Protein AF-A0AAD1HMU9-F1 (afdb_monomer_lite)

InterPro domains:
  IPR010221 VCBS domain [TIGR01965] (601-696)
  IPR013783 Immunoglobulin-like fold [G3DSA:2.60.40.10] (581-683)

Sequence (803 aa):
MSDDIISISIELILSTVYALLMISSVVEKSPEARPGRAAERMRAGSAATRAMGIVVGLSVVVAVLAIAFALPAARSKPHDLPIGIAGPHAGRIAALLQQNQSGSFRVTTYPDEAALRAAVRGRDEYGGLALGPAGPVLLTATGASPAVAQALSQLGNQLSTAITVPVRTEDLVPPTARDPRGAGLIASGLPITLAGLLPAILLVLLLPNQIWLRAFALLIFSATAAVAITAVLWWVVGSLDGNAGGVAAALMLGVAGAGLAVLGLGTVFGRIGLVVGSALALLLGNPLSGLASAPELLPRGWGELGQYLPQGATATLLRSTAFFNGAGGGAAVVVLTAWAAAGTVLIGIAFLRSRTHHGSNARHFGGALVWLGAGAITVGIGAALAQGSGSASADTGHSGRSDAGPASPTRHGDAVKANAPKVVRPSAGANRTTAGRAEKNPRPHDVLGWVRRELRYTLFNKPPVISPVQHSQDPVTGVVTGDLHGTNGSRGGLTYTVSQPDNAAVHVNPDGTFTVTPDATTAHIGGSVSFTVTADNGRAYRLPGMLGRIQSVIHYYAQRLGISGQDSATTTVSVDVASINKAPSISGYSDTTSSVDGSVSGQIQAADPNQDSLHFSGSATSAAGGVVTINADGSFTYAPTFQIRHAAAADNAPDTATTDSFTVTVSDGYGGSTTQTITVPVSAVNGNPSGGTITDLAVDDVIGVVTGSVIGVTDPDSDPLSYSSNPATPGGGFVDVYGDGSFTYNPTAEQRHLAAALGAPFTVTHDSFVISVADGHGGSTAITVVVPVAPEVDEPPTGVAAG

Secondary structure (DSSP, 8-state):
--HHHHHHHHHHHHHHHHHHHHHHHHHH------S--HHHHHHHHHHHHHHHHHHHHHHHHHHHHHHHHHHHHHT---SSEEEEEESTTHHHHHHHHHHHSTTTEEEEEESSHHHHHHHHHHTS-SEEEEEETTEEEEEE-TTT-HHHHHHHHHHHHHHHHHHTS--EEEESSPPPTT-TT-HHHHHTHHHHHHHHHHHHHHHHHH-TT-HHHHHHHHHHHHHHHHHHHHHIIIIII---SS-HHHHHHHHHHHHHHHHHHHHHHHHHHHHHHHHHHHIIIIIIHHHHS-SSS-GGGSSTTHHHHHHHSHHHHHHHHHHHHHHSTTTT-HHHHHHHHHHHHHHHHHHHHHHHHHHH--SS------SS-SSSSSHHHHHHHHHHTS---------------------------------------------------------HHHHHHHHHHHHHHHHHPPPPB---EEEEE-TTT--EEEE---B-SSSSPPEEEEPPPTTEEEEE-TTSEEEEEE-HHHHHH-EEEEEEEEEESSGGG---HHHHHHHHHHHHHHHHTTSS--SEEEEEEEEEE-------EEEEEEEEE-TTT--EEEEEEEE-TT-PPPEEEE-SB-TTS-EEEE-TTSEEEEE--HHHHHHTTSTT--TTTSEEEEEEEEE-SSS-EEEEEEEEE--------EEEEEEEEEE-TTT--EEEEEEEEE-TT-PPPEEPSS---TT--EEEE-TTSEEEEE--HHHHHHHTSTT--HHHHEEEEEEEEE-SSS-EEEEEEEEE-PPP--PPP------

pLDDT: mean 78.5, std 21.1, range [24.69, 98.12]

Radius of gyration: 57.94 Å; chains: 1; bounding box: 127×80×204 Å

Foldseek 3Di:
DPVVVLVVVLVVVLVVVVVVVVVVVVVVDDDDDDPDPPVVVVVVVVVVVVVVVVVVVVVVLVVVLCCLQVVLVVQQAFFQAEEEEEDDCLVVVQVVCCVVPPRRYNYDYDDFPVRRLVCCLLVVHQWYWGQDPVGIETEHAVLQFVQVRVVSVVVQVVVCVVVVHRHHYDYSFAWFPLCRNLVLQLVCLVVLLCLLQVLLLCCCVPVVPCLVVSLVVQLVSQLVSLLVSLCCCVPPRNRFPDQSVQSSVLSSLLSLLLNLLLNLLCLQVNPVSSVVSSCLRPSLQSSLLCLNGALSSGPPPSSVVNLLGSSNLSSQSNSCRRTNVNRPNVSSSVSSVVSNVSSVVSSVVSVVVVVVPPDDDDDDPDDDPPPPVVVVVVVSVVVVPPPPDDDDDDDDDDDDDDDDDDDDDDDDDDDDDDDDDDDDDDDDDDDDDPDDDDDDDDDPVNVSVLVSQLCCQLQAFDEKDFDKDWDDADLQQLKTKIFRPIDGPGPAFKDKDKDQDPQWGKDADSRRIIITRGHPLCQAQWDKDKMKMKIFPCPVNQDDDPVSVVSVVSSVVSCVVVRYDDRIDMDMDIDTGDHSFDAKDWPAKDWDADPPQRKIKIATDIAGPSRAQKAKDWDQAWPVGWGKDADRRRIIMTGDDLVLQQLCLFPPRDPPSQKIKIKMKMGRVNPHIDMDIDIDTGHHDAFAKDDWDKPPWDADLAQQKTKIFIDDTQGPVRAQKAKDAWFAKPQRWTKGADRRRIIMTGGDLVLQQQCPDDPRDPCSQKIKTWIWMGRSSPHIDIDIDIHGGRHHDDPDPPDPDDD

Structure (mmCIF, N/CA/C/O backbone):
data_AF-A0AAD1HMU9-F1
#
_entry.id   AF-A0AAD1HMU9-F1
#
loop_
_atom_site.group_PDB
_atom_site.id
_atom_site.type_symbol
_atom_site.label_atom_id
_atom_site.label_alt_id
_atom_site.label_comp_id
_atom_site.label_asym_id
_atom_site.label_entity_id
_atom_site.label_seq_id
_atom_site.pdbx_PDB_ins_code
_atom_site.Cartn_x
_atom_site.Cartn_y
_atom_site.Cartn_z
_atom_site.occupancy
_atom_site.B_iso_or_equiv
_atom_site.auth_seq_id
_atom_site.auth_comp_id
_atom_site.auth_asym_id
_atom_site.auth_atom_id
_atom_site.pdbx_PDB_model_num
ATOM 1 N N . MET A 1 1 ? -7.683 6.019 29.928 1.00 44.44 1 MET A N 1
ATOM 2 C CA . MET A 1 1 ? -7.743 6.001 31.406 1.00 44.44 1 MET A CA 1
ATOM 3 C C . MET A 1 1 ? -6.552 6.817 31.875 1.00 44.44 1 MET A C 1
ATOM 5 O O . MET A 1 1 ? -5.450 6.472 31.458 1.00 44.44 1 MET A O 1
ATOM 9 N N . SER A 1 2 ? -6.747 7.937 32.583 1.00 39.75 2 SER A N 1
ATOM 10 C CA . SER A 1 2 ? -5.596 8.692 33.099 1.00 39.75 2 SER A CA 1
ATOM 11 C C . SER A 1 2 ? -4.838 7.806 34.086 1.00 39.75 2 SER A C 1
ATOM 13 O O . SER A 1 2 ? -5.448 6.999 34.799 1.00 39.75 2 SER A O 1
ATOM 15 N N . ASP A 1 3 ? -3.511 7.908 34.095 1.00 44.22 3 ASP A N 1
ATOM 16 C CA . ASP A 1 3 ? -2.674 7.087 34.974 1.00 44.22 3 ASP A CA 1
ATOM 17 C C . ASP A 1 3 ? -3.028 7.291 36.459 1.00 44.22 3 ASP A C 1
ATOM 19 O O . ASP A 1 3 ? -2.850 6.372 37.260 1.00 44.22 3 ASP A O 1
ATOM 23 N N . ASP A 1 4 ? -3.647 8.424 36.804 1.00 41.84 4 ASP A N 1
ATOM 24 C CA . ASP A 1 4 ? -4.130 8.754 38.145 1.00 41.84 4 ASP A CA 1
ATOM 25 C C . ASP A 1 4 ? -5.253 7.831 38.629 1.00 41.84 4 ASP A C 1
ATOM 27 O O . ASP A 1 4 ? -5.191 7.335 39.751 1.00 41.84 4 ASP A O 1
ATOM 31 N N . ILE A 1 5 ? -6.244 7.506 37.789 1.00 46.09 5 ILE A N 1
ATOM 32 C CA . ILE A 1 5 ? -7.368 6.632 38.188 1.00 46.09 5 ILE A CA 1
ATOM 33 C C . ILE A 1 5 ? -6.890 5.188 38.391 1.00 46.09 5 ILE A C 1
ATOM 35 O O . ILE A 1 5 ? -7.310 4.510 39.334 1.00 46.09 5 ILE A O 1
ATOM 39 N N . ILE A 1 6 ? -5.974 4.717 37.538 1.00 49.22 6 ILE A N 1
ATOM 40 C CA . ILE A 1 6 ? -5.325 3.405 37.692 1.00 49.22 6 ILE A CA 1
ATOM 41 C C . ILE A 1 6 ? -4.477 3.395 38.967 1.00 49.22 6 ILE A C 1
ATOM 43 O O . ILE A 1 6 ? -4.490 2.421 39.718 1.00 49.22 6 ILE A O 1
ATOM 47 N N . SER A 1 7 ? -3.747 4.481 39.237 1.00 48.03 7 SER A N 1
ATOM 48 C CA . SER A 1 7 ? -2.939 4.615 40.446 1.00 48.03 7 SER A CA 1
ATOM 49 C C . SER A 1 7 ? -3.802 4.567 41.704 1.00 48.03 7 SER A C 1
ATOM 51 O O . SER A 1 7 ? -3.507 3.760 42.580 1.00 48.03 7 SER A O 1
ATOM 53 N N . ILE A 1 8 ? -4.903 5.324 41.746 1.00 50.38 8 ILE A N 1
ATOM 54 C CA . ILE A 1 8 ? -5.865 5.342 42.857 1.00 50.38 8 ILE A CA 1
ATOM 55 C C . ILE A 1 8 ? -6.497 3.963 43.054 1.00 50.38 8 ILE A C 1
ATOM 57 O O . ILE A 1 8 ? -6.561 3.485 44.179 1.00 50.38 8 ILE A O 1
ATOM 61 N N . SER A 1 9 ? -6.911 3.286 41.979 1.00 46.81 9 SER A N 1
ATOM 62 C CA . SER A 1 9 ? -7.527 1.952 42.065 1.00 46.81 9 SER A CA 1
ATOM 63 C C . SER A 1 9 ? -6.555 0.910 42.624 1.00 46.81 9 SER A C 1
ATOM 65 O O . SER A 1 9 ? -6.922 0.097 43.470 1.00 46.81 9 SER A O 1
ATOM 67 N N . ILE A 1 10 ? -5.290 0.958 42.196 1.00 51.84 10 ILE A N 1
ATOM 68 C CA . ILE A 1 10 ? -4.246 0.064 42.702 1.00 51.84 10 ILE A CA 1
ATOM 69 C C . ILE A 1 10 ? -3.858 0.421 44.142 1.00 51.84 10 ILE A C 1
ATOM 71 O O . ILE A 1 10 ? -3.633 -0.487 44.936 1.0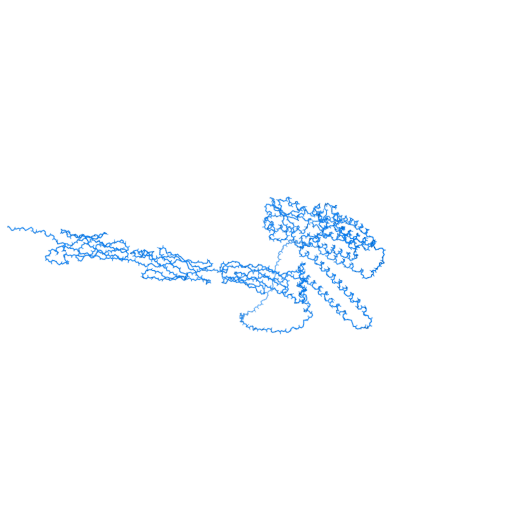0 51.84 10 ILE A O 1
ATOM 75 N N . GLU A 1 11 ? -3.803 1.706 44.506 1.00 50.94 11 GLU A N 1
ATOM 76 C CA . GLU A 1 11 ? -3.591 2.133 45.896 1.00 50.94 11 GLU A CA 1
ATOM 77 C C . GLU A 1 11 ? -4.745 1.702 46.795 1.00 50.94 11 GLU A C 1
ATOM 79 O O . GLU A 1 11 ? -4.499 1.262 47.912 1.00 50.94 11 GLU A O 1
ATOM 84 N N . LEU A 1 12 ? -5.985 1.729 46.303 1.00 49.78 12 LEU A N 1
ATOM 85 C CA . LEU A 1 12 ? -7.144 1.226 47.030 1.00 49.78 12 LEU A CA 1
ATOM 86 C C . LEU A 1 12 ? -7.026 -0.284 47.265 1.00 49.78 12 LEU A C 1
ATOM 88 O O . LEU A 1 12 ? -7.216 -0.744 48.387 1.00 49.78 12 LEU A O 1
ATOM 92 N N . ILE A 1 13 ? -6.658 -1.058 46.236 1.00 51.88 13 ILE A N 1
ATOM 93 C CA . ILE A 1 13 ? -6.459 -2.513 46.343 1.00 51.88 13 ILE A CA 1
ATOM 94 C C . ILE A 1 13 ? -5.295 -2.830 47.292 1.00 51.88 13 ILE A C 1
ATOM 96 O O . ILE A 1 13 ? -5.456 -3.652 48.190 1.00 51.88 13 ILE A O 1
ATOM 100 N N . LEU A 1 14 ? -4.149 -2.156 47.152 1.00 48.25 14 LEU A N 1
ATOM 101 C CA . LEU A 1 14 ? -2.987 -2.323 48.032 1.00 48.25 14 LEU A CA 1
ATOM 102 C C . LEU A 1 14 ? -3.291 -1.907 49.468 1.00 48.25 14 LEU A C 1
ATOM 104 O O . LEU A 1 14 ? -2.898 -2.616 50.383 1.00 48.25 14 LEU A O 1
ATOM 108 N N . SER A 1 15 ? -4.020 -0.811 49.673 1.00 46.94 15 SER A N 1
ATOM 109 C CA . SER A 1 15 ? -4.477 -0.355 50.988 1.00 46.94 15 SER A CA 1
ATOM 110 C C . SER A 1 15 ? -5.451 -1.356 51.608 1.00 46.94 15 SER A C 1
ATOM 112 O O . SER A 1 15 ? -5.358 -1.652 52.794 1.00 46.94 15 SER A O 1
ATOM 114 N N . THR A 1 16 ? -6.312 -1.981 50.800 1.00 46.19 16 THR A N 1
ATOM 115 C CA . THR A 1 16 ? -7.228 -3.039 51.252 1.00 46.19 16 THR A CA 1
ATOM 116 C C . THR A 1 16 ? -6.466 -4.314 51.625 1.00 46.19 16 THR A C 1
ATOM 118 O O . THR A 1 16 ? -6.718 -4.886 52.680 1.00 46.19 16 THR A O 1
ATOM 121 N N . VAL A 1 17 ? -5.488 -4.737 50.815 1.00 48.28 17 VAL A N 1
ATOM 122 C CA . VAL A 1 17 ? -4.605 -5.883 51.108 1.00 48.28 17 VAL A CA 1
ATOM 123 C C . VAL A 1 17 ? -3.733 -5.607 52.337 1.00 48.28 17 VAL A C 1
ATOM 125 O O . VAL A 1 17 ? -3.564 -6.482 53.182 1.00 48.28 17 VAL A O 1
ATOM 128 N N . TYR A 1 18 ? -3.225 -4.384 52.481 1.00 47.47 18 TYR A N 1
ATOM 129 C CA . TYR A 1 18 ? -2.450 -3.946 53.638 1.00 47.47 18 TYR A CA 1
ATOM 130 C C . TYR A 1 18 ? -3.315 -3.898 54.902 1.00 47.47 18 TYR A C 1
ATOM 132 O O . TYR A 1 18 ? -2.895 -4.382 55.948 1.00 47.47 18 TYR A O 1
ATOM 140 N N . ALA A 1 19 ? -4.554 -3.408 54.806 1.00 44.25 19 ALA A N 1
ATOM 141 C CA . ALA A 1 19 ? -5.531 -3.454 55.889 1.00 44.25 19 ALA A CA 1
ATOM 142 C C . ALA A 1 19 ? -5.889 -4.901 56.266 1.00 44.25 19 ALA A C 1
ATOM 144 O O . ALA A 1 19 ? -5.966 -5.214 57.449 1.00 44.25 19 ALA A O 1
ATOM 145 N N . LEU A 1 20 ? -6.029 -5.806 55.292 1.00 43.41 20 LEU A N 1
ATOM 146 C CA . LEU A 1 20 ? -6.255 -7.242 55.508 1.00 43.41 20 LEU A CA 1
ATOM 147 C C . LEU A 1 20 ? -5.073 -7.927 56.215 1.00 43.41 20 LEU A C 1
ATOM 149 O O . LEU A 1 20 ? -5.287 -8.683 57.162 1.00 43.41 20 LEU A O 1
ATOM 153 N N . LEU A 1 21 ? -3.833 -7.629 55.812 1.00 44.69 21 LEU A N 1
ATOM 154 C CA . LEU A 1 21 ? -2.616 -8.136 56.459 1.00 44.69 21 LEU A CA 1
ATOM 155 C C . LEU A 1 21 ? -2.440 -7.564 57.872 1.00 44.69 21 LEU A C 1
ATOM 157 O O . LEU A 1 21 ? -2.091 -8.299 58.795 1.00 44.69 21 LEU A O 1
ATOM 161 N N . MET A 1 22 ? -2.751 -6.281 58.069 1.00 43.72 22 MET A N 1
ATOM 162 C CA . MET A 1 22 ? -2.737 -5.642 59.384 1.00 43.72 22 MET A CA 1
ATOM 163 C C . MET A 1 22 ? -3.807 -6.233 60.306 1.00 43.72 22 MET A C 1
ATOM 165 O O . MET A 1 22 ? -3.500 -6.545 61.452 1.00 43.72 22 MET A O 1
ATOM 169 N N . ILE A 1 23 ? -5.024 -6.479 59.815 1.00 43.91 23 ILE A N 1
ATOM 170 C CA . ILE A 1 23 ? -6.094 -7.134 60.583 1.00 43.91 23 ILE A CA 1
ATOM 171 C C . ILE A 1 23 ? -5.701 -8.574 60.947 1.00 43.91 23 ILE A C 1
ATOM 173 O O . ILE A 1 23 ? -5.900 -8.976 62.091 1.00 43.91 23 ILE A O 1
ATOM 177 N N . SER A 1 24 ? -5.069 -9.324 60.035 1.00 39.81 24 SER A N 1
ATOM 178 C CA . SER A 1 24 ? -4.518 -10.654 60.340 1.00 39.81 24 SER A CA 1
ATOM 179 C C . SER A 1 24 ? -3.435 -10.586 61.426 1.00 39.81 24 SER A C 1
ATOM 181 O O . SER A 1 24 ? -3.456 -11.381 62.360 1.00 39.81 24 SER A O 1
ATOM 183 N N . SER A 1 25 ? -2.544 -9.589 61.366 1.00 42.09 25 SER A N 1
ATOM 184 C CA . SER A 1 25 ? -1.472 -9.400 62.357 1.00 42.09 25 SER A CA 1
ATOM 185 C C . SER A 1 25 ? -1.968 -8.925 63.731 1.00 42.09 25 SER A C 1
ATOM 187 O O . SER A 1 25 ? -1.376 -9.255 64.756 1.00 42.09 25 SER A O 1
ATOM 189 N N . VAL A 1 26 ? -3.077 -8.177 63.772 1.00 45.41 26 VAL A N 1
ATOM 190 C CA . VAL A 1 26 ? -3.717 -7.706 65.011 1.00 45.41 26 VAL A CA 1
ATOM 191 C C . VAL A 1 26 ? -4.486 -8.843 65.691 1.00 45.41 26 VAL A C 1
ATOM 193 O O . VAL A 1 26 ? -4.512 -8.915 66.918 1.00 45.41 26 VAL A O 1
ATOM 196 N N . VAL A 1 27 ? -5.045 -9.782 64.919 1.00 45.19 27 VAL A N 1
ATOM 197 C CA . VAL A 1 27 ? -5.662 -11.009 65.455 1.00 45.19 27 VAL A CA 1
ATOM 198 C C . VAL A 1 27 ? -4.613 -11.963 66.043 1.00 45.19 27 VAL A C 1
ATOM 200 O O . VAL A 1 27 ? -4.904 -12.671 67.006 1.00 45.19 27 VAL A O 1
ATOM 203 N N . GLU A 1 28 ? -3.381 -11.942 65.533 1.00 44.50 28 GLU A N 1
ATOM 204 C CA . GLU A 1 28 ? -2.273 -12.769 66.031 1.00 44.50 28 GLU A CA 1
ATOM 205 C C . GLU A 1 28 ? -1.553 -12.180 67.255 1.00 44.50 28 GLU A C 1
ATOM 207 O O . GLU A 1 28 ? -0.867 -12.903 67.977 1.00 44.50 28 GLU A O 1
ATOM 212 N N . LYS A 1 29 ? -1.734 -10.883 67.541 1.00 37.66 29 LYS A N 1
ATOM 213 C CA . LYS A 1 29 ? -0.996 -10.171 68.593 1.00 37.66 29 LYS A CA 1
ATOM 214 C C . LYS A 1 29 ? -1.917 -9.607 69.675 1.00 37.66 29 LYS A C 1
ATOM 216 O O . LYS A 1 29 ? -2.048 -8.400 69.843 1.00 37.66 29 LYS A O 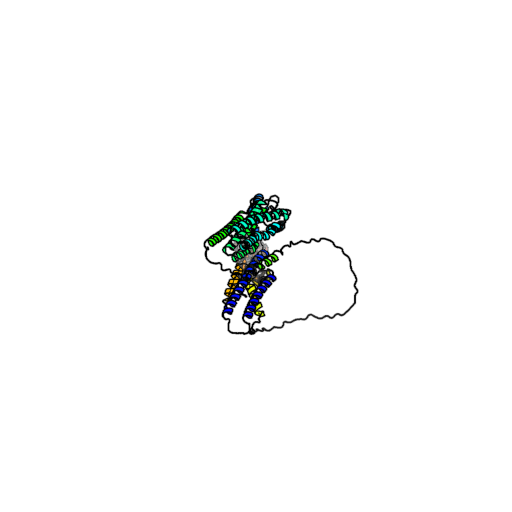1
ATOM 221 N N . SER A 1 30 ? -2.528 -10.495 70.454 1.00 35.56 30 SER A N 1
ATOM 222 C CA . SER A 1 30 ? -3.081 -10.160 71.775 1.00 35.56 30 SER A CA 1
ATOM 223 C C . SER A 1 30 ? -2.268 -10.896 72.847 1.00 35.56 30 SER A C 1
ATOM 225 O O . SER A 1 30 ? -2.186 -12.124 72.773 1.00 35.56 30 SER A O 1
ATOM 227 N N . PRO A 1 31 ? -1.632 -10.198 73.809 1.00 48.06 31 PRO A N 1
ATOM 228 C CA . PRO A 1 31 ? -0.829 -10.846 74.837 1.00 48.06 31 PRO A CA 1
ATOM 229 C C . PRO A 1 31 ? -1.719 -11.592 75.842 1.00 48.06 31 PRO A C 1
ATOM 231 O O . PRO A 1 31 ? -2.881 -11.257 76.063 1.00 48.06 31 PRO A O 1
ATOM 234 N N . GLU A 1 32 ? -1.137 -12.648 76.393 1.00 49.94 32 GLU A N 1
ATOM 235 C CA . GLU A 1 32 ? -1.699 -13.670 77.274 1.00 49.94 32 GLU A CA 1
ATOM 236 C C . GLU A 1 32 ? -2.709 -13.186 78.333 1.00 49.94 32 GLU A C 1
ATOM 238 O O . GLU A 1 32 ? -2.412 -12.286 79.112 1.00 49.94 32 GLU A O 1
ATOM 243 N N . ALA A 1 33 ? -3.848 -13.892 78.458 1.00 38.22 33 ALA A N 1
ATOM 244 C CA . ALA A 1 33 ? -4.459 -14.220 79.755 1.00 38.22 33 ALA A CA 1
ATOM 245 C C . ALA A 1 33 ? -5.572 -15.297 79.657 1.00 38.22 33 ALA A C 1
ATOM 247 O O . ALA A 1 33 ? -6.659 -15.053 79.139 1.00 38.22 33 ALA A O 1
ATOM 248 N N . ARG A 1 34 ? -5.301 -16.436 80.316 1.00 43.94 34 ARG A N 1
ATOM 249 C CA . ARG A 1 34 ? -6.204 -17.445 80.930 1.00 43.94 34 ARG A CA 1
ATOM 250 C C . ARG A 1 34 ? -6.875 -18.537 80.053 1.00 43.94 34 ARG A C 1
ATOM 252 O O . ARG A 1 34 ? -7.556 -18.238 79.072 1.00 43.94 34 ARG A O 1
ATOM 259 N N . PRO A 1 35 ? -6.765 -19.825 80.455 1.00 43.94 35 PRO A N 1
ATOM 260 C CA . PRO A 1 35 ? -7.390 -20.954 79.769 1.00 43.94 35 PRO A CA 1
ATOM 261 C C . PRO A 1 35 ? -8.869 -21.067 80.169 1.00 43.94 35 PRO A C 1
ATOM 263 O O . PRO A 1 35 ? -9.192 -21.319 81.325 1.00 43.94 35 PRO A O 1
ATOM 266 N N . GLY A 1 36 ? -9.784 -20.867 79.217 1.00 48.53 36 GLY A N 1
ATOM 267 C CA . GLY A 1 36 ? -11.219 -21.049 79.484 1.00 48.53 36 GLY A CA 1
ATOM 268 C C . GLY A 1 36 ? -12.204 -20.789 78.340 1.00 48.53 36 GLY A C 1
ATOM 269 O O . GLY A 1 36 ? -13.391 -21.038 78.510 1.00 48.53 36 GLY A O 1
ATOM 270 N N . ARG A 1 37 ? -11.776 -20.314 77.162 1.00 46.50 37 ARG A N 1
ATOM 271 C CA . ARG A 1 37 ? -12.698 -19.924 76.072 1.00 46.50 37 ARG A CA 1
ATOM 272 C C . ARG A 1 37 ? -12.274 -20.468 74.703 1.00 46.50 37 ARG A C 1
ATOM 274 O O . ARG A 1 37 ? -12.027 -19.725 73.760 1.00 46.50 37 ARG A O 1
ATOM 281 N N . ALA A 1 38 ? -12.228 -21.793 74.565 1.00 45.47 38 ALA A N 1
ATOM 282 C CA . ALA A 1 38 ? -12.066 -22.441 73.256 1.00 45.47 38 ALA A CA 1
ATOM 283 C C . ALA A 1 38 ? -13.304 -22.240 72.350 1.00 45.47 38 ALA A C 1
ATOM 285 O O . ALA A 1 38 ? -13.175 -22.042 71.143 1.00 45.47 38 ALA A O 1
ATOM 286 N N . ALA A 1 39 ? -14.506 -22.176 72.937 1.00 46.31 39 ALA A N 1
ATOM 287 C CA . ALA A 1 39 ? -15.757 -21.966 72.202 1.00 46.31 39 ALA A CA 1
ATOM 288 C C . ALA A 1 39 ? -15.915 -20.538 71.630 1.00 46.31 39 ALA A C 1
ATOM 290 O O . ALA A 1 39 ? -16.618 -20.335 70.639 1.00 46.31 39 ALA A O 1
ATOM 291 N N . GLU A 1 40 ? -15.245 -19.542 72.218 1.00 46.41 40 GLU A N 1
ATOM 292 C CA . GLU A 1 40 ? -15.300 -18.143 71.768 1.00 46.41 40 GLU A CA 1
ATOM 293 C C . GLU A 1 40 ? -14.368 -17.901 70.566 1.00 46.41 40 GLU A C 1
ATOM 295 O O . GLU A 1 40 ? -14.727 -17.174 69.641 1.00 46.41 40 GLU A O 1
ATOM 300 N N . ARG A 1 41 ? -13.237 -18.623 70.497 1.00 43.47 41 ARG A N 1
ATOM 301 C CA . ARG A 1 41 ? -12.301 -18.600 69.356 1.00 43.47 41 ARG A CA 1
ATOM 302 C C . ARG A 1 41 ? -12.911 -19.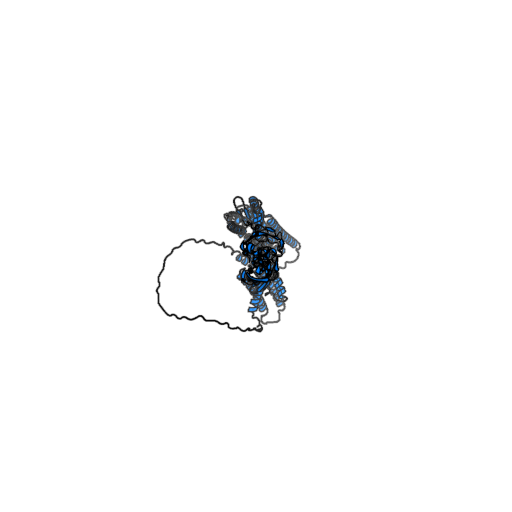172 68.070 1.00 43.47 41 ARG A C 1
ATOM 304 O O . ARG A 1 41 ? -12.697 -18.609 67.000 1.00 43.47 41 ARG A O 1
ATOM 311 N N . MET A 1 42 ? -13.740 -20.217 68.161 1.00 42.75 42 MET A N 1
ATOM 312 C CA . MET A 1 42 ? -14.459 -20.755 66.991 1.00 42.75 42 MET A CA 1
ATOM 313 C C . MET A 1 42 ? -15.535 -19.791 66.458 1.00 42.75 42 MET A C 1
ATOM 315 O O . MET A 1 42 ? -15.738 -19.693 65.247 1.00 42.75 42 MET A O 1
ATOM 319 N N . ARG A 1 43 ? -16.203 -19.030 67.339 1.00 45.72 43 ARG A N 1
ATOM 320 C CA . ARG A 1 43 ? -17.174 -17.995 66.934 1.00 45.72 43 ARG A CA 1
ATOM 321 C C . ARG A 1 43 ? -16.491 -16.750 66.356 1.00 45.72 43 ARG A C 1
ATOM 323 O O . ARG A 1 43 ? -16.995 -16.202 65.379 1.00 45.72 43 ARG A O 1
ATOM 330 N N . ALA A 1 44 ? -15.343 -16.345 66.902 1.00 46.31 44 ALA A N 1
ATOM 331 C CA . ALA A 1 44 ? -14.554 -15.213 66.410 1.00 46.31 44 ALA A CA 1
ATOM 332 C C . ALA A 1 44 ? -13.928 -15.482 65.028 1.00 46.31 44 ALA A C 1
ATOM 334 O O . ALA A 1 44 ? -14.012 -14.622 64.153 1.00 46.31 44 ALA A O 1
ATOM 335 N N . GLY A 1 45 ? -13.413 -16.696 64.783 1.00 48.34 45 GLY A N 1
ATOM 336 C CA . GLY A 1 45 ? -12.962 -17.120 63.451 1.00 48.34 45 GLY A CA 1
ATOM 337 C C . GLY A 1 45 ? -14.096 -17.081 62.421 1.00 48.34 45 GLY A C 1
ATOM 338 O O . GLY A 1 45 ? -13.946 -16.500 61.352 1.00 48.34 45 GLY A O 1
ATOM 339 N N . SER A 1 46 ? -15.289 -17.571 62.784 1.00 53.69 46 SER A N 1
ATOM 340 C CA . SER A 1 46 ? -16.477 -17.482 61.923 1.00 53.69 46 SER A CA 1
ATOM 341 C C . SER A 1 46 ? -16.940 -16.043 61.668 1.00 53.69 46 SER A C 1
ATOM 343 O O . SER A 1 46 ? -17.500 -15.782 60.602 1.00 53.69 46 SER A O 1
ATOM 345 N N . ALA A 1 47 ? -16.777 -15.127 62.624 1.00 50.62 47 ALA A N 1
ATOM 346 C CA . ALA A 1 47 ? -17.164 -13.728 62.466 1.00 50.62 47 ALA A CA 1
ATOM 347 C C . ALA A 1 47 ? -16.176 -12.970 61.569 1.00 50.62 47 ALA A C 1
ATOM 349 O O . ALA A 1 47 ? -16.610 -12.248 60.674 1.00 50.62 47 ALA A O 1
ATOM 350 N N . ALA A 1 48 ? -14.872 -13.201 61.740 1.00 53.94 48 ALA A N 1
ATOM 351 C CA . ALA A 1 48 ? -13.825 -12.621 60.904 1.00 53.94 48 ALA A CA 1
ATOM 352 C C . ALA A 1 48 ? -13.907 -13.123 59.452 1.00 53.94 48 ALA A C 1
ATOM 354 O O . ALA A 1 48 ? -13.864 -12.316 58.528 1.00 53.94 48 ALA A O 1
ATOM 355 N N . THR A 1 49 ? -14.136 -14.422 59.225 1.00 58.88 49 THR A N 1
ATOM 356 C CA . THR A 1 49 ? -14.332 -14.965 57.868 1.00 58.88 49 THR A CA 1
ATOM 357 C C . THR A 1 49 ? -15.602 -14.420 57.207 1.00 58.88 49 THR A C 1
ATOM 359 O O . THR A 1 49 ? -15.592 -14.123 56.015 1.00 58.88 49 THR A O 1
ATOM 362 N N . ARG A 1 50 ? -16.693 -14.225 57.965 1.00 54.78 50 ARG A N 1
ATOM 363 C CA . ARG A 1 50 ? -17.919 -13.586 57.450 1.00 54.78 50 ARG A CA 1
ATOM 364 C C . ARG A 1 50 ? -17.702 -12.112 57.127 1.00 54.78 50 ARG A C 1
ATOM 366 O O . ARG A 1 50 ? -18.135 -11.670 56.070 1.00 54.78 50 ARG A O 1
ATOM 373 N N . ALA A 1 51 ? -17.019 -11.369 57.994 1.00 57.31 51 ALA A N 1
ATOM 374 C CA . ALA A 1 51 ? -16.667 -9.975 57.743 1.00 57.31 51 ALA A CA 1
ATOM 375 C C . ALA A 1 51 ? -15.765 -9.847 56.506 1.00 57.31 51 ALA A C 1
ATOM 377 O O . ALA A 1 51 ? -16.026 -9.012 55.648 1.00 57.31 51 ALA A O 1
ATOM 378 N N . MET A 1 52 ? -14.779 -10.733 56.356 1.00 59.44 52 MET A N 1
ATOM 379 C CA . MET A 1 52 ? -13.897 -10.780 55.190 1.00 59.44 52 MET A CA 1
ATOM 380 C C . MET A 1 52 ? -14.663 -11.121 53.906 1.00 59.44 52 MET A C 1
ATOM 382 O O . MET A 1 52 ? -14.482 -10.449 52.896 1.00 59.44 52 MET A O 1
ATOM 386 N N . GLY A 1 53 ? -15.583 -12.090 53.953 1.00 55.12 53 GLY A N 1
ATOM 387 C CA . GLY A 1 53 ? -16.465 -12.404 52.825 1.00 55.12 53 GLY A CA 1
ATOM 388 C C . GLY A 1 53 ? -17.380 -11.238 52.435 1.00 55.12 53 GLY A C 1
ATOM 389 O O . GLY A 1 53 ? -17.570 -10.979 51.250 1.00 55.12 53 GLY A O 1
ATOM 390 N N . ILE A 1 54 ? -17.900 -10.493 53.418 1.00 63.59 54 ILE A N 1
ATOM 391 C CA . ILE A 1 54 ? -18.720 -9.295 53.189 1.00 63.59 54 ILE A CA 1
ATOM 392 C C . ILE A 1 54 ? -17.888 -8.177 52.555 1.00 63.59 54 ILE A C 1
ATOM 394 O O . ILE A 1 54 ? -18.335 -7.590 51.575 1.00 63.59 54 ILE A O 1
ATOM 398 N N . VAL A 1 55 ? -16.686 -7.901 53.071 1.00 63.06 55 VAL A N 1
ATOM 399 C CA . VAL A 1 55 ? -15.795 -6.860 52.533 1.00 63.06 55 VAL A CA 1
ATOM 400 C C . VAL A 1 55 ? -15.368 -7.201 51.110 1.00 63.06 55 VAL A C 1
ATOM 402 O O . VAL A 1 55 ? -15.539 -6.372 50.227 1.00 63.06 55 VAL A O 1
ATOM 405 N N . VAL A 1 56 ? -14.907 -8.429 50.853 1.00 63.44 56 VAL A N 1
ATOM 406 C CA . VAL A 1 56 ? -14.530 -8.870 49.500 1.00 63.44 56 VAL A CA 1
ATOM 407 C C . VAL A 1 56 ? -15.729 -8.800 48.552 1.00 63.44 56 VAL A C 1
ATOM 409 O O . VAL A 1 56 ? -15.602 -8.271 47.451 1.00 63.44 56 VAL A O 1
ATOM 412 N N . GLY A 1 57 ? -16.908 -9.261 48.983 1.00 61.06 57 GLY A N 1
ATOM 413 C CA . GLY A 1 57 ? -18.134 -9.178 48.189 1.00 61.06 57 GLY A CA 1
ATOM 414 C C . GLY A 1 57 ? -18.530 -7.737 47.852 1.00 61.06 57 GLY A C 1
ATOM 415 O O . GLY A 1 57 ? -18.785 -7.428 46.691 1.00 61.06 57 GLY A O 1
ATOM 416 N N . LEU A 1 58 ? -18.523 -6.835 48.840 1.00 63.97 58 LEU A N 1
ATOM 417 C CA . LEU A 1 58 ? -18.793 -5.407 48.641 1.00 63.97 58 LEU A CA 1
ATOM 418 C C . LEU A 1 58 ? -17.750 -4.752 47.733 1.00 63.97 58 LEU A C 1
ATOM 420 O O . LEU A 1 58 ? -18.127 -3.997 46.844 1.00 63.97 58 LEU A O 1
ATOM 424 N N . SER A 1 59 ? -16.464 -5.064 47.896 1.00 64.75 59 SER A N 1
ATOM 425 C CA . SER A 1 59 ? -15.395 -4.548 47.036 1.00 64.75 59 SER A CA 1
ATOM 426 C C . SER A 1 59 ? -15.546 -5.011 45.587 1.00 64.75 59 SER A C 1
ATOM 428 O O . SER A 1 59 ? -15.363 -4.203 44.681 1.00 64.75 59 SER A O 1
ATOM 430 N N . VAL A 1 60 ? -15.934 -6.269 45.344 1.00 66.69 60 VAL A N 1
ATOM 431 C CA . VAL A 1 60 ? -16.232 -6.770 43.990 1.00 66.69 60 VAL A CA 1
ATOM 432 C C . VAL A 1 60 ? -17.435 -6.042 43.397 1.00 66.69 60 VAL A C 1
ATOM 434 O O . VAL A 1 60 ? -17.373 -5.607 42.251 1.00 66.69 60 VAL A O 1
ATOM 437 N N . VAL A 1 61 ? -18.504 -5.842 44.173 1.00 63.81 61 VAL A N 1
ATOM 438 C CA . VAL A 1 61 ? -19.679 -5.079 43.721 1.00 63.81 61 VAL A CA 1
ATOM 439 C C . VAL A 1 61 ? -19.298 -3.637 43.379 1.00 63.81 61 VAL A C 1
ATOM 441 O O . VAL A 1 61 ? -19.682 -3.151 42.320 1.00 63.81 61 VAL A O 1
ATOM 444 N N . VAL A 1 62 ? -18.499 -2.970 44.217 1.00 67.44 62 VAL A N 1
ATOM 445 C CA . VAL A 1 62 ? -17.997 -1.608 43.963 1.00 67.44 62 VAL A CA 1
ATOM 446 C C . VAL A 1 62 ? -17.076 -1.560 42.738 1.00 67.44 62 VAL A C 1
ATOM 448 O O . VAL A 1 62 ? -17.141 -0.604 41.971 1.00 67.44 62 VAL A O 1
ATOM 451 N N . ALA A 1 63 ? -16.259 -2.586 42.498 1.00 66.62 63 ALA A N 1
ATOM 452 C CA . ALA A 1 63 ? -15.412 -2.666 41.309 1.00 66.62 63 ALA A CA 1
ATOM 453 C C . ALA A 1 63 ? -16.236 -2.860 40.026 1.00 66.62 63 ALA A C 1
ATOM 455 O O . ALA A 1 63 ? -16.035 -2.135 39.054 1.00 66.62 63 ALA A O 1
ATOM 456 N N . VAL A 1 64 ? -17.204 -3.785 40.036 1.00 67.25 64 VAL A N 1
ATOM 457 C CA . VAL A 1 64 ? -18.148 -3.991 38.921 1.00 67.25 64 VAL A CA 1
ATOM 458 C C . VAL A 1 64 ? -18.919 -2.706 38.638 1.00 67.25 64 VAL A C 1
ATOM 460 O O . VAL A 1 64 ? -19.083 -2.330 37.482 1.00 67.25 64 VAL A O 1
ATOM 463 N N . LEU A 1 65 ? -19.322 -1.995 39.689 1.00 64.56 65 LEU A N 1
ATOM 464 C CA . LEU A 1 65 ? -19.959 -0.689 39.602 1.00 64.56 65 LEU A CA 1
ATOM 465 C C . LEU A 1 65 ? -19.081 0.376 38.958 1.00 64.56 65 LEU A C 1
ATOM 467 O O . LEU A 1 65 ? -19.510 1.046 38.023 1.00 64.56 65 LEU A O 1
ATOM 471 N N . ALA A 1 66 ? -17.854 0.533 39.448 1.00 68.12 66 ALA A N 1
ATOM 472 C CA . ALA A 1 66 ? -16.916 1.501 38.906 1.00 68.12 66 ALA A CA 1
ATOM 473 C C . ALA A 1 66 ? -16.656 1.227 37.420 1.00 68.12 66 ALA A C 1
ATOM 475 O O . ALA A 1 66 ? -16.652 2.160 36.625 1.00 68.12 66 ALA A O 1
ATOM 476 N N . ILE A 1 67 ? -16.524 -0.044 37.025 1.00 68.50 67 ILE A N 1
ATOM 477 C CA . ILE A 1 67 ? -16.385 -0.443 35.619 1.00 68.50 67 ILE A CA 1
ATOM 478 C C . ILE A 1 67 ? -17.656 -0.106 34.835 1.00 68.50 67 ILE A C 1
ATOM 480 O O . ILE A 1 67 ? -17.563 0.514 33.778 1.00 68.50 67 ILE A O 1
ATOM 484 N N . ALA A 1 68 ? -18.832 -0.458 35.361 1.00 66.00 68 ALA A N 1
ATOM 485 C CA . ALA A 1 68 ? -20.100 -0.230 34.683 1.00 66.00 68 ALA A CA 1
ATOM 486 C C . ALA A 1 68 ? -20.376 1.256 34.423 1.00 66.00 68 ALA A C 1
ATOM 488 O O . ALA A 1 68 ? -20.928 1.576 33.381 1.00 66.00 68 ALA A O 1
ATOM 489 N N . PHE A 1 69 ? -19.957 2.165 35.308 1.00 70.25 69 PHE A N 1
ATOM 490 C CA . PHE A 1 69 ? -20.133 3.610 35.113 1.00 70.25 69 PHE A CA 1
ATOM 491 C C . PHE A 1 69 ? -18.968 4.285 34.374 1.00 70.25 69 PHE A C 1
ATOM 493 O O . PHE A 1 69 ? -19.198 5.150 33.530 1.00 70.25 69 PHE A O 1
ATOM 500 N N . ALA A 1 70 ? -17.717 3.918 34.666 1.00 69.12 70 ALA A N 1
ATOM 501 C CA . ALA A 1 70 ? -16.553 4.599 34.099 1.00 69.12 70 ALA A CA 1
ATOM 502 C C . ALA A 1 70 ? -16.243 4.152 32.665 1.00 69.12 70 ALA A C 1
ATOM 504 O O . ALA A 1 70 ? -15.813 4.969 31.850 1.00 69.12 70 ALA A O 1
ATOM 505 N N . LEU A 1 71 ? -16.443 2.870 32.338 1.00 68.69 71 LEU A N 1
ATOM 506 C CA . LEU A 1 71 ? -16.050 2.324 31.039 1.00 68.69 71 LEU A CA 1
ATOM 507 C C . LEU A 1 71 ? -16.915 2.858 29.883 1.00 68.69 71 LEU A C 1
ATOM 509 O O . LEU A 1 71 ? -16.323 3.270 28.883 1.00 68.69 71 LEU A O 1
ATOM 513 N N . PRO A 1 72 ? -18.260 2.938 29.996 1.00 65.88 72 PRO A N 1
ATOM 514 C CA . PRO A 1 72 ? -19.084 3.559 28.963 1.00 65.88 72 PRO A CA 1
ATOM 515 C C . PRO A 1 72 ? -18.725 5.019 28.705 1.00 65.88 72 PRO A C 1
ATOM 517 O O . PRO A 1 72 ? -18.531 5.403 27.555 1.00 65.88 72 PRO A O 1
ATOM 520 N N . ALA A 1 73 ? -18.552 5.817 29.762 1.00 67.88 73 ALA A N 1
ATOM 521 C CA . ALA A 1 73 ? -18.197 7.229 29.633 1.00 67.88 73 ALA A CA 1
ATOM 522 C C . ALA A 1 73 ? -16.805 7.424 29.003 1.00 67.88 73 ALA A C 1
ATOM 524 O O . ALA A 1 73 ? -16.619 8.302 28.167 1.00 67.88 73 ALA A O 1
ATOM 525 N N . ALA A 1 74 ? -15.829 6.581 29.356 1.00 68.88 74 ALA A N 1
ATOM 526 C CA . ALA A 1 74 ? -14.456 6.705 28.866 1.00 68.88 74 ALA A CA 1
ATOM 527 C C . ALA A 1 74 ? -14.216 6.106 27.468 1.00 68.88 74 ALA A C 1
ATOM 529 O O . ALA A 1 74 ? -13.176 6.379 26.869 1.00 68.88 74 ALA A O 1
ATOM 530 N N . ARG A 1 75 ? -15.115 5.246 26.967 1.00 69.19 75 ARG A N 1
ATOM 531 C CA . ARG A 1 75 ? -14.968 4.544 25.677 1.00 69.19 75 ARG A CA 1
ATOM 532 C C . ARG A 1 75 ? -16.193 4.674 24.770 1.00 69.19 75 ARG A C 1
ATOM 534 O O . ARG A 1 75 ? -16.426 3.800 23.937 1.00 69.19 75 ARG A O 1
ATOM 541 N N . SER A 1 76 ? -16.959 5.751 24.920 1.00 72.94 76 SER A N 1
ATOM 542 C CA . SER A 1 76 ? -18.076 6.039 24.023 1.00 72.94 76 SER A CA 1
ATOM 543 C C . SER A 1 76 ? -17.553 6.320 22.614 1.00 72.94 76 SER A C 1
ATOM 545 O O . SER A 1 76 ? -16.884 7.325 22.382 1.00 72.94 76 SER A O 1
ATOM 547 N N . LYS A 1 77 ? -17.843 5.416 21.681 1.00 82.88 77 LYS A N 1
ATOM 548 C CA . LYS A 1 77 ? -17.604 5.581 20.243 1.00 82.88 77 LYS A CA 1
ATOM 549 C C . LYS A 1 77 ? -18.721 4.868 19.474 1.00 82.88 77 LYS A C 1
ATOM 551 O O . LYS A 1 77 ? -19.320 3.959 20.046 1.00 82.88 77 LYS A O 1
ATOM 556 N N . PRO A 1 78 ? -19.023 5.252 18.224 1.00 87.00 78 PRO A N 1
ATOM 557 C CA . PRO A 1 78 ? -19.994 4.524 17.412 1.00 87.00 78 PRO A CA 1
ATOM 558 C C . PRO A 1 78 ? -19.568 3.061 17.230 1.00 87.00 78 PRO A C 1
ATOM 560 O O . PRO A 1 78 ? -18.402 2.796 16.934 1.00 87.00 78 PRO A O 1
ATOM 563 N N . HIS A 1 79 ? -20.495 2.125 17.437 1.00 89.00 79 HIS A N 1
ATOM 564 C CA . HIS A 1 79 ? -20.329 0.710 17.114 1.00 89.00 79 HIS A CA 1
ATOM 565 C C . HIS A 1 79 ? -21.527 0.254 16.294 1.00 89.00 79 HIS A C 1
ATOM 567 O O . HIS A 1 79 ? -22.638 0.188 16.815 1.00 89.00 79 HIS A O 1
ATOM 573 N N . ASP A 1 80 ? -21.293 -0.054 15.020 1.00 88.25 80 ASP A N 1
ATOM 574 C CA . ASP A 1 80 ? -22.325 -0.532 14.096 1.00 88.25 80 ASP A CA 1
ATOM 575 C C . ASP A 1 80 ? -23.586 0.369 14.094 1.00 88.25 80 ASP A C 1
ATOM 577 O O . ASP A 1 80 ? -24.714 -0.097 13.927 1.00 88.25 80 ASP A O 1
ATOM 581 N N . LEU A 1 81 ? -23.378 1.681 14.292 1.00 91.69 81 LEU A N 1
ATOM 582 C CA . LEU A 1 81 ? -24.434 2.680 14.436 1.00 91.69 81 LEU A CA 1
ATOM 583 C C . LEU A 1 81 ? -25.204 2.830 13.107 1.00 91.69 81 LEU A C 1
ATOM 585 O O . LEU A 1 81 ? -24.572 3.188 12.108 1.00 91.69 81 LEU A O 1
ATOM 589 N N . PRO A 1 82 ? -26.529 2.594 13.076 1.00 94.00 82 PRO A N 1
ATOM 590 C CA . PRO A 1 82 ? -27.327 2.658 11.851 1.00 94.00 82 PRO A CA 1
ATOM 591 C C . PRO A 1 82 ? -27.376 4.075 11.275 1.00 94.00 82 PRO A C 1
ATOM 593 O O . PRO A 1 82 ? -27.868 5.001 11.935 1.00 94.00 82 PRO A O 1
ATOM 596 N N . ILE A 1 83 ? -26.840 4.239 10.065 1.00 94.38 83 ILE A N 1
ATOM 597 C CA . ILE A 1 83 ? -26.952 5.466 9.279 1.00 94.38 83 ILE A CA 1
ATOM 598 C C . ILE A 1 83 ? -27.347 5.150 7.839 1.00 94.38 83 ILE A C 1
ATOM 600 O O . ILE A 1 83 ? -26.900 4.167 7.247 1.00 94.38 83 ILE A O 1
ATOM 604 N N . GLY A 1 84 ? -28.129 6.035 7.232 1.00 93.56 84 GLY A N 1
ATOM 605 C CA . GLY A 1 84 ? -28.527 5.897 5.838 1.00 93.56 84 GLY A CA 1
ATOM 606 C C . GLY A 1 84 ? -27.760 6.810 4.880 1.00 93.56 84 GLY A C 1
ATOM 607 O O . GLY A 1 84 ? -27.313 7.896 5.248 1.00 93.56 84 GLY A O 1
ATOM 608 N N . ILE A 1 85 ? -27.628 6.403 3.620 1.00 93.81 85 ILE A N 1
ATOM 609 C CA . ILE A 1 85 ? -27.127 7.263 2.540 1.00 93.81 85 ILE A CA 1
ATOM 610 C C . ILE A 1 85 ? -28.073 7.167 1.350 1.00 93.81 85 ILE A C 1
ATOM 612 O O . ILE A 1 85 ? -28.392 6.068 0.906 1.00 93.81 85 ILE A O 1
ATOM 616 N N . ALA A 1 86 ? -28.502 8.307 0.816 1.00 93.19 86 ALA A N 1
ATOM 617 C CA . ALA A 1 86 ? -29.402 8.371 -0.331 1.00 93.19 86 ALA A CA 1
ATOM 618 C C . ALA A 1 86 ? -28.774 9.105 -1.519 1.00 93.19 86 ALA A C 1
ATOM 620 O O . ALA A 1 86 ? -28.068 10.096 -1.334 1.00 93.19 86 ALA A O 1
ATOM 621 N N . GLY A 1 87 ? -29.067 8.644 -2.738 1.00 87.50 87 GLY A N 1
ATOM 622 C CA . GLY A 1 87 ? -28.703 9.315 -3.991 1.00 87.50 87 GLY A CA 1
ATOM 623 C C . GLY A 1 87 ? -27.856 8.474 -4.963 1.00 87.50 87 GLY A C 1
ATOM 624 O O . GLY A 1 87 ? -27.449 7.356 -4.638 1.00 87.50 87 GLY A O 1
ATOM 625 N N . PRO A 1 88 ? -27.537 9.014 -6.159 1.00 80.06 88 PRO A N 1
ATOM 626 C CA . PRO A 1 88 ? -26.963 8.261 -7.290 1.00 80.06 88 PRO A CA 1
ATOM 627 C C . PRO A 1 88 ? -25.593 7.613 -7.028 1.00 80.06 88 PRO A C 1
ATOM 629 O O . PRO A 1 88 ? -25.172 6.713 -7.751 1.00 80.06 88 PRO A O 1
ATOM 632 N N . HIS A 1 89 ? -24.884 8.064 -5.990 1.00 80.88 89 HIS A N 1
ATOM 633 C CA . HIS A 1 89 ? -23.561 7.568 -5.598 1.00 80.88 89 HIS A CA 1
ATOM 634 C C . HIS A 1 89 ? -23.522 7.012 -4.167 1.00 80.88 89 HIS A C 1
ATOM 636 O O . HIS A 1 89 ? -22.437 6.833 -3.607 1.00 80.88 89 HIS A O 1
ATOM 642 N N . ALA A 1 90 ? -24.686 6.707 -3.578 1.00 84.00 90 ALA A N 1
ATOM 643 C CA . ALA A 1 90 ? -24.791 6.226 -2.202 1.00 84.00 90 ALA A CA 1
ATOM 644 C C . ALA A 1 90 ? -23.916 4.989 -1.939 1.00 84.00 90 ALA A C 1
ATOM 646 O O . ALA A 1 90 ? -23.211 4.946 -0.935 1.00 84.00 90 ALA A O 1
ATOM 647 N N . GLY A 1 91 ? -23.870 4.035 -2.877 1.00 83.25 91 GLY A N 1
ATOM 648 C CA . GLY A 1 91 ? -23.057 2.820 -2.744 1.00 83.25 91 GLY A CA 1
ATOM 649 C C . GLY A 1 91 ? -21.546 3.075 -2.670 1.00 83.25 91 GLY A C 1
ATOM 650 O O . GLY A 1 91 ? -20.846 2.415 -1.906 1.00 83.25 91 GLY A O 1
ATOM 651 N N . ARG A 1 92 ? -21.028 4.072 -3.403 1.00 83.06 92 ARG A N 1
ATOM 652 C CA . ARG A 1 92 ? -19.592 4.406 -3.387 1.00 83.06 92 ARG A CA 1
ATOM 653 C C . ARG A 1 92 ? -19.188 5.078 -2.075 1.00 83.06 92 ARG A C 1
ATOM 655 O O . ARG A 1 92 ? -18.138 4.766 -1.527 1.00 83.06 92 ARG A O 1
ATOM 662 N N . ILE A 1 93 ? -20.024 5.974 -1.554 1.00 82.19 93 ILE A N 1
ATOM 663 C CA . ILE A 1 93 ? -19.756 6.661 -0.281 1.00 82.19 93 ILE A CA 1
ATOM 664 C C . ILE A 1 93 ? -19.947 5.709 0.895 1.00 82.19 93 ILE A C 1
ATOM 666 O O . ILE A 1 93 ? -19.148 5.741 1.829 1.00 82.19 93 ILE A O 1
ATOM 670 N N . ALA A 1 94 ? -20.937 4.817 0.820 1.00 84.12 94 ALA A N 1
ATOM 671 C CA . ALA A 1 94 ? -21.091 3.734 1.780 1.00 84.12 94 ALA A CA 1
ATOM 672 C C . ALA A 1 94 ? -19.817 2.881 1.847 1.00 84.12 94 ALA A C 1
ATOM 674 O O . ALA A 1 94 ? -19.292 2.678 2.936 1.00 84.12 94 ALA A O 1
ATOM 675 N N . ALA A 1 95 ? -19.253 2.484 0.699 1.00 83.31 95 ALA A N 1
ATOM 676 C CA . ALA A 1 95 ? -17.999 1.732 0.655 1.00 83.31 95 ALA A CA 1
ATOM 677 C C . ALA A 1 95 ? -16.814 2.504 1.268 1.00 83.31 95 ALA A C 1
ATOM 679 O O . ALA A 1 95 ? -16.056 1.935 2.051 1.00 83.31 95 ALA A O 1
ATOM 680 N N . LEU A 1 96 ? -16.679 3.804 0.979 1.00 81.50 96 LEU A N 1
ATOM 681 C CA . LEU A 1 96 ? -15.611 4.644 1.539 1.00 81.50 96 LEU A CA 1
ATOM 682 C C . LEU A 1 96 ? -15.730 4.825 3.059 1.00 81.50 96 LEU A C 1
ATOM 684 O O . LEU A 1 96 ? -14.729 4.758 3.772 1.00 81.50 96 LEU A O 1
ATOM 688 N N . LEU A 1 97 ? -16.945 5.034 3.573 1.00 79.81 97 LEU A N 1
ATOM 689 C CA . LEU A 1 97 ? -17.186 5.134 5.014 1.00 79.81 97 LEU A CA 1
ATOM 690 C C . LEU A 1 97 ? -16.932 3.796 5.713 1.00 79.81 97 LEU A C 1
ATOM 692 O O . LEU A 1 97 ? -16.322 3.778 6.781 1.00 79.81 97 LEU A O 1
ATOM 696 N N . GLN A 1 98 ? -17.320 2.682 5.088 1.00 81.94 98 GLN A N 1
ATOM 697 C CA . GLN A 1 98 ? -17.049 1.340 5.600 1.00 81.94 98 GLN A CA 1
ATOM 698 C C . GLN A 1 98 ? -15.539 1.034 5.635 1.00 81.94 98 GLN A C 1
ATOM 700 O O . GLN A 1 98 ? -15.071 0.400 6.580 1.00 81.94 98 GLN A O 1
ATOM 705 N N . GLN A 1 99 ? -14.780 1.498 4.634 1.00 82.25 99 GLN A N 1
ATOM 706 C CA . GLN A 1 99 ? -13.332 1.292 4.526 1.00 82.25 99 GLN A CA 1
ATOM 707 C C . GLN A 1 99 ? -12.544 2.143 5.531 1.00 82.25 99 GLN A C 1
ATOM 709 O O . GLN A 1 99 ? -11.634 1.636 6.182 1.00 82.25 99 GLN A O 1
ATOM 714 N N . ASN A 1 100 ? -12.907 3.418 5.694 1.00 80.19 100 ASN A N 1
ATOM 715 C CA . ASN A 1 100 ? -12.178 4.343 6.567 1.00 80.19 100 ASN A CA 1
ATOM 716 C C . ASN A 1 100 ? -12.610 4.265 8.040 1.00 80.19 100 ASN A C 1
ATOM 718 O O . ASN A 1 100 ? -11.840 4.632 8.924 1.00 80.19 100 ASN A O 1
ATOM 722 N N . GLN A 1 101 ? -13.835 3.811 8.325 1.00 78.19 101 GLN A N 1
ATOM 723 C CA . GLN A 1 101 ? -14.381 3.704 9.683 1.00 78.19 101 GLN A CA 1
ATOM 724 C C . GLN A 1 101 ? -15.041 2.340 9.928 1.00 78.19 101 GLN A C 1
ATOM 726 O O . GLN A 1 101 ? -16.204 2.239 10.333 1.00 78.19 101 GLN A O 1
ATOM 731 N N . SER A 1 102 ? -14.279 1.270 9.692 1.00 77.06 102 SER A N 1
ATOM 732 C CA . SER A 1 102 ? -14.755 -0.108 9.829 1.00 77.06 102 SER A CA 1
ATOM 733 C C . SER A 1 102 ? -15.326 -0.392 11.227 1.00 77.06 102 SER A C 1
ATOM 735 O O . SER A 1 102 ? -14.623 -0.267 12.233 1.00 77.06 102 SER A O 1
ATOM 737 N N . GLY A 1 103 ? -16.592 -0.817 11.289 1.00 81.00 103 GLY A N 1
ATOM 738 C CA . GLY A 1 103 ? -17.283 -1.193 12.529 1.00 81.00 103 GLY A CA 1
ATOM 739 C C . GLY A 1 103 ? -17.838 -0.029 13.359 1.00 81.00 103 GLY A C 1
ATOM 740 O O . GLY A 1 103 ? -18.414 -0.283 14.416 1.00 81.00 103 GLY A O 1
ATOM 741 N N . SER A 1 104 ? -17.693 1.223 12.906 1.00 86.06 104 SER A N 1
ATOM 742 C CA . SER A 1 104 ? -18.283 2.395 13.574 1.00 86.06 104 SER A CA 1
ATOM 743 C C . SER A 1 104 ? -19.744 2.613 13.180 1.00 86.06 104 SER A C 1
ATOM 745 O O . SER A 1 104 ? -20.591 2.879 14.033 1.00 86.06 104 SER A O 1
ATOM 747 N N . PHE A 1 105 ? -20.044 2.470 11.888 1.00 90.25 105 PHE A N 1
ATOM 748 C CA . PHE A 1 105 ? -21.357 2.737 11.310 1.00 90.25 105 PHE A CA 1
ATOM 749 C C . PHE A 1 105 ? -21.850 1.540 10.498 1.00 90.25 105 PHE A C 1
ATOM 751 O O . PHE A 1 105 ? -21.079 0.905 9.776 1.00 90.25 105 PHE A O 1
ATOM 758 N N . ARG A 1 106 ? -23.149 1.261 10.590 1.00 91.06 106 ARG A N 1
ATOM 759 C CA . ARG A 1 106 ? -23.858 0.341 9.704 1.00 91.06 106 ARG A CA 1
ATOM 760 C C . ARG A 1 106 ? -24.568 1.174 8.650 1.00 91.06 106 ARG A C 1
ATOM 762 O O . ARG A 1 106 ? -25.547 1.842 8.963 1.00 91.06 106 ARG A O 1
ATOM 769 N N . VAL A 1 107 ? -24.040 1.159 7.430 1.00 92.25 107 VAL A N 1
ATOM 770 C CA . VAL A 1 107 ? -24.513 2.033 6.357 1.00 92.25 107 VAL A CA 1
ATOM 771 C C . VAL A 1 107 ? -25.554 1.324 5.494 1.00 92.25 107 VAL A C 1
ATOM 773 O O . VAL A 1 107 ? -25.236 0.334 4.837 1.00 92.25 107 VAL A O 1
ATOM 776 N N . THR A 1 108 ? -26.771 1.861 5.446 1.00 93.75 108 THR A N 1
ATOM 777 C CA . THR A 1 108 ? -27.843 1.392 4.553 1.00 93.75 108 THR A CA 1
ATOM 778 C C . THR A 1 108 ? -28.030 2.378 3.404 1.00 93.75 108 THR A C 1
ATOM 780 O O . THR A 1 108 ? -28.095 3.589 3.606 1.00 93.75 108 THR A O 1
ATOM 783 N N . THR A 1 109 ? -28.136 1.889 2.171 1.00 93.94 109 THR A N 1
ATOM 784 C CA . THR A 1 109 ? -28.385 2.755 1.010 1.00 93.94 109 THR A CA 1
ATOM 785 C C . THR A 1 109 ? -29.874 2.861 0.703 1.00 93.94 109 THR A C 1
ATOM 787 O O . THR A 1 109 ? -30.566 1.844 0.675 1.00 93.94 109 THR A O 1
ATOM 790 N N . TYR A 1 110 ? -30.342 4.071 0.410 1.00 93.56 110 TYR A N 1
ATOM 791 C CA . TYR A 1 110 ? -31.733 4.382 0.084 1.00 93.56 110 TYR A CA 1
ATOM 792 C C . TYR A 1 110 ? -31.840 4.975 -1.330 1.00 93.56 110 TYR A C 1
ATOM 794 O O . TYR A 1 110 ? -30.907 5.647 -1.784 1.00 93.56 110 TYR A O 1
ATOM 802 N N . PRO A 1 111 ? -32.961 4.745 -2.040 1.00 89.38 111 PRO A N 1
ATOM 803 C CA . PRO A 1 111 ? -33.125 5.202 -3.420 1.00 89.38 111 PRO A CA 1
ATOM 804 C C . PRO A 1 111 ? -33.170 6.732 -3.537 1.00 89.38 111 PRO A C 1
ATOM 806 O O . PRO A 1 111 ? -32.603 7.290 -4.473 1.00 89.38 111 PRO A O 1
ATOM 809 N N . ASP A 1 112 ? -33.797 7.414 -2.576 1.00 90.44 112 ASP A N 1
ATOM 810 C CA . ASP A 1 112 ? -33.945 8.867 -2.562 1.00 90.44 112 ASP A CA 1
ATOM 811 C C . ASP A 1 112 ? -33.969 9.446 -1.132 1.00 90.44 112 ASP A C 1
ATOM 813 O O . ASP A 1 112 ? -34.001 8.729 -0.125 1.00 90.44 112 ASP A O 1
ATOM 817 N N . GLU A 1 113 ? -33.912 10.778 -1.046 1.00 93.00 113 GLU A N 1
ATOM 818 C CA . GLU A 1 113 ? -33.957 11.520 0.219 1.00 93.00 113 GLU A CA 1
ATOM 819 C C . GLU A 1 113 ? -35.267 11.283 0.989 1.00 93.00 113 GLU A C 1
ATOM 821 O O . GLU A 1 113 ? -35.264 11.288 2.219 1.00 93.00 113 GLU A O 1
ATOM 826 N N . ALA A 1 114 ? -36.387 11.051 0.297 1.00 92.88 114 ALA A N 1
ATOM 827 C CA . ALA A 1 114 ? -37.684 10.837 0.932 1.00 92.88 114 ALA A CA 1
ATOM 828 C C . ALA A 1 114 ? -37.732 9.495 1.679 1.00 92.88 114 ALA A C 1
ATOM 830 O O . ALA A 1 114 ? -38.188 9.450 2.824 1.00 92.88 114 ALA A O 1
ATOM 831 N N . ALA A 1 115 ? -37.197 8.432 1.077 1.00 93.62 115 ALA A N 1
ATOM 832 C CA . ALA A 1 115 ? -37.043 7.121 1.689 1.00 93.62 115 ALA A CA 1
ATOM 833 C C . ALA A 1 115 ? -36.115 7.182 2.910 1.00 93.62 115 ALA A C 1
ATOM 835 O O . ALA A 1 115 ? -36.456 6.646 3.964 1.00 93.62 115 ALA A O 1
ATOM 836 N N . LEU A 1 116 ? -34.997 7.912 2.815 1.00 95.25 116 LEU A N 1
ATOM 837 C CA . LEU A 1 116 ? -34.102 8.120 3.957 1.00 95.25 116 LEU A CA 1
ATOM 838 C C . LEU A 1 116 ? -34.779 8.914 5.085 1.00 95.25 116 LEU A C 1
ATOM 840 O O . LEU A 1 116 ? -34.695 8.533 6.251 1.00 95.25 116 LEU A O 1
ATOM 844 N N . ARG A 1 117 ? -35.512 9.988 4.763 1.00 95.25 117 ARG A N 1
ATOM 845 C CA . ARG A 1 117 ? -36.295 10.746 5.754 1.00 95.25 117 ARG A CA 1
ATOM 846 C C . ARG A 1 117 ? -37.348 9.875 6.443 1.00 95.25 117 ARG A C 1
ATOM 848 O O . ARG A 1 117 ? -37.577 10.043 7.641 1.00 95.25 117 ARG A O 1
ATOM 855 N N . ALA A 1 118 ? -37.997 8.973 5.708 1.00 94.75 118 ALA A N 1
ATOM 856 C CA . ALA A 1 118 ? -38.956 8.028 6.271 1.00 94.75 118 ALA A CA 1
ATOM 857 C C . ALA A 1 118 ? -38.272 7.031 7.220 1.00 94.75 118 ALA A C 1
ATOM 859 O O . ALA A 1 118 ? -38.759 6.849 8.332 1.00 94.75 118 ALA A O 1
ATOM 860 N N . ALA A 1 119 ? -37.118 6.477 6.838 1.00 95.31 119 ALA A N 1
ATOM 861 C CA . ALA A 1 119 ? -36.342 5.551 7.667 1.00 95.31 119 ALA A CA 1
ATOM 862 C C . ALA A 1 119 ? -35.848 6.195 8.977 1.00 95.31 119 ALA A C 1
ATOM 864 O O . ALA A 1 119 ? -35.968 5.607 10.053 1.00 95.31 119 ALA A O 1
ATOM 865 N N . VAL A 1 120 ? -35.376 7.447 8.921 1.00 95.94 120 VAL A N 1
ATOM 866 C CA . VAL A 1 120 ? -34.965 8.194 10.125 1.00 95.94 120 VAL A CA 1
ATOM 867 C C . VAL A 1 120 ? -36.162 8.469 11.045 1.00 95.94 120 VAL A C 1
ATOM 869 O O . VAL A 1 120 ? -36.078 8.267 12.256 1.00 95.94 120 VAL A O 1
ATOM 872 N N . ARG A 1 121 ? -37.322 8.861 10.494 1.00 94.88 121 ARG A N 1
ATOM 873 C CA . ARG A 1 121 ? -38.562 9.030 11.283 1.00 94.88 121 ARG A CA 1
ATOM 874 C C . ARG A 1 121 ? -39.137 7.704 11.795 1.00 94.88 121 ARG A C 1
ATOM 876 O O . ARG A 1 121 ? -39.829 7.703 12.809 1.00 94.88 121 ARG A O 1
ATOM 883 N N . GLY A 1 122 ? -38.848 6.590 11.128 1.00 93.75 122 GLY A N 1
ATOM 884 C CA . GLY A 1 122 ? -39.205 5.234 11.550 1.00 93.75 122 GLY A CA 1
ATOM 885 C C . GLY A 1 122 ? -38.319 4.670 12.665 1.00 93.75 122 GLY A C 1
ATOM 886 O O . GLY A 1 122 ? -38.688 3.669 13.277 1.00 93.75 122 GLY A O 1
ATOM 887 N N . ARG A 1 123 ? -37.198 5.339 12.983 1.00 93.25 123 ARG A N 1
ATOM 888 C CA . ARG A 1 123 ? -36.097 4.840 13.831 1.00 93.25 123 ARG A CA 1
ATOM 889 C C . ARG A 1 123 ? -35.376 3.607 13.271 1.00 93.25 123 ARG A C 1
ATOM 891 O O . ARG A 1 123 ? -34.760 2.874 14.044 1.00 93.25 123 ARG A O 1
ATOM 898 N N . ASP A 1 124 ? -35.420 3.399 11.960 1.00 92.94 124 ASP A N 1
ATOM 899 C CA . ASP A 1 124 ? -34.574 2.397 11.301 1.00 92.94 124 ASP A CA 1
ATOM 900 C C . ASP A 1 124 ? -33.119 2.892 11.222 1.00 92.94 124 ASP A C 1
ATOM 902 O O . ASP A 1 124 ? -32.181 2.110 11.368 1.00 92.94 124 ASP A O 1
ATOM 906 N N . GLU A 1 125 ? -32.942 4.212 11.084 1.00 94.62 125 GLU A N 1
ATOM 907 C CA . GLU A 1 125 ? -31.648 4.900 11.052 1.00 94.62 125 GLU A CA 1
ATOM 908 C C . GLU A 1 125 ? -31.612 6.060 12.060 1.00 94.62 125 GLU A C 1
ATOM 910 O O . GLU A 1 125 ? -32.615 6.744 12.272 1.00 94.62 125 GLU A O 1
ATOM 915 N N . TYR A 1 126 ? -30.447 6.343 12.655 1.00 94.06 126 TYR A N 1
ATOM 916 C CA . TYR A 1 126 ? -30.275 7.507 13.544 1.00 94.06 126 TYR A CA 1
ATOM 917 C C . TYR A 1 126 ? -30.115 8.836 12.789 1.00 94.06 126 TYR A C 1
ATOM 919 O O . TYR A 1 126 ? -30.239 9.916 13.371 1.00 94.06 126 TYR A O 1
ATOM 927 N N . GLY A 1 127 ? -29.799 8.756 11.501 1.00 95.00 127 GLY A N 1
ATOM 928 C CA . GLY A 1 127 ? -29.545 9.881 10.615 1.00 95.00 127 GLY A CA 1
ATOM 929 C C . GLY A 1 127 ? -28.931 9.393 9.309 1.00 95.00 127 GLY A C 1
ATOM 930 O O . GLY A 1 127 ? -28.823 8.189 9.073 1.00 95.00 127 GLY A O 1
ATOM 931 N N . GLY A 1 128 ? -28.519 10.313 8.447 1.00 93.94 128 GLY A N 1
ATOM 932 C CA . GLY A 1 128 ? -27.932 9.934 7.172 1.00 93.94 128 GLY A CA 1
ATOM 933 C C . GLY A 1 128 ? -27.576 11.095 6.260 1.00 93.94 128 GLY A C 1
ATOM 934 O O . GLY A 1 128 ? -27.919 12.239 6.537 1.00 93.94 128 GLY A O 1
ATOM 935 N N . LEU A 1 129 ? -26.894 10.797 5.157 1.00 92.56 129 LEU A N 1
ATOM 936 C CA . LEU A 1 129 ? -26.514 11.782 4.145 1.00 92.56 129 LEU A CA 1
ATOM 937 C C . LEU A 1 129 ? -27.341 11.576 2.873 1.00 92.56 129 LEU A C 1
ATOM 939 O O . LEU A 1 129 ? -27.249 10.531 2.230 1.00 92.56 129 LEU A O 1
ATOM 943 N N . ALA A 1 130 ? -28.123 12.577 2.486 1.00 92.56 130 ALA A N 1
ATOM 944 C CA . ALA A 1 130 ? -28.841 12.597 1.220 1.00 92.56 130 ALA A CA 1
ATOM 945 C C . ALA A 1 130 ? -28.090 13.449 0.192 1.00 92.56 130 ALA A C 1
ATOM 947 O O . ALA A 1 130 ? -27.752 14.601 0.452 1.00 92.56 130 ALA A O 1
ATOM 948 N N . LEU A 1 131 ? -27.840 12.889 -0.988 1.00 87.38 131 LEU A N 1
ATOM 949 C CA . LEU A 1 131 ? -27.224 13.572 -2.122 1.00 87.38 131 LEU A CA 1
ATOM 950 C C . LEU A 1 131 ? -28.289 13.852 -3.174 1.00 87.38 131 LEU A C 1
ATOM 952 O O . LEU A 1 131 ? -28.461 13.097 -4.134 1.00 87.38 131 LEU A O 1
ATOM 956 N N . GLY A 1 132 ? -29.041 14.921 -2.937 1.00 79.19 132 GLY A N 1
ATOM 957 C CA . GLY A 1 132 ? -30.095 15.373 -3.830 1.00 79.19 132 GLY A CA 1
ATOM 958 C C . GLY A 1 132 ? -29.598 16.367 -4.887 1.00 79.19 132 GLY A C 1
ATOM 959 O O . GLY A 1 132 ? -28.486 16.891 -4.794 1.00 79.19 132 GLY A O 1
ATOM 960 N N . PRO A 1 133 ? -30.448 16.703 -5.872 1.00 73.06 133 PRO A N 1
ATOM 961 C CA . PRO A 1 133 ? -30.156 17.731 -6.875 1.00 73.06 133 PRO A CA 1
ATOM 962 C C . PRO A 1 133 ? -29.954 19.137 -6.278 1.00 73.06 133 PRO A C 1
ATOM 964 O O . PRO A 1 133 ? -29.367 19.995 -6.928 1.00 73.06 133 PRO A O 1
ATOM 967 N N . ALA A 1 134 ? -30.403 19.375 -5.039 1.00 75.31 134 ALA A N 1
ATOM 968 C CA . ALA A 1 134 ? -30.187 20.618 -4.294 1.00 75.31 134 ALA A CA 1
ATOM 969 C C . ALA A 1 134 ? -28.851 20.661 -3.513 1.00 75.31 134 ALA A C 1
ATOM 971 O O . ALA A 1 134 ? -28.583 21.647 -2.828 1.00 75.31 134 ALA A O 1
ATOM 972 N N . GLY A 1 135 ? -28.026 19.611 -3.603 1.00 83.25 135 GLY A N 1
ATOM 973 C CA . GLY A 1 135 ? -26.773 19.459 -2.860 1.00 83.25 135 GLY A CA 1
ATOM 974 C C . GLY A 1 135 ? -26.854 18.446 -1.704 1.00 83.25 135 GLY A C 1
ATOM 975 O O . GLY A 1 135 ? -27.912 17.859 -1.461 1.00 83.25 135 GLY A O 1
ATOM 976 N N . PRO A 1 136 ? -25.730 18.199 -1.004 1.00 89.88 136 PRO A N 1
ATOM 977 C CA . PRO A 1 136 ? -25.665 17.266 0.117 1.00 89.88 136 PRO A CA 1
ATOM 978 C C . PRO A 1 136 ? -26.396 17.805 1.356 1.00 89.88 136 PRO A C 1
ATOM 980 O O . PRO A 1 136 ? -26.089 18.891 1.854 1.00 89.88 136 PRO A O 1
ATOM 983 N N . VAL A 1 137 ? -27.323 17.010 1.892 1.00 92.44 137 VAL A N 1
ATOM 984 C CA . VAL A 1 137 ? -28.054 17.295 3.132 1.00 92.44 137 VAL A CA 1
ATOM 985 C C . VAL A 1 137 ? -27.753 16.213 4.163 1.00 92.44 137 VAL A C 1
ATOM 987 O O . VAL A 1 137 ? -27.978 15.027 3.920 1.00 92.44 137 VAL A O 1
ATOM 990 N N . LEU A 1 138 ? -27.248 16.616 5.327 1.00 94.19 138 LEU A N 1
ATOM 991 C CA . LEU A 1 138 ? -27.100 15.748 6.488 1.00 94.19 138 LEU A CA 1
ATOM 992 C C . LEU A 1 138 ? -28.400 15.764 7.294 1.00 94.19 138 LEU A C 1
ATOM 994 O O . LEU A 1 138 ? -28.750 16.771 7.906 1.00 94.19 138 LEU A O 1
ATOM 998 N N . LEU A 1 139 ? -29.086 14.630 7.317 1.00 95.81 139 LEU A N 1
ATOM 999 C CA . LEU A 1 139 ? -30.292 14.399 8.096 1.00 95.81 139 LEU A CA 1
ATOM 1000 C C . LEU A 1 139 ? -29.904 13.867 9.478 1.00 95.81 139 LEU A C 1
ATOM 1002 O O . LEU A 1 139 ? -29.268 12.816 9.587 1.00 95.81 139 LEU A O 1
ATOM 1006 N N . THR A 1 140 ? -30.295 14.566 10.536 1.00 95.38 140 THR A N 1
ATOM 1007 C CA . THR A 1 140 ? -30.099 14.124 11.925 1.00 95.38 140 THR A CA 1
ATOM 1008 C C . THR A 1 140 ? -31.440 13.944 12.633 1.00 95.38 140 THR A C 1
ATOM 1010 O O . THR A 1 140 ? -32.478 14.405 12.160 1.00 95.38 140 THR A O 1
ATOM 1013 N N . ALA A 1 141 ? -31.432 13.221 13.753 1.00 94.31 141 ALA A N 1
ATOM 1014 C CA . ALA A 1 141 ? -32.581 13.097 14.643 1.00 94.31 141 ALA A CA 1
ATOM 1015 C C . ALA A 1 141 ? -32.128 13.289 16.094 1.00 94.31 141 ALA A C 1
ATOM 1017 O O . ALA A 1 141 ? -31.823 12.327 16.805 1.00 94.31 141 ALA A O 1
ATOM 1018 N N . THR A 1 142 ? -32.068 14.539 16.553 1.00 91.56 142 THR A N 1
ATOM 1019 C CA . THR A 1 142 ? -31.578 14.854 17.909 1.00 91.56 142 THR A CA 1
ATOM 1020 C C . THR A 1 142 ? -32.463 14.228 18.993 1.00 91.56 142 THR A C 1
ATOM 1022 O O . THR A 1 142 ? -31.951 13.771 20.015 1.00 91.56 142 THR A O 1
ATOM 1025 N N . GLY A 1 143 ? -33.772 14.090 18.748 1.00 88.62 143 GLY A N 1
ATOM 1026 C CA . GLY A 1 143 ? -34.696 13.356 19.620 1.00 88.62 143 GLY A CA 1
ATOM 1027 C C . GLY A 1 143 ? -34.408 11.848 19.736 1.00 88.62 143 GLY A C 1
ATOM 1028 O O . GLY A 1 143 ? -34.805 11.219 20.720 1.00 88.62 143 GLY A O 1
ATOM 1029 N N . ALA A 1 144 ? -33.693 11.234 18.778 1.00 89.31 144 ALA A N 1
ATOM 1030 C CA . ALA A 1 144 ? -33.222 9.850 18.919 1.00 89.31 144 ALA A CA 1
ATOM 1031 C C . ALA A 1 144 ? -32.045 9.765 19.891 1.00 89.31 144 ALA A C 1
ATOM 1033 O O . ALA A 1 144 ? -32.045 8.919 20.788 1.00 89.31 144 ALA A O 1
ATOM 1034 N N . SER A 1 145 ? -31.048 10.629 19.701 1.00 90.44 145 SER A N 1
ATOM 1035 C CA . SER A 1 145 ? -29.896 10.769 20.584 1.00 90.44 145 SER A CA 1
ATOM 1036 C C . SER A 1 145 ? -29.134 12.062 20.264 1.00 90.44 145 SER A C 1
ATOM 1038 O O . SER A 1 145 ? -28.558 12.168 19.176 1.00 90.44 145 SER A O 1
ATOM 1040 N N . PRO A 1 146 ? -29.038 13.016 21.211 1.00 88.25 146 PRO A N 1
ATOM 1041 C CA . PRO A 1 146 ? -28.253 14.233 21.008 1.00 88.25 146 PRO A CA 1
ATOM 1042 C C . PRO A 1 146 ? -26.765 13.949 20.768 1.00 88.25 146 PRO A C 1
ATOM 1044 O O . PRO A 1 146 ? -26.132 14.597 19.938 1.00 88.25 146 PRO A O 1
ATOM 1047 N N . ALA A 1 147 ? -26.218 12.931 21.444 1.00 87.50 147 ALA A N 1
ATOM 1048 C CA . ALA A 1 147 ? -24.829 12.513 21.274 1.00 87.50 147 ALA A CA 1
ATOM 1049 C C . ALA A 1 147 ? -24.553 11.997 19.851 1.00 87.50 147 ALA A C 1
ATOM 1051 O O . ALA A 1 147 ? -23.533 12.344 19.255 1.00 87.50 147 ALA A O 1
ATOM 1052 N N . VAL A 1 148 ? -25.476 11.210 19.280 1.00 91.06 148 VAL A N 1
ATOM 1053 C CA . VAL A 1 148 ? -25.353 10.730 17.895 1.00 91.06 148 VAL A CA 1
ATOM 1054 C C . VAL A 1 148 ? -25.515 11.878 16.900 1.00 91.06 148 VAL A C 1
ATOM 1056 O O . VAL A 1 148 ? -24.699 12.004 15.992 1.00 91.06 148 VAL A O 1
ATOM 1059 N N . ALA A 1 149 ? -26.508 12.752 17.083 1.00 91.06 149 ALA A N 1
ATOM 1060 C CA . ALA A 1 149 ? -26.714 13.904 16.203 1.00 91.06 149 ALA A CA 1
ATOM 1061 C C . ALA A 1 149 ? -25.482 14.827 16.159 1.00 91.06 149 ALA A C 1
ATOM 1063 O O . ALA A 1 149 ? -25.094 15.297 15.086 1.00 91.06 149 ALA A O 1
ATOM 1064 N N . GLN A 1 150 ? -24.813 15.029 17.300 1.00 89.94 150 GLN A N 1
ATOM 1065 C CA . GLN A 1 150 ? -23.564 15.786 17.374 1.00 89.94 150 GLN A CA 1
ATOM 1066 C C . GLN A 1 150 ? -22.411 15.077 16.648 1.00 89.94 150 GLN A C 1
ATOM 1068 O O . GLN A 1 150 ? -21.685 15.726 15.894 1.00 89.94 150 GLN A O 1
ATOM 1073 N N . ALA A 1 151 ? -22.264 13.760 16.820 1.00 88.69 151 ALA A N 1
ATOM 1074 C CA . ALA A 1 151 ? -21.250 12.974 16.115 1.00 88.69 151 ALA A CA 1
ATOM 1075 C C . ALA A 1 151 ? -21.457 13.003 14.587 1.00 88.69 151 ALA A C 1
ATOM 1077 O O . ALA A 1 151 ? -20.507 13.224 13.836 1.00 88.69 151 ALA A O 1
ATOM 1078 N N . LEU A 1 152 ? -22.702 12.860 14.121 1.00 90.62 152 LEU A N 1
ATOM 1079 C CA . LEU A 1 152 ? -23.043 12.960 12.698 1.00 90.62 152 LEU A CA 1
ATOM 1080 C C . LEU A 1 152 ? -22.800 14.367 12.150 1.00 90.62 152 LEU A C 1
ATOM 1082 O O . LEU A 1 152 ? -22.279 14.505 11.048 1.00 90.62 152 LEU A O 1
ATOM 1086 N N . SER A 1 153 ? -23.104 15.409 12.926 1.00 90.94 153 SER A N 1
ATOM 1087 C CA . SER A 1 153 ? -22.829 16.799 12.534 1.00 90.94 153 SER A CA 1
ATOM 1088 C C . SER A 1 153 ? -21.329 17.067 12.384 1.00 90.94 153 SER A C 1
ATOM 1090 O O . SER A 1 153 ? -20.911 17.719 11.430 1.00 90.94 153 SER A O 1
ATOM 1092 N N . GLN A 1 154 ? -20.495 16.524 13.278 1.00 89.81 154 GLN A N 1
ATOM 1093 C CA . GLN A 1 154 ? -19.034 16.602 13.152 1.00 89.81 154 GLN A CA 1
ATOM 1094 C C . GLN A 1 154 ? -18.539 15.894 11.886 1.00 89.81 154 GLN A C 1
ATOM 1096 O O . GLN A 1 154 ? -17.712 16.448 11.162 1.00 89.81 154 GLN A O 1
ATOM 1101 N N . LEU A 1 155 ? -19.086 14.713 11.587 1.00 86.06 155 LEU A N 1
ATOM 1102 C CA . LEU A 1 155 ? -18.777 13.970 10.367 1.00 86.06 155 LEU A CA 1
ATOM 1103 C C . LEU A 1 155 ? -19.218 14.734 9.106 1.00 86.06 155 LEU A C 1
ATOM 1105 O O . LEU A 1 155 ? -18.458 14.819 8.145 1.00 86.06 155 LEU A O 1
ATOM 1109 N N . GLY A 1 156 ? -20.397 15.361 9.122 1.00 85.56 156 GLY A N 1
ATOM 1110 C CA . GLY A 1 156 ? -20.866 16.230 8.039 1.00 85.56 156 GLY A CA 1
ATOM 1111 C C . GLY A 1 156 ? -19.951 17.432 7.801 1.00 85.56 156 GLY A C 1
ATOM 1112 O O . GLY A 1 156 ? -19.625 17.730 6.654 1.00 85.56 156 GLY A O 1
ATOM 1113 N N . ASN A 1 157 ? -19.462 18.071 8.869 1.00 86.88 157 ASN A N 1
ATOM 1114 C CA . ASN A 1 157 ? -18.515 19.189 8.775 1.00 86.88 157 ASN A CA 1
ATOM 1115 C C . ASN A 1 157 ? -17.156 18.756 8.197 1.00 86.88 157 ASN A C 1
ATOM 1117 O O . ASN A 1 157 ? -16.573 19.461 7.368 1.00 86.88 157 ASN A O 1
ATOM 1121 N N . GLN A 1 158 ? -16.658 17.581 8.596 1.00 84.56 158 GLN A N 1
ATOM 1122 C CA . GLN A 1 158 ? -15.440 16.998 8.024 1.00 84.56 158 GLN A CA 1
ATOM 1123 C C . GLN A 1 158 ? -15.612 16.694 6.531 1.00 84.56 158 GLN A C 1
ATOM 1125 O O . GLN A 1 158 ? -14.755 17.061 5.727 1.00 84.56 158 GLN A O 1
ATOM 1130 N N . LEU A 1 159 ? -16.742 16.094 6.145 1.00 80.00 159 LEU A N 1
ATOM 1131 C CA . LEU A 1 159 ? -17.057 15.822 4.744 1.00 80.00 159 LEU A CA 1
ATOM 1132 C C . LEU A 1 159 ? -17.183 17.110 3.932 1.00 80.00 159 LEU A C 1
ATOM 1134 O O . LEU A 1 159 ? -16.597 17.188 2.859 1.00 80.00 159 LEU A O 1
ATOM 1138 N N . SER A 1 160 ? -17.867 18.130 4.456 1.00 82.00 160 SER A N 1
ATOM 1139 C CA . SER A 1 160 ? -18.017 19.431 3.793 1.00 82.00 160 SER A CA 1
ATOM 1140 C C . SER A 1 160 ? -16.668 20.087 3.478 1.00 82.00 160 SER A C 1
ATOM 1142 O O . SER A 1 160 ? -16.487 20.631 2.389 1.00 82.00 160 SER A O 1
ATOM 1144 N N . THR A 1 161 ? -15.697 19.958 4.388 1.00 82.25 161 THR A N 1
ATOM 1145 C CA . THR A 1 161 ? -14.322 20.442 4.186 1.00 82.25 161 THR A CA 1
ATOM 1146 C C . THR A 1 161 ? -13.600 19.640 3.098 1.00 82.25 161 THR A C 1
ATOM 1148 O O . THR A 1 161 ? -12.925 20.221 2.253 1.00 82.25 161 THR A O 1
ATOM 1151 N N . ALA A 1 162 ? -13.776 18.314 3.076 1.00 77.00 162 ALA A N 1
ATOM 1152 C CA . ALA A 1 162 ? -13.109 17.422 2.128 1.00 77.00 162 ALA A CA 1
ATOM 1153 C C . ALA A 1 162 ? -13.630 17.540 0.683 1.00 77.00 162 ALA A C 1
ATOM 11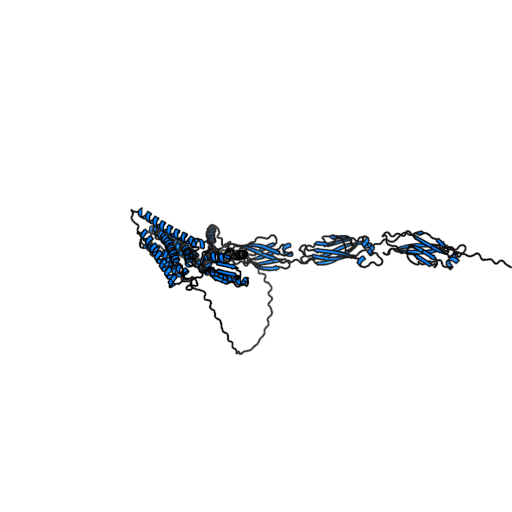55 O O . ALA A 1 162 ? -12.852 17.378 -0.252 1.00 77.00 162 ALA A O 1
ATOM 1156 N N . ILE A 1 163 ? -14.925 17.817 0.489 1.00 75.00 163 ILE A N 1
ATOM 1157 C CA . ILE A 1 163 ? -15.543 17.909 -0.849 1.00 75.00 163 ILE A CA 1
ATOM 1158 C C . ILE A 1 163 ? -15.754 19.351 -1.334 1.00 75.00 163 ILE A C 1
ATOM 1160 O O . ILE A 1 163 ? -16.242 19.542 -2.442 1.00 75.00 163 ILE A O 1
ATOM 1164 N N . THR A 1 164 ? -15.421 20.360 -0.516 1.00 78.56 164 THR A N 1
ATOM 1165 C CA . THR A 1 164 ? -15.598 21.802 -0.815 1.00 78.56 164 THR A CA 1
ATOM 1166 C C . THR A 1 164 ? -17.036 22.173 -1.223 1.00 78.56 164 THR A C 1
ATOM 1168 O O . THR A 1 164 ? -17.279 23.152 -1.925 1.00 78.56 164 THR A O 1
ATOM 1171 N N . VAL A 1 165 ? -18.021 21.401 -0.757 1.00 81.88 165 VAL A N 1
ATOM 1172 C CA . VAL A 1 165 ? -19.452 21.677 -0.932 1.00 81.88 165 VAL A CA 1
ATOM 1173 C C . VAL A 1 165 ? -20.071 21.828 0.459 1.00 81.88 165 VAL A C 1
ATOM 1175 O O . VAL A 1 165 ? -19.838 20.970 1.319 1.00 81.88 165 VAL A O 1
ATOM 1178 N N . PRO A 1 166 ? -20.847 22.896 0.724 1.00 82.19 166 PRO A N 1
ATOM 1179 C CA . PRO A 1 166 ? -21.525 23.062 2.004 1.00 82.19 166 PRO A CA 1
ATOM 1180 C C . PRO A 1 166 ? -22.546 21.938 2.202 1.00 82.19 166 PRO A C 1
ATOM 1182 O O . PRO A 1 166 ? -23.470 21.781 1.406 1.00 82.19 166 PRO A O 1
ATOM 1185 N N . VAL A 1 167 ? -22.380 21.154 3.269 1.00 87.25 167 VAL A N 1
ATOM 1186 C CA . VAL A 1 167 ? -23.366 20.144 3.674 1.00 87.25 167 VAL A CA 1
ATOM 1187 C C . VAL A 1 167 ? -24.400 20.832 4.556 1.00 87.25 167 VAL A C 1
ATOM 1189 O O . VAL A 1 167 ? -24.077 21.306 5.645 1.00 87.25 167 VAL A O 1
ATOM 1192 N N . ARG A 1 168 ? -25.650 20.915 4.094 1.00 89.44 168 ARG A N 1
ATOM 1193 C CA . ARG A 1 168 ? -26.735 21.493 4.895 1.00 89.44 168 ARG A CA 1
ATOM 1194 C C . ARG A 1 168 ? -27.183 20.476 5.939 1.00 89.44 168 ARG A C 1
ATOM 1196 O O . ARG A 1 168 ? -27.587 19.380 5.574 1.00 89.44 168 ARG A O 1
ATOM 1203 N N . THR A 1 169 ? -27.180 20.841 7.214 1.00 92.12 169 THR A N 1
ATOM 1204 C CA . THR A 1 169 ? -27.737 19.984 8.271 1.00 92.12 169 THR A CA 1
ATOM 1205 C C . THR A 1 169 ? -29.221 20.281 8.469 1.00 92.12 169 THR A C 1
ATOM 1207 O O . THR A 1 169 ? -29.615 21.439 8.610 1.00 92.12 169 THR A O 1
ATOM 1210 N N . GLU A 1 170 ? -30.045 19.239 8.488 1.00 93.81 170 GLU A N 1
ATOM 1211 C CA . GLU A 1 170 ? -31.473 19.300 8.792 1.00 93.81 170 GLU A CA 1
ATOM 1212 C C . GLU A 1 170 ? -31.800 18.270 9.879 1.00 93.81 170 GLU A C 1
ATOM 1214 O O . GLU A 1 170 ? -31.621 17.067 9.689 1.00 93.81 170 GLU A O 1
ATOM 1219 N N . ASP A 1 171 ? -32.292 18.745 11.022 1.00 93.25 171 ASP A N 1
ATOM 1220 C CA . ASP A 1 171 ? -32.776 17.876 12.092 1.00 93.25 171 ASP A CA 1
ATOM 1221 C C . ASP A 1 171 ? -34.247 17.533 11.842 1.00 93.25 171 ASP A C 1
ATOM 1223 O O . ASP A 1 171 ? -35.123 18.398 11.893 1.00 93.25 171 ASP A O 1
ATOM 1227 N N . LEU A 1 172 ? -34.516 16.266 11.533 1.00 93.94 172 LEU A N 1
ATOM 1228 C CA . LEU A 1 172 ? -35.852 15.775 11.199 1.00 93.94 172 LEU A CA 1
ATOM 1229 C C . LEU A 1 172 ? -36.746 15.605 12.422 1.00 93.94 172 LEU A C 1
ATOM 1231 O O . LEU A 1 172 ? -37.971 15.571 12.275 1.00 93.94 172 LEU A O 1
ATOM 1235 N N . VAL A 1 173 ? -36.136 15.435 13.597 1.00 92.19 173 VAL A N 1
ATOM 1236 C CA . VAL A 1 173 ? -36.827 15.196 14.864 1.00 92.19 173 VAL A CA 1
ATOM 1237 C C . VAL A 1 173 ? -36.111 15.996 15.960 1.00 92.19 173 VAL A C 1
ATOM 1239 O O . VAL A 1 173 ? -35.434 15.410 16.816 1.00 92.19 173 VAL A O 1
ATOM 1242 N N . PRO A 1 174 ? -36.217 17.338 15.924 1.00 91.00 174 PRO A N 1
ATOM 1243 C CA . PRO A 1 174 ? -35.578 18.188 16.912 1.00 91.00 174 PRO A CA 1
ATOM 1244 C C . PRO A 1 174 ? -36.278 18.063 18.271 1.00 91.00 174 PRO A C 1
ATOM 1246 O O . PRO A 1 174 ? -37.486 17.808 18.334 1.00 91.00 174 PRO A O 1
ATOM 1249 N N . PRO A 1 175 ? -35.550 18.256 19.382 1.00 87.25 175 PRO A N 1
ATOM 1250 C CA . PRO A 1 175 ? -36.168 18.417 20.683 1.00 87.25 175 PRO A CA 1
ATOM 1251 C C . PRO A 1 175 ? -36.943 19.742 20.746 1.00 87.25 175 PRO A C 1
ATOM 1253 O O . PRO A 1 175 ? -36.803 20.630 19.905 1.00 87.25 175 PRO A O 1
ATOM 1256 N N . THR A 1 176 ? -37.768 19.873 21.777 1.00 89.81 176 THR A N 1
ATOM 1257 C CA . THR A 1 176 ? -38.629 21.040 22.006 1.00 89.81 176 THR A CA 1
ATOM 1258 C C . THR A 1 176 ? -37.837 22.345 22.122 1.00 89.81 176 THR A C 1
ATOM 1260 O O . THR A 1 176 ? -36.718 22.352 22.638 1.00 89.81 176 THR A O 1
ATOM 1263 N N . ALA A 1 177 ? -38.440 23.481 21.764 1.00 86.19 177 ALA A N 1
ATOM 1264 C CA . ALA A 1 177 ? -37.774 24.787 21.858 1.00 86.19 177 ALA A CA 1
ATOM 1265 C C . ALA A 1 177 ? -37.400 25.196 23.301 1.00 86.19 177 ALA A C 1
ATOM 1267 O O . ALA A 1 177 ? -36.465 25.972 23.498 1.00 86.19 177 ALA A O 1
ATOM 1268 N N . ARG A 1 178 ? -38.119 24.682 24.312 1.00 85.81 178 ARG A N 1
ATOM 1269 C CA . ARG A 1 178 ? -37.841 24.936 25.740 1.00 85.81 178 ARG A CA 1
ATOM 1270 C C . ARG A 1 178 ? -36.721 24.059 26.304 1.00 85.81 178 ARG A C 1
ATOM 1272 O O . ARG A 1 178 ? -36.120 24.426 27.308 1.00 85.81 178 ARG A O 1
ATOM 1279 N N . ASP A 1 179 ? -36.406 22.957 25.632 1.00 86.94 179 ASP A N 1
ATOM 1280 C CA . ASP A 1 179 ? -35.309 22.051 25.968 1.00 86.94 179 ASP A CA 1
ATOM 1281 C C . ASP A 1 179 ? -34.529 21.656 24.699 1.00 86.94 179 ASP A C 1
ATOM 1283 O O . ASP A 1 179 ? -34.587 20.507 24.256 1.00 86.94 179 ASP A O 1
ATOM 1287 N N . PRO A 1 180 ? -33.766 22.588 24.093 1.00 81.44 180 PRO A N 1
ATOM 1288 C CA . PRO A 1 180 ? -33.089 22.362 22.813 1.00 81.44 180 PRO A CA 1
ATOM 1289 C C . PRO A 1 180 ? -31.966 21.317 22.889 1.00 81.44 180 PRO A C 1
ATOM 1291 O O . PRO A 1 180 ? -31.418 20.915 21.866 1.00 81.44 180 PRO A O 1
ATOM 1294 N N . ARG A 1 181 ? -31.589 20.883 24.099 1.00 78.31 181 ARG A N 1
ATOM 1295 C CA . ARG A 1 181 ? -30.575 19.845 24.328 1.00 78.31 181 ARG A CA 1
ATOM 1296 C C . ARG A 1 181 ? -31.188 18.481 24.661 1.00 78.31 181 ARG A C 1
ATOM 1298 O O . ARG A 1 181 ? -30.435 17.527 24.840 1.00 78.31 181 ARG A O 1
ATOM 1305 N N . GLY A 1 182 ? -32.517 18.379 24.771 1.00 79.50 182 GLY A N 1
ATOM 1306 C CA . GLY A 1 182 ? -33.208 17.161 25.208 1.00 79.50 182 GLY A CA 1
ATOM 1307 C C . GLY A 1 182 ? -32.794 16.698 26.611 1.00 79.50 182 GLY A C 1
ATOM 1308 O O . GLY A 1 182 ? -32.848 15.504 26.919 1.00 79.50 182 GLY A O 1
ATOM 1309 N N . ALA A 1 183 ? -32.325 17.620 27.455 1.00 80.31 183 ALA A N 1
ATOM 1310 C CA . ALA A 1 183 ? -31.734 17.313 28.749 1.00 80.31 183 ALA A CA 1
ATOM 1311 C C . ALA A 1 183 ? -32.777 16.848 29.771 1.00 80.31 183 ALA A C 1
ATOM 1313 O O . ALA A 1 183 ? -32.446 16.064 30.657 1.00 80.31 183 ALA A O 1
ATOM 1314 N N . GLY A 1 184 ? -34.031 17.286 29.659 1.00 82.31 184 GLY A N 1
ATOM 1315 C CA . GLY A 1 184 ? -35.079 16.971 30.625 1.00 82.31 184 GLY A CA 1
ATOM 1316 C C . GLY A 1 184 ? -35.473 15.500 30.644 1.00 82.31 184 GLY A C 1
ATOM 1317 O O . GLY A 1 184 ? -35.592 14.905 31.717 1.00 82.31 184 GLY A O 1
ATOM 1318 N N . LEU A 1 185 ? -35.586 14.874 29.469 1.00 83.19 185 LEU A N 1
ATOM 1319 C CA . LEU A 1 185 ? -35.854 13.437 29.376 1.00 83.19 185 LEU A CA 1
ATOM 1320 C C . LEU A 1 185 ? -34.673 12.620 29.928 1.00 83.19 185 LEU A C 1
ATOM 1322 O O . LEU A 1 185 ? -34.886 11.652 30.655 1.00 83.19 185 LEU A O 1
ATOM 1326 N N . ILE A 1 186 ? -33.432 13.053 29.685 1.00 81.31 186 ILE A N 1
ATOM 1327 C CA . ILE A 1 186 ? -32.222 12.413 30.231 1.00 81.31 186 ILE A CA 1
ATOM 1328 C C . ILE A 1 186 ? -32.156 12.572 31.760 1.00 81.31 186 ILE A C 1
ATOM 1330 O O . ILE A 1 186 ? -31.950 11.593 32.479 1.00 81.31 186 ILE A O 1
ATOM 1334 N N . ALA A 1 187 ? -32.391 13.782 32.271 1.00 80.75 187 ALA A N 1
ATOM 1335 C CA . ALA A 1 187 ? -32.379 14.094 33.700 1.00 80.75 187 ALA A CA 1
ATOM 1336 C C . ALA A 1 187 ? -33.468 13.334 34.475 1.00 80.75 187 ALA A C 1
ATOM 1338 O O . ALA A 1 187 ? -33.281 13.010 35.649 1.00 80.75 187 ALA A O 1
ATOM 1339 N N . SER A 1 188 ? -34.580 12.989 33.815 1.00 83.56 188 SER A N 1
ATOM 1340 C CA . SER A 1 188 ? -35.651 12.184 34.409 1.00 83.56 188 SER A CA 1
ATOM 1341 C C . SER A 1 188 ? -35.270 10.719 34.660 1.00 83.56 188 SER A C 1
ATOM 1343 O O . SER A 1 188 ? -35.942 10.051 35.444 1.00 83.56 188 SER A O 1
ATOM 1345 N N . GLY A 1 189 ? -34.162 10.225 34.090 1.00 82.88 189 GLY A N 1
ATOM 1346 C CA . GLY A 1 189 ? -33.716 8.839 34.252 1.00 82.88 189 GLY A CA 1
ATOM 1347 C C . GLY A 1 189 ? -33.568 8.405 35.710 1.00 82.88 189 GLY A C 1
ATOM 1348 O O . GLY A 1 189 ? -34.107 7.375 36.110 1.00 82.88 189 GLY A O 1
ATOM 1349 N N . LEU A 1 190 ? -32.912 9.219 36.545 1.00 82.06 190 LEU A N 1
ATOM 1350 C CA . LEU A 1 190 ? -32.750 8.919 37.972 1.00 82.06 190 LEU A CA 1
ATOM 1351 C C . LEU A 1 190 ? -34.100 8.895 38.719 1.00 82.06 190 LEU A C 1
ATOM 1353 O O . LEU A 1 190 ? -34.401 7.867 39.329 1.00 82.06 190 LEU A O 1
ATOM 1357 N N . PRO A 1 191 ? -34.959 9.933 38.645 1.00 85.06 191 PRO A N 1
ATOM 1358 C CA . PRO A 1 191 ? -36.314 9.870 39.196 1.00 85.06 191 PRO A CA 1
ATOM 1359 C C . PRO A 1 191 ? -37.127 8.650 38.741 1.00 85.06 191 PRO A C 1
ATOM 1361 O O . PRO A 1 191 ? -37.778 8.020 39.571 1.00 85.06 191 PRO A O 1
ATOM 1364 N N . ILE A 1 192 ? -37.060 8.273 37.460 1.00 87.88 192 ILE A N 1
ATOM 1365 C CA . ILE A 1 192 ? -37.776 7.109 36.913 1.00 87.88 192 ILE A CA 1
ATOM 1366 C C . ILE A 1 192 ? -37.248 5.806 37.524 1.00 87.88 192 ILE A C 1
ATOM 1368 O O . ILE A 1 192 ? -38.034 4.955 37.949 1.00 87.88 192 ILE A O 1
ATOM 1372 N N . THR A 1 193 ? -35.923 5.655 37.637 1.00 87.56 193 THR A N 1
ATOM 1373 C CA . THR A 1 193 ? -35.319 4.477 38.284 1.00 87.56 193 THR A CA 1
ATOM 1374 C C . THR A 1 193 ? -35.761 4.347 39.742 1.00 87.56 193 THR A C 1
ATOM 1376 O O . THR A 1 193 ? -36.138 3.260 40.187 1.00 87.56 193 THR A O 1
ATOM 1379 N N . LEU A 1 194 ? -35.787 5.465 40.475 1.00 86.06 194 LEU A N 1
ATOM 1380 C CA . LEU A 1 194 ? -36.219 5.512 41.868 1.00 86.06 194 LEU A CA 1
ATOM 1381 C C . LEU A 1 194 ? -37.718 5.236 42.006 1.00 86.06 194 LEU A C 1
ATOM 1383 O O . LEU A 1 194 ? -38.108 4.521 42.929 1.00 86.06 194 LEU A O 1
ATOM 1387 N N . ALA A 1 195 ? -38.542 5.727 41.078 1.00 86.56 195 ALA A N 1
ATOM 1388 C CA . ALA A 1 195 ? -39.973 5.445 41.035 1.00 86.56 195 ALA A CA 1
ATOM 1389 C C . ALA A 1 195 ? -40.258 3.948 40.833 1.00 86.56 195 ALA A C 1
ATOM 1391 O O . ALA A 1 195 ? -41.201 3.427 41.417 1.00 86.56 195 ALA A O 1
ATOM 1392 N N . GLY A 1 196 ? -39.430 3.221 40.076 1.00 86.50 196 GLY A N 1
ATOM 1393 C CA . GLY A 1 196 ? -39.538 1.760 39.984 1.00 86.50 196 GLY A CA 1
ATOM 1394 C C . GLY A 1 196 ? -39.114 1.038 41.270 1.00 86.50 196 GLY A C 1
ATOM 1395 O O . GLY A 1 196 ? -39.696 0.027 41.646 1.00 86.50 196 GLY A O 1
ATOM 1396 N N . LEU A 1 197 ? -38.106 1.550 41.972 1.00 90.75 197 LEU A N 1
ATOM 1397 C CA . LEU A 1 197 ? -37.385 0.809 43.011 1.00 90.75 197 LEU A CA 1
ATOM 1398 C C . LEU A 1 197 ? -37.879 1.078 44.440 1.00 90.75 197 LEU A C 1
ATOM 1400 O O . LEU A 1 197 ? -38.126 0.143 45.204 1.00 90.75 197 LEU A O 1
ATOM 1404 N N . LEU A 1 198 ? -38.036 2.349 44.814 1.00 87.56 198 LEU A N 1
ATOM 1405 C CA . LEU A 1 198 ? -38.400 2.763 46.171 1.00 87.56 198 LEU A CA 1
ATOM 1406 C C . LEU A 1 198 ? -39.748 2.205 46.656 1.00 87.56 198 LEU A C 1
ATOM 1408 O O . LEU A 1 198 ? -39.768 1.643 47.757 1.00 87.56 198 LEU A O 1
ATOM 1412 N N . PRO A 1 199 ? -40.861 2.291 45.896 1.00 89.69 199 PRO A N 1
ATOM 1413 C CA . PRO A 1 199 ? -42.131 1.729 46.352 1.00 89.69 199 PRO A CA 1
ATOM 1414 C C . PRO A 1 199 ? -42.041 0.212 46.534 1.00 89.69 199 PRO A C 1
ATOM 1416 O O . PRO A 1 199 ? -42.573 -0.306 47.509 1.00 89.69 199 PRO A O 1
ATOM 1419 N N . ALA A 1 200 ? -41.316 -0.509 45.671 1.00 89.62 200 ALA A N 1
ATOM 1420 C CA . ALA A 1 200 ? -41.140 -1.953 45.809 1.00 89.62 200 ALA A CA 1
ATOM 1421 C C . ALA A 1 200 ? -40.426 -2.318 47.124 1.00 89.62 200 ALA A C 1
ATOM 1423 O O . ALA A 1 200 ? -40.882 -3.204 47.849 1.00 89.62 200 ALA A O 1
ATOM 1424 N N . ILE A 1 201 ? -39.355 -1.597 47.479 1.00 87.44 201 ILE A N 1
ATOM 1425 C CA . ILE A 1 201 ? -38.641 -1.782 48.753 1.00 87.44 201 ILE A CA 1
ATOM 1426 C C . ILE A 1 201 ? -39.557 -1.464 49.940 1.00 87.44 201 ILE A C 1
ATOM 1428 O O . ILE A 1 201 ? -39.695 -2.285 50.850 1.00 87.44 201 ILE A O 1
ATOM 1432 N N . LEU A 1 202 ? -40.199 -0.293 49.931 1.00 87.19 202 LEU A N 1
ATOM 1433 C CA . LEU A 1 202 ? -41.054 0.159 51.029 1.00 87.19 202 LEU A CA 1
ATOM 1434 C C . LEU A 1 202 ? -42.242 -0.779 51.246 1.00 87.19 202 LEU A C 1
ATOM 1436 O O . LEU A 1 202 ? -42.529 -1.137 52.384 1.00 87.19 202 LEU A O 1
ATOM 1440 N N . LEU A 1 203 ? -42.891 -1.248 50.180 1.00 89.00 203 LEU A N 1
ATOM 1441 C CA . LEU A 1 203 ? -44.032 -2.159 50.266 1.00 89.00 203 LEU A CA 1
ATOM 1442 C C . LEU A 1 203 ? -43.641 -3.531 50.834 1.00 89.00 203 LEU A C 1
ATOM 1444 O O . LEU A 1 203 ? -44.415 -4.119 51.591 1.00 89.00 203 LEU A O 1
ATOM 1448 N N . VAL A 1 204 ? -42.439 -4.039 50.534 1.00 87.50 204 VAL A N 1
ATOM 1449 C CA . VAL A 1 204 ? -41.932 -5.279 51.151 1.00 87.50 204 VAL A CA 1
ATOM 1450 C C . VAL A 1 204 ? -41.637 -5.092 52.640 1.00 87.50 204 VAL A C 1
ATOM 1452 O O . VAL A 1 204 ? -41.899 -6.005 53.423 1.00 87.50 204 VAL A O 1
ATOM 1455 N N . LEU A 1 205 ? -41.117 -3.928 53.040 1.00 83.94 205 LEU A N 1
ATOM 1456 C CA . LEU A 1 205 ? -40.773 -3.634 54.434 1.00 83.94 205 LEU A CA 1
ATOM 1457 C C . LEU A 1 205 ? -41.997 -3.296 55.302 1.00 83.94 205 LEU A C 1
ATOM 1459 O O . LEU A 1 205 ? -42.055 -3.732 56.449 1.00 83.94 205 LEU A O 1
ATOM 1463 N N . LEU A 1 206 ? -42.961 -2.540 54.767 1.00 86.88 206 LEU A N 1
ATOM 1464 C CA . LEU A 1 206 ? -44.111 -2.008 55.509 1.00 86.88 206 LEU A CA 1
ATOM 1465 C C . LEU A 1 206 ? -45.312 -2.959 55.538 1.00 86.88 206 LEU A C 1
ATOM 1467 O O . LEU A 1 206 ? -46.076 -2.937 56.498 1.00 86.88 206 LEU A O 1
ATOM 1471 N N . LEU A 1 207 ? -45.489 -3.804 54.516 1.00 88.94 207 LEU A N 1
ATOM 1472 C CA . LEU A 1 207 ? -46.653 -4.691 54.398 1.00 88.94 207 LEU A CA 1
ATOM 1473 C C . LEU A 1 207 ? -46.259 -6.180 54.393 1.00 88.94 207 LEU A C 1
ATOM 1475 O O . LEU A 1 207 ? -46.675 -6.895 53.476 1.00 88.94 207 LEU A O 1
ATOM 1479 N N . PRO A 1 208 ? -45.495 -6.700 55.384 1.00 78.19 208 PRO A N 1
ATOM 1480 C CA . PRO A 1 208 ? -44.843 -8.023 55.368 1.00 78.19 208 PRO A CA 1
ATOM 1481 C C . PRO A 1 208 ? -45.781 -9.219 55.115 1.00 78.19 208 PRO A C 1
ATOM 1483 O O . PRO A 1 208 ? -45.341 -10.216 54.543 1.00 78.19 208 PRO A O 1
ATOM 1486 N N . ASN A 1 209 ? -47.078 -9.085 55.408 1.00 80.38 209 ASN A N 1
ATOM 1487 C CA . ASN A 1 209 ? -48.045 -10.184 55.314 1.00 80.38 209 ASN A CA 1
ATOM 1488 C C . ASN A 1 209 ? -49.073 -10.042 54.173 1.00 80.38 209 ASN A C 1
ATOM 1490 O O . ASN A 1 209 ? -49.894 -10.934 53.991 1.00 80.38 209 ASN A O 1
ATOM 1494 N N . GLN A 1 210 ? -49.055 -8.953 53.392 1.00 86.69 210 GLN A N 1
ATOM 1495 C CA . GLN A 1 210 ? -50.092 -8.679 52.382 1.00 86.69 210 GLN A CA 1
ATOM 1496 C C . GLN A 1 210 ? -49.555 -8.691 50.944 1.00 86.69 210 GLN A C 1
ATOM 1498 O O . GLN A 1 210 ? -49.401 -7.650 50.313 1.00 86.69 210 GLN A O 1
ATOM 1503 N N . ILE A 1 211 ? -49.271 -9.884 50.414 1.00 85.50 211 ILE A N 1
ATOM 1504 C CA . ILE A 1 211 ? -48.570 -10.082 49.129 1.00 85.50 211 ILE A CA 1
ATOM 1505 C C . ILE A 1 211 ? -49.291 -9.405 47.943 1.00 85.50 211 ILE A C 1
ATOM 1507 O O . ILE A 1 211 ? -48.663 -8.646 47.207 1.00 85.50 211 ILE A O 1
ATOM 1511 N N . TRP A 1 212 ? -50.603 -9.614 47.782 1.00 85.62 212 TRP A N 1
ATOM 1512 C CA . TRP A 1 212 ? -51.369 -9.033 46.666 1.00 85.62 212 TRP A CA 1
ATOM 1513 C C . TRP A 1 212 ? -51.596 -7.526 46.803 1.00 85.62 212 TRP A C 1
ATOM 1515 O O . TRP A 1 212 ? -51.520 -6.812 45.805 1.00 85.62 212 TRP A O 1
ATOM 1525 N N . LEU A 1 213 ? -51.799 -7.020 48.026 1.00 88.56 213 LEU A N 1
ATOM 1526 C CA . LEU A 1 213 ? -51.970 -5.583 48.259 1.00 88.56 213 LEU A CA 1
ATOM 1527 C C . LEU A 1 213 ? -50.734 -4.795 47.808 1.00 88.56 213 LEU A C 1
ATOM 1529 O O . LEU A 1 213 ? -50.881 -3.724 47.232 1.00 88.56 213 LEU A O 1
ATOM 1533 N N . ARG A 1 214 ? -49.523 -5.340 47.997 1.00 90.56 214 ARG A N 1
ATOM 1534 C CA . ARG A 1 214 ? -48.290 -4.717 47.484 1.00 90.56 214 ARG A CA 1
ATOM 1535 C C . ARG A 1 214 ? -48.291 -4.600 45.963 1.00 90.56 214 ARG A C 1
ATOM 1537 O O . ARG A 1 214 ? -47.898 -3.564 45.445 1.00 90.56 214 ARG A O 1
ATOM 1544 N N . ALA A 1 215 ? -48.719 -5.647 45.256 1.00 89.56 215 ALA A N 1
ATOM 1545 C CA . ALA A 1 215 ? -48.756 -5.640 43.796 1.00 89.56 215 ALA A CA 1
ATOM 1546 C C . ALA A 1 215 ? -49.747 -4.586 43.274 1.00 89.56 215 ALA A C 1
ATOM 1548 O O . ALA A 1 215 ? -49.390 -3.789 42.410 1.00 89.56 215 ALA A O 1
ATOM 1549 N N . PHE A 1 216 ? -50.951 -4.515 43.854 1.00 91.31 216 PHE A N 1
ATOM 1550 C CA . PHE A 1 216 ? -51.936 -3.486 43.504 1.00 91.31 216 PHE A CA 1
ATOM 1551 C C . PHE A 1 216 ? -51.461 -2.073 43.857 1.00 91.31 216 PHE A C 1
ATOM 1553 O O . PHE A 1 216 ? -51.557 -1.174 43.026 1.00 91.31 216 PHE A O 1
ATOM 1560 N N . ALA A 1 217 ? -50.899 -1.877 45.054 1.00 90.25 217 ALA A N 1
ATOM 1561 C CA . ALA A 1 217 ? -50.369 -0.583 45.478 1.00 90.25 217 ALA A CA 1
ATOM 1562 C C . ALA A 1 217 ? -49.241 -0.098 44.557 1.00 90.25 217 ALA A C 1
ATOM 1564 O O . ALA A 1 217 ? -49.185 1.083 44.225 1.00 90.25 217 ALA A O 1
ATOM 1565 N N . LEU A 1 218 ? -48.376 -1.008 44.100 1.00 94.06 218 LEU A N 1
ATOM 1566 C CA . LEU A 1 218 ? -47.311 -0.686 43.159 1.00 94.06 218 LEU A CA 1
ATOM 1567 C C . LEU A 1 218 ? -47.853 -0.294 41.775 1.00 94.06 218 LEU A C 1
ATOM 1569 O O . LEU A 1 218 ? -47.342 0.653 41.191 1.00 94.06 218 LEU A O 1
ATOM 1573 N N . LEU A 1 219 ? -48.880 -0.981 41.263 1.00 94.31 219 LEU A N 1
ATOM 1574 C CA . LEU A 1 219 ? -49.512 -0.631 39.982 1.00 94.31 219 LEU A CA 1
ATOM 1575 C C . LEU A 1 219 ? -50.228 0.726 40.035 1.00 94.31 219 LEU A C 1
ATOM 1577 O O . LEU A 1 219 ? -50.176 1.499 39.081 1.00 94.31 219 LEU A O 1
ATOM 1581 N N . ILE A 1 220 ? -50.875 1.040 41.160 1.00 92.12 220 ILE A N 1
ATOM 1582 C CA . ILE A 1 220 ? -51.474 2.364 41.377 1.00 92.12 220 ILE A CA 1
ATOM 1583 C C . ILE A 1 220 ? -50.370 3.423 41.449 1.00 92.12 220 ILE A C 1
ATOM 1585 O O . ILE A 1 220 ? -50.480 4.463 40.804 1.00 92.12 220 ILE A O 1
ATOM 1589 N N . PHE A 1 221 ? -49.286 3.150 42.184 1.00 93.31 221 PHE A N 1
ATOM 1590 C CA . PHE A 1 221 ? -48.138 4.050 42.261 1.00 93.31 221 PHE A CA 1
ATOM 1591 C C . PHE A 1 221 ? -47.485 4.269 40.892 1.00 93.31 221 PHE A C 1
ATOM 1593 O O . PHE A 1 221 ? -47.137 5.396 40.564 1.00 93.31 221 PHE A O 1
ATOM 1600 N N . SER A 1 222 ? -47.320 3.227 40.073 1.00 93.00 222 SER A N 1
ATOM 1601 C CA . SER A 1 222 ? -46.703 3.376 38.754 1.00 93.00 222 SER A CA 1
ATOM 1602 C C . SER A 1 222 ? -47.555 4.241 37.828 1.00 93.00 222 SER A C 1
ATOM 1604 O O . SER A 1 222 ? -46.999 5.061 37.103 1.00 93.00 222 SER A O 1
ATOM 1606 N N . ALA A 1 223 ? -48.886 4.123 37.891 1.00 92.38 223 ALA A N 1
ATOM 1607 C CA . ALA A 1 223 ? -49.798 4.992 37.151 1.00 92.38 223 ALA A CA 1
ATOM 1608 C C . ALA A 1 223 ? -49.704 6.456 37.615 1.00 92.38 223 ALA A C 1
ATOM 1610 O O . ALA A 1 223 ? -49.562 7.358 36.789 1.00 92.38 223 ALA A O 1
ATOM 1611 N N . THR A 1 224 ? -49.737 6.710 38.928 1.00 91.12 224 THR A N 1
ATOM 1612 C CA . THR A 1 224 ? -49.674 8.081 39.463 1.00 91.12 224 THR A CA 1
ATOM 1613 C C . THR A 1 224 ? -48.305 8.721 39.255 1.00 91.12 224 THR A C 1
ATOM 1615 O O . THR A 1 224 ? -48.232 9.878 38.843 1.00 91.12 224 THR A O 1
ATOM 1618 N N . ALA A 1 225 ? -47.219 7.974 39.466 1.00 90.00 225 ALA A N 1
ATOM 1619 C CA . ALA A 1 225 ? -45.856 8.432 39.216 1.00 90.00 225 ALA A CA 1
ATOM 1620 C C . ALA A 1 225 ? -45.624 8.730 37.731 1.00 90.00 225 ALA A C 1
ATOM 1622 O O . ALA A 1 225 ? -45.014 9.746 37.412 1.00 90.00 225 ALA A O 1
ATOM 1623 N N . ALA A 1 226 ? -46.145 7.899 36.822 1.00 92.62 226 ALA A N 1
ATOM 1624 C CA . ALA A 1 226 ? -46.048 8.142 35.388 1.00 92.62 226 ALA A CA 1
ATOM 1625 C C . ALA A 1 226 ? -46.732 9.450 34.979 1.00 92.62 226 ALA A C 1
ATOM 1627 O O . ALA A 1 226 ? -46.104 10.286 34.336 1.00 92.62 226 ALA A O 1
ATOM 1628 N N . VAL A 1 227 ? -47.976 9.671 35.419 1.00 92.19 227 VAL A N 1
ATOM 1629 C CA . VAL A 1 227 ? -48.701 10.924 35.154 1.00 92.19 227 VAL A CA 1
ATOM 1630 C C . VAL A 1 227 ? -47.964 12.125 35.750 1.00 92.19 227 VAL A C 1
ATOM 1632 O O . VAL A 1 227 ? -47.811 13.139 35.073 1.00 92.19 227 VAL A O 1
ATOM 1635 N N . ALA A 1 228 ? -47.461 12.013 36.983 1.00 89.50 228 ALA A N 1
ATOM 1636 C CA . ALA A 1 228 ? -46.728 13.092 37.642 1.00 89.50 228 ALA A CA 1
ATOM 1637 C C . ALA A 1 228 ? -45.415 13.440 36.919 1.00 89.50 228 ALA A C 1
ATOM 1639 O O . ALA A 1 228 ? -45.131 14.614 36.689 1.00 89.50 228 ALA A O 1
ATOM 1640 N N . ILE A 1 229 ? -44.626 12.440 36.517 1.00 89.38 229 ILE A N 1
ATOM 1641 C CA . ILE A 1 229 ? -43.369 12.654 35.788 1.00 89.38 229 ILE A CA 1
ATOM 1642 C C . ILE A 1 229 ? -43.653 13.238 34.396 1.00 89.38 229 ILE A C 1
ATOM 1644 O O . ILE A 1 229 ? -42.991 14.197 34.003 1.00 89.38 229 ILE A O 1
ATOM 1648 N N . THR A 1 230 ? -44.664 12.742 33.672 1.00 92.12 230 THR A N 1
ATOM 1649 C CA . THR A 1 230 ? -45.087 13.331 32.389 1.00 92.12 230 THR A CA 1
ATOM 1650 C C . THR A 1 230 ? -45.530 14.784 32.554 1.00 92.12 230 THR A C 1
ATOM 1652 O O . THR A 1 230 ? -45.130 15.630 31.761 1.00 92.12 230 THR A O 1
ATOM 1655 N N . ALA A 1 231 ? -46.304 15.097 33.595 1.00 88.50 231 ALA A N 1
ATOM 1656 C CA . ALA A 1 231 ? -46.734 16.458 33.906 1.00 88.50 231 ALA A CA 1
ATOM 1657 C C . ALA A 1 231 ? -45.545 17.399 34.162 1.00 88.50 231 ALA A C 1
ATOM 1659 O O . ALA A 1 231 ? -45.530 18.523 33.663 1.00 88.50 231 ALA A O 1
ATOM 1660 N N . VAL A 1 232 ? -44.523 16.936 34.891 1.00 88.94 232 VAL A N 1
ATOM 1661 C CA . VAL A 1 232 ? -43.284 17.698 35.115 1.00 88.94 232 VAL A CA 1
ATOM 1662 C C . VAL A 1 232 ? -42.532 17.914 33.801 1.00 88.94 232 VAL A C 1
ATOM 1664 O O . VAL A 1 232 ? -42.144 19.042 33.503 1.00 88.94 232 VAL A O 1
ATOM 1667 N N . LEU A 1 233 ? -42.368 16.871 32.983 1.00 89.62 233 LEU A N 1
ATOM 1668 C CA . LEU A 1 233 ? -41.703 16.983 31.682 1.00 89.62 233 LEU A CA 1
ATOM 1669 C C . LEU A 1 233 ? -42.445 17.927 30.725 1.00 89.62 233 LEU A C 1
ATOM 1671 O O . LEU A 1 233 ? -41.799 18.646 29.972 1.00 89.62 233 LEU A O 1
ATOM 1675 N N . TRP A 1 234 ? -43.776 17.967 30.787 1.00 90.38 234 TRP A N 1
ATOM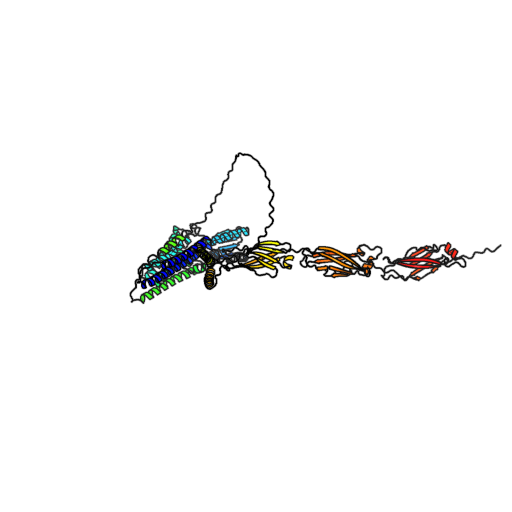 1676 C CA . TRP A 1 234 ? -44.612 18.810 29.934 1.00 90.38 234 TRP A CA 1
ATOM 1677 C C . TRP A 1 234 ? -44.678 20.271 30.406 1.00 90.38 234 TRP A C 1
ATOM 1679 O O . TRP A 1 234 ? -44.422 21.190 29.633 1.00 90.38 234 TRP A O 1
ATOM 1689 N N . TRP A 1 235 ? -45.023 20.515 31.675 1.00 86.75 235 TRP A N 1
ATOM 1690 C CA . TRP A 1 235 ? -45.293 21.871 32.173 1.00 86.75 235 TRP A CA 1
ATOM 1691 C C . TRP A 1 235 ? -44.089 22.562 32.806 1.00 86.75 235 TRP A C 1
ATOM 1693 O O . TRP A 1 235 ? -43.985 23.781 32.704 1.00 86.75 235 TRP A O 1
ATOM 1703 N N . VAL A 1 236 ? -43.207 21.814 33.473 1.00 86.25 236 VAL A N 1
ATOM 1704 C CA . VAL A 1 236 ? -42.082 22.397 34.222 1.00 86.25 236 VAL A CA 1
ATOM 1705 C C . VAL A 1 236 ? -40.841 22.464 33.349 1.00 86.25 236 VAL A C 1
ATOM 1707 O O . VAL A 1 236 ? -40.245 23.527 33.210 1.00 86.25 236 VAL A O 1
ATOM 1710 N N . VAL A 1 237 ? -40.454 21.331 32.760 1.00 86.00 237 VAL A N 1
ATOM 1711 C CA . VAL A 1 237 ? -39.231 21.243 31.952 1.00 86.00 237 VAL A CA 1
ATOM 1712 C C . VAL A 1 237 ? -39.494 21.654 30.504 1.00 86.00 237 VAL A C 1
ATOM 1714 O O . VAL A 1 237 ? -38.642 22.269 29.873 1.00 86.00 237 VAL A O 1
ATOM 1717 N N . GLY A 1 238 ? -40.692 21.367 29.989 1.00 86.50 238 GLY A N 1
ATOM 1718 C CA . GLY A 1 238 ? -41.065 21.676 28.613 1.00 86.50 238 GLY A CA 1
ATOM 1719 C C . GLY A 1 238 ? -40.379 20.787 27.578 1.00 86.50 238 GLY A C 1
ATOM 1720 O O . GLY A 1 238 ? -40.247 21.224 26.448 1.00 86.50 238 GLY A O 1
ATOM 1721 N N . SER A 1 239 ? -39.953 19.574 27.951 1.00 87.75 239 SER A N 1
ATOM 1722 C CA . SER A 1 239 ? -39.266 18.608 27.074 1.00 87.75 239 SER A CA 1
ATOM 1723 C C . SER A 1 239 ? -40.207 17.802 26.173 1.00 87.75 239 SER A C 1
ATOM 1725 O O . SER A 1 239 ? -39.744 16.918 25.451 1.00 87.75 239 SER A O 1
ATOM 1727 N N . LEU A 1 240 ? -41.520 18.039 26.250 1.00 88.25 240 LEU A N 1
ATOM 1728 C CA . LEU A 1 240 ? -42.549 17.334 25.486 1.00 88.25 240 LEU A CA 1
ATOM 1729 C C . LEU A 1 240 ? -43.495 18.347 24.830 1.00 88.25 240 LEU A C 1
ATOM 1731 O O . LEU A 1 240 ? -44.147 19.109 25.539 1.00 88.25 240 LEU A O 1
ATOM 1735 N N . ASP A 1 241 ? -43.610 18.294 23.500 1.00 82.56 241 ASP A N 1
ATOM 1736 C CA . ASP A 1 241 ? -44.529 19.143 22.719 1.00 82.56 241 ASP A CA 1
ATOM 1737 C C . ASP A 1 241 ? -45.753 18.360 22.184 1.00 82.56 241 ASP A C 1
ATOM 1739 O O . ASP A 1 241 ? -46.717 18.949 21.695 1.00 82.56 241 ASP A O 1
ATOM 1743 N N . GLY A 1 242 ? -45.751 17.022 22.291 1.00 80.06 242 GLY A N 1
ATOM 1744 C CA . GLY A 1 242 ? -46.802 16.136 21.776 1.00 80.06 242 GLY A CA 1
ATOM 1745 C C . GLY A 1 242 ? -46.819 14.752 22.441 1.00 80.06 242 GLY A C 1
ATOM 1746 O O . GLY A 1 242 ? -45.886 14.374 23.143 1.00 80.06 242 GLY A O 1
ATOM 1747 N N . ASN A 1 243 ? -47.910 13.999 22.251 1.00 88.19 243 ASN A N 1
ATOM 1748 C CA . ASN A 1 243 ? -48.085 12.613 22.723 1.00 88.19 243 ASN A CA 1
ATOM 1749 C C . ASN A 1 243 ? -47.840 12.364 24.234 1.00 88.19 243 ASN A C 1
ATOM 1751 O O . ASN A 1 243 ? -47.304 11.327 24.633 1.00 88.19 243 ASN A O 1
ATOM 1755 N N . ALA A 1 244 ? -48.287 13.280 25.103 1.00 89.25 244 ALA A N 1
ATOM 1756 C CA . ALA A 1 244 ? -48.181 13.118 26.560 1.00 89.25 244 ALA A CA 1
ATOM 1757 C C . ALA A 1 244 ? -48.754 11.776 27.059 1.00 89.25 244 ALA A C 1
ATOM 1759 O O . ALA A 1 244 ? -48.174 11.136 27.933 1.00 89.25 244 ALA A O 1
ATOM 1760 N N . GLY A 1 245 ? -49.869 11.324 26.473 1.00 91.06 245 GLY A N 1
ATOM 1761 C CA . GLY A 1 245 ? -50.497 10.046 26.816 1.00 91.06 245 GLY A CA 1
ATOM 1762 C C . GLY A 1 245 ? -49.605 8.837 26.517 1.00 91.06 245 GLY A C 1
ATOM 1763 O O . GLY A 1 245 ? -49.483 7.950 27.359 1.00 91.06 245 GLY A O 1
ATOM 1764 N N . GLY A 1 246 ? -48.928 8.823 25.363 1.00 93.00 246 GLY A N 1
ATOM 1765 C CA . GLY A 1 246 ? -47.969 7.774 25.016 1.00 93.00 246 GLY A CA 1
ATOM 1766 C C . GLY A 1 246 ? -46.770 7.744 25.963 1.00 93.00 246 GLY A C 1
ATOM 1767 O O . GLY A 1 246 ? -46.380 6.671 26.421 1.00 93.00 246 GLY A O 1
ATOM 1768 N N . VAL A 1 247 ? -46.237 8.913 26.331 1.00 93.56 247 VAL A N 1
ATOM 1769 C CA . VAL A 1 247 ? -45.132 9.019 27.299 1.00 93.56 247 VAL A CA 1
ATOM 1770 C C . VAL A 1 247 ? -45.564 8.543 28.689 1.00 93.56 247 VAL A C 1
ATOM 1772 O O . VAL A 1 247 ? -44.832 7.794 29.332 1.00 93.56 247 VAL A O 1
ATOM 1775 N N . ALA A 1 248 ? -46.765 8.910 29.144 1.00 94.62 248 ALA A N 1
ATOM 1776 C CA . ALA A 1 248 ? -47.308 8.430 30.414 1.00 94.62 248 ALA A CA 1
ATOM 1777 C C . ALA A 1 248 ? -47.501 6.903 30.411 1.00 94.62 248 ALA A C 1
ATOM 1779 O O . ALA A 1 248 ? -47.133 6.234 31.374 1.00 94.62 248 ALA A O 1
ATOM 1780 N N . ALA A 1 249 ? -48.004 6.323 29.317 1.00 95.75 249 ALA A N 1
ATOM 1781 C CA . ALA A 1 249 ? -48.128 4.872 29.179 1.00 95.75 249 ALA A CA 1
ATOM 1782 C C . ALA A 1 249 ? -46.757 4.170 29.190 1.00 95.75 249 ALA A C 1
ATOM 1784 O O . ALA A 1 249 ? -46.584 3.155 29.869 1.00 95.75 249 ALA A O 1
ATOM 1785 N N . ALA A 1 250 ? -45.763 4.737 28.499 1.00 95.31 250 ALA A N 1
ATOM 1786 C CA . ALA A 1 250 ? -44.388 4.246 28.498 1.00 95.31 250 ALA A CA 1
ATOM 1787 C C . ALA A 1 250 ? -43.760 4.275 29.899 1.00 95.31 250 ALA A C 1
ATOM 1789 O O . ALA A 1 250 ? -43.180 3.279 30.336 1.00 95.31 250 ALA A O 1
ATOM 1790 N N . LEU A 1 251 ? -43.916 5.386 30.627 1.00 95.06 251 LEU A N 1
ATOM 1791 C CA . LEU A 1 251 ? -43.453 5.521 32.009 1.00 95.06 251 LEU A CA 1
ATOM 1792 C C . LEU A 1 251 ? -44.158 4.542 32.942 1.00 95.06 251 LEU A C 1
ATOM 1794 O O . LEU A 1 251 ? -43.498 3.901 33.755 1.00 95.06 251 LEU A O 1
ATOM 1798 N N . MET A 1 252 ? -45.478 4.397 32.820 1.00 96.56 252 MET A N 1
ATOM 1799 C CA . MET A 1 252 ? -46.250 3.475 33.649 1.00 96.56 252 MET A CA 1
ATOM 1800 C C . MET A 1 252 ? -45.752 2.044 33.461 1.00 96.56 252 MET A C 1
ATOM 1802 O O . MET A 1 252 ? -45.529 1.347 34.450 1.00 96.56 252 MET A O 1
ATOM 1806 N N . LEU A 1 253 ? -45.535 1.625 32.211 1.00 97.00 253 LEU A N 1
ATOM 1807 C CA . LEU A 1 253 ? -45.018 0.300 31.889 1.00 97.00 253 LEU A CA 1
ATOM 1808 C C . LEU A 1 253 ? -43.567 0.118 32.365 1.00 97.00 253 LEU A C 1
ATOM 1810 O O . LEU A 1 253 ? -43.242 -0.925 32.927 1.00 97.00 253 LEU A O 1
ATOM 1814 N N . GLY A 1 254 ? -42.715 1.133 32.200 1.00 94.44 254 GLY A N 1
ATOM 1815 C CA . GLY A 1 254 ? -41.328 1.122 32.674 1.00 94.44 254 GLY A CA 1
ATOM 1816 C C . GLY A 1 254 ? -41.213 0.997 34.194 1.00 94.44 254 GLY A C 1
ATOM 1817 O O . GLY A 1 254 ? -40.534 0.105 34.710 1.00 94.44 254 GLY A O 1
ATOM 1818 N N . VAL A 1 255 ? -41.942 1.848 34.923 1.00 95.38 255 VAL A N 1
ATOM 1819 C CA . VAL A 1 255 ? -41.997 1.857 36.393 1.00 95.38 255 VAL A CA 1
ATOM 1820 C C . VAL A 1 255 ? -42.635 0.571 36.923 1.00 95.38 255 VAL A C 1
ATOM 1822 O O . VAL A 1 255 ? -42.105 -0.022 37.862 1.00 95.38 255 VAL A O 1
ATOM 1825 N N . ALA A 1 256 ? -43.724 0.092 36.309 1.00 96.06 256 ALA A N 1
ATOM 1826 C CA . ALA A 1 256 ? -44.364 -1.166 36.694 1.00 96.06 256 ALA A CA 1
ATOM 1827 C C . ALA A 1 256 ? -43.458 -2.375 36.433 1.00 96.06 256 ALA A C 1
ATOM 1829 O O . ALA A 1 256 ? -43.320 -3.221 37.311 1.00 96.06 256 ALA A O 1
ATOM 1830 N N . GLY A 1 257 ? -42.810 -2.455 35.268 1.00 95.00 257 GLY A N 1
ATOM 1831 C CA . GLY A 1 257 ? -41.909 -3.554 34.916 1.00 95.00 257 GLY A CA 1
ATOM 1832 C C . GLY A 1 257 ? -40.711 -3.642 35.860 1.00 95.00 257 GLY A C 1
ATOM 1833 O O . GLY A 1 257 ? -40.445 -4.702 36.428 1.00 95.00 257 GLY A O 1
ATOM 1834 N N . ALA A 1 258 ? -40.035 -2.515 36.104 1.00 93.06 258 ALA A N 1
ATOM 1835 C CA . ALA A 1 258 ? -38.928 -2.455 37.056 1.00 93.06 258 ALA A CA 1
ATOM 1836 C C . ALA A 1 258 ? -39.391 -2.754 38.492 1.00 93.06 258 ALA A C 1
ATOM 1838 O O . ALA A 1 258 ? -38.774 -3.557 39.195 1.00 93.06 258 ALA A O 1
ATOM 1839 N N . GLY A 1 259 ? -40.497 -2.147 38.925 1.00 94.19 259 GLY A N 1
ATOM 1840 C CA . GLY A 1 259 ? -40.993 -2.306 40.286 1.00 94.19 259 GLY A CA 1
ATOM 1841 C C . GLY A 1 259 ? -41.512 -3.703 40.584 1.00 94.19 259 GLY A C 1
ATOM 1842 O O . GLY A 1 259 ? -41.215 -4.237 41.650 1.00 94.19 259 GLY A O 1
ATOM 1843 N N . LEU A 1 260 ? -42.246 -4.330 39.659 1.00 95.25 260 LEU A N 1
ATOM 1844 C CA . LEU A 1 260 ? -42.762 -5.688 39.838 1.00 95.25 260 LEU A CA 1
ATOM 1845 C C . LEU A 1 260 ? -41.624 -6.703 39.868 1.00 95.25 260 LEU A C 1
ATOM 1847 O O . LEU A 1 260 ? -41.688 -7.650 40.648 1.00 95.25 260 LEU A O 1
ATOM 1851 N N . ALA A 1 261 ? -40.562 -6.488 39.089 1.00 94.12 261 ALA A N 1
ATOM 1852 C CA . ALA A 1 261 ? -39.367 -7.320 39.144 1.00 94.12 261 ALA A CA 1
ATOM 1853 C C . ALA A 1 261 ? -38.690 -7.251 40.526 1.00 94.12 261 ALA A C 1
ATOM 1855 O O . ALA A 1 261 ? -38.438 -8.286 41.150 1.00 94.12 261 ALA A O 1
ATOM 1856 N N . VAL A 1 262 ? -38.455 -6.040 41.050 1.00 94.31 262 VAL A N 1
ATOM 1857 C CA . VAL A 1 262 ? -37.851 -5.841 42.382 1.00 94.31 262 VAL A CA 1
ATOM 1858 C C . VAL A 1 262 ? -38.769 -6.363 43.491 1.00 94.31 262 VAL A C 1
ATOM 1860 O O . VAL A 1 262 ? -38.305 -7.035 44.414 1.00 94.31 262 VAL A O 1
ATOM 1863 N N . LEU A 1 263 ? -40.076 -6.113 43.391 1.00 93.75 263 LEU A N 1
ATOM 1864 C CA . LEU A 1 263 ? -41.083 -6.596 44.335 1.00 93.75 263 LEU A CA 1
ATOM 1865 C C . LEU A 1 263 ? -41.182 -8.130 44.317 1.00 93.75 263 LEU A C 1
ATOM 1867 O O . LEU A 1 263 ? -41.249 -8.752 45.376 1.00 93.75 263 LEU A O 1
ATOM 1871 N N . GLY A 1 264 ? -41.145 -8.758 43.142 1.00 92.19 264 GLY A N 1
ATOM 1872 C CA . GLY A 1 264 ? -41.138 -10.212 42.968 1.00 92.19 264 GLY A CA 1
ATOM 1873 C C . GLY A 1 264 ? -39.905 -10.866 43.586 1.00 92.19 264 GLY A C 1
ATOM 1874 O O . GLY A 1 264 ? -40.017 -11.798 44.382 1.00 92.19 264 GLY A O 1
ATOM 1875 N N . LEU A 1 265 ? -38.718 -10.321 43.322 1.00 91.62 265 LEU A N 1
ATOM 1876 C CA . LEU A 1 265 ? -37.488 -10.793 43.961 1.00 91.62 265 LEU A CA 1
ATOM 1877 C C . LEU A 1 265 ? -37.527 -10.588 45.481 1.00 91.62 265 LEU A C 1
ATOM 1879 O O . LEU A 1 265 ? -37.188 -11.498 46.239 1.00 91.62 265 LEU A O 1
ATOM 1883 N N . GLY A 1 266 ? -37.982 -9.423 45.942 1.00 88.88 266 GLY A N 1
ATOM 1884 C CA . GLY A 1 266 ? -38.103 -9.103 47.363 1.00 88.88 266 GLY A CA 1
ATOM 1885 C C . GLY A 1 266 ? -39.140 -9.949 48.107 1.00 88.88 266 GLY A C 1
ATOM 1886 O O . GLY A 1 266 ? -38.955 -10.257 49.282 1.00 88.88 266 GLY A O 1
ATOM 1887 N N . THR A 1 267 ? -40.219 -10.362 47.440 1.00 89.44 267 THR A N 1
ATOM 1888 C CA . THR A 1 267 ? -41.251 -11.234 48.026 1.00 89.44 267 THR A CA 1
ATOM 1889 C C . THR A 1 267 ? -40.785 -12.683 48.143 1.00 89.44 267 THR A C 1
ATOM 1891 O O . THR A 1 267 ? -41.090 -13.322 49.146 1.00 89.44 267 THR A O 1
ATOM 1894 N N . VAL A 1 268 ? -40.010 -13.193 47.178 1.00 88.50 268 VAL A N 1
ATOM 1895 C CA . VAL A 1 268 ? -39.502 -14.577 47.196 1.00 88.50 268 VAL A CA 1
ATOM 1896 C C . VAL A 1 268 ? -38.256 -14.732 48.071 1.00 88.50 268 VAL A C 1
ATOM 1898 O O . VAL A 1 268 ? -38.147 -15.704 48.818 1.00 88.50 268 VAL A O 1
ATOM 1901 N N . PHE A 1 269 ? -37.314 -13.790 47.990 1.00 84.94 269 PHE A N 1
ATOM 1902 C CA . PHE A 1 269 ? -35.988 -13.893 48.618 1.00 84.94 269 PHE A CA 1
ATOM 1903 C C . PHE A 1 269 ? -35.777 -12.893 49.766 1.00 84.94 269 PHE A C 1
ATOM 1905 O O . PHE A 1 269 ? -34.662 -12.736 50.275 1.00 84.94 269 PHE A O 1
ATOM 1912 N N . GLY A 1 270 ? -36.829 -12.185 50.181 1.00 84.94 270 GLY A N 1
ATOM 1913 C CA . GLY A 1 270 ? -36.768 -11.205 51.260 1.00 84.94 270 GLY A CA 1
ATOM 1914 C C . GLY A 1 270 ? -35.796 -10.061 50.959 1.00 84.94 270 GLY A C 1
ATOM 1915 O O . GLY A 1 270 ? -35.666 -9.582 49.832 1.00 84.94 270 GLY A O 1
ATOM 1916 N N . ARG A 1 271 ? -35.062 -9.622 51.985 1.00 83.50 271 ARG A N 1
ATOM 1917 C CA . ARG A 1 271 ? -34.134 -8.481 51.886 1.00 83.50 271 ARG A CA 1
ATOM 1918 C C . ARG A 1 271 ? -33.000 -8.705 50.882 1.00 83.50 271 ARG A C 1
ATOM 1920 O O . ARG A 1 271 ? -32.558 -7.747 50.262 1.00 83.50 271 ARG A O 1
ATOM 1927 N N . ILE A 1 272 ? -32.556 -9.950 50.693 1.00 80.81 272 ILE A N 1
ATOM 1928 C CA . ILE A 1 272 ? -31.517 -10.283 49.706 1.00 80.81 272 ILE A CA 1
ATOM 1929 C C . ILE A 1 272 ? -32.056 -10.054 48.292 1.00 80.81 272 ILE A C 1
ATOM 1931 O O . ILE A 1 272 ? -31.385 -9.427 47.479 1.00 80.81 272 ILE A O 1
ATOM 1935 N N . GLY A 1 273 ? -33.297 -10.473 48.027 1.00 82.94 273 GLY A N 1
ATOM 1936 C CA . GLY A 1 273 ? -33.975 -10.204 46.759 1.00 82.94 273 GLY A CA 1
ATOM 1937 C C . GLY A 1 273 ? -34.134 -8.715 46.469 1.00 82.94 273 GLY A C 1
ATOM 1938 O O . GLY A 1 273 ? -33.933 -8.297 45.333 1.00 82.94 273 GLY A O 1
ATOM 1939 N N . LEU A 1 274 ? -34.409 -7.903 47.498 1.00 86.94 274 LEU A N 1
ATOM 1940 C CA . LEU A 1 274 ? -34.441 -6.445 47.359 1.00 86.94 274 LEU A CA 1
ATOM 1941 C C . LEU A 1 274 ? -33.071 -5.872 46.994 1.00 86.94 274 LEU A C 1
ATOM 1943 O O . LEU A 1 274 ? -33.002 -5.051 46.089 1.00 86.94 274 LEU A O 1
ATOM 1947 N N . VAL A 1 275 ? -31.990 -6.302 47.653 1.00 83.12 275 VAL A N 1
ATOM 1948 C CA . VAL A 1 275 ? -30.628 -5.832 47.339 1.00 83.12 275 VAL A CA 1
ATOM 1949 C C . VAL A 1 275 ? -30.236 -6.218 45.915 1.00 83.12 275 VAL A C 1
ATOM 1951 O O . VAL A 1 275 ? -29.765 -5.368 45.167 1.00 83.12 275 VAL A O 1
ATOM 1954 N N . VAL A 1 276 ? -30.482 -7.467 45.514 1.00 83.19 276 VAL A N 1
ATOM 1955 C CA . VAL A 1 276 ? -30.161 -7.959 44.166 1.00 83.19 276 VAL A CA 1
ATOM 1956 C C . VAL A 1 276 ? -30.997 -7.246 43.103 1.00 83.19 276 VAL A C 1
ATOM 1958 O O . VAL A 1 276 ? -30.440 -6.742 42.133 1.00 83.19 276 VAL A O 1
ATOM 1961 N N . GLY A 1 277 ? -32.315 -7.143 43.293 1.00 84.31 277 GLY A N 1
ATOM 1962 C CA . GLY A 1 277 ? -33.199 -6.438 42.362 1.00 84.31 277 GLY A CA 1
ATOM 1963 C C . GLY A 1 277 ? -32.855 -4.952 42.248 1.00 84.31 277 GLY A C 1
ATOM 1964 O O . GLY A 1 277 ? -32.815 -4.408 41.148 1.00 84.31 277 GLY A O 1
ATOM 1965 N N . SER A 1 278 ? -32.526 -4.313 43.373 1.00 83.81 278 SER A N 1
ATOM 1966 C CA . SER A 1 278 ? -32.110 -2.907 43.407 1.00 83.81 278 SER A CA 1
ATOM 1967 C C . SER A 1 278 ? -30.768 -2.685 42.719 1.00 83.81 278 SER A C 1
ATOM 1969 O O . SER A 1 278 ? -30.607 -1.711 41.988 1.00 83.81 278 SER A O 1
ATOM 1971 N N . ALA A 1 279 ? -29.820 -3.607 42.905 1.00 81.19 279 ALA A N 1
ATOM 1972 C CA . ALA A 1 279 ? -28.547 -3.586 42.204 1.00 81.19 279 ALA A CA 1
ATOM 1973 C C . ALA A 1 279 ? -28.749 -3.734 40.689 1.00 81.19 279 ALA A C 1
ATOM 1975 O O . ALA A 1 279 ? -28.277 -2.910 39.915 1.00 81.19 279 ALA A O 1
ATOM 1976 N N . LEU A 1 280 ? -29.526 -4.721 40.247 1.00 81.50 280 LEU A N 1
ATOM 1977 C CA . LEU A 1 280 ? -29.807 -4.902 38.821 1.00 81.50 280 LEU A CA 1
ATOM 1978 C C . LEU A 1 280 ? -30.458 -3.655 38.198 1.00 81.50 280 LEU A C 1
ATOM 1980 O O . LEU A 1 280 ? -30.041 -3.220 37.126 1.00 81.50 280 LEU A O 1
ATOM 1984 N N . ALA A 1 281 ? -31.425 -3.044 38.887 1.00 77.81 281 ALA A N 1
ATOM 1985 C CA . ALA A 1 281 ? -32.151 -1.883 38.380 1.00 77.81 281 ALA A CA 1
ATOM 1986 C C . ALA A 1 281 ? -31.323 -0.583 38.376 1.00 77.81 281 ALA A C 1
ATOM 1988 O O . ALA A 1 281 ? -31.288 0.106 37.359 1.00 77.81 281 ALA A O 1
ATOM 1989 N N . LEU A 1 282 ? -30.669 -0.235 39.490 1.00 79.62 282 LEU A N 1
ATOM 1990 C CA . LEU A 1 282 ? -29.990 1.058 39.657 1.00 79.62 282 LEU A CA 1
ATOM 1991 C C . LEU A 1 282 ? -28.519 1.015 39.224 1.00 79.62 282 LEU A C 1
ATOM 1993 O O . LEU A 1 282 ? -28.031 1.941 38.580 1.00 79.62 282 LEU A O 1
ATOM 1997 N N . LEU A 1 283 ? -27.814 -0.054 39.596 1.00 72.94 283 LEU A N 1
ATOM 1998 C CA . LEU A 1 283 ? -26.361 -0.160 39.467 1.00 72.94 283 LEU A CA 1
ATOM 1999 C C . LEU A 1 283 ? -25.937 -0.623 38.073 1.00 72.94 283 LEU A C 1
ATOM 2001 O O . LEU A 1 283 ? -24.968 -0.107 37.524 1.00 72.94 283 LEU A O 1
ATOM 2005 N N . LEU A 1 284 ? -26.676 -1.573 37.497 1.00 77.38 284 LEU A N 1
ATOM 2006 C CA . LEU A 1 284 ? -26.409 -2.091 36.154 1.00 77.38 284 LEU A CA 1
ATOM 2007 C C . LEU A 1 284 ? -27.311 -1.434 35.105 1.00 77.38 284 LEU A C 1
ATOM 2009 O O . LEU A 1 284 ? -26.834 -1.037 34.047 1.00 77.38 284 LEU A O 1
ATOM 2013 N N . GLY A 1 285 ? -28.598 -1.263 35.417 1.00 79.94 285 GLY A N 1
ATOM 2014 C CA . GLY A 1 285 ? -29.583 -0.723 34.481 1.00 79.94 285 GLY A CA 1
ATOM 2015 C C . GLY A 1 285 ? -29.279 0.693 33.993 1.00 79.94 285 GLY A C 1
ATOM 2016 O O . GLY A 1 285 ? -29.394 0.946 32.799 1.00 79.94 285 GLY A O 1
ATOM 2017 N N . ASN A 1 286 ? -28.866 1.611 34.873 1.00 82.62 286 ASN A N 1
ATOM 2018 C CA . ASN A 1 286 ? -28.671 3.016 34.503 1.00 82.62 286 ASN A CA 1
ATOM 2019 C C . ASN A 1 286 ? -27.507 3.250 33.510 1.00 82.62 286 ASN A C 1
ATOM 2021 O O . ASN A 1 286 ? -27.767 3.802 32.439 1.00 82.62 286 ASN A O 1
ATOM 2025 N N . PRO A 1 287 ? -26.259 2.802 33.766 1.00 79.62 287 PRO A N 1
ATOM 2026 C CA . PRO A 1 287 ? -25.159 3.023 32.822 1.00 79.62 287 PRO A CA 1
ATOM 2027 C C . PRO A 1 287 ? -25.324 2.249 31.506 1.00 79.62 287 PRO A C 1
ATOM 2029 O O . PRO A 1 287 ? -24.855 2.701 30.464 1.00 79.62 287 PRO A O 1
ATOM 2032 N N . LEU A 1 288 ? -26.015 1.104 31.540 1.00 85.56 288 LEU A N 1
ATOM 2033 C CA . LEU A 1 288 ? -26.292 0.278 30.363 1.00 85.56 288 LEU A CA 1
ATOM 2034 C C . LEU A 1 288 ? -27.502 0.743 29.550 1.00 85.56 288 LEU A C 1
ATOM 2036 O O . LEU A 1 288 ? -27.651 0.344 28.401 1.00 85.56 288 LEU A O 1
ATOM 2040 N N . SER A 1 289 ? -28.374 1.577 30.121 1.00 86.19 289 SER A N 1
ATOM 2041 C CA . SER A 1 289 ? -29.647 1.959 29.493 1.00 86.19 289 SER A CA 1
ATOM 2042 C C . SER A 1 289 ? -29.485 2.657 28.140 1.00 86.19 289 SER A C 1
ATOM 2044 O O . SER A 1 289 ? -30.408 2.654 27.325 1.00 86.19 289 SER A O 1
ATOM 2046 N N . GLY A 1 290 ? -28.334 3.301 27.922 1.00 83.38 290 GLY A N 1
ATOM 2047 C CA . GLY A 1 290 ? -28.103 4.181 26.784 1.00 83.38 290 GLY A CA 1
ATOM 2048 C C . GLY A 1 290 ? -28.958 5.450 26.826 1.00 83.38 290 GLY A C 1
ATOM 2049 O O . GLY A 1 290 ? -29.079 6.099 25.795 1.00 83.38 290 GLY A O 1
ATOM 2050 N N . LEU A 1 291 ? -29.572 5.819 27.965 1.00 83.00 291 LEU A N 1
ATOM 2051 C CA . LEU A 1 291 ? -30.489 6.969 28.084 1.00 83.00 291 LEU A CA 1
ATOM 2052 C C . LEU A 1 291 ? -29.816 8.329 27.800 1.00 83.00 291 LEU A C 1
ATOM 2054 O O . LEU A 1 291 ? -30.426 9.202 27.189 1.00 83.00 291 LEU A O 1
ATOM 2058 N N . ALA A 1 292 ? -28.560 8.513 28.204 1.00 76.75 292 ALA A N 1
ATOM 2059 C CA . ALA A 1 292 ? -27.823 9.759 27.961 1.00 76.75 292 ALA A CA 1
ATOM 2060 C C . ALA A 1 292 ? -27.162 9.824 26.571 1.00 76.75 292 ALA A C 1
ATOM 2062 O O . ALA A 1 292 ? -26.775 10.896 26.114 1.00 76.75 292 ALA A O 1
ATOM 2063 N N . SER A 1 293 ? -27.021 8.683 25.899 1.00 80.19 293 SER A N 1
ATOM 2064 C CA . SER A 1 293 ? -26.335 8.558 24.616 1.00 80.19 293 SER A CA 1
ATOM 2065 C C . SER A 1 293 ? -27.215 7.765 23.648 1.00 80.19 293 SER A C 1
ATOM 2067 O O . SER A 1 293 ? -28.323 8.198 23.328 1.00 80.19 293 SER A O 1
ATOM 2069 N N . ALA A 1 294 ? -26.735 6.622 23.185 1.00 87.81 294 ALA A N 1
ATOM 2070 C CA . ALA A 1 294 ? -27.453 5.623 22.420 1.00 87.81 294 ALA A CA 1
ATOM 2071 C C . ALA A 1 294 ? -26.869 4.251 22.799 1.00 87.81 294 ALA A C 1
ATOM 2073 O O . ALA A 1 294 ? -25.685 4.185 23.155 1.00 87.81 294 ALA A O 1
ATOM 2074 N N . PRO A 1 295 ? -27.648 3.161 22.735 1.00 88.00 295 PRO A N 1
ATOM 2075 C CA . PRO A 1 295 ? -27.141 1.813 22.996 1.00 88.00 295 PRO A CA 1
ATOM 2076 C C . PRO A 1 295 ? -25.901 1.461 22.156 1.00 88.00 295 PRO A C 1
ATOM 2078 O O . PRO A 1 295 ? -24.981 0.823 22.654 1.00 88.00 295 PRO A O 1
ATOM 2081 N N . GLU A 1 296 ? -25.837 1.951 20.921 1.00 90.50 296 GLU A N 1
ATOM 2082 C CA . GLU A 1 296 ? -24.766 1.714 19.944 1.00 90.50 296 GLU A CA 1
ATOM 2083 C C . GLU A 1 296 ? -23.484 2.517 20.239 1.00 90.50 296 GLU A C 1
ATOM 2085 O O . GLU A 1 296 ? -22.416 2.220 19.704 1.00 90.50 296 GLU A O 1
ATOM 2090 N N . LEU A 1 297 ? -23.558 3.531 21.110 1.00 88.25 297 LEU A N 1
ATOM 2091 C CA . LEU A 1 297 ? -22.380 4.267 21.589 1.00 88.25 297 LEU A CA 1
ATOM 2092 C C . LEU A 1 297 ? -21.708 3.579 22.785 1.00 88.25 297 LEU A C 1
ATOM 2094 O O . LEU A 1 297 ? -20.589 3.938 23.157 1.00 88.25 297 LEU A O 1
ATOM 2098 N N . LEU A 1 298 ? -22.377 2.596 23.392 1.00 87.06 298 LEU A N 1
ATOM 2099 C CA . LEU A 1 298 ? -21.818 1.788 24.470 1.00 87.06 298 LEU A CA 1
ATOM 2100 C C . LEU A 1 298 ? -20.865 0.721 23.897 1.00 87.06 298 LEU A C 1
ATOM 2102 O O . LEU A 1 298 ? -20.988 0.346 22.731 1.00 87.06 298 LEU A O 1
ATOM 2106 N N . PRO A 1 299 ? -19.913 0.198 24.694 1.00 84.00 299 PRO A N 1
ATOM 2107 C CA . PRO A 1 299 ? -19.053 -0.902 24.258 1.00 84.00 299 PRO A CA 1
ATOM 2108 C C . PRO A 1 299 ? -19.859 -2.096 23.716 1.00 84.00 299 PRO A C 1
ATOM 2110 O O . PRO A 1 299 ? -20.945 -2.393 24.218 1.00 84.00 299 PRO A O 1
ATOM 2113 N N . ARG A 1 300 ? -19.318 -2.815 22.720 1.00 79.94 300 ARG A N 1
ATOM 2114 C CA . ARG A 1 300 ? -20.004 -3.962 22.088 1.00 79.94 300 ARG A CA 1
ATOM 2115 C C . ARG A 1 300 ? -20.579 -4.940 23.125 1.00 79.94 300 ARG A C 1
ATOM 2117 O O . ARG A 1 300 ? -19.892 -5.330 24.069 1.00 79.94 300 ARG A O 1
ATOM 2124 N N . GLY A 1 301 ? -21.851 -5.302 22.949 1.00 80.94 301 GLY A N 1
ATOM 2125 C CA . GLY A 1 301 ? -22.626 -6.164 23.851 1.00 80.94 301 GLY A CA 1
ATOM 2126 C C . GLY A 1 301 ? -23.227 -5.468 25.085 1.00 80.94 301 GLY A C 1
ATOM 2127 O O . GLY A 1 301 ? -24.238 -5.937 25.603 1.00 80.94 301 GLY A O 1
ATOM 2128 N N . TRP A 1 302 ? -22.680 -4.331 25.541 1.00 83.50 302 TRP A N 1
ATOM 2129 C CA . TRP A 1 302 ? -23.224 -3.590 26.693 1.00 83.50 302 TRP A CA 1
ATOM 2130 C C . TRP A 1 302 ? -24.555 -2.919 26.343 1.00 83.50 302 TRP A C 1
ATOM 2132 O O . TRP A 1 302 ? -25.507 -3.009 27.116 1.00 83.50 302 TRP A O 1
ATOM 2142 N N . GLY A 1 303 ? -24.646 -2.305 25.158 1.00 83.62 303 GLY A N 1
ATOM 2143 C CA . GLY A 1 303 ? -25.890 -1.705 24.671 1.00 83.62 303 GLY A CA 1
ATOM 2144 C C . GLY A 1 303 ? -27.033 -2.710 24.576 1.00 83.62 303 GLY A C 1
ATOM 2145 O O . GLY A 1 303 ? -28.107 -2.463 25.120 1.00 83.62 303 GLY A O 1
ATOM 2146 N N . GLU A 1 304 ? -26.777 -3.871 23.969 1.00 86.69 304 GLU A N 1
ATOM 2147 C CA . GLU A 1 304 ? -27.759 -4.953 23.835 1.00 86.69 304 GLU A CA 1
ATOM 2148 C C . GLU A 1 304 ? -28.230 -5.466 25.197 1.00 86.69 304 GLU A C 1
ATOM 2150 O O . GLU A 1 304 ? -29.432 -5.513 25.456 1.00 86.69 304 GLU A O 1
ATOM 2155 N N . LEU A 1 305 ? -27.294 -5.781 26.103 1.00 88.19 305 LEU A N 1
ATOM 2156 C CA . LEU A 1 305 ? -27.625 -6.208 27.463 1.00 88.19 305 LEU A CA 1
ATOM 2157 C C . LEU A 1 305 ? -28.488 -5.163 28.180 1.00 88.19 305 LEU A C 1
ATOM 2159 O O . LEU A 1 305 ? -29.465 -5.510 28.841 1.00 88.19 305 LEU A O 1
ATOM 2163 N N . GLY A 1 306 ? -28.152 -3.883 28.020 1.00 88.25 306 GLY A N 1
ATOM 2164 C CA . GLY A 1 306 ? -28.909 -2.770 28.573 1.00 88.25 306 GLY A CA 1
ATOM 2165 C C . GLY A 1 306 ? -30.344 -2.688 28.068 1.00 88.25 306 GLY A C 1
ATOM 2166 O O . GLY A 1 306 ? -31.242 -2.419 28.865 1.00 88.25 306 GLY A O 1
ATOM 2167 N N . GLN A 1 307 ? -30.584 -2.976 26.786 1.00 92.12 307 GLN A N 1
ATOM 2168 C CA . GLN A 1 307 ? -31.932 -2.974 26.207 1.00 92.12 307 GLN A CA 1
ATOM 2169 C C . GLN A 1 307 ? -32.820 -4.105 26.737 1.00 92.12 307 GLN A C 1
ATOM 2171 O O . GLN A 1 307 ? -34.039 -3.948 26.776 1.00 92.12 307 GLN A O 1
ATOM 2176 N N . TYR A 1 308 ? -32.234 -5.206 27.215 1.00 92.56 308 TYR A N 1
ATOM 2177 C CA . TYR A 1 308 ? -32.972 -6.264 27.912 1.00 92.56 308 TYR A CA 1
ATOM 2178 C C . TYR A 1 308 ? -33.276 -5.936 29.379 1.00 92.56 308 TYR A C 1
ATOM 2180 O O . TYR A 1 308 ? -34.088 -6.622 30.005 1.00 92.56 308 TYR A O 1
ATOM 2188 N N . LEU A 1 309 ? -32.652 -4.902 29.952 1.00 92.12 309 LEU A N 1
ATOM 2189 C CA . LEU A 1 309 ? -32.946 -4.445 31.308 1.00 92.12 309 LEU A CA 1
ATOM 2190 C C . LEU A 1 309 ? -34.123 -3.457 31.308 1.00 92.12 309 LEU A C 1
ATOM 2192 O O . LEU A 1 309 ? -34.280 -2.683 30.359 1.00 92.12 309 LEU A O 1
ATOM 2196 N N . PRO A 1 310 ? -34.913 -3.390 32.402 1.00 92.06 310 PRO A N 1
ATOM 2197 C CA . PRO A 1 310 ? -36.060 -2.489 32.477 1.00 92.06 310 PRO A CA 1
ATOM 2198 C C . PRO A 1 310 ? -35.712 -1.025 32.180 1.00 92.06 310 PRO A C 1
ATOM 2200 O O . PRO A 1 310 ? -36.489 -0.325 31.541 1.00 92.06 310 PRO A O 1
ATOM 2203 N N . GLN A 1 311 ? -34.532 -0.556 32.595 1.00 90.31 311 GLN A N 1
ATOM 2204 C CA . GLN A 1 311 ? -34.119 0.835 32.384 1.00 90.31 311 GLN A CA 1
ATOM 2205 C C . GLN A 1 311 ? -33.779 1.154 30.922 1.00 90.31 311 GLN A C 1
ATOM 2207 O O . GLN A 1 311 ? -34.188 2.204 30.433 1.00 90.31 311 GLN A O 1
ATOM 2212 N N . GLY A 1 312 ? -33.090 0.263 30.198 1.00 90.81 312 GLY A N 1
ATOM 2213 C CA . GLY A 1 312 ? -32.799 0.481 28.775 1.00 90.81 312 GLY A CA 1
ATOM 2214 C C . GLY A 1 312 ? -34.049 0.390 27.908 1.00 90.81 312 GLY A C 1
ATOM 2215 O O . GLY A 1 312 ? -34.296 1.280 27.098 1.00 90.81 312 GLY A O 1
ATOM 2216 N N . ALA A 1 313 ? -34.910 -0.598 28.165 1.00 93.88 313 ALA A N 1
ATOM 2217 C CA . ALA A 1 313 ? -36.202 -0.689 27.491 1.00 93.88 313 ALA A CA 1
ATOM 2218 C C . ALA A 1 313 ? -37.078 0.551 27.764 1.00 93.88 313 ALA A C 1
ATOM 2220 O O . ALA A 1 313 ? -37.651 1.120 26.836 1.00 93.88 313 ALA A O 1
ATOM 2221 N N . THR A 1 314 ? -37.122 1.040 29.010 1.00 93.25 314 THR A N 1
ATOM 2222 C CA . THR A 1 314 ? -37.832 2.288 29.345 1.00 93.25 314 THR A CA 1
ATOM 2223 C C . THR A 1 314 ? -37.246 3.480 28.584 1.00 93.25 314 THR A C 1
ATOM 2225 O O . THR A 1 314 ? -37.998 4.246 27.988 1.00 93.25 314 THR A O 1
ATOM 2228 N N . ALA A 1 315 ? -35.918 3.614 28.523 1.00 91.56 315 ALA A N 1
ATOM 2229 C CA . ALA A 1 315 ? -35.250 4.685 27.783 1.00 91.56 315 ALA A CA 1
ATOM 2230 C C . ALA A 1 315 ? -35.601 4.687 26.284 1.00 91.56 315 ALA A C 1
ATOM 2232 O O . ALA A 1 315 ? -35.841 5.744 25.696 1.00 91.56 315 ALA A O 1
ATOM 2233 N N . THR A 1 316 ? -35.649 3.511 25.659 1.00 92.88 316 THR A N 1
ATOM 2234 C CA . THR A 1 316 ? -36.021 3.363 24.245 1.00 92.88 316 THR A CA 1
ATOM 2235 C C . THR A 1 316 ? -37.497 3.672 24.012 1.00 92.88 316 THR A C 1
ATOM 2237 O O . THR A 1 316 ? -37.829 4.433 23.100 1.00 92.88 316 THR A O 1
ATOM 2240 N N . LEU A 1 317 ? -38.384 3.169 24.873 1.00 94.25 317 LEU A N 1
ATOM 2241 C CA . LEU A 1 317 ? -39.822 3.409 24.763 1.00 94.25 317 LEU A CA 1
ATOM 2242 C C . LEU A 1 317 ? -40.191 4.884 24.989 1.00 94.25 317 LEU A C 1
ATOM 2244 O O . LEU A 1 317 ? -41.044 5.425 24.284 1.00 94.25 317 LEU A O 1
ATOM 2248 N N . LEU A 1 318 ? -39.521 5.568 25.920 1.00 92.25 318 LEU A N 1
ATOM 2249 C CA . LEU A 1 318 ? -39.742 6.995 26.159 1.00 92.25 318 LEU A CA 1
ATOM 2250 C C . LEU A 1 318 ? -39.373 7.840 24.950 1.00 92.25 318 LEU A C 1
ATOM 2252 O O . LEU A 1 318 ? -40.173 8.666 24.533 1.00 92.25 318 LEU A O 1
ATOM 2256 N N . ARG A 1 319 ? -38.211 7.606 24.333 1.00 91.00 319 ARG A N 1
ATOM 2257 C CA . ARG A 1 319 ? -37.839 8.345 23.118 1.00 91.00 319 ARG A CA 1
ATOM 2258 C C . ARG A 1 319 ? -38.772 8.041 21.960 1.00 91.00 319 ARG A C 1
ATOM 2260 O O . ARG A 1 319 ? -39.183 8.953 21.252 1.00 91.00 319 ARG A O 1
ATOM 2267 N N . SER A 1 320 ? -39.124 6.769 21.790 1.00 93.31 320 SER A N 1
ATOM 2268 C CA . SER A 1 320 ? -40.066 6.319 20.769 1.00 93.31 320 SER A CA 1
ATOM 2269 C C . SER A 1 320 ? -41.411 7.046 20.882 1.00 93.31 320 SER A C 1
ATOM 2271 O O . SER A 1 320 ? -41.899 7.610 19.906 1.00 93.31 320 SER A O 1
ATOM 2273 N N . THR A 1 321 ? -41.985 7.114 22.083 1.00 92.81 321 THR A N 1
ATOM 2274 C CA . THR A 1 321 ? -43.276 7.781 22.316 1.00 92.81 321 THR A CA 1
ATOM 2275 C C . THR A 1 321 ? -43.189 9.307 22.307 1.00 92.81 321 THR A C 1
ATOM 2277 O O . THR A 1 321 ? -44.090 9.939 21.760 1.00 92.81 321 THR A O 1
ATOM 2280 N N . ALA A 1 322 ? -42.120 9.892 22.854 1.00 91.00 322 ALA A N 1
ATOM 2281 C CA . ALA A 1 322 ? -41.943 11.342 22.955 1.00 91.00 322 ALA A CA 1
ATOM 2282 C C . ALA A 1 322 ? -41.635 12.007 21.606 1.00 91.00 322 ALA A C 1
ATOM 2284 O O . ALA A 1 322 ? -42.131 13.097 21.343 1.00 91.00 322 ALA A O 1
ATOM 2285 N N . PHE A 1 323 ? -40.831 11.357 20.758 1.00 90.88 323 PHE A N 1
ATOM 2286 C CA . PHE A 1 323 ? -40.283 11.983 19.549 1.00 90.88 323 PHE A CA 1
ATOM 2287 C C . PHE A 1 323 ? -40.675 11.277 18.242 1.00 90.88 323 PHE A C 1
ATOM 2289 O O . PHE A 1 323 ? -40.652 11.901 17.188 1.00 90.88 323 PHE A O 1
ATOM 2296 N N . PHE A 1 324 ? -41.059 9.995 18.287 1.00 92.75 324 PHE A N 1
ATOM 2297 C CA . PHE A 1 324 ? -41.271 9.166 17.087 1.00 92.75 324 PHE A CA 1
ATOM 2298 C C . PHE A 1 324 ? -42.676 8.555 16.994 1.00 92.75 324 PHE A C 1
ATOM 2300 O O . PHE A 1 324 ? -42.876 7.573 16.283 1.00 92.75 324 PHE A O 1
ATOM 2307 N N . ASN A 1 325 ? -43.661 9.091 17.724 1.00 89.06 325 ASN A N 1
ATOM 2308 C CA . ASN A 1 325 ? -45.047 8.596 17.721 1.00 89.06 325 ASN A CA 1
ATOM 2309 C C . ASN A 1 325 ? -45.185 7.075 17.974 1.00 89.06 325 ASN A C 1
ATOM 2311 O O . ASN A 1 325 ? -46.130 6.446 17.508 1.00 89.06 325 ASN A O 1
ATOM 2315 N N . GLY A 1 326 ? -44.247 6.469 18.708 1.00 88.31 326 GLY A N 1
ATOM 2316 C CA . GLY A 1 326 ? -44.235 5.033 19.008 1.00 88.31 326 GLY A CA 1
ATOM 2317 C C . GLY A 1 326 ? -43.456 4.152 18.019 1.00 88.31 326 GLY A C 1
ATOM 2318 O O . GLY A 1 326 ? -43.324 2.950 18.264 1.00 88.31 326 GLY A O 1
ATOM 2319 N N . ALA A 1 327 ? -42.884 4.706 16.943 1.00 91.75 327 ALA A N 1
ATOM 2320 C CA . ALA A 1 327 ? -42.030 3.944 16.028 1.00 91.75 327 ALA A CA 1
ATOM 2321 C C . ALA A 1 327 ? -40.796 3.386 16.762 1.00 91.75 327 ALA A C 1
ATOM 2323 O O . ALA A 1 327 ? -40.289 4.018 17.691 1.00 91.75 327 ALA A O 1
ATOM 2324 N N . GLY A 1 328 ? -40.345 2.175 16.418 1.00 88.06 328 GLY A N 1
ATOM 2325 C CA . GLY A 1 328 ? -39.197 1.503 17.053 1.00 88.06 328 GLY A CA 1
ATOM 2326 C C . GLY A 1 328 ? -39.367 1.093 18.530 1.00 88.06 328 GLY A C 1
ATOM 2327 O O . GLY A 1 328 ? -38.426 0.581 19.130 1.00 88.06 328 GLY A O 1
ATOM 2328 N N . GLY A 1 329 ? -40.541 1.294 19.145 1.00 92.19 329 GLY A N 1
ATOM 2329 C CA . GLY A 1 329 ? -40.781 1.002 20.568 1.00 92.19 329 GLY A CA 1
ATOM 2330 C C . GLY A 1 329 ? -41.212 -0.437 20.885 1.00 92.19 329 GLY A C 1
ATOM 2331 O O . GLY A 1 329 ? -41.224 -0.831 22.050 1.00 92.19 329 GLY A O 1
ATOM 2332 N N . GLY A 1 330 ? -41.563 -1.242 19.875 1.00 93.06 330 GLY A N 1
ATOM 2333 C CA . GLY A 1 330 ? -42.205 -2.552 20.066 1.00 93.06 330 GLY A CA 1
ATOM 2334 C C . GLY A 1 330 ? -41.390 -3.540 20.907 1.00 93.06 330 GLY A C 1
ATOM 2335 O O . GLY A 1 330 ? -41.917 -4.130 21.850 1.00 93.06 330 GLY A O 1
ATOM 2336 N N . ALA A 1 331 ? -40.089 -3.673 20.632 1.00 92.50 331 ALA A N 1
ATOM 2337 C CA . ALA A 1 331 ? -39.210 -4.560 21.398 1.00 92.50 331 ALA A CA 1
ATOM 2338 C C . ALA A 1 331 ? -39.130 -4.154 22.880 1.00 92.50 331 ALA A C 1
ATOM 2340 O O . ALA A 1 331 ? -39.181 -5.007 23.765 1.00 92.50 331 ALA A O 1
ATOM 2341 N N . ALA A 1 332 ? -39.087 -2.850 23.164 1.00 94.69 332 ALA A N 1
ATOM 2342 C CA . ALA A 1 332 ? -39.070 -2.344 24.530 1.00 94.69 332 ALA A CA 1
ATOM 2343 C C . ALA A 1 332 ? -40.370 -2.661 25.289 1.00 94.69 332 ALA A C 1
ATOM 2345 O O . ALA A 1 332 ? -40.318 -3.036 26.460 1.00 94.69 332 ALA A O 1
ATOM 2346 N N . VAL A 1 333 ? -41.530 -2.586 24.623 1.00 96.88 333 VAL A N 1
ATOM 2347 C CA . VAL A 1 333 ? -42.814 -3.011 25.211 1.00 96.88 333 VAL A CA 1
ATOM 2348 C C . VAL A 1 333 ? -42.776 -4.496 25.575 1.00 96.88 333 VAL A C 1
ATOM 2350 O O . VAL A 1 333 ? -43.165 -4.860 26.686 1.00 96.88 333 VAL A O 1
ATOM 2353 N N . VAL A 1 334 ? -42.263 -5.356 24.689 1.00 97.25 334 VAL A N 1
ATOM 2354 C CA . VAL A 1 334 ? -42.129 -6.802 24.950 1.00 97.25 334 VAL A CA 1
ATOM 2355 C C . VAL A 1 334 ? -41.213 -7.067 26.147 1.00 97.25 334 VAL A C 1
ATOM 2357 O O . VAL A 1 334 ? -41.572 -7.829 27.041 1.00 97.25 334 VAL A O 1
ATOM 2360 N N . VAL A 1 335 ? -40.059 -6.401 26.221 1.00 96.38 335 VAL A N 1
ATOM 2361 C CA . VAL A 1 335 ? -39.124 -6.563 27.345 1.00 96.38 335 VAL A CA 1
ATOM 2362 C C . VAL A 1 335 ? -39.764 -6.123 28.664 1.00 96.38 335 VAL A C 1
ATOM 2364 O O . VAL A 1 335 ? -39.719 -6.860 29.650 1.00 96.38 335 VAL A O 1
ATOM 2367 N N . LEU A 1 336 ? -40.399 -4.950 28.705 1.00 96.19 336 LEU A N 1
ATOM 2368 C CA . LEU A 1 336 ? -41.006 -4.436 29.936 1.00 96.19 336 LEU A CA 1
ATOM 2369 C C . LEU A 1 336 ? -42.206 -5.267 30.395 1.00 96.19 336 LEU A C 1
ATOM 2371 O O . LEU A 1 336 ? -42.357 -5.515 31.592 1.00 96.19 336 LEU A O 1
ATOM 2375 N N . THR A 1 337 ? -43.034 -5.734 29.460 1.00 96.69 337 THR A N 1
ATOM 2376 C CA . THR A 1 337 ? -44.145 -6.644 29.773 1.00 96.69 337 THR A CA 1
ATOM 2377 C C . THR A 1 337 ? -43.642 -8.000 30.262 1.00 96.69 337 THR A C 1
ATOM 2379 O O . THR A 1 337 ? -44.201 -8.528 31.222 1.00 96.69 337 THR A O 1
ATOM 2382 N N . ALA A 1 338 ? -42.550 -8.529 29.700 1.00 96.31 338 ALA A N 1
ATOM 2383 C CA . ALA A 1 338 ? -41.914 -9.752 30.187 1.00 96.31 338 ALA A CA 1
ATOM 2384 C C . ALA A 1 338 ? -41.380 -9.592 31.620 1.00 96.31 338 ALA A C 1
ATOM 2386 O O . ALA A 1 338 ? -41.605 -10.465 32.457 1.00 96.31 338 ALA A O 1
ATOM 2387 N N . TRP A 1 339 ? -40.739 -8.463 31.940 1.00 95.25 339 TRP A N 1
ATOM 2388 C CA . TRP A 1 339 ? -40.291 -8.163 33.305 1.00 95.25 339 TRP A CA 1
ATOM 2389 C C . TRP A 1 339 ? -41.449 -7.995 34.288 1.00 95.25 339 TRP A C 1
ATOM 2391 O O . TRP A 1 339 ? -41.395 -8.540 35.393 1.00 95.25 339 TRP A O 1
ATOM 2401 N N . ALA A 1 340 ? -42.510 -7.293 33.882 1.00 95.56 340 ALA A N 1
ATOM 2402 C CA . ALA A 1 340 ? -43.724 -7.167 34.678 1.00 95.56 340 ALA A CA 1
ATOM 2403 C C . ALA A 1 340 ? -44.339 -8.548 34.956 1.00 95.56 340 ALA A C 1
ATOM 2405 O O . ALA A 1 340 ? -44.590 -8.885 36.112 1.00 95.56 340 ALA A O 1
ATOM 2406 N N . ALA A 1 341 ? -44.494 -9.380 33.921 1.00 95.38 341 ALA A N 1
ATOM 2407 C CA . ALA A 1 341 ? -45.032 -10.731 34.032 1.00 95.38 341 ALA A CA 1
ATOM 2408 C C . ALA A 1 341 ? -44.157 -11.631 34.917 1.00 95.38 341 ALA A C 1
ATOM 2410 O O . ALA A 1 341 ? -44.678 -12.293 35.811 1.00 95.38 341 ALA A O 1
ATOM 2411 N N . ALA A 1 342 ? -42.834 -11.619 34.732 1.00 93.38 342 ALA A N 1
ATOM 2412 C CA . ALA A 1 342 ? -41.898 -12.377 35.559 1.00 93.38 342 ALA A CA 1
ATOM 2413 C C . ALA A 1 342 ? -41.980 -11.955 37.034 1.00 93.38 342 ALA A C 1
ATOM 2415 O O . ALA A 1 342 ? -42.057 -12.805 37.924 1.00 93.38 342 ALA A O 1
ATOM 2416 N N . GLY A 1 343 ? -42.040 -10.647 37.298 1.00 93.50 343 GLY A N 1
ATOM 2417 C CA . GLY A 1 343 ? -42.270 -10.100 38.632 1.00 93.50 343 GLY A CA 1
ATOM 2418 C C . GLY A 1 343 ? -43.577 -10.599 39.248 1.00 93.50 343 GLY A C 1
ATOM 2419 O O . GLY A 1 343 ? -43.579 -11.120 40.364 1.00 93.50 343 GLY A O 1
ATOM 2420 N N . THR A 1 344 ? -44.683 -10.531 38.505 1.00 93.19 344 THR A N 1
ATOM 2421 C CA . THR A 1 344 ? -45.994 -11.033 38.944 1.00 93.19 344 THR A CA 1
ATOM 2422 C C . THR A 1 344 ? -45.990 -12.541 39.202 1.00 93.19 344 THR A C 1
ATOM 2424 O O . THR A 1 344 ? -46.561 -12.990 40.197 1.00 93.19 344 THR A O 1
ATOM 2427 N N . VAL A 1 345 ? -45.311 -13.333 38.369 1.00 93.44 345 VAL A N 1
ATOM 2428 C CA . VAL A 1 345 ? -45.154 -14.782 38.572 1.00 93.44 345 VAL A CA 1
ATOM 2429 C C . VAL A 1 345 ? -44.392 -15.070 39.865 1.00 93.44 345 VAL A C 1
ATOM 2431 O O . VAL A 1 345 ? -44.833 -15.907 40.651 1.00 93.44 345 VAL A O 1
ATOM 2434 N N . LEU A 1 346 ? -43.299 -14.350 40.145 1.00 92.19 346 LEU A N 1
ATOM 2435 C CA . LEU A 1 346 ? -42.561 -14.485 41.408 1.00 92.19 346 LEU A CA 1
ATOM 2436 C C . LEU A 1 346 ? -43.443 -14.162 42.624 1.00 92.19 346 LEU A C 1
ATOM 2438 O O . LEU A 1 346 ? -43.435 -14.909 43.604 1.00 92.19 346 LEU A O 1
ATOM 2442 N N . ILE A 1 347 ? -44.258 -13.106 42.537 1.00 91.19 347 ILE A N 1
ATOM 2443 C CA . ILE A 1 347 ? -45.245 -12.750 43.571 1.00 91.19 347 ILE A CA 1
ATOM 2444 C C . ILE A 1 347 ? -46.263 -13.891 43.760 1.00 91.19 347 ILE A C 1
ATOM 2446 O O . ILE A 1 347 ? -46.563 -14.272 44.895 1.00 91.19 347 ILE A O 1
ATOM 2450 N N . GLY A 1 348 ? -46.750 -14.490 42.669 1.00 88.69 348 GLY A N 1
ATOM 2451 C CA . GLY A 1 348 ? -47.653 -15.645 42.697 1.00 88.69 348 GLY A CA 1
ATOM 2452 C C . GLY A 1 348 ? -47.026 -16.888 43.340 1.00 88.69 348 GLY A C 1
ATOM 2453 O O . GLY A 1 348 ? -47.656 -17.534 44.179 1.00 88.69 348 GLY A O 1
ATOM 2454 N N . ILE A 1 349 ? -45.761 -17.190 43.030 1.00 88.44 349 ILE A N 1
ATOM 2455 C CA . ILE A 1 349 ? -45.002 -18.287 43.655 1.00 88.44 349 ILE A CA 1
ATOM 2456 C C . ILE A 1 349 ? -44.858 -18.050 45.163 1.00 88.44 349 ILE A C 1
ATOM 2458 O O . ILE A 1 349 ? -45.079 -18.969 45.957 1.00 88.44 349 ILE A O 1
ATOM 2462 N N . ALA A 1 350 ? -44.519 -16.826 45.579 1.00 85.56 350 ALA A N 1
ATOM 2463 C CA . ALA A 1 350 ? -44.426 -16.468 46.995 1.00 85.56 350 ALA A CA 1
ATOM 2464 C C . ALA A 1 350 ? -45.772 -16.659 47.716 1.00 85.56 350 ALA A C 1
ATOM 2466 O O . ALA A 1 350 ? -45.816 -17.190 48.828 1.00 85.56 350 ALA A O 1
ATOM 2467 N N . PHE A 1 351 ? -46.878 -16.301 47.060 1.00 85.06 351 PHE A N 1
ATOM 2468 C CA . PHE A 1 351 ? -48.220 -16.500 47.594 1.00 85.06 351 PHE A CA 1
ATOM 2469 C C . PHE A 1 351 ? -48.572 -17.983 47.772 1.00 85.06 351 PHE A C 1
ATOM 2471 O O . PHE A 1 351 ? -49.042 -18.373 48.843 1.00 85.06 351 PHE A O 1
ATOM 2478 N N . LEU A 1 352 ? -48.283 -18.827 46.777 1.00 84.50 352 LEU A N 1
ATOM 2479 C CA . LEU A 1 352 ? -48.508 -20.274 46.871 1.00 84.50 352 LEU A CA 1
ATOM 2480 C C . LEU A 1 352 ? -47.698 -20.900 48.019 1.00 84.50 352 LEU A C 1
ATOM 2482 O O . LEU A 1 352 ? -48.256 -21.663 48.806 1.00 84.50 352 LEU A O 1
ATOM 2486 N N . ARG A 1 353 ? -46.429 -20.498 48.195 1.00 82.56 353 ARG A N 1
ATOM 2487 C CA . ARG A 1 353 ? -45.581 -20.937 49.324 1.00 82.56 353 ARG A CA 1
ATOM 2488 C C . ARG A 1 353 ? -46.114 -20.492 50.687 1.00 82.56 353 ARG A C 1
ATOM 2490 O O . ARG A 1 353 ? -45.977 -21.217 51.670 1.00 82.56 353 ARG A O 1
ATOM 2497 N N . SER A 1 354 ? -46.729 -19.312 50.761 1.00 74.88 354 SER A N 1
ATOM 2498 C CA . SER A 1 354 ? -47.311 -18.801 52.010 1.00 74.88 354 SER A CA 1
ATOM 2499 C C . SER A 1 354 ? -48.582 -19.551 52.436 1.00 74.88 354 SER A C 1
ATOM 2501 O O . SER A 1 354 ? -48.874 -19.633 53.626 1.00 74.88 354 SER A O 1
ATOM 2503 N N . ARG A 1 355 ? -49.310 -20.165 51.489 1.00 67.81 355 ARG A N 1
ATOM 2504 C CA . ARG A 1 355 ? -50.492 -20.993 51.786 1.00 67.81 355 ARG A CA 1
ATOM 2505 C C . ARG A 1 355 ? -50.132 -22.387 52.301 1.00 67.81 355 ARG A C 1
ATOM 2507 O O . ARG A 1 355 ? -50.871 -22.925 53.116 1.00 67.81 355 ARG A O 1
ATOM 2514 N N . THR A 1 356 ? -49.004 -22.956 51.873 1.00 60.28 356 THR A N 1
ATOM 2515 C CA . THR A 1 356 ? -48.584 -24.314 52.268 1.00 60.28 356 THR A CA 1
ATOM 2516 C C . THR A 1 356 ? -47.956 -24.388 53.663 1.00 60.28 356 THR A C 1
ATOM 2518 O O . THR A 1 356 ? -47.919 -25.462 54.253 1.00 60.28 356 THR A O 1
ATOM 2521 N N . HIS A 1 357 ? -47.499 -23.266 54.228 1.00 50.44 357 HIS A N 1
ATOM 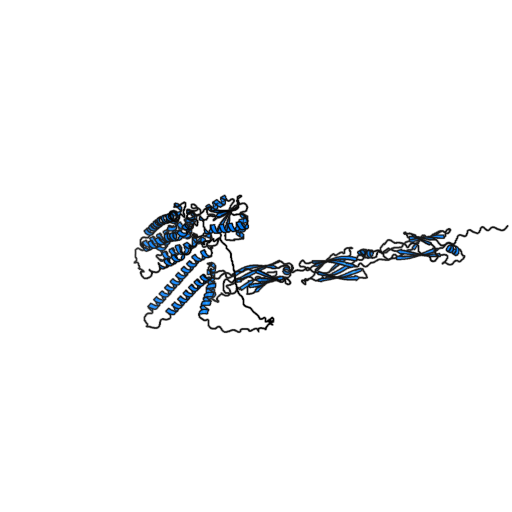2522 C CA . HIS A 1 357 ? -46.951 -23.193 55.587 1.00 50.44 357 HIS A CA 1
ATOM 2523 C C . HIS A 1 357 ? -47.949 -22.561 56.574 1.00 50.44 357 HIS A C 1
ATOM 2525 O O . HIS A 1 357 ? -47.742 -21.455 57.062 1.00 50.44 357 HIS A O 1
ATOM 2531 N N . HIS A 1 358 ? -49.022 -23.281 56.910 1.00 46.03 358 HIS A N 1
ATOM 2532 C CA . HIS A 1 358 ? -49.867 -22.990 58.083 1.00 46.03 358 HIS A CA 1
ATOM 2533 C C . HIS A 1 358 ? -49.482 -23.872 59.283 1.00 46.03 358 HIS A C 1
ATOM 2535 O O . HIS A 1 358 ? -50.309 -24.562 59.869 1.00 46.03 358 HIS A O 1
ATOM 2541 N N . GLY A 1 359 ? -48.201 -23.859 59.660 1.00 44.84 359 GLY A N 1
ATOM 2542 C CA . GLY A 1 359 ? -47.757 -24.568 60.859 1.00 44.84 359 GLY A CA 1
ATOM 2543 C C . GLY A 1 359 ? -46.249 -24.717 60.972 1.00 44.84 359 GLY A C 1
ATOM 2544 O O . GLY A 1 359 ? -45.713 -25.748 60.596 1.00 44.84 359 GLY A O 1
ATOM 2545 N N . SER A 1 360 ? -45.574 -23.693 61.494 1.00 38.97 360 SER A N 1
ATOM 2546 C CA . SER A 1 360 ? -44.455 -23.822 62.446 1.00 38.97 360 SER A CA 1
ATOM 2547 C C . SER A 1 360 ? -43.803 -22.456 62.653 1.00 38.97 360 SER A C 1
ATOM 2549 O O . SER A 1 360 ? -43.434 -21.783 61.692 1.00 38.97 360 SER A O 1
ATOM 2551 N N . ASN A 1 361 ? -43.674 -22.081 63.922 1.00 35.53 361 ASN A N 1
ATOM 2552 C CA . ASN A 1 361 ? -43.202 -20.802 64.436 1.00 35.53 361 ASN A CA 1
ATOM 2553 C C . ASN A 1 361 ? -42.019 -20.170 63.691 1.00 35.53 361 ASN A C 1
ATOM 2555 O O . ASN A 1 361 ? -40.952 -20.762 63.517 1.00 35.53 361 ASN A O 1
ATOM 2559 N N . ALA A 1 362 ? -42.217 -18.893 63.372 1.00 40.47 362 ALA A N 1
ATOM 2560 C CA . ALA A 1 362 ? -41.205 -17.952 62.941 1.00 40.47 362 ALA A CA 1
ATOM 2561 C C . ALA A 1 362 ? -40.037 -17.895 63.938 1.00 40.47 362 ALA A C 1
ATOM 2563 O O . ALA A 1 362 ? -40.212 -17.567 65.112 1.00 40.47 362 ALA A O 1
ATOM 2564 N N . ARG A 1 363 ? -38.814 -18.133 63.454 1.00 35.75 363 ARG A N 1
ATOM 2565 C CA . ARG A 1 363 ? -37.614 -17.633 64.131 1.00 35.75 363 ARG A CA 1
ATOM 2566 C C . ARG A 1 363 ? -37.327 -16.229 63.620 1.00 35.75 363 ARG A C 1
ATOM 2568 O O . ARG A 1 363 ? -36.781 -16.042 62.536 1.00 35.75 363 ARG A O 1
ATOM 2575 N N . HIS A 1 364 ? -37.707 -15.252 64.437 1.00 41.38 364 HIS A N 1
ATOM 2576 C CA . HIS A 1 364 ? -37.210 -13.886 64.372 1.00 41.38 364 HIS A CA 1
ATOM 2577 C C . HIS A 1 364 ? -35.675 -13.887 64.436 1.00 41.38 364 HIS A C 1
ATOM 2579 O O . HIS A 1 364 ? -35.095 -14.142 65.487 1.00 41.38 364 HIS A O 1
ATOM 2585 N N . PHE A 1 365 ? -35.011 -13.558 63.328 1.00 31.92 365 PHE A N 1
ATOM 2586 C CA . PHE A 1 365 ? -33.644 -13.035 63.356 1.00 31.92 365 PHE A CA 1
ATOM 2587 C C . PHE A 1 365 ? -33.728 -11.506 63.398 1.00 31.92 365 PHE A C 1
ATOM 2589 O O . PHE A 1 365 ? -33.684 -10.820 62.378 1.00 31.92 365 PHE A O 1
ATOM 2596 N N . GLY A 1 366 ? -33.937 -10.981 64.605 1.00 34.91 366 GLY A N 1
ATOM 2597 C CA . GLY A 1 366 ? -33.791 -9.566 64.926 1.00 34.91 366 GLY A CA 1
ATOM 2598 C C . GLY A 1 366 ? -32.472 -9.331 65.659 1.00 34.91 366 GLY A C 1
ATOM 2599 O O . GLY A 1 366 ? -32.168 -10.043 66.610 1.00 34.91 366 GLY A O 1
ATOM 2600 N N . GLY A 1 367 ? -31.712 -8.326 65.218 1.00 35.94 367 GLY A N 1
ATOM 2601 C CA . GLY A 1 367 ? -30.577 -7.766 65.957 1.00 35.94 367 GLY A CA 1
ATOM 2602 C C . GLY A 1 367 ? -29.316 -7.572 65.112 1.00 35.94 367 GLY A C 1
ATOM 2603 O O . GLY A 1 367 ? -28.733 -8.536 64.638 1.00 35.94 367 GLY A O 1
ATOM 2604 N N . ALA A 1 368 ? -28.887 -6.314 64.978 1.00 31.72 368 ALA A N 1
ATOM 2605 C CA . ALA A 1 368 ? -27.575 -5.835 64.505 1.00 31.72 368 ALA A CA 1
ATOM 2606 C C . ALA A 1 368 ? -27.297 -5.623 62.998 1.00 31.72 368 ALA A C 1
ATOM 2608 O O . ALA A 1 368 ? -26.291 -4.996 62.685 1.00 31.72 368 ALA A O 1
ATOM 2609 N N . LEU A 1 369 ? -28.179 -5.986 62.055 1.00 35.91 369 LEU A N 1
ATOM 2610 C CA . LEU A 1 369 ? -27.975 -5.682 60.617 1.00 35.91 369 LEU A CA 1
ATOM 2611 C C . LEU A 1 369 ? -28.928 -4.598 60.070 1.00 35.91 369 LEU A C 1
ATOM 2613 O O . LEU A 1 369 ? -29.419 -4.683 58.947 1.00 35.91 369 LEU A O 1
ATOM 2617 N N . VAL A 1 370 ? -29.247 -3.603 60.900 1.00 37.25 370 VAL A N 1
ATOM 2618 C CA . VAL A 1 370 ? -30.203 -2.519 60.587 1.00 37.25 370 VAL A CA 1
ATOM 2619 C C . VAL A 1 370 ? -29.510 -1.257 60.039 1.00 37.25 370 VAL A C 1
ATOM 2621 O O . VAL A 1 370 ? -30.182 -0.369 59.535 1.00 37.25 370 VAL A O 1
ATOM 2624 N N . TRP A 1 371 ? -28.174 -1.198 60.006 1.00 35.44 371 TRP A N 1
ATOM 2625 C CA . TRP A 1 371 ? -27.435 0.026 59.644 1.00 35.44 371 TRP A CA 1
ATOM 2626 C C . TRP A 1 371 ? -26.646 0.007 58.323 1.00 35.44 371 TRP A C 1
ATOM 2628 O O . TRP A 1 371 ? -25.959 0.975 58.019 1.00 35.44 371 TRP A O 1
ATOM 2638 N N . LEU A 1 372 ? -26.769 -1.029 57.485 1.00 37.44 372 LEU A N 1
ATOM 2639 C CA . LEU A 1 372 ? -26.004 -1.109 56.222 1.00 37.44 372 LEU A CA 1
ATOM 2640 C C . LEU A 1 372 ? -26.837 -0.927 54.940 1.00 37.44 372 LEU A C 1
ATOM 2642 O O . LEU A 1 372 ? -26.267 -0.790 53.864 1.00 37.44 372 LEU A O 1
ATOM 2646 N N . GLY A 1 373 ? -28.168 -0.841 55.040 1.00 32.91 373 GLY A N 1
ATOM 2647 C CA . GLY A 1 373 ? -29.035 -0.506 53.898 1.00 32.91 373 GLY A CA 1
ATOM 2648 C C . GLY A 1 373 ? -29.095 0.992 53.571 1.00 32.91 373 GLY A C 1
ATOM 2649 O O . GLY A 1 373 ? -29.404 1.357 52.443 1.00 32.91 373 GLY A O 1
ATOM 2650 N N . ALA A 1 374 ? -28.766 1.860 54.533 1.00 33.41 374 ALA A N 1
ATOM 2651 C CA . ALA A 1 374 ? -28.790 3.314 54.355 1.00 33.41 374 ALA A CA 1
ATOM 2652 C C . ALA A 1 374 ? -27.475 3.874 53.774 1.00 33.41 374 ALA A C 1
ATOM 2654 O O . ALA A 1 374 ? -27.496 4.875 53.067 1.00 33.41 374 ALA A O 1
ATOM 2655 N N . GLY A 1 375 ? -26.333 3.210 54.002 1.00 33.94 375 GLY A N 1
ATOM 2656 C CA . GLY A 1 375 ? -25.018 3.700 53.560 1.00 33.94 375 GLY A CA 1
ATOM 2657 C C . GLY A 1 375 ? -24.749 3.575 52.054 1.00 33.94 375 GLY A C 1
ATOM 2658 O O . GLY A 1 375 ? -23.974 4.352 51.505 1.00 33.94 375 GLY A O 1
ATOM 2659 N N . ALA A 1 376 ? -25.418 2.648 51.360 1.00 35.66 376 ALA A N 1
ATOM 2660 C CA . ALA A 1 376 ? -25.291 2.500 49.906 1.00 35.66 376 ALA A CA 1
ATOM 2661 C C . ALA A 1 376 ? -26.062 3.582 49.119 1.00 35.66 376 ALA A C 1
ATOM 2663 O O . ALA A 1 376 ? -25.789 3.799 47.941 1.00 35.66 376 ALA A O 1
ATOM 2664 N N . ILE A 1 377 ? -26.993 4.289 49.769 1.00 40.81 377 ILE A N 1
ATOM 2665 C CA . ILE A 1 377 ? -27.805 5.344 49.147 1.00 40.81 377 ILE A CA 1
ATOM 2666 C C . ILE A 1 377 ? -27.055 6.689 49.164 1.00 40.81 377 ILE A C 1
ATOM 2668 O O . ILE A 1 377 ? -27.187 7.478 48.234 1.00 40.81 377 ILE A O 1
ATOM 2672 N N . THR A 1 378 ? -26.171 6.927 50.137 1.00 34.25 378 THR A N 1
ATOM 2673 C CA . THR A 1 378 ? -25.420 8.191 50.243 1.00 34.25 378 THR A CA 1
ATOM 2674 C C . THR A 1 378 ? -24.244 8.295 49.261 1.00 34.25 378 THR A C 1
ATOM 2676 O O . THR A 1 378 ? -23.858 9.398 48.889 1.00 34.25 378 THR A O 1
ATOM 2679 N N . VAL A 1 379 ? -23.697 7.173 48.777 1.00 36.06 379 VAL A N 1
ATOM 2680 C CA . VAL A 1 379 ? -22.573 7.172 47.814 1.00 36.06 379 VAL A CA 1
ATOM 2681 C C . VAL A 1 379 ? -23.055 7.264 46.357 1.00 36.06 379 VAL A C 1
ATOM 2683 O O . VAL A 1 379 ? -22.367 7.838 45.516 1.00 36.06 379 VAL A O 1
ATOM 2686 N N . GLY A 1 380 ? -24.275 6.800 46.056 1.00 32.44 380 GLY A N 1
ATOM 2687 C CA . GLY A 1 380 ? -24.885 6.942 44.725 1.00 32.44 380 GLY A CA 1
ATOM 2688 C C . GLY A 1 380 ? -25.363 8.364 44.400 1.00 32.44 380 GLY A C 1
ATOM 2689 O O . GLY A 1 380 ? -25.373 8.756 43.236 1.00 32.44 380 GLY A O 1
ATOM 2690 N N . ILE A 1 381 ? -25.707 9.161 45.417 1.00 34.59 381 ILE A N 1
ATOM 2691 C CA . ILE A 1 381 ? -26.178 10.547 45.241 1.00 34.59 381 ILE A CA 1
ATOM 2692 C C . ILE A 1 381 ? -25.008 11.510 44.946 1.00 34.59 381 ILE A C 1
ATOM 2694 O O . ILE A 1 381 ? -25.186 12.484 44.218 1.00 34.59 381 ILE A O 1
ATOM 2698 N N . GLY A 1 382 ? -23.793 11.219 45.428 1.00 28.23 382 GLY A N 1
ATOM 2699 C CA . GLY A 1 382 ? -22.620 12.085 45.232 1.00 28.23 382 GLY A CA 1
ATOM 2700 C C . GLY A 1 382 ? -21.991 12.024 43.833 1.00 28.23 382 GLY A C 1
ATOM 2701 O O . GLY A 1 382 ? -21.496 13.034 43.342 1.00 28.23 382 GLY A O 1
ATOM 2702 N N . ALA A 1 383 ? -22.036 10.871 43.157 1.00 33.34 383 ALA A N 1
ATOM 2703 C CA . ALA A 1 383 ? -21.424 10.708 41.832 1.00 33.34 383 ALA A CA 1
ATOM 2704 C C . ALA A 1 383 ? -22.320 11.189 40.670 1.00 33.34 383 ALA A C 1
ATOM 2706 O O . ALA A 1 383 ? -21.819 11.477 39.585 1.00 33.34 383 ALA A O 1
ATOM 2707 N N . ALA A 1 384 ? -23.633 11.313 40.891 1.00 33.62 384 ALA A N 1
ATOM 2708 C CA . ALA A 1 384 ? -24.597 11.717 39.865 1.00 33.62 384 ALA A CA 1
ATOM 2709 C C . ALA A 1 384 ? -24.748 13.244 39.695 1.00 33.62 384 ALA A C 1
ATOM 2711 O O . ALA A 1 384 ? -25.277 13.690 38.681 1.00 33.62 384 ALA A O 1
ATOM 2712 N N . LEU A 1 385 ? -24.262 14.055 40.641 1.00 32.50 385 LEU A N 1
ATOM 2713 C CA . LEU A 1 385 ? -24.352 15.524 40.584 1.00 32.50 385 LEU A CA 1
ATOM 2714 C C . LEU A 1 385 ? -23.132 16.209 39.933 1.00 32.50 385 LEU A C 1
ATOM 2716 O O . LEU A 1 385 ? -23.105 17.431 39.834 1.00 32.50 385 LEU A O 1
ATOM 2720 N N . ALA A 1 386 ? -22.140 15.455 39.448 1.00 32.59 386 ALA A N 1
ATOM 2721 C CA . ALA A 1 386 ? -20.877 16.014 38.948 1.00 32.59 386 ALA A CA 1
ATOM 2722 C C . ALA A 1 386 ? -20.745 16.110 37.410 1.00 32.59 386 ALA A C 1
ATOM 2724 O O . ALA A 1 386 ? -19.693 16.518 36.930 1.00 32.59 386 ALA A O 1
ATOM 2725 N N . GLN A 1 387 ? -21.771 15.765 36.618 1.00 31.78 387 GLN A N 1
ATOM 2726 C CA . GLN A 1 387 ? -21.709 15.833 35.139 1.00 31.78 387 GLN A CA 1
ATOM 2727 C C . GLN A 1 387 ? -22.597 16.921 34.512 1.00 31.78 387 GLN A C 1
ATOM 2729 O O . GLN A 1 387 ? -22.960 16.854 33.341 1.00 31.78 387 GLN A O 1
ATOM 2734 N N . GLY A 1 388 ? -22.913 17.966 35.276 1.00 31.19 388 GLY A N 1
ATOM 2735 C CA . GLY A 1 388 ? -23.456 19.210 34.740 1.00 31.19 388 GLY A CA 1
ATOM 2736 C C . GLY A 1 388 ? -22.353 20.232 34.475 1.00 31.19 388 GLY A C 1
ATOM 2737 O O . GLY A 1 388 ? -22.196 21.163 35.255 1.00 31.19 388 GLY A O 1
ATOM 2738 N N . SER A 1 389 ? -21.604 20.102 33.382 1.00 29.86 389 SER A N 1
ATOM 2739 C CA . SER A 1 389 ? -20.852 21.235 32.831 1.00 29.86 389 SER A CA 1
ATOM 2740 C C . SER A 1 389 ? -20.793 21.144 31.311 1.00 29.86 389 SER A C 1
ATOM 2742 O O . SER A 1 389 ? -19.999 20.423 30.713 1.00 29.86 389 SER A O 1
ATOM 2744 N N . GLY A 1 390 ? -21.680 21.912 30.675 1.00 27.92 390 GLY A N 1
ATOM 2745 C CA . GLY A 1 390 ? -21.490 22.314 29.292 1.00 27.92 390 GLY A CA 1
ATOM 2746 C C . GLY A 1 390 ? -20.226 23.164 29.198 1.00 27.92 390 GLY A C 1
ATOM 2747 O O . GLY A 1 390 ? -20.050 24.111 29.962 1.00 27.92 390 GLY A O 1
ATOM 2748 N N . SER A 1 391 ? -19.352 22.821 28.261 1.00 29.14 391 SER A N 1
ATOM 2749 C CA . SER A 1 391 ? -18.243 23.663 27.836 1.00 29.14 391 SER A CA 1
ATOM 2750 C C . SER A 1 391 ? -18.798 24.976 27.279 1.00 29.14 391 SER A C 1
ATOM 2752 O O . SER A 1 391 ? -19.370 25.003 26.188 1.00 29.14 391 SER A O 1
ATOM 2754 N N . ALA A 1 392 ? -18.661 26.056 28.044 1.00 24.69 392 ALA A N 1
ATOM 2755 C CA . ALA A 1 392 ? -18.825 27.408 27.540 1.00 24.69 392 ALA A CA 1
ATOM 2756 C C . ALA A 1 392 ? -17.559 27.782 26.758 1.00 24.69 392 ALA A C 1
ATOM 2758 O O . ALA A 1 392 ? -16.463 27.828 27.313 1.00 24.69 392 ALA A O 1
ATOM 2759 N N . SER A 1 393 ? -17.726 28.012 25.457 1.00 29.89 393 SER A N 1
ATOM 2760 C CA . SER A 1 393 ? -16.788 28.790 24.654 1.00 29.89 393 SER A CA 1
ATOM 2761 C C . SER A 1 393 ? -16.906 30.244 25.112 1.00 29.89 393 SER A C 1
ATOM 2763 O O . SER A 1 393 ? -18.003 30.802 25.099 1.00 29.89 393 SER A O 1
ATOM 2765 N N . ALA A 1 394 ? -15.801 30.824 25.577 1.00 26.28 394 ALA A N 1
ATOM 2766 C CA . ALA A 1 394 ? -15.695 32.258 25.784 1.00 26.28 394 ALA A CA 1
ATOM 2767 C C . ALA A 1 394 ? -15.012 32.863 24.556 1.00 26.28 394 ALA A C 1
ATOM 2769 O O . ALA A 1 394 ? -13.829 32.638 24.304 1.00 26.28 394 ALA A O 1
ATOM 2770 N N . ASP A 1 395 ? -15.822 33.588 23.799 1.00 29.22 395 ASP A N 1
ATOM 2771 C CA . ASP A 1 395 ? -15.440 34.599 22.829 1.00 29.22 395 ASP A CA 1
ATOM 2772 C C . ASP A 1 395 ? -14.968 35.850 23.587 1.00 29.22 395 ASP A C 1
ATOM 2774 O O . ASP A 1 395 ? -15.673 36.344 24.469 1.00 29.22 395 ASP A O 1
ATOM 2778 N N . THR A 1 396 ? -13.784 36.365 23.257 1.00 31.97 396 THR A N 1
ATOM 2779 C CA . THR A 1 396 ? -13.424 37.759 23.541 1.00 31.97 396 THR A CA 1
ATOM 2780 C C . THR A 1 396 ? -12.648 38.315 22.357 1.00 31.97 396 THR A C 1
ATOM 2782 O O . THR A 1 396 ? -11.436 38.119 22.237 1.00 31.97 396 THR A O 1
ATOM 2785 N N . GLY A 1 397 ? -13.356 39.023 21.484 1.00 26.62 397 GLY A N 1
ATOM 2786 C CA . GLY A 1 397 ? -12.759 39.953 20.539 1.00 26.62 397 GLY A CA 1
ATOM 2787 C C . GLY A 1 397 ? -12.496 41.338 21.151 1.00 26.62 397 GLY A C 1
ATOM 2788 O O . GLY A 1 397 ? -13.284 41.819 21.962 1.00 26.62 397 GLY A O 1
ATOM 2789 N N . HIS A 1 398 ? -11.461 41.988 20.599 1.00 28.47 398 HIS A N 1
ATOM 2790 C CA . HIS A 1 398 ? -11.134 43.430 20.608 1.00 28.47 398 HIS A CA 1
ATOM 2791 C C . HIS A 1 398 ? -10.549 43.975 21.932 1.00 28.47 398 HIS A C 1
ATOM 2793 O O . HIS A 1 398 ? -10.992 43.619 23.010 1.00 28.47 398 HIS A O 1
ATOM 2799 N N . SER A 1 399 ? -9.526 44.836 21.971 1.00 28.97 399 SER A N 1
ATOM 2800 C CA . SER A 1 399 ? -9.004 45.824 21.014 1.00 28.97 399 SER A CA 1
ATOM 2801 C C . SER A 1 399 ? -7.550 46.190 21.361 1.00 28.97 399 SER A C 1
ATOM 2803 O O . SER A 1 399 ? -7.194 46.238 22.537 1.00 28.97 399 SER A O 1
ATOM 2805 N N . GLY A 1 400 ? -6.728 46.517 20.360 1.00 28.62 400 GLY A N 1
ATOM 2806 C CA . GLY A 1 400 ? -5.376 47.043 20.571 1.00 28.62 400 GLY A CA 1
ATOM 2807 C C . GLY A 1 400 ? -5.332 48.513 21.003 1.00 28.62 400 GLY A C 1
ATOM 2808 O O . GLY A 1 400 ? -6.247 49.277 20.703 1.00 28.62 400 GLY A O 1
ATOM 2809 N N . ARG A 1 401 ? -4.219 48.911 21.635 1.00 25.86 401 ARG A N 1
ATOM 2810 C CA . ARG A 1 401 ? -3.539 50.197 21.404 1.00 25.86 401 ARG A CA 1
ATOM 2811 C C . ARG A 1 401 ? -2.105 50.166 21.950 1.00 25.86 401 ARG A C 1
ATOM 2813 O O . ARG A 1 401 ? -1.820 49.487 22.929 1.00 25.86 401 ARG A O 1
ATOM 2820 N N . SER A 1 402 ? -1.248 50.872 21.228 1.00 31.03 402 SER A N 1
ATOM 2821 C CA . SER A 1 402 ? 0.202 51.022 21.310 1.00 31.03 402 SER A CA 1
ATOM 2822 C C . SER A 1 402 ? 0.675 52.091 22.312 1.00 31.03 402 SER A C 1
ATOM 2824 O O . SER A 1 402 ? -0.146 52.806 22.881 1.00 31.03 402 SER A O 1
ATOM 2826 N N . ASP A 1 403 ? 2.013 52.216 22.386 1.00 29.55 403 ASP A N 1
ATOM 2827 C CA . ASP A 1 403 ? 2.851 53.337 22.875 1.00 29.55 403 ASP A CA 1
ATOM 2828 C C . ASP A 1 403 ? 3.394 53.137 24.306 1.00 29.55 403 ASP A C 1
ATOM 2830 O O . ASP A 1 403 ? 2.659 52.750 25.203 1.00 29.55 403 ASP A O 1
ATOM 2834 N N . ALA A 1 404 ? 4.655 53.392 24.670 1.00 28.08 404 ALA A N 1
ATOM 2835 C CA . ALA A 1 404 ? 5.916 53.765 24.019 1.00 28.08 404 ALA A CA 1
ATOM 2836 C C . ALA A 1 404 ? 7.018 53.636 25.113 1.00 28.08 404 ALA A C 1
ATOM 2838 O O . ALA A 1 404 ? 6.710 53.732 26.301 1.00 28.08 404 ALA A O 1
ATOM 2839 N N . GLY A 1 405 ? 8.291 53.408 24.753 1.00 25.89 405 GLY A N 1
ATOM 2840 C CA . GLY A 1 405 ? 9.434 53.532 25.693 1.00 25.89 405 GLY A CA 1
ATOM 2841 C C . GLY A 1 405 ? 9.805 55.005 25.967 1.00 25.89 405 GLY A C 1
ATOM 2842 O O . GLY A 1 405 ? 9.000 55.877 25.639 1.00 25.89 405 GLY A O 1
ATOM 2843 N N . PRO A 1 406 ? 11.034 55.350 26.420 1.00 51.81 406 PRO A N 1
ATOM 2844 C CA . PRO A 1 406 ? 12.153 54.523 26.913 1.00 51.81 406 PRO A CA 1
ATOM 2845 C C . PRO A 1 406 ? 12.864 55.119 28.171 1.00 51.81 406 PRO A C 1
ATOM 2847 O O . PRO A 1 406 ? 12.477 56.178 28.652 1.00 51.81 406 PRO A O 1
ATOM 2850 N N . ALA A 1 407 ? 13.932 54.470 28.674 1.00 27.95 407 ALA A N 1
ATOM 2851 C CA . ALA A 1 407 ? 15.257 55.082 28.953 1.00 27.95 407 ALA A CA 1
ATOM 2852 C C . ALA A 1 407 ? 16.183 54.187 29.816 1.00 27.95 407 ALA A C 1
ATOM 2854 O O . ALA A 1 407 ? 15.805 53.710 30.883 1.00 27.95 407 ALA A O 1
ATOM 2855 N N . SER A 1 408 ? 17.427 54.017 29.351 1.00 30.02 408 SER A N 1
ATOM 2856 C CA . SER A 1 408 ? 18.598 53.505 30.093 1.00 30.02 408 SER A CA 1
ATOM 2857 C C . SER A 1 408 ? 19.253 54.606 30.958 1.00 30.02 408 SER A C 1
ATOM 2859 O O . SER A 1 408 ? 18.856 55.768 30.853 1.00 30.02 408 SER A O 1
ATOM 2861 N N . PRO A 1 409 ? 20.289 54.293 31.771 1.00 45.44 409 PRO A N 1
ATOM 2862 C CA . PRO A 1 409 ? 21.653 54.430 31.239 1.00 45.44 409 PRO A CA 1
ATOM 2863 C C . PRO A 1 409 ? 22.692 53.386 31.715 1.00 45.44 409 PRO A C 1
ATOM 2865 O O . PRO A 1 409 ? 22.496 52.589 32.626 1.00 45.44 409 PRO A O 1
ATOM 2868 N N . THR A 1 410 ? 23.813 53.446 31.003 1.00 33.53 410 THR A N 1
ATOM 2869 C CA . THR A 1 410 ? 25.019 52.611 30.878 1.00 33.53 410 THR A CA 1
ATOM 2870 C C . THR A 1 410 ? 26.075 52.727 31.990 1.00 33.53 410 THR A C 1
ATOM 2872 O O . THR A 1 410 ? 26.228 53.796 32.581 1.00 33.53 410 THR A O 1
ATOM 2875 N N . ARG A 1 411 ? 26.961 51.714 32.111 1.00 28.64 411 ARG A N 1
ATOM 2876 C CA . ARG A 1 411 ? 28.387 51.913 32.470 1.00 28.64 411 ARG A CA 1
ATOM 2877 C C . ARG A 1 411 ? 29.329 50.853 31.845 1.00 28.64 411 ARG A C 1
ATOM 2879 O O . ARG A 1 411 ? 29.088 49.660 31.986 1.00 28.64 411 ARG A O 1
ATOM 2886 N N . HIS A 1 412 ? 30.377 51.349 31.170 1.00 29.69 412 HIS A N 1
ATOM 2887 C CA . HIS A 1 412 ? 31.606 50.703 30.640 1.00 29.69 412 HIS A CA 1
ATOM 2888 C C . HIS A 1 412 ? 32.442 49.974 31.726 1.00 29.69 412 HIS A C 1
ATOM 2890 O O . HIS A 1 412 ? 32.277 50.298 32.898 1.00 29.69 412 HIS A O 1
ATOM 2896 N N . GLY A 1 413 ? 33.401 49.069 31.465 1.00 29.98 413 GLY A N 1
ATOM 2897 C CA . GLY A 1 413 ? 34.045 48.576 30.238 1.00 29.98 413 GLY A CA 1
ATOM 2898 C C . GLY A 1 413 ? 35.181 47.567 30.559 1.00 29.98 413 GLY A C 1
ATOM 2899 O O . GLY A 1 413 ? 35.615 47.473 31.704 1.00 29.98 413 GLY A O 1
ATOM 2900 N N . ASP A 1 414 ? 35.609 46.854 29.510 1.00 30.92 414 ASP A N 1
ATOM 2901 C CA . ASP A 1 414 ? 36.887 46.163 29.222 1.00 30.92 414 ASP A CA 1
ATOM 2902 C C . ASP A 1 414 ? 37.417 44.981 30.069 1.00 30.92 414 ASP A C 1
ATOM 2904 O O . ASP A 1 414 ? 37.866 45.137 31.199 1.00 30.92 414 ASP A O 1
ATOM 2908 N N . ALA A 1 415 ? 37.524 43.797 29.435 1.00 29.48 415 ALA A N 1
ATOM 2909 C CA . ALA A 1 415 ? 38.812 43.206 29.016 1.00 29.48 415 ALA A CA 1
ATOM 2910 C C . ALA A 1 415 ? 38.638 41.816 28.357 1.00 29.48 415 ALA A C 1
ATOM 2912 O O . ALA A 1 415 ? 38.008 40.906 28.891 1.00 29.48 415 ALA A O 1
ATOM 2913 N N . VAL A 1 416 ? 39.266 41.658 27.191 1.00 31.27 416 VAL A N 1
ATOM 2914 C CA . VAL A 1 416 ? 39.332 40.451 26.354 1.00 31.27 416 VAL A CA 1
ATOM 2915 C C . VAL A 1 416 ? 40.335 39.434 26.919 1.00 31.27 416 VAL A C 1
ATOM 2917 O O . VAL A 1 416 ? 41.481 39.789 27.191 1.00 31.27 416 VAL A O 1
ATOM 2920 N N . LYS A 1 417 ? 39.956 38.148 26.990 1.00 30.00 417 LYS A N 1
ATOM 2921 C CA . LYS A 1 417 ? 40.895 37.009 26.936 1.00 30.00 417 LYS A CA 1
ATOM 2922 C C . LYS A 1 417 ? 40.319 35.864 26.102 1.00 30.00 417 LYS A C 1
ATOM 2924 O O . LYS A 1 417 ? 39.306 35.268 26.455 1.00 30.00 417 LYS A O 1
ATOM 2929 N N . ALA A 1 418 ? 41.008 35.566 25.005 1.00 31.98 418 ALA A N 1
ATOM 2930 C CA . ALA A 1 418 ? 40.823 34.381 24.180 1.00 31.98 418 ALA A CA 1
ATOM 2931 C C . ALA A 1 418 ? 41.281 33.114 24.923 1.00 31.98 418 ALA A C 1
ATOM 2933 O O . ALA A 1 418 ? 42.278 33.155 25.641 1.00 31.98 418 ALA A O 1
ATOM 2934 N N . ASN A 1 419 ? 40.597 31.985 24.703 1.00 31.12 419 ASN A N 1
ATOM 2935 C CA . ASN A 1 419 ? 41.171 30.658 24.922 1.00 31.12 419 ASN A CA 1
ATOM 2936 C C . ASN A 1 419 ? 40.610 29.631 23.925 1.00 31.12 419 ASN A C 1
ATOM 2938 O O . ASN A 1 419 ? 39.417 29.591 23.639 1.00 31.12 419 ASN A O 1
ATOM 2942 N N . ALA A 1 420 ? 41.547 28.847 23.395 1.00 31.84 420 ALA A N 1
ATOM 2943 C CA . ALA A 1 420 ? 41.478 27.912 22.278 1.00 31.84 420 ALA A CA 1
ATOM 2944 C C . ALA A 1 420 ? 40.632 26.638 22.534 1.00 31.84 420 ALA A C 1
ATOM 2946 O O . ALA A 1 420 ? 40.383 26.284 23.691 1.00 31.84 420 ALA A O 1
ATOM 2947 N N . PRO A 1 421 ? 40.225 25.909 21.470 1.00 33.00 421 PRO A N 1
ATOM 2948 C CA . PRO A 1 421 ? 39.392 24.711 21.571 1.00 33.00 421 PRO A CA 1
ATOM 2949 C C . PRO A 1 421 ? 40.173 23.505 22.115 1.00 33.00 421 PRO A C 1
ATOM 2951 O O . PRO A 1 421 ? 41.280 23.194 21.675 1.00 33.00 421 PRO A O 1
ATOM 2954 N N . LYS A 1 422 ? 39.577 22.798 23.081 1.00 28.33 422 LYS A N 1
ATOM 2955 C CA . LYS A 1 422 ? 40.173 21.623 23.726 1.00 28.33 422 LYS A CA 1
ATOM 2956 C C . LYS A 1 422 ? 39.829 20.351 22.946 1.00 28.33 422 LYS A C 1
ATOM 2958 O O . LYS A 1 422 ? 38.690 19.897 22.949 1.00 28.33 422 LYS A O 1
ATOM 2963 N N . VAL A 1 423 ? 40.851 19.776 22.318 1.00 30.16 423 VAL A N 1
ATOM 2964 C CA . VAL A 1 423 ? 40.867 18.427 21.736 1.00 30.16 423 VAL A CA 1
ATOM 2965 C C . VAL A 1 423 ? 40.627 17.391 22.840 1.00 30.16 423 VAL A C 1
ATOM 2967 O O . VAL A 1 423 ? 41.372 17.347 23.820 1.00 30.16 423 VAL A O 1
ATOM 2970 N N . VAL A 1 424 ? 39.619 16.534 22.674 1.00 30.05 424 VAL A N 1
ATOM 2971 C CA . VAL A 1 424 ? 39.411 15.337 23.504 1.00 30.05 424 VAL A CA 1
ATOM 2972 C C . VAL A 1 424 ? 39.724 14.113 22.645 1.00 30.05 424 VAL A C 1
ATOM 2974 O O . VAL A 1 424 ? 38.992 13.792 21.714 1.00 30.05 424 VAL A O 1
ATOM 2977 N N . ARG A 1 425 ? 40.847 13.451 22.942 1.00 29.52 425 ARG A N 1
ATOM 2978 C CA . ARG A 1 425 ? 41.166 12.096 22.463 1.00 29.52 425 ARG A CA 1
ATOM 2979 C C . ARG A 1 425 ? 40.441 11.047 23.327 1.00 29.52 425 ARG A C 1
ATOM 2981 O O . ARG A 1 425 ? 40.186 11.321 24.501 1.00 29.52 425 ARG A O 1
ATOM 2988 N N . PRO A 1 426 ? 40.134 9.858 22.777 1.00 28.91 426 PRO A N 1
ATOM 2989 C CA . PRO A 1 426 ? 39.267 8.869 23.411 1.00 28.91 426 PRO A CA 1
ATOM 2990 C C . PRO A 1 426 ? 40.011 8.077 24.493 1.00 28.91 426 PRO A C 1
ATOM 2992 O O . PRO A 1 426 ? 41.105 7.564 24.258 1.00 28.91 426 PRO A O 1
ATOM 2995 N N . SER A 1 427 ? 39.410 7.941 25.677 1.00 27.05 427 SER A N 1
ATOM 2996 C CA . SER A 1 427 ? 39.875 7.004 26.701 1.00 27.05 427 SER A CA 1
ATOM 2997 C C . SER A 1 427 ? 39.120 5.685 26.573 1.00 27.05 427 SER A C 1
ATOM 2999 O O . SER A 1 427 ? 37.909 5.632 26.792 1.00 27.05 427 SER A O 1
ATOM 3001 N N . ALA A 1 428 ? 39.862 4.627 26.251 1.00 32.72 428 ALA A N 1
ATOM 3002 C CA . ALA A 1 428 ? 39.437 3.241 26.361 1.00 32.72 428 ALA A CA 1
ATOM 3003 C C . ALA A 1 428 ? 38.903 2.953 27.777 1.00 32.72 428 ALA A C 1
ATOM 3005 O O . ALA A 1 428 ? 39.646 2.974 28.759 1.00 32.72 428 ALA A O 1
ATOM 3006 N N . GLY A 1 429 ? 37.597 2.705 27.876 1.00 27.25 429 GLY A N 1
ATOM 3007 C CA . GLY A 1 429 ? 36.930 2.249 29.088 1.00 27.25 429 GLY A CA 1
ATOM 3008 C C . GLY A 1 429 ? 36.864 0.730 29.088 1.00 27.25 429 GLY A C 1
ATOM 3009 O O . GLY A 1 429 ? 36.063 0.139 28.373 1.00 27.25 429 GLY A O 1
ATOM 3010 N N . ALA A 1 430 ? 37.742 0.118 29.876 1.00 27.88 430 ALA A N 1
ATOM 3011 C CA . ALA A 1 430 ? 37.836 -1.314 30.075 1.00 27.88 430 ALA A CA 1
ATOM 3012 C C . ALA A 1 430 ? 36.492 -1.950 30.468 1.00 27.88 430 ALA A C 1
ATOM 3014 O O . ALA A 1 430 ? 35.781 -1.490 31.365 1.00 27.88 430 ALA A O 1
ATOM 3015 N N . ASN A 1 431 ? 36.224 -3.068 29.802 1.00 29.12 431 ASN A N 1
ATOM 3016 C CA . ASN A 1 431 ? 35.157 -4.019 30.046 1.00 29.12 431 ASN A CA 1
ATOM 3017 C C . ASN A 1 431 ? 35.214 -4.500 31.511 1.00 29.12 431 ASN A C 1
ATOM 3019 O O . ASN A 1 431 ? 36.073 -5.300 31.882 1.00 29.12 431 ASN A O 1
ATOM 3023 N N . ARG A 1 432 ? 34.324 -3.985 32.366 1.00 25.12 432 ARG A N 1
ATOM 3024 C CA . ARG A 1 432 ? 34.116 -4.496 33.727 1.00 25.12 432 ARG A CA 1
ATOM 3025 C C . ARG A 1 432 ? 32.851 -5.342 33.723 1.00 25.12 432 ARG A C 1
ATOM 3027 O O . ARG A 1 432 ? 31.747 -4.846 33.913 1.00 25.12 432 ARG A O 1
ATOM 3034 N N . THR A 1 433 ? 33.046 -6.639 33.528 1.00 26.48 433 THR A N 1
ATOM 3035 C CA . THR A 1 433 ? 32.097 -7.685 33.905 1.00 26.48 433 THR A CA 1
ATOM 3036 C C . THR A 1 433 ? 31.746 -7.527 35.385 1.00 26.48 433 THR A C 1
ATOM 3038 O O . THR A 1 433 ? 32.555 -7.842 36.262 1.00 26.48 433 THR A O 1
ATOM 3041 N N . THR A 1 434 ? 30.553 -7.023 35.694 1.00 27.84 434 THR A N 1
ATOM 3042 C CA . THR A 1 434 ? 30.006 -7.093 37.051 1.00 27.84 434 THR A CA 1
ATOM 3043 C C . THR A 1 434 ? 29.545 -8.517 37.317 1.00 27.84 434 THR A C 1
ATOM 3045 O O . THR A 1 434 ? 28.435 -8.909 36.965 1.00 27.84 434 THR A O 1
ATOM 3048 N N . ALA A 1 435 ? 30.443 -9.283 37.933 1.00 26.97 435 ALA A N 1
ATOM 3049 C CA . ALA A 1 435 ? 30.140 -10.517 38.634 1.00 26.97 435 ALA A CA 1
ATOM 3050 C C . ALA A 1 435 ? 29.038 -10.291 39.686 1.00 26.97 435 ALA A C 1
ATOM 3052 O O . ALA A 1 435 ? 28.948 -9.225 40.303 1.00 26.97 435 ALA A O 1
ATOM 3053 N N . GLY A 1 436 ? 28.203 -11.318 39.857 1.00 34.78 436 GLY A N 1
ATOM 3054 C CA . GLY A 1 436 ? 26.994 -11.317 40.670 1.00 34.78 436 GLY A CA 1
ATOM 3055 C C . GLY A 1 436 ? 27.191 -10.760 42.077 1.00 34.78 436 GLY A C 1
ATOM 3056 O O . GLY A 1 436 ? 28.002 -11.243 42.866 1.00 34.78 436 GLY A O 1
ATOM 3057 N N . ARG A 1 437 ? 26.378 -9.757 42.407 1.00 26.14 437 ARG A N 1
ATOM 3058 C CA . ARG A 1 437 ? 26.148 -9.333 43.783 1.00 26.14 437 ARG A CA 1
ATOM 3059 C C . ARG A 1 437 ? 24.930 -10.093 44.293 1.00 26.14 437 ARG A C 1
ATOM 3061 O O . ARG A 1 437 ? 23.835 -9.895 43.781 1.00 26.14 437 ARG A O 1
ATOM 3068 N N . ALA A 1 438 ? 25.152 -10.953 45.284 1.00 30.28 438 ALA A N 1
ATOM 3069 C CA . ALA A 1 438 ? 24.112 -11.669 46.011 1.00 30.28 438 ALA A CA 1
ATOM 3070 C C . ALA A 1 438 ? 22.961 -10.727 46.411 1.00 30.28 438 ALA A C 1
ATOM 3072 O O . ALA A 1 438 ? 23.198 -9.659 46.992 1.00 30.28 438 ALA A O 1
ATOM 3073 N N . GLU A 1 439 ? 21.734 -11.133 46.077 1.00 31.61 439 GLU A N 1
ATOM 3074 C CA . GLU A 1 439 ? 20.493 -10.473 46.473 1.00 31.61 439 GLU A CA 1
ATOM 3075 C C . GLU A 1 439 ? 20.472 -10.279 47.992 1.00 31.61 439 GLU A C 1
ATOM 3077 O O . GLU A 1 439 ? 20.426 -11.224 48.779 1.00 31.61 439 GLU A O 1
ATOM 3082 N N . LYS A 1 440 ? 20.505 -9.014 48.418 1.00 33.91 440 LYS A N 1
ATOM 3083 C CA . LYS A 1 440 ? 20.044 -8.641 49.753 1.00 33.91 440 LYS A CA 1
ATOM 3084 C C . LYS A 1 440 ? 18.540 -8.900 49.801 1.00 33.91 440 LYS A C 1
ATOM 3086 O O . LYS A 1 440 ? 17.835 -8.429 48.915 1.00 33.91 440 LYS A O 1
ATOM 3091 N N . ASN A 1 441 ? 18.082 -9.579 50.856 1.00 31.36 441 ASN A N 1
ATOM 3092 C CA . ASN A 1 441 ? 16.665 -9.750 51.194 1.00 31.36 441 ASN A CA 1
ATOM 3093 C C . ASN A 1 441 ? 15.846 -8.489 50.840 1.00 31.36 441 ASN A C 1
ATOM 3095 O O . ASN A 1 441 ? 16.223 -7.397 51.293 1.00 31.36 441 ASN A O 1
ATOM 3099 N N . PRO A 1 442 ? 14.756 -8.616 50.060 1.00 35.62 442 PRO A N 1
ATOM 3100 C CA . PRO A 1 442 ? 13.981 -7.471 49.605 1.00 35.62 442 PRO A CA 1
ATOM 3101 C C . PRO A 1 442 ? 13.366 -6.762 50.809 1.00 35.62 442 PRO A C 1
ATOM 3103 O O . PRO A 1 442 ? 12.822 -7.392 51.721 1.00 35.62 442 PRO A O 1
ATOM 3106 N N . ARG A 1 443 ? 13.468 -5.432 50.843 1.00 42.59 443 ARG A N 1
ATOM 3107 C CA . ARG A 1 443 ? 12.841 -4.643 51.905 1.00 42.59 443 ARG A CA 1
ATOM 3108 C C . ARG A 1 443 ? 11.320 -4.605 51.656 1.00 42.59 443 ARG A C 1
ATOM 3110 O O . ARG A 1 443 ? 10.887 -4.741 50.514 1.00 42.59 443 ARG A O 1
ATOM 3117 N N . PRO A 1 444 ? 10.472 -4.362 52.672 1.00 43.12 444 PRO A N 1
ATOM 3118 C CA . PRO A 1 444 ? 9.007 -4.387 52.517 1.00 43.12 444 PRO A CA 1
ATOM 3119 C C . PRO A 1 444 ? 8.447 -3.455 51.420 1.00 43.12 444 PRO A C 1
ATOM 3121 O O . PRO A 1 444 ? 7.407 -3.741 50.831 1.00 43.12 444 PRO A O 1
ATOM 3124 N N . HIS A 1 445 ? 9.149 -2.361 51.107 1.00 45.53 445 HIS A N 1
ATOM 3125 C CA . HIS A 1 445 ? 8.802 -1.438 50.018 1.00 45.53 445 HIS A CA 1
ATOM 3126 C C . HIS A 1 445 ? 9.056 -2.011 48.614 1.00 45.53 445 HIS A C 1
ATOM 3128 O O . HIS A 1 445 ? 8.345 -1.643 47.679 1.00 45.53 445 HIS A O 1
ATOM 3134 N N . ASP A 1 446 ? 9.993 -2.949 48.465 1.00 59.38 446 ASP A N 1
ATOM 3135 C CA . ASP A 1 446 ? 10.283 -3.607 47.186 1.00 59.38 446 ASP A CA 1
ATOM 3136 C C . ASP A 1 446 ? 9.186 -4.615 46.829 1.00 59.38 446 ASP A C 1
ATOM 3138 O O . ASP A 1 446 ? 8.788 -4.722 45.670 1.00 59.38 446 ASP A O 1
ATOM 3142 N N . VAL A 1 447 ? 8.621 -5.290 47.839 1.00 59.84 447 VAL A N 1
ATOM 3143 C CA . VAL A 1 447 ? 7.495 -6.222 47.673 1.00 59.84 447 VAL A CA 1
ATOM 3144 C C . VAL A 1 447 ? 6.224 -5.469 47.292 1.00 59.84 447 VAL A C 1
ATOM 3146 O O . VAL A 1 447 ? 5.535 -5.867 46.359 1.00 59.84 447 VAL A O 1
ATOM 3149 N N . LEU A 1 448 ? 5.928 -4.345 47.952 1.00 61.41 448 LEU A N 1
ATOM 3150 C CA . LEU A 1 448 ? 4.747 -3.541 47.630 1.00 61.41 448 LEU A CA 1
ATOM 3151 C C . LEU A 1 448 ? 4.838 -2.949 46.214 1.00 61.41 448 LEU A C 1
ATOM 3153 O O . LEU A 1 448 ? 3.864 -2.980 45.464 1.00 61.41 448 LEU A O 1
ATOM 3157 N N . GLY A 1 449 ? 6.019 -2.457 45.822 1.00 67.31 449 GLY A N 1
ATOM 3158 C CA . GLY A 1 449 ? 6.285 -1.974 44.466 1.00 67.31 449 GLY A CA 1
ATOM 3159 C C . GLY A 1 449 ? 6.210 -3.079 43.408 1.00 67.31 449 GLY A C 1
ATOM 3160 O O . GLY A 1 449 ? 5.678 -2.854 42.319 1.00 67.31 449 GLY A O 1
ATOM 3161 N N . TRP A 1 450 ? 6.682 -4.282 43.739 1.00 74.12 450 TRP A N 1
ATOM 3162 C CA . TRP A 1 450 ? 6.565 -5.474 42.900 1.00 74.12 450 TRP A CA 1
ATOM 3163 C C . TRP A 1 450 ? 5.099 -5.903 42.721 1.00 74.12 450 TRP A C 1
ATOM 3165 O O . TRP A 1 450 ? 4.640 -5.999 41.586 1.00 74.12 450 TRP A O 1
ATOM 3175 N N . VAL A 1 451 ? 4.322 -6.033 43.807 1.00 72.69 451 VAL A N 1
ATOM 3176 C CA . VAL A 1 451 ? 2.884 -6.377 43.755 1.00 72.69 451 VAL A CA 1
ATOM 3177 C C . VAL A 1 451 ? 2.098 -5.319 42.978 1.00 72.69 451 VAL A C 1
ATOM 3179 O O . VAL A 1 451 ? 1.259 -5.654 42.143 1.00 72.69 451 VAL A O 1
ATOM 3182 N N . ARG A 1 452 ? 2.386 -4.030 43.212 1.00 73.06 452 ARG A N 1
ATOM 3183 C CA . ARG A 1 452 ? 1.766 -2.905 42.492 1.00 73.06 452 ARG A CA 1
ATOM 3184 C C . ARG A 1 452 ? 1.948 -3.039 40.986 1.00 73.06 452 ARG A C 1
ATOM 3186 O O . ARG A 1 452 ? 1.012 -2.794 40.227 1.00 73.06 452 ARG A O 1
ATOM 3193 N N . ARG A 1 453 ? 3.158 -3.398 40.562 1.00 73.50 453 ARG A N 1
ATOM 3194 C CA . ARG A 1 453 ? 3.512 -3.585 39.156 1.00 73.50 453 ARG A CA 1
ATOM 3195 C C . ARG A 1 453 ? 2.786 -4.791 38.559 1.00 73.50 453 ARG A C 1
ATOM 3197 O O . ARG A 1 453 ? 2.218 -4.662 37.479 1.00 73.50 453 ARG A O 1
ATOM 3204 N N . GLU A 1 454 ? 2.732 -5.897 39.291 1.00 79.44 454 GLU A N 1
ATOM 3205 C CA . GLU A 1 454 ? 2.101 -7.135 38.836 1.00 79.44 454 GLU A CA 1
ATOM 3206 C C . GLU A 1 454 ? 0.583 -7.007 38.686 1.00 79.44 454 GLU A C 1
ATOM 3208 O O . GLU A 1 454 ? 0.013 -7.437 37.685 1.00 79.44 454 GLU A O 1
ATOM 3213 N N . LEU A 1 455 ? -0.082 -6.339 39.634 1.00 77.31 455 LEU A N 1
ATOM 3214 C CA . LEU A 1 455 ? -1.512 -6.029 39.548 1.00 77.31 455 LEU A CA 1
ATOM 3215 C C . LEU A 1 455 ? -1.819 -5.060 38.406 1.00 77.31 455 LEU A C 1
ATOM 3217 O O . LEU A 1 455 ? -2.833 -5.218 37.726 1.00 77.31 455 LEU A O 1
ATOM 3221 N N . ARG A 1 456 ? -0.944 -4.070 38.176 1.00 76.88 456 ARG A N 1
ATOM 3222 C CA . ARG A 1 456 ? -1.098 -3.116 37.072 1.00 76.88 456 ARG A CA 1
ATOM 3223 C C . ARG A 1 456 ? -1.068 -3.824 35.722 1.00 76.88 456 ARG A C 1
ATOM 3225 O O . ARG A 1 456 ? -1.931 -3.546 34.904 1.00 76.88 456 ARG A O 1
ATOM 3232 N N . TYR A 1 457 ? -0.133 -4.750 35.520 1.00 80.62 457 TYR A N 1
ATOM 3233 C CA . TYR A 1 457 ? -0.104 -5.579 34.317 1.00 80.62 457 TYR A CA 1
ATOM 3234 C C . TYR A 1 457 ? -1.323 -6.513 34.250 1.00 80.62 457 TYR A C 1
ATOM 3236 O O . TYR A 1 457 ? -2.094 -6.472 33.299 1.00 80.62 457 TYR A O 1
ATOM 3244 N N . THR A 1 458 ? -1.560 -7.304 35.297 1.00 80.56 458 THR A N 1
ATOM 3245 C CA . THR A 1 458 ? -2.567 -8.377 35.275 1.00 80.56 458 THR A CA 1
ATOM 3246 C C . THR A 1 458 ? -3.988 -7.853 35.043 1.00 80.56 458 THR A C 1
ATOM 3248 O O . THR A 1 458 ? -4.778 -8.518 34.379 1.00 80.56 458 THR A O 1
ATOM 3251 N N . LEU A 1 459 ? -4.328 -6.672 35.565 1.00 78.12 459 LEU A N 1
ATOM 3252 C CA . LEU A 1 459 ? -5.684 -6.122 35.480 1.00 78.12 459 LEU A CA 1
ATOM 3253 C C . LEU A 1 459 ? -5.822 -4.964 34.492 1.00 78.12 459 LEU A C 1
ATOM 3255 O O . LEU A 1 459 ? -6.919 -4.751 33.990 1.00 78.12 459 LEU A O 1
ATOM 3259 N N . PHE A 1 460 ? -4.752 -4.213 34.225 1.00 78.12 460 PHE A N 1
ATOM 3260 C CA . PHE A 1 460 ? -4.818 -2.935 33.511 1.00 78.12 460 PHE A CA 1
ATOM 3261 C C . PHE A 1 460 ? -3.708 -2.789 32.463 1.00 78.12 460 PHE A C 1
ATOM 3263 O O . PHE A 1 460 ? -3.237 -1.670 32.229 1.00 78.12 460 PHE A O 1
ATOM 3270 N N . ASN A 1 461 ? -3.266 -3.890 31.839 1.00 82.88 461 ASN A N 1
ATOM 3271 C CA . ASN A 1 461 ? -2.279 -3.809 30.764 1.00 82.88 461 ASN A CA 1
ATOM 3272 C C . ASN A 1 461 ? -2.802 -2.886 29.655 1.00 82.88 461 ASN A C 1
ATOM 3274 O O . ASN A 1 461 ? -3.971 -2.959 29.272 1.00 82.88 461 ASN A O 1
ATOM 3278 N N . LYS A 1 462 ? -1.953 -2.008 29.128 1.00 81.31 462 LYS A N 1
ATOM 3279 C CA . LYS A 1 462 ? -2.261 -1.249 27.912 1.00 81.31 462 LYS A CA 1
ATOM 3280 C C . LYS A 1 462 ? -1.594 -1.985 26.750 1.00 81.31 462 LYS A C 1
ATOM 3282 O O . LYS A 1 462 ? -0.419 -2.325 26.888 1.00 81.31 462 LYS A O 1
ATOM 3287 N N . PRO A 1 463 ? -2.305 -2.245 25.640 1.00 78.50 463 PRO A N 1
ATOM 3288 C CA . PRO A 1 463 ? -1.695 -2.938 24.517 1.00 78.50 463 PRO A CA 1
ATOM 3289 C C . PRO A 1 463 ? -0.548 -2.090 23.953 1.00 78.50 463 PRO A C 1
ATOM 3291 O O . PRO A 1 463 ? -0.637 -0.855 23.991 1.00 78.50 463 PRO A O 1
ATOM 3294 N N . PRO A 1 464 ? 0.528 -2.720 23.460 1.00 83.50 464 PRO A N 1
ATOM 3295 C CA . PRO A 1 464 ? 1.604 -1.988 22.811 1.00 83.50 464 PRO A CA 1
ATOM 3296 C C . PRO A 1 464 ? 1.091 -1.304 21.538 1.00 83.50 464 PRO A C 1
ATOM 3298 O O . PRO A 1 464 ? 0.225 -1.835 20.843 1.00 83.50 464 PRO A O 1
ATOM 3301 N N . VAL A 1 465 ? 1.623 -0.118 21.239 1.00 80.19 465 VAL A N 1
ATOM 3302 C CA . VAL A 1 465 ? 1.337 0.616 19.997 1.00 80.19 465 VAL A CA 1
ATOM 3303 C C . VAL A 1 465 ? 2.628 0.718 19.199 1.00 80.19 465 VAL A C 1
ATOM 3305 O O . VAL A 1 465 ? 3.639 1.162 19.742 1.00 80.19 465 VAL A O 1
ATOM 3308 N N . ILE A 1 466 ? 2.572 0.296 17.936 1.00 83.75 466 ILE A N 1
ATOM 3309 C CA . ILE A 1 466 ? 3.679 0.325 16.975 1.00 83.75 466 ILE A CA 1
ATOM 3310 C C . ILE A 1 466 ? 3.315 1.332 15.882 1.00 83.75 466 ILE A C 1
ATOM 3312 O O . ILE A 1 466 ? 2.262 1.192 15.258 1.00 83.75 466 ILE A O 1
ATOM 3316 N N . SER A 1 467 ? 4.193 2.302 15.639 1.00 82.50 467 SER A N 1
ATOM 3317 C CA . SER A 1 467 ? 4.048 3.335 14.610 1.00 82.50 467 SER A CA 1
ATOM 3318 C C . SER A 1 467 ? 5.362 3.439 13.829 1.00 82.50 467 SER A C 1
ATOM 3320 O O . SER A 1 467 ? 6.195 4.279 14.161 1.00 82.50 467 SER A O 1
ATOM 3322 N N . PRO A 1 468 ? 5.585 2.568 12.831 1.00 87.00 468 PRO A N 1
ATOM 3323 C CA . PRO A 1 468 ? 6.865 2.485 12.142 1.00 87.00 468 PRO A CA 1
ATOM 3324 C C . PRO A 1 468 ? 7.182 3.771 11.381 1.00 87.00 468 PRO A C 1
ATOM 3326 O O . PRO A 1 468 ? 6.316 4.324 10.703 1.00 87.00 468 PRO A O 1
ATOM 3329 N N . VAL A 1 469 ? 8.433 4.209 11.458 1.00 86.88 469 VAL A N 1
ATOM 3330 C CA . VAL A 1 469 ? 8.976 5.342 10.710 1.00 86.88 469 VAL A CA 1
ATOM 3331 C C . VAL A 1 469 ? 10.298 4.918 10.081 1.00 86.88 469 VAL A C 1
ATOM 3333 O O . VAL A 1 469 ? 11.190 4.404 10.752 1.00 86.88 469 VAL A O 1
ATOM 3336 N N . GLN A 1 470 ? 10.423 5.146 8.778 1.00 90.19 470 GLN A N 1
ATOM 3337 C CA . GLN A 1 470 ? 11.675 4.998 8.042 1.00 90.19 470 GLN A CA 1
ATOM 3338 C C . GLN A 1 470 ? 12.521 6.268 8.203 1.00 90.19 470 GLN A C 1
ATOM 3340 O O . GLN A 1 470 ? 11.990 7.378 8.142 1.00 90.19 470 GLN A O 1
ATOM 3345 N N . HIS A 1 471 ? 13.830 6.118 8.411 1.00 88.62 471 HIS A N 1
ATOM 3346 C CA . HIS A 1 471 ? 14.741 7.244 8.629 1.00 88.62 471 HIS A CA 1
ATOM 3347 C C . HIS A 1 471 ? 15.637 7.511 7.429 1.00 88.62 471 HIS A C 1
ATOM 3349 O O . HIS A 1 471 ? 15.537 8.561 6.798 1.00 88.62 471 HIS A O 1
ATOM 3355 N N . SER A 1 472 ? 16.540 6.581 7.135 1.00 87.19 472 SER A N 1
ATOM 3356 C CA . SER A 1 472 ? 17.552 6.763 6.102 1.00 87.19 472 SER A CA 1
ATOM 3357 C C . SER A 1 472 ? 17.813 5.467 5.356 1.00 87.19 472 SER A C 1
ATOM 3359 O O . SER A 1 472 ? 17.627 4.372 5.889 1.00 87.19 472 SER A O 1
ATOM 3361 N N . GLN A 1 473 ? 18.268 5.626 4.121 1.00 92.06 473 GLN A N 1
ATOM 3362 C CA . GLN A 1 473 ? 18.788 4.563 3.282 1.00 92.06 473 GLN A CA 1
ATOM 3363 C C . GLN A 1 473 ? 20.249 4.876 2.964 1.00 92.06 473 GLN A C 1
ATOM 3365 O O . GLN A 1 473 ? 20.575 6.009 2.602 1.00 92.06 473 GLN A O 1
ATOM 3370 N N . ASP A 1 474 ? 21.122 3.887 3.113 1.00 87.06 474 ASP A N 1
ATOM 3371 C CA . ASP A 1 474 ? 22.507 3.980 2.666 1.00 87.06 474 ASP A CA 1
ATOM 3372 C C . ASP A 1 474 ? 22.544 3.967 1.123 1.00 87.06 474 ASP A C 1
ATOM 3374 O O . ASP A 1 474 ? 22.064 3.007 0.511 1.00 87.06 474 ASP A O 1
ATOM 3378 N N . PRO A 1 475 ? 23.092 5.011 0.472 1.00 80.38 475 PRO A N 1
ATOM 3379 C CA . PRO A 1 475 ? 23.111 5.115 -0.984 1.00 80.38 475 PRO A CA 1
ATOM 3380 C C . PRO A 1 475 ? 24.044 4.106 -1.670 1.00 80.38 475 PRO A C 1
ATOM 3382 O O . PRO A 1 475 ? 23.972 3.974 -2.888 1.00 80.38 475 PRO A O 1
ATOM 3385 N N . VAL A 1 476 ? 24.925 3.428 -0.924 1.00 78.56 476 VAL A N 1
ATOM 3386 C CA . VAL A 1 476 ? 25.883 2.448 -1.458 1.00 78.56 476 VAL A CA 1
ATOM 3387 C C . VAL A 1 476 ? 25.388 1.023 -1.256 1.00 78.56 476 VAL A C 1
ATOM 3389 O O . VAL A 1 476 ? 25.494 0.205 -2.159 1.00 78.56 476 VAL A O 1
ATOM 3392 N N . THR A 1 477 ? 24.859 0.709 -0.073 1.00 83.31 477 THR A N 1
ATOM 3393 C CA . THR A 1 477 ? 24.458 -0.667 0.270 1.00 83.31 477 THR A CA 1
ATOM 3394 C C . THR A 1 477 ? 22.959 -0.919 0.127 1.00 83.31 477 THR A C 1
ATOM 3396 O O . THR A 1 477 ? 22.523 -2.065 0.183 1.00 83.31 477 THR A O 1
ATOM 3399 N N . GLY A 1 478 ? 22.148 0.134 -0.008 1.00 86.62 478 GLY A N 1
ATOM 3400 C CA . GLY A 1 478 ? 20.689 0.031 -0.017 1.00 86.62 478 GLY A CA 1
ATOM 3401 C C . GLY A 1 478 ? 20.080 -0.313 1.347 1.00 86.62 478 GLY A C 1
ATOM 3402 O O . GLY A 1 478 ? 18.862 -0.432 1.448 1.00 86.62 478 GLY A O 1
ATOM 3403 N N . VAL A 1 479 ? 20.893 -0.450 2.404 1.00 92.38 479 VAL A N 1
ATOM 3404 C CA . VAL A 1 479 ? 20.421 -0.757 3.759 1.00 92.38 479 VAL A CA 1
ATOM 3405 C C . VAL A 1 479 ? 19.542 0.376 4.267 1.00 92.38 479 VAL A C 1
ATOM 3407 O O . VAL A 1 479 ? 19.950 1.539 4.281 1.00 92.38 479 VAL A O 1
ATOM 3410 N N . VAL A 1 480 ? 18.342 0.029 4.726 1.00 93.94 480 VAL A N 1
ATOM 3411 C CA . VAL A 1 480 ? 17.377 0.984 5.270 1.00 93.94 480 VAL A CA 1
ATOM 3412 C C . VAL A 1 480 ? 17.307 0.852 6.783 1.00 93.94 480 VAL A C 1
ATOM 3414 O O . VAL A 1 480 ? 17.244 -0.250 7.330 1.00 93.94 480 VAL A O 1
ATOM 3417 N N . THR A 1 481 ? 17.290 1.987 7.476 1.00 93.56 481 THR A N 1
ATOM 3418 C CA . THR A 1 481 ? 17.099 2.048 8.927 1.00 93.56 481 THR A CA 1
ATOM 3419 C C . THR A 1 481 ? 15.803 2.762 9.281 1.00 93.56 481 THR A C 1
ATOM 3421 O O . THR A 1 481 ? 15.349 3.670 8.576 1.00 93.56 481 THR A O 1
ATOM 3424 N N . GLY A 1 482 ? 15.200 2.354 10.392 1.00 91.44 482 GLY A N 1
ATOM 3425 C CA . GLY A 1 482 ? 13.979 2.955 10.907 1.00 91.44 482 GLY A CA 1
ATOM 3426 C C . GLY A 1 482 ? 13.759 2.646 12.381 1.00 91.44 482 GLY A C 1
ATOM 3427 O O . GLY A 1 482 ? 14.564 1.971 13.025 1.00 91.44 482 GLY A O 1
ATOM 3428 N N . ASP A 1 483 ? 12.649 3.141 12.907 1.00 89.38 483 ASP A N 1
ATOM 3429 C CA . ASP A 1 483 ? 12.202 2.909 14.276 1.00 89.38 483 ASP A CA 1
ATOM 3430 C C . ASP A 1 483 ? 10.729 2.492 14.258 1.00 89.38 483 ASP A C 1
ATOM 3432 O O . ASP A 1 483 ? 9.915 3.007 13.494 1.00 89.38 483 ASP A O 1
ATOM 3436 N N . LEU A 1 484 ? 10.373 1.525 15.092 1.00 85.31 484 LEU A N 1
ATOM 3437 C CA . LEU A 1 484 ? 8.998 1.075 15.282 1.00 85.31 484 LEU A CA 1
ATOM 3438 C C . LEU A 1 484 ? 8.158 2.047 16.136 1.00 85.31 484 LEU A C 1
ATOM 3440 O O . LEU A 1 484 ? 6.948 1.843 16.262 1.00 85.31 484 LEU A O 1
ATOM 3444 N N . HIS A 1 485 ? 8.788 3.051 16.762 1.00 75.56 485 HIS A N 1
ATOM 3445 C CA . HIS A 1 485 ? 8.254 3.961 17.783 1.00 75.56 485 HIS A CA 1
ATOM 3446 C C . HIS A 1 485 ? 7.314 3.249 18.762 1.00 75.56 485 HIS A C 1
ATOM 3448 O O . HIS A 1 485 ? 6.211 3.708 19.074 1.00 75.56 485 HIS A O 1
ATOM 3454 N N . GLY A 1 486 ? 7.761 2.085 19.237 1.00 63.59 486 GLY A N 1
ATOM 3455 C CA . GLY A 1 486 ? 6.997 1.240 20.138 1.00 63.59 486 GLY A CA 1
ATOM 3456 C C . GLY A 1 486 ? 6.794 1.932 21.480 1.00 63.59 486 GLY A C 1
ATOM 3457 O O . GLY A 1 486 ? 7.712 2.001 22.295 1.00 63.59 486 GLY A O 1
ATOM 3458 N N . THR A 1 487 ? 5.585 2.419 21.757 1.00 61.56 487 THR A N 1
ATOM 3459 C CA . THR A 1 487 ? 5.268 2.892 23.109 1.00 61.56 487 THR A CA 1
ATOM 3460 C C . THR A 1 487 ? 4.799 1.708 23.939 1.00 61.56 487 THR A C 1
ATOM 3462 O O . THR A 1 487 ? 3.768 1.087 23.661 1.00 61.56 487 THR A O 1
ATOM 3465 N N . ASN A 1 488 ? 5.564 1.369 24.981 1.00 62.75 488 ASN A N 1
ATOM 3466 C CA . ASN A 1 488 ? 5.063 0.438 25.973 1.00 62.75 488 ASN A CA 1
ATOM 3467 C C . ASN A 1 488 ? 4.063 1.185 26.851 1.00 62.75 488 ASN A C 1
ATOM 3469 O O . ASN A 1 488 ? 4.426 2.060 27.636 1.00 62.75 488 ASN A O 1
ATOM 3473 N N . GLY A 1 489 ? 2.787 0.828 26.750 1.00 51.44 489 GLY A N 1
ATOM 3474 C CA . GLY A 1 489 ? 1.763 1.317 27.669 1.00 51.44 489 GLY A CA 1
ATOM 3475 C C . GLY A 1 489 ? 1.988 0.904 29.141 1.00 51.44 489 GLY A C 1
ATOM 3476 O O . GLY A 1 489 ? 1.199 1.292 30.005 1.00 51.44 489 GLY A O 1
ATOM 3477 N N . SER A 1 490 ? 3.065 0.159 29.427 1.00 53.41 490 SER A N 1
ATOM 3478 C CA . SER A 1 490 ? 3.504 -0.368 30.722 1.00 53.41 490 SER A CA 1
ATOM 3479 C C . SER A 1 490 ? 5.002 -0.063 30.952 1.00 53.41 490 SER A C 1
ATOM 3481 O O . SER A 1 490 ? 5.771 0.035 30.008 1.00 53.41 490 SER A O 1
ATOM 3483 N N . ARG A 1 491 ? 5.474 0.055 32.208 1.00 53.56 491 ARG A N 1
ATOM 3484 C CA . ARG A 1 491 ? 6.893 0.379 32.541 1.00 53.56 491 ARG A CA 1
ATOM 3485 C C . ARG A 1 491 ? 7.931 -0.711 32.169 1.00 53.56 491 ARG A C 1
ATOM 3487 O O . ARG A 1 491 ? 9.095 -0.572 32.534 1.00 53.56 491 ARG A O 1
ATOM 3494 N N . GLY A 1 492 ? 7.522 -1.815 31.550 1.00 59.19 492 GLY A N 1
ATOM 3495 C CA . GLY A 1 492 ? 8.405 -2.907 31.119 1.00 59.19 492 GLY A CA 1
ATOM 3496 C C . GLY A 1 492 ? 9.062 -2.581 29.779 1.00 59.19 492 GLY A C 1
ATOM 3497 O O . GLY A 1 492 ? 8.663 -1.634 29.114 1.00 59.19 492 GLY A O 1
ATOM 3498 N N . GLY A 1 493 ? 10.067 -3.337 29.349 1.00 68.88 493 GLY A N 1
ATOM 3499 C CA . GLY A 1 493 ? 10.529 -3.269 27.955 1.00 68.88 493 GLY A CA 1
ATOM 3500 C C . GLY A 1 493 ? 9.544 -3.976 27.016 1.00 68.88 493 GLY A C 1
ATOM 3501 O O . GLY A 1 493 ? 8.772 -4.822 27.471 1.00 68.88 493 GLY A O 1
ATOM 3502 N N . LEU A 1 494 ? 9.563 -3.638 25.725 1.00 82.12 494 LEU A N 1
ATOM 3503 C CA . LEU A 1 494 ? 8.898 -4.428 24.684 1.00 82.12 494 LEU A CA 1
ATOM 3504 C C . LEU A 1 494 ? 9.830 -5.549 24.228 1.00 82.12 494 LEU A C 1
ATOM 3506 O O . LEU A 1 494 ? 11.044 -5.374 24.177 1.00 82.12 494 LEU A O 1
ATOM 3510 N N . THR A 1 495 ? 9.262 -6.705 23.903 1.00 85.62 495 THR A N 1
ATOM 3511 C CA . THR A 1 495 ? 9.980 -7.760 23.185 1.00 85.62 495 THR A CA 1
ATOM 3512 C C . THR A 1 495 ? 9.429 -7.829 21.772 1.00 85.62 495 THR A C 1
ATOM 3514 O O . THR A 1 495 ? 8.221 -7.973 21.602 1.00 85.62 495 THR A O 1
ATOM 3517 N N . TYR A 1 496 ? 10.295 -7.745 20.769 1.00 87.81 496 TYR A N 1
ATOM 3518 C CA . TYR A 1 496 ? 9.890 -7.819 19.369 1.00 87.81 496 TYR A CA 1
ATOM 3519 C C . TYR A 1 496 ? 10.149 -9.213 18.805 1.00 87.81 496 TYR A C 1
ATOM 3521 O O . TYR A 1 496 ? 11.155 -9.855 19.108 1.00 87.81 496 TYR A O 1
ATOM 3529 N N . THR A 1 497 ? 9.228 -9.677 17.972 1.00 89.56 497 THR A N 1
ATOM 3530 C CA . THR A 1 497 ? 9.401 -10.855 17.120 1.00 89.56 497 THR A CA 1
ATOM 3531 C C . THR A 1 497 ? 9.092 -10.446 15.689 1.00 89.56 497 THR A C 1
ATOM 3533 O O . THR A 1 497 ? 8.129 -9.714 15.457 1.00 89.56 497 THR A O 1
ATOM 3536 N N . VAL A 1 498 ? 9.937 -10.864 14.748 1.00 92.94 498 VAL A N 1
ATOM 3537 C CA . VAL A 1 498 ? 9.901 -10.411 13.354 1.00 92.94 498 VAL A CA 1
ATOM 3538 C C . VAL A 1 498 ? 9.849 -11.604 12.404 1.00 92.94 498 VAL A C 1
ATOM 3540 O O . VAL A 1 498 ? 10.560 -12.589 12.607 1.00 92.94 498 VAL A O 1
ATOM 3543 N N . SER A 1 499 ? 9.001 -11.523 11.379 1.00 93.00 499 SER A N 1
ATOM 3544 C CA . SER A 1 499 ? 9.024 -12.454 10.246 1.00 93.00 499 SER A CA 1
ATOM 3545 C C . SER A 1 499 ? 10.082 -12.013 9.238 1.00 93.00 499 SER A C 1
ATOM 3547 O O . SER A 1 499 ? 10.083 -10.846 8.853 1.00 93.00 499 SER A O 1
ATOM 3549 N N . GLN A 1 500 ? 10.933 -12.925 8.773 1.00 93.00 500 GLN A N 1
ATOM 3550 C CA . GLN A 1 500 ? 11.883 -12.608 7.705 1.00 93.00 500 GLN A CA 1
ATOM 3551 C C . GLN A 1 500 ? 11.167 -12.638 6.344 1.00 93.00 500 GLN A C 1
ATOM 3553 O O . GLN A 1 500 ? 10.517 -13.645 6.058 1.00 93.00 500 GLN A O 1
ATOM 3558 N N . PRO A 1 501 ? 11.229 -11.559 5.547 1.00 92.44 501 PRO A N 1
ATOM 3559 C CA . PRO A 1 501 ? 10.779 -11.577 4.159 1.00 92.44 501 PRO A CA 1
ATOM 3560 C C . PRO A 1 501 ? 11.790 -12.314 3.265 1.00 92.44 501 PRO A C 1
ATOM 3562 O O . PRO A 1 501 ? 12.945 -12.492 3.642 1.00 92.44 501 PRO A O 1
ATOM 3565 N N . ASP A 1 502 ? 11.366 -12.723 2.068 1.00 91.81 502 ASP A N 1
ATOM 3566 C CA . ASP A 1 502 ? 12.233 -13.473 1.146 1.00 91.81 502 ASP A CA 1
ATOM 3567 C C . ASP A 1 502 ? 13.274 -12.580 0.449 1.00 91.81 502 ASP A C 1
ATOM 3569 O O . ASP A 1 502 ? 14.350 -13.049 0.090 1.00 91.81 502 ASP A O 1
ATOM 3573 N N . ASN A 1 503 ? 12.966 -11.289 0.279 1.00 90.44 503 ASN A N 1
ATOM 3574 C CA . ASN A 1 503 ? 13.768 -10.328 -0.484 1.00 90.44 503 ASN A CA 1
ATOM 3575 C C . ASN A 1 503 ? 14.645 -9.401 0.382 1.00 90.44 503 ASN A C 1
ATOM 3577 O O . ASN A 1 503 ? 15.213 -8.428 -0.119 1.00 90.44 503 ASN A O 1
ATOM 3581 N N . ALA A 1 504 ? 14.732 -9.652 1.693 1.00 94.31 504 ALA A N 1
ATOM 3582 C CA . ALA A 1 504 ? 15.586 -8.894 2.606 1.00 94.31 504 ALA A CA 1
ATOM 3583 C C . ALA A 1 504 ? 15.830 -9.633 3.928 1.00 94.31 504 ALA A C 1
ATOM 3585 O O . ALA A 1 504 ? 14.989 -10.391 4.403 1.00 94.31 504 ALA A O 1
ATOM 3586 N N . ALA A 1 505 ? 16.937 -9.319 4.596 1.00 94.62 505 ALA A N 1
ATOM 3587 C CA . ALA A 1 505 ? 17.151 -9.670 5.994 1.00 94.62 505 ALA A CA 1
ATOM 3588 C C . ALA A 1 505 ? 16.745 -8.499 6.898 1.00 94.62 505 ALA A C 1
ATOM 3590 O O . ALA A 1 505 ? 17.198 -7.369 6.713 1.00 94.62 505 ALA A O 1
ATOM 3591 N N . VAL A 1 506 ? 15.913 -8.765 7.904 1.00 96.06 506 VAL A N 1
ATOM 3592 C CA . VAL A 1 506 ? 15.413 -7.746 8.835 1.00 96.06 506 VAL A CA 1
ATOM 3593 C C . VAL A 1 506 ? 15.914 -8.029 10.243 1.00 96.06 506 VAL A C 1
ATOM 3595 O O . VAL A 1 506 ? 15.664 -9.093 10.810 1.00 96.06 506 VAL A O 1
ATOM 3598 N N . HIS A 1 507 ? 16.569 -7.046 10.849 1.00 93.62 507 HIS A N 1
ATOM 3599 C CA . HIS A 1 507 ? 16.981 -7.094 12.245 1.00 93.62 507 HIS A CA 1
ATOM 3600 C C . HIS A 1 507 ? 16.259 -6.009 13.044 1.00 93.62 507 HIS A C 1
ATOM 3602 O O . HIS A 1 507 ? 16.261 -4.846 12.652 1.00 93.62 507 HIS A O 1
ATOM 3608 N N . VAL A 1 508 ? 15.663 -6.379 14.178 1.00 92.12 508 VAL A N 1
ATOM 3609 C CA . VAL A 1 508 ? 15.009 -5.441 15.102 1.00 92.12 508 VAL A CA 1
ATOM 3610 C C . VAL A 1 508 ? 15.743 -5.494 16.434 1.00 92.12 508 VAL A C 1
ATOM 3612 O O . VAL A 1 508 ? 15.833 -6.549 17.065 1.00 92.12 508 VAL A O 1
ATOM 3615 N N . ASN A 1 509 ? 16.268 -4.354 16.866 1.00 87.56 509 ASN A N 1
ATOM 3616 C CA . ASN A 1 509 ? 16.952 -4.209 18.139 1.00 87.56 509 ASN A CA 1
ATOM 3617 C C . ASN A 1 509 ? 15.945 -4.137 19.303 1.00 87.56 509 ASN A C 1
ATOM 3619 O O . ASN A 1 509 ? 14.792 -3.734 19.122 1.00 87.56 509 ASN A O 1
ATOM 3623 N N . PRO A 1 510 ? 16.363 -4.470 20.540 1.00 83.50 510 PRO A N 1
ATOM 3624 C CA . PRO A 1 510 ? 15.496 -4.371 21.717 1.00 83.50 510 PRO A CA 1
ATOM 3625 C C . PRO A 1 510 ? 14.964 -2.959 22.011 1.00 83.50 510 PRO A C 1
ATOM 3627 O O . PRO A 1 510 ? 13.961 -2.825 22.709 1.00 83.50 510 PRO A O 1
ATOM 3630 N N . ASP A 1 511 ? 15.629 -1.914 21.511 1.00 84.00 511 ASP A N 1
ATOM 3631 C CA . ASP A 1 511 ? 15.201 -0.519 21.657 1.00 84.00 511 ASP A CA 1
ATOM 3632 C C . ASP A 1 511 ? 14.084 -0.110 20.678 1.00 84.00 511 ASP A C 1
ATOM 3634 O O . ASP A 1 511 ? 13.490 0.948 20.860 1.00 84.00 511 ASP A O 1
ATOM 3638 N N . GLY A 1 512 ? 13.734 -0.966 19.710 1.00 84.94 512 GLY A N 1
ATOM 3639 C CA . GLY A 1 512 ? 12.712 -0.699 18.694 1.00 84.94 512 GLY A CA 1
ATOM 3640 C C . GLY A 1 512 ? 13.260 -0.168 17.371 1.00 84.94 512 GLY A C 1
ATOM 3641 O O . GLY A 1 512 ? 12.499 -0.087 16.405 1.00 84.94 512 GLY A O 1
ATOM 3642 N N . THR A 1 513 ? 14.563 0.116 17.286 1.00 90.81 513 THR A N 1
ATOM 3643 C CA . THR A 1 513 ? 15.215 0.420 16.008 1.00 90.81 513 THR A CA 1
ATOM 3644 C C . THR A 1 513 ? 15.314 -0.837 15.153 1.00 90.81 513 THR A C 1
ATOM 3646 O O . THR A 1 513 ? 15.497 -1.946 15.663 1.00 90.81 513 THR A O 1
ATOM 3649 N N . PHE A 1 514 ? 15.187 -0.688 13.839 1.00 93.56 514 PHE A N 1
ATOM 3650 C CA . PHE A 1 514 ? 15.319 -1.794 12.904 1.00 93.56 514 PHE A CA 1
ATOM 3651 C C . PHE A 1 514 ? 16.239 -1.452 11.736 1.00 93.56 514 PHE A C 1
ATOM 3653 O O . PHE A 1 514 ? 16.419 -0.293 11.355 1.00 93.56 514 PHE A O 1
ATOM 3660 N N . THR A 1 515 ? 16.818 -2.499 11.164 1.00 94.75 515 THR A N 1
ATOM 3661 C CA . THR A 1 515 ? 17.670 -2.452 9.982 1.00 94.75 515 THR A CA 1
ATOM 3662 C C . THR A 1 515 ? 17.153 -3.473 8.980 1.00 94.75 515 THR A C 1
ATOM 3664 O O . THR A 1 515 ? 16.961 -4.640 9.327 1.00 94.75 515 THR A O 1
ATOM 3667 N N . VAL A 1 516 ? 16.911 -3.023 7.752 1.00 96.12 516 VAL A N 1
ATOM 3668 C CA . VAL A 1 516 ? 16.536 -3.857 6.611 1.00 96.12 516 VAL A CA 1
ATOM 3669 C C . VAL A 1 516 ? 17.713 -3.886 5.652 1.00 96.12 516 VAL A C 1
ATOM 3671 O O . VAL A 1 516 ? 18.097 -2.852 5.107 1.00 96.12 516 VAL A O 1
ATOM 3674 N N . THR A 1 517 ? 18.266 -5.072 5.444 1.00 95.50 517 THR A N 1
ATOM 3675 C CA . THR A 1 517 ? 19.291 -5.334 4.437 1.00 95.50 517 THR A CA 1
ATOM 3676 C C . THR A 1 517 ? 18.612 -6.009 3.246 1.00 95.50 517 THR A C 1
ATOM 3678 O O . THR A 1 517 ? 18.350 -7.213 3.327 1.00 95.50 517 THR A O 1
ATOM 3681 N N . PRO A 1 518 ? 18.253 -5.264 2.184 1.00 94.56 518 PRO A N 1
ATOM 3682 C CA . PRO A 1 518 ? 17.653 -5.851 0.988 1.00 94.56 518 PRO A CA 1
ATOM 3683 C C . PRO A 1 518 ? 18.609 -6.840 0.311 1.00 94.56 518 PRO A C 1
ATOM 3685 O O . PRO A 1 518 ? 19.829 -6.744 0.461 1.00 94.56 518 PRO A O 1
ATOM 3688 N N . ASP A 1 519 ? 18.053 -7.797 -0.429 1.00 91.75 519 ASP A N 1
ATOM 3689 C CA . ASP A 1 519 ? 18.840 -8.620 -1.345 1.00 91.75 519 ASP A CA 1
ATOM 3690 C C . ASP A 1 519 ? 19.398 -7.788 -2.515 1.00 91.75 519 ASP A C 1
ATOM 3692 O O . ASP A 1 519 ? 19.040 -6.622 -2.712 1.00 91.75 519 ASP A O 1
ATOM 3696 N N . ALA A 1 520 ? 20.302 -8.384 -3.300 1.00 85.56 520 ALA A N 1
ATOM 3697 C CA . ALA A 1 520 ? 20.953 -7.681 -4.402 1.00 85.56 520 ALA A CA 1
ATOM 3698 C C . ALA A 1 520 ? 19.929 -7.129 -5.409 1.00 85.56 520 ALA A C 1
ATOM 3700 O O . ALA A 1 520 ? 20.015 -5.969 -5.798 1.00 85.56 520 ALA A O 1
ATOM 3701 N N . THR A 1 521 ? 18.919 -7.913 -5.786 1.00 86.06 521 THR A N 1
ATOM 3702 C CA . THR A 1 521 ? 17.908 -7.490 -6.762 1.00 86.06 521 THR A CA 1
ATOM 3703 C C . THR A 1 521 ? 17.087 -6.298 -6.264 1.00 86.06 521 THR A C 1
ATOM 3705 O O . THR A 1 521 ? 16.939 -5.311 -6.985 1.00 86.06 521 THR A O 1
ATOM 3708 N N . THR A 1 522 ? 16.591 -6.348 -5.027 1.00 89.81 522 THR A N 1
ATOM 3709 C CA . THR A 1 522 ? 15.772 -5.283 -4.427 1.00 89.81 522 THR A CA 1
ATOM 3710 C C . THR A 1 522 ? 16.596 -4.025 -4.169 1.00 89.81 522 THR A C 1
ATOM 3712 O O . THR A 1 522 ? 16.087 -2.922 -4.358 1.00 89.81 522 THR A O 1
ATOM 3715 N N . ALA A 1 523 ? 17.870 -4.160 -3.785 1.00 89.31 523 ALA A N 1
ATOM 3716 C CA . ALA A 1 523 ? 18.767 -3.019 -3.629 1.00 89.31 523 ALA A CA 1
ATOM 3717 C C . ALA A 1 523 ? 18.961 -2.274 -4.963 1.00 89.31 523 ALA A C 1
ATOM 3719 O O . ALA A 1 523 ? 18.770 -1.058 -5.034 1.00 89.31 523 ALA A O 1
ATOM 3720 N N . HIS A 1 524 ? 19.289 -2.996 -6.038 1.00 87.50 524 HIS A N 1
ATOM 3721 C CA . HIS A 1 524 ? 19.623 -2.380 -7.323 1.00 87.50 524 HIS A CA 1
ATOM 3722 C C . HIS A 1 524 ? 18.390 -1.822 -8.042 1.00 87.50 524 HIS A C 1
ATOM 3724 O O . HIS A 1 524 ? 18.418 -0.677 -8.492 1.00 87.50 524 HIS A O 1
ATOM 3730 N N . ILE A 1 525 ? 17.289 -2.575 -8.095 1.00 87.25 525 ILE A N 1
ATOM 3731 C CA . ILE A 1 525 ? 16.089 -2.194 -8.862 1.00 87.25 525 ILE A CA 1
ATOM 3732 C C . ILE A 1 525 ? 15.148 -1.290 -8.044 1.00 87.25 525 ILE A C 1
ATOM 3734 O O . ILE A 1 525 ? 14.363 -0.526 -8.606 1.00 87.25 525 ILE A O 1
ATOM 3738 N N . GLY A 1 526 ? 15.261 -1.313 -6.715 1.00 86.69 526 GLY A N 1
ATOM 3739 C CA . GLY A 1 526 ? 14.324 -0.655 -5.813 1.00 86.69 526 GLY A CA 1
ATOM 3740 C C . GLY A 1 526 ? 13.005 -1.423 -5.674 1.00 86.69 526 GLY A C 1
ATOM 3741 O O . GLY A 1 526 ? 12.731 -2.396 -6.377 1.00 86.69 526 GLY A O 1
ATOM 3742 N N . GLY A 1 527 ? 12.172 -1.000 -4.727 1.00 90.25 527 GLY A N 1
ATOM 3743 C CA . GLY A 1 527 ? 10.906 -1.659 -4.421 1.00 90.25 527 GLY A CA 1
ATOM 3744 C C . GLY A 1 527 ? 10.454 -1.406 -2.990 1.00 90.25 527 GLY A C 1
ATOM 3745 O O . GLY A 1 527 ? 10.813 -0.400 -2.382 1.00 90.25 527 GLY A O 1
ATOM 3746 N N . SER A 1 528 ? 9.667 -2.330 -2.441 1.00 90.69 528 SER A N 1
ATOM 3747 C CA . SER A 1 528 ? 9.238 -2.278 -1.043 1.00 90.69 528 SER A CA 1
ATOM 3748 C C . SER A 1 528 ? 9.476 -3.627 -0.369 1.00 90.69 528 SER A C 1
ATOM 3750 O O . SER A 1 528 ? 9.220 -4.684 -0.949 1.00 90.69 528 SER A O 1
ATOM 3752 N N . VAL A 1 529 ? 9.975 -3.592 0.862 1.00 94.88 529 VAL A N 1
ATOM 3753 C CA . VAL A 1 529 ? 10.163 -4.759 1.726 1.00 94.88 529 VAL A CA 1
ATOM 3754 C C . VAL A 1 529 ? 9.065 -4.737 2.780 1.00 94.88 529 VAL A C 1
ATOM 3756 O O . VAL A 1 529 ? 8.952 -3.785 3.551 1.00 94.88 529 VAL A O 1
ATOM 3759 N N . SER A 1 530 ? 8.256 -5.793 2.829 1.00 93.25 530 SER A N 1
ATOM 3760 C CA . SER A 1 530 ? 7.167 -5.932 3.797 1.00 93.25 530 SER A CA 1
ATOM 3761 C C . SER A 1 530 ? 7.458 -7.049 4.788 1.00 93.25 530 SER A C 1
ATOM 3763 O O . SER A 1 530 ? 7.676 -8.191 4.395 1.00 93.25 530 SER A O 1
ATOM 3765 N N . PHE A 1 531 ? 7.409 -6.743 6.081 1.00 93.75 531 PHE A N 1
ATOM 3766 C CA . PHE A 1 531 ? 7.567 -7.731 7.146 1.00 93.75 531 PHE A CA 1
ATOM 3767 C C . PHE A 1 531 ? 6.594 -7.472 8.291 1.00 93.75 531 PHE A C 1
ATOM 3769 O O . PHE A 1 531 ? 6.143 -6.352 8.524 1.00 93.75 531 PHE A O 1
ATOM 3776 N N . THR A 1 532 ? 6.257 -8.521 9.036 1.00 92.94 532 THR A N 1
ATOM 3777 C CA . THR A 1 532 ? 5.402 -8.407 10.219 1.00 92.94 532 THR A CA 1
ATOM 3778 C C . THR A 1 532 ? 6.248 -8.320 11.479 1.00 92.94 532 THR A C 1
ATOM 3780 O O . THR A 1 532 ? 7.174 -9.110 11.683 1.00 92.94 532 THR A O 1
ATOM 3783 N N . VAL A 1 533 ? 5.914 -7.362 12.341 1.00 92.56 533 VAL A N 1
ATOM 3784 C CA . VAL A 1 533 ? 6.492 -7.240 13.678 1.00 92.56 533 VAL A CA 1
ATOM 3785 C C . VAL A 1 533 ? 5.399 -7.426 14.707 1.00 92.56 533 VAL A C 1
ATOM 3787 O O . VAL A 1 533 ? 4.371 -6.752 14.671 1.00 92.56 533 VAL A O 1
ATOM 3790 N N . THR A 1 534 ? 5.649 -8.319 15.658 1.00 90.56 534 THR A N 1
ATOM 3791 C CA . THR A 1 534 ? 4.820 -8.480 16.849 1.00 90.56 534 THR A CA 1
ATOM 3792 C C . THR A 1 534 ? 5.584 -7.964 18.059 1.00 90.56 534 THR A C 1
ATOM 3794 O O . THR A 1 534 ? 6.624 -8.521 18.420 1.00 90.56 534 THR A O 1
ATOM 3797 N N . ALA A 1 535 ? 5.069 -6.902 18.680 1.00 88.88 535 ALA A N 1
ATOM 3798 C CA . ALA A 1 535 ? 5.563 -6.395 19.956 1.00 88.88 535 ALA A CA 1
ATOM 3799 C C . ALA A 1 535 ? 4.771 -7.036 21.100 1.00 88.88 535 ALA A C 1
ATOM 3801 O O . ALA A 1 535 ? 3.542 -7.004 21.084 1.00 88.88 535 ALA A O 1
ATOM 3802 N N . ASP A 1 536 ? 5.469 -7.586 22.092 1.00 86.94 536 ASP A N 1
ATOM 3803 C CA . ASP A 1 536 ? 4.912 -8.210 23.296 1.00 86.94 536 ASP A CA 1
ATOM 3804 C C . ASP A 1 536 ? 5.365 -7.430 24.538 1.00 86.94 536 ASP A C 1
ATOM 3806 O O . ASP A 1 536 ? 6.563 -7.187 24.732 1.00 86.94 536 ASP A O 1
ATOM 3810 N N . ASN A 1 537 ? 4.413 -7.033 25.385 1.00 83.75 537 ASN A N 1
ATOM 3811 C CA . ASN A 1 537 ? 4.686 -6.362 26.657 1.00 83.75 537 ASN A CA 1
ATOM 3812 C C . ASN A 1 537 ? 4.358 -7.207 27.898 1.00 83.75 537 ASN A C 1
ATOM 3814 O O . ASN A 1 537 ? 4.529 -6.723 29.017 1.00 83.75 537 ASN A O 1
ATOM 3818 N N . GLY A 1 538 ? 3.909 -8.450 27.720 1.00 75.12 538 GLY A N 1
ATOM 3819 C CA . GLY A 1 538 ? 3.508 -9.364 28.786 1.00 75.12 538 GLY A CA 1
ATOM 3820 C C . GLY A 1 538 ? 4.593 -10.346 29.223 1.00 75.12 538 GLY A C 1
ATOM 3821 O O . GLY A 1 538 ? 4.565 -10.840 30.351 1.00 75.12 538 GLY A O 1
ATOM 3822 N N . ARG A 1 539 ? 5.598 -10.612 28.381 1.00 76.12 539 ARG A N 1
ATOM 3823 C CA . ARG A 1 539 ? 6.635 -11.626 28.653 1.00 76.12 539 ARG A CA 1
ATOM 3824 C C . ARG A 1 539 ? 7.414 -11.390 29.953 1.00 76.12 539 ARG A C 1
ATOM 3826 O O . ARG A 1 539 ? 7.734 -12.351 30.648 1.00 76.12 539 ARG A O 1
ATOM 3833 N N . ALA A 1 540 ? 7.678 -10.132 30.306 1.00 68.38 540 ALA A N 1
ATOM 3834 C CA . ALA A 1 540 ? 8.406 -9.756 31.523 1.00 68.38 540 ALA A CA 1
ATOM 3835 C C . ALA A 1 540 ? 7.580 -9.885 32.821 1.00 68.38 540 ALA A C 1
ATOM 3837 O O . ALA A 1 540 ? 8.144 -9.798 33.911 1.00 68.38 540 ALA A O 1
ATOM 3838 N N . TYR A 1 541 ? 6.265 -10.090 32.710 1.00 70.50 541 TYR A N 1
ATOM 3839 C CA . TYR A 1 541 ? 5.317 -10.107 33.828 1.00 70.50 541 TYR A CA 1
ATOM 3840 C C . TYR A 1 541 ? 4.658 -11.473 34.030 1.00 70.50 541 TYR A C 1
ATOM 3842 O O . TYR A 1 541 ? 3.636 -11.583 34.691 1.00 70.50 541 TYR A O 1
ATOM 3850 N N . ARG A 1 542 ? 5.192 -12.544 33.436 1.00 75.31 542 ARG A N 1
ATOM 3851 C CA . ARG A 1 542 ? 4.667 -13.892 33.678 1.00 75.31 542 ARG A CA 1
ATOM 3852 C C . ARG A 1 542 ? 5.319 -14.477 34.922 1.00 75.31 542 ARG A C 1
ATOM 3854 O O . ARG A 1 542 ? 6.501 -14.823 34.898 1.00 75.31 542 ARG A O 1
ATOM 3861 N N . LEU A 1 543 ? 4.546 -14.630 35.996 1.00 81.94 543 LEU A N 1
ATOM 3862 C CA . LEU A 1 543 ? 5.012 -15.333 37.191 1.00 81.94 543 LEU A CA 1
ATOM 3863 C C . LEU A 1 543 ? 5.287 -16.817 36.875 1.00 81.94 543 LEU A C 1
ATOM 3865 O O . LEU A 1 543 ? 4.551 -17.436 36.105 1.00 81.94 543 LEU A O 1
ATOM 3869 N N . PRO A 1 544 ? 6.313 -17.437 37.478 1.00 73.94 544 PRO A N 1
ATOM 3870 C CA . PRO A 1 544 ? 6.561 -18.865 37.316 1.00 73.94 544 PRO A CA 1
ATOM 3871 C C . PRO A 1 544 ? 5.576 -19.726 38.136 1.00 73.94 544 PRO A C 1
ATOM 3873 O O . PRO A 1 544 ? 5.027 -19.307 39.159 1.00 73.94 544 PRO A O 1
ATOM 3876 N N . GLY A 1 545 ? 5.368 -20.975 37.706 1.00 79.19 545 GLY A N 1
ATOM 3877 C CA . GLY A 1 545 ? 4.627 -21.993 38.465 1.00 79.19 545 GLY A CA 1
ATOM 3878 C C . GLY A 1 545 ? 3.114 -21.748 38.604 1.00 79.19 545 GLY A C 1
ATOM 3879 O O . GLY A 1 545 ? 2.454 -21.227 37.706 1.00 79.19 545 GLY A O 1
ATOM 3880 N N . MET A 1 546 ? 2.536 -22.171 39.737 1.00 64.50 546 MET A N 1
ATOM 3881 C CA . MET A 1 546 ? 1.085 -22.090 39.995 1.00 64.50 546 MET A CA 1
ATOM 3882 C C . MET A 1 546 ? 0.570 -20.649 40.107 1.00 64.50 546 MET A C 1
ATOM 3884 O O . MET A 1 546 ? -0.553 -20.374 39.691 1.00 64.50 546 MET A O 1
ATOM 3888 N N . LEU A 1 547 ? 1.393 -19.718 40.602 1.00 67.69 547 LEU A N 1
ATOM 3889 C CA . LEU A 1 547 ? 1.046 -18.294 40.655 1.00 67.69 547 LEU A CA 1
ATOM 3890 C C . LEU A 1 547 ? 0.898 -17.701 39.248 1.00 67.69 547 LEU A C 1
ATOM 3892 O O . LEU A 1 547 ? -0.059 -16.974 39.007 1.00 67.69 547 LEU A O 1
ATOM 3896 N N . GLY A 1 548 ? 1.751 -18.099 38.299 1.00 76.38 548 GLY A N 1
ATOM 3897 C CA . GLY A 1 548 ? 1.606 -17.748 36.881 1.00 76.38 548 GLY A CA 1
ATOM 3898 C C . GLY A 1 548 ? 0.340 -18.287 36.233 1.00 76.38 548 GLY A C 1
ATOM 3899 O O . GLY A 1 548 ? -0.298 -17.611 35.428 1.00 76.38 548 GLY A O 1
ATOM 3900 N N . ARG A 1 549 ? -0.080 -19.500 36.608 1.00 76.12 549 ARG A N 1
ATOM 3901 C CA . ARG A 1 549 ? -1.351 -20.080 36.144 1.00 76.12 549 ARG A CA 1
ATOM 3902 C C . ARG A 1 549 ? -2.560 -19.316 36.679 1.00 76.12 549 ARG A C 1
ATOM 3904 O O . ARG A 1 549 ? -3.495 -19.053 35.936 1.00 76.12 549 ARG A O 1
ATOM 3911 N N . ILE A 1 550 ? -2.532 -18.915 37.947 1.00 71.69 550 ILE A N 1
ATOM 3912 C CA . ILE A 1 550 ? -3.600 -18.093 38.533 1.00 71.69 550 ILE A CA 1
ATOM 3913 C C . ILE A 1 550 ? -3.613 -16.703 37.884 1.00 71.69 550 ILE A C 1
ATOM 3915 O O . ILE A 1 550 ? -4.668 -16.229 37.468 1.00 71.69 550 ILE A O 1
ATOM 3919 N N . GLN A 1 551 ? -2.445 -16.078 37.738 1.00 81.31 551 GLN A N 1
ATOM 3920 C CA . GLN A 1 551 ? -2.290 -14.781 37.088 1.00 81.31 551 GLN A CA 1
ATOM 3921 C C . GLN A 1 551 ? -2.798 -14.802 35.645 1.00 81.31 551 GLN A C 1
ATOM 3923 O O . GLN A 1 551 ? -3.559 -13.921 35.268 1.00 81.31 551 GLN A O 1
ATOM 3928 N N . SER A 1 552 ? -2.431 -15.812 34.854 1.00 79.19 552 SER A N 1
ATOM 3929 C CA . SER A 1 552 ? -2.879 -15.945 33.461 1.00 79.19 552 SER A CA 1
ATOM 3930 C C . SER A 1 552 ? -4.385 -16.150 33.351 1.00 79.19 552 SER A C 1
ATOM 3932 O O . SER A 1 552 ? -4.997 -15.567 32.466 1.00 79.19 552 SER A O 1
ATOM 3934 N N . VAL A 1 553 ? -5.011 -16.892 34.271 1.00 77.00 553 VAL A N 1
ATOM 3935 C CA . VAL A 1 553 ? -6.477 -17.004 34.327 1.00 77.00 553 VAL A CA 1
ATOM 3936 C C . VAL A 1 553 ? -7.117 -15.646 34.628 1.00 77.00 553 VAL A C 1
ATOM 3938 O O . VAL A 1 553 ? -8.044 -15.240 33.930 1.00 77.00 553 VAL A O 1
ATOM 3941 N N . ILE A 1 554 ? -6.614 -14.915 35.627 1.00 75.81 554 ILE A N 1
ATOM 3942 C CA . ILE A 1 554 ? -7.129 -13.579 35.971 1.00 75.81 554 ILE A CA 1
ATOM 3943 C C . ILE A 1 554 ? -6.931 -12.609 34.800 1.00 75.81 554 ILE A C 1
ATOM 3945 O O . ILE A 1 554 ? -7.868 -11.904 34.434 1.00 75.81 554 ILE A O 1
ATOM 3949 N N . HIS A 1 555 ? -5.748 -12.609 34.184 1.00 82.06 555 HIS A N 1
ATOM 3950 C CA . HIS A 1 555 ? -5.418 -11.761 33.045 1.00 82.06 555 HIS A CA 1
ATOM 3951 C C . HIS A 1 555 ? -6.284 -12.084 31.822 1.00 82.06 555 HIS A C 1
ATOM 3953 O O . HIS A 1 555 ? -6.839 -11.180 31.206 1.00 82.06 555 HIS A O 1
ATOM 3959 N N . TYR A 1 556 ? -6.494 -13.369 31.531 1.00 80.50 556 TYR A N 1
ATOM 3960 C CA . TYR A 1 556 ? -7.374 -13.842 30.463 1.00 80.50 556 TYR A CA 1
ATOM 3961 C C . TYR A 1 556 ? -8.808 -13.325 30.629 1.00 80.50 556 TYR A C 1
ATOM 3963 O O . TYR A 1 556 ? -9.404 -12.790 29.691 1.00 80.50 556 TYR A O 1
ATOM 3971 N N . TYR A 1 557 ? -9.370 -13.436 31.836 1.00 72.56 557 TYR A N 1
ATOM 3972 C CA . TYR A 1 557 ? -10.704 -12.901 32.105 1.00 72.56 557 TYR A CA 1
ATOM 3973 C C . TYR A 1 557 ? -10.718 -11.367 32.094 1.00 72.56 557 TYR A C 1
ATOM 3975 O O . TYR A 1 557 ? -11.664 -10.784 31.566 1.00 72.56 557 TYR A O 1
ATOM 3983 N N . ALA A 1 558 ? -9.671 -10.699 32.587 1.00 71.44 558 ALA A N 1
ATOM 3984 C CA . ALA A 1 558 ? -9.543 -9.243 32.519 1.00 71.44 558 ALA A CA 1
ATOM 3985 C C . ALA A 1 558 ? -9.482 -8.729 31.066 1.00 71.44 558 ALA A C 1
ATOM 3987 O O . ALA A 1 558 ? -10.100 -7.707 30.765 1.00 71.44 558 ALA A O 1
ATOM 3988 N N . GLN A 1 559 ? -8.813 -9.451 30.160 1.00 80.00 559 GLN A N 1
ATOM 3989 C CA . GLN A 1 559 ? -8.798 -9.175 28.718 1.00 80.00 559 GLN A CA 1
ATOM 3990 C C . GLN A 1 559 ? -10.185 -9.364 28.091 1.00 80.00 559 GLN A C 1
ATOM 3992 O O . GLN A 1 559 ? -10.681 -8.470 27.407 1.00 80.00 559 GLN A O 1
ATOM 3997 N N . ARG A 1 560 ? -10.859 -10.492 28.366 1.00 72.19 560 ARG A N 1
ATOM 3998 C CA . ARG A 1 560 ? -12.220 -10.760 27.858 1.00 72.19 560 ARG A CA 1
ATOM 3999 C C . ARG A 1 560 ? -13.257 -9.745 28.331 1.00 72.19 560 ARG A C 1
ATOM 4001 O O . ARG A 1 560 ? -14.188 -9.438 27.596 1.00 72.19 560 ARG A O 1
ATOM 4008 N N . LEU A 1 561 ? -13.099 -9.237 29.548 1.00 70.56 561 LEU A N 1
ATOM 4009 C CA . LEU A 1 561 ? -13.969 -8.214 30.126 1.00 70.56 561 LEU A CA 1
ATOM 4010 C C . LEU A 1 561 ? -13.579 -6.787 29.694 1.00 70.56 561 LEU A C 1
ATOM 4012 O O . LEU A 1 561 ? -14.241 -5.832 30.092 1.00 70.56 561 LEU A O 1
ATOM 4016 N N . GLY A 1 562 ? -12.514 -6.623 28.896 1.00 66.19 562 GLY A N 1
ATOM 4017 C CA . GLY A 1 562 ? -12.038 -5.326 28.402 1.00 66.19 562 GLY A CA 1
ATOM 4018 C C . GLY A 1 562 ? -11.370 -4.438 29.461 1.00 66.19 562 GLY A C 1
ATOM 4019 O O . GLY A 1 562 ? -11.137 -3.254 29.203 1.00 66.19 562 GLY A O 1
ATOM 4020 N N . ILE A 1 563 ? -11.074 -4.998 30.637 1.00 69.38 563 ILE A N 1
ATOM 4021 C CA . ILE A 1 563 ? -10.414 -4.322 31.764 1.00 69.38 563 ILE A CA 1
ATOM 4022 C C . ILE A 1 563 ? -8.910 -4.195 31.477 1.00 69.38 563 ILE A C 1
ATOM 4024 O O . ILE A 1 563 ? -8.328 -3.129 31.678 1.00 69.38 563 ILE A O 1
ATOM 4028 N N . SER A 1 564 ? -8.320 -5.257 30.922 1.00 78.31 564 SER A N 1
ATOM 4029 C CA . SER A 1 564 ? -6.929 -5.311 30.473 1.00 78.31 564 SER A CA 1
ATOM 4030 C C . SER A 1 564 ? -6.844 -5.370 28.945 1.00 78.31 564 SER A C 1
ATOM 4032 O O . SER A 1 564 ? -7.706 -5.943 28.282 1.00 78.31 564 SER A O 1
ATOM 4034 N N . GLY A 1 565 ? -5.805 -4.771 28.373 1.00 78.94 565 GLY A N 1
ATOM 4035 C CA . GLY A 1 565 ? -5.452 -4.864 26.959 1.00 78.94 565 GLY A CA 1
ATOM 4036 C C . GLY A 1 565 ? -4.760 -6.178 26.600 1.00 78.94 565 GLY A C 1
ATOM 4037 O O . GLY A 1 565 ? -4.321 -6.917 27.482 1.00 78.94 565 GLY A O 1
ATOM 4038 N N . GLN A 1 566 ? -4.674 -6.444 25.294 1.00 82.62 566 GLN A N 1
ATOM 4039 C CA . GLN A 1 566 ? -3.910 -7.565 24.742 1.00 82.62 566 GLN A CA 1
ATOM 4040 C C . GLN A 1 566 ? -2.415 -7.400 25.034 1.00 82.62 566 GLN A C 1
ATOM 4042 O O . GLN A 1 566 ? -1.901 -6.283 25.029 1.00 82.62 566 GLN A O 1
ATOM 4047 N N . ASP A 1 567 ? -1.730 -8.521 25.246 1.00 82.06 567 ASP A N 1
ATOM 4048 C CA . ASP A 1 567 ? -0.291 -8.551 25.548 1.00 82.06 567 ASP A CA 1
ATOM 4049 C C . ASP A 1 567 ? 0.598 -8.289 24.338 1.00 82.06 567 ASP A C 1
ATOM 4051 O O . ASP A 1 567 ? 1.778 -7.976 24.484 1.00 82.06 567 ASP A O 1
ATOM 4055 N N . SER A 1 568 ? 0.037 -8.451 23.143 1.00 86.94 568 SER A N 1
ATOM 4056 C CA . SER A 1 568 ? 0.763 -8.286 21.897 1.00 86.94 568 SER A CA 1
ATOM 4057 C C . SER A 1 568 ? -0.039 -7.487 20.884 1.00 86.94 568 SER A C 1
ATOM 4059 O O . SER A 1 568 ? -1.272 -7.530 20.859 1.00 86.94 568 SER A O 1
ATOM 4061 N N . ALA A 1 569 ? 0.688 -6.742 20.061 1.00 85.56 569 ALA A N 1
ATOM 4062 C CA . ALA A 1 569 ? 0.169 -6.091 18.873 1.00 85.56 569 ALA A CA 1
ATOM 4063 C C . ALA A 1 569 ? 1.064 -6.469 17.695 1.00 85.56 569 ALA A C 1
ATOM 4065 O O . ALA A 1 569 ? 2.292 -6.422 17.804 1.00 85.56 569 ALA A O 1
ATOM 4066 N N . THR A 1 570 ? 0.434 -6.846 16.587 1.00 89.31 570 THR A N 1
ATOM 4067 C CA . THR A 1 570 ? 1.118 -7.187 15.342 1.00 89.31 570 THR A CA 1
ATOM 4068 C C . THR A 1 570 ? 0.812 -6.117 14.308 1.00 89.31 570 THR A C 1
ATOM 4070 O O . THR A 1 570 ? -0.355 -5.819 14.054 1.00 89.31 570 THR A O 1
ATOM 4073 N N . THR A 1 571 ? 1.861 -5.570 13.704 1.00 87.94 571 THR A N 1
ATOM 4074 C CA . THR A 1 571 ? 1.780 -4.577 12.630 1.00 87.94 571 THR A CA 1
ATOM 4075 C C . THR A 1 571 ? 2.619 -5.054 11.452 1.00 87.94 571 THR A C 1
ATOM 4077 O O . THR A 1 571 ? 3.691 -5.632 11.635 1.00 87.94 571 THR A O 1
ATOM 4080 N N . THR A 1 572 ? 2.129 -4.809 10.237 1.00 90.81 572 THR A N 1
ATOM 4081 C CA . THR A 1 572 ? 2.933 -4.973 9.021 1.00 90.81 572 THR A CA 1
ATOM 4082 C C . THR A 1 572 ? 3.697 -3.681 8.778 1.00 90.81 572 THR A C 1
ATOM 4084 O O . THR A 1 572 ? 3.094 -2.609 8.743 1.00 90.81 572 THR A O 1
ATOM 4087 N N . VAL A 1 573 ? 5.013 -3.785 8.650 1.00 92.12 573 VAL A N 1
ATOM 4088 C CA . VAL A 1 573 ? 5.909 -2.682 8.314 1.00 92.12 573 VAL A CA 1
ATOM 4089 C C . VAL A 1 573 ? 6.250 -2.807 6.836 1.00 92.12 573 VAL A C 1
ATOM 4091 O O . VAL A 1 573 ? 6.723 -3.859 6.412 1.00 92.12 573 VAL A O 1
ATOM 4094 N N . SER A 1 574 ? 5.994 -1.745 6.073 1.00 91.25 574 SER A N 1
ATOM 4095 C CA . SER A 1 574 ? 6.454 -1.609 4.690 1.00 91.25 574 SER A CA 1
ATOM 4096 C C . SER A 1 574 ? 7.589 -0.599 4.672 1.00 91.25 574 SER A C 1
ATOM 4098 O O . SER A 1 574 ? 7.448 0.487 5.234 1.00 91.25 574 SER A O 1
ATOM 4100 N N . VAL A 1 575 ? 8.707 -0.980 4.071 1.00 93.44 575 VAL A N 1
ATOM 4101 C CA . VAL A 1 575 ? 9.911 -0.158 3.964 1.00 93.44 575 VAL A CA 1
ATOM 4102 C C . VAL A 1 575 ? 10.213 0.033 2.494 1.00 93.44 575 VAL A C 1
ATOM 4104 O O . VAL A 1 575 ? 10.411 -0.948 1.778 1.00 93.44 575 VAL A O 1
ATOM 4107 N N . ASP A 1 576 ? 10.264 1.282 2.054 1.00 91.38 576 ASP A N 1
ATOM 4108 C CA . ASP A 1 576 ? 10.555 1.599 0.664 1.00 91.38 576 ASP A CA 1
ATOM 4109 C C . ASP A 1 576 ? 12.069 1.652 0.457 1.00 91.38 576 ASP A C 1
ATOM 4111 O O . ASP A 1 576 ? 12.795 2.330 1.191 1.00 91.38 576 ASP A O 1
ATOM 4115 N N . VAL A 1 577 ? 12.545 0.916 -0.544 1.00 92.38 577 VAL A N 1
ATOM 4116 C CA . VAL A 1 577 ? 13.954 0.824 -0.927 1.00 92.38 577 VAL A CA 1
ATOM 4117 C C . VAL A 1 577 ? 14.107 1.523 -2.272 1.00 92.38 577 VAL A C 1
ATOM 4119 O O . VAL A 1 577 ? 13.579 1.065 -3.286 1.00 92.38 577 VAL A O 1
ATOM 4122 N N . ALA A 1 578 ? 14.816 2.649 -2.299 1.00 88.56 578 ALA A N 1
ATOM 4123 C CA . ALA A 1 578 ? 15.160 3.324 -3.544 1.00 88.56 578 ALA A CA 1
ATOM 4124 C C . ALA A 1 578 ? 16.223 2.525 -4.315 1.00 88.56 578 ALA A C 1
ATOM 4126 O O . ALA A 1 578 ? 17.113 1.932 -3.708 1.00 88.56 578 ALA A O 1
ATOM 4127 N N . SER A 1 579 ? 16.164 2.550 -5.646 1.00 89.12 579 SER A N 1
ATOM 4128 C CA . SER A 1 579 ? 17.164 1.908 -6.505 1.00 89.12 579 SER A CA 1
ATOM 4129 C C . SER A 1 579 ? 18.543 2.546 -6.317 1.00 89.12 579 SER A C 1
ATOM 4131 O O . SER A 1 579 ? 18.693 3.756 -6.534 1.00 89.12 579 SER A O 1
ATOM 4133 N N . ILE A 1 580 ? 19.560 1.751 -5.978 1.00 89.69 580 ILE A N 1
ATOM 4134 C CA . ILE A 1 580 ? 20.950 2.238 -5.908 1.00 89.69 580 ILE A CA 1
ATOM 4135 C C . ILE A 1 580 ? 21.726 2.066 -7.221 1.00 89.69 580 ILE A C 1
ATOM 4137 O O . ILE A 1 580 ? 22.780 2.691 -7.365 1.00 89.69 580 ILE A O 1
ATOM 4141 N N . ASN A 1 581 ? 21.190 1.309 -8.190 1.00 90.94 581 ASN A N 1
ATOM 4142 C CA . ASN A 1 581 ? 21.897 0.929 -9.415 1.00 90.94 581 ASN A CA 1
ATOM 4143 C C . ASN A 1 581 ? 22.473 2.132 -10.196 1.00 90.94 581 ASN A C 1
ATOM 4145 O O . ASN A 1 581 ? 21.882 3.225 -10.238 1.00 90.94 581 ASN A O 1
ATOM 4149 N N . LYS A 1 582 ? 23.639 1.944 -10.813 1.00 89.94 582 LYS A N 1
ATOM 4150 C CA . LYS A 1 582 ? 24.309 2.893 -11.705 1.00 89.94 582 LYS A CA 1
ATOM 4151 C C . LYS A 1 582 ? 24.736 2.125 -12.943 1.00 89.94 582 LYS A C 1
ATOM 4153 O O . LYS A 1 582 ? 25.441 1.144 -12.829 1.00 89.94 582 LYS A O 1
ATOM 4158 N N . ALA A 1 583 ? 24.353 2.626 -14.115 1.00 90.44 583 ALA A N 1
ATOM 4159 C CA . ALA A 1 583 ? 24.698 1.967 -15.367 1.00 90.44 583 ALA A CA 1
ATOM 4160 C C . ALA A 1 583 ? 26.225 1.822 -15.544 1.00 90.44 583 ALA A C 1
ATOM 4162 O O . ALA A 1 583 ? 26.976 2.729 -15.151 1.00 90.44 583 ALA A O 1
ATOM 4163 N N . PRO A 1 584 ? 26.673 0.750 -16.219 1.00 95.50 584 PRO A N 1
ATOM 4164 C CA . PRO A 1 584 ? 28.084 0.511 -16.464 1.00 95.50 584 PRO A CA 1
ATOM 4165 C C . PRO A 1 584 ? 28.669 1.567 -17.400 1.00 95.50 584 PRO A C 1
ATOM 4167 O O . PRO A 1 584 ? 27.970 2.178 -18.208 1.00 95.50 584 PRO A O 1
ATOM 4170 N N . SER A 1 585 ? 29.981 1.764 -17.337 1.00 94.38 585 SER A N 1
ATOM 4171 C CA . SER A 1 585 ? 30.714 2.701 -18.192 1.00 94.38 585 SER A CA 1
ATOM 4172 C C . SER A 1 585 ? 31.719 1.963 -19.071 1.00 94.38 585 SER A C 1
ATOM 4174 O O . SER A 1 585 ? 32.374 1.030 -18.610 1.00 94.38 585 SER A O 1
ATOM 4176 N N . ILE A 1 586 ? 31.846 2.378 -20.335 1.00 95.94 586 ILE A N 1
ATOM 4177 C CA . ILE A 1 586 ? 32.832 1.832 -21.275 1.00 95.94 586 ILE A CA 1
ATOM 4178 C C . ILE A 1 586 ? 33.945 2.869 -21.436 1.00 95.94 586 ILE A C 1
ATOM 4180 O O . ILE A 1 586 ? 33.687 3.989 -21.880 1.00 95.94 586 ILE A O 1
ATOM 4184 N N . SER A 1 587 ? 35.172 2.521 -21.045 1.00 93.62 587 SER A N 1
ATOM 4185 C CA . SER A 1 587 ? 36.331 3.424 -21.099 1.00 93.62 587 SER A CA 1
ATOM 4186 C C . SER A 1 587 ? 37.096 3.345 -22.420 1.00 93.62 587 SER A C 1
ATOM 4188 O O . SER A 1 587 ? 37.861 4.255 -22.733 1.00 93.62 587 SER A O 1
ATOM 4190 N N . GLY A 1 588 ? 36.896 2.277 -23.195 1.00 93.81 588 GLY A N 1
ATOM 4191 C CA . GLY A 1 588 ? 37.507 2.078 -24.507 1.00 93.81 588 GLY A CA 1
ATOM 4192 C C . GLY A 1 588 ? 37.590 0.602 -24.884 1.00 93.81 588 GLY A C 1
ATOM 4193 O O . GLY A 1 588 ? 36.960 -0.252 -24.262 1.00 93.81 588 GLY A O 1
ATOM 4194 N N . TYR A 1 589 ? 38.400 0.299 -25.892 1.00 95.88 589 TYR A N 1
ATOM 4195 C CA . TYR A 1 589 ? 38.699 -1.061 -26.327 1.00 95.88 589 TYR A CA 1
ATOM 4196 C C . TYR A 1 589 ? 40.130 -1.143 -26.860 1.00 95.88 589 TYR A C 1
ATOM 4198 O O . TYR A 1 589 ? 40.737 -0.131 -27.212 1.00 95.88 589 TYR A O 1
ATOM 4206 N N . SER A 1 590 ? 40.676 -2.353 -26.893 1.00 95.12 590 SER A N 1
ATOM 4207 C CA . SER A 1 590 ? 41.924 -2.666 -27.591 1.00 95.12 590 SER A CA 1
ATOM 4208 C C . SER A 1 590 ? 41.637 -3.632 -28.723 1.00 95.12 590 SER A C 1
ATOM 4210 O O . SER A 1 590 ? 40.831 -4.543 -28.536 1.00 95.12 590 SER A O 1
ATOM 4212 N N . ASP A 1 591 ? 42.331 -3.489 -29.840 1.00 95.06 591 ASP A N 1
ATOM 4213 C CA . ASP A 1 591 ? 42.219 -4.374 -30.987 1.00 95.06 591 ASP A CA 1
ATOM 4214 C C . ASP A 1 591 ? 43.595 -4.766 -31.546 1.00 95.06 591 ASP A C 1
ATOM 4216 O O . ASP A 1 591 ? 44.646 -4.215 -31.213 1.00 95.06 591 ASP A O 1
ATOM 4220 N N . THR A 1 592 ? 43.612 -5.824 -32.345 1.00 95.62 592 THR A N 1
ATOM 4221 C CA . THR A 1 592 ? 44.786 -6.291 -33.079 1.00 95.62 592 THR A CA 1
ATOM 4222 C C . THR A 1 592 ? 44.309 -6.912 -34.379 1.00 95.62 592 THR A C 1
ATOM 4224 O O . THR A 1 592 ? 43.400 -7.741 -34.371 1.00 95.62 592 THR A O 1
ATOM 4227 N N . THR A 1 593 ? 44.914 -6.498 -35.491 1.00 96.12 593 THR A N 1
ATOM 4228 C CA . THR A 1 593 ? 44.575 -6.987 -36.834 1.00 96.12 593 THR A CA 1
ATOM 4229 C C . THR A 1 593 ? 45.540 -8.088 -37.254 1.00 96.12 593 THR A C 1
ATOM 4231 O O . THR A 1 593 ? 46.758 -7.923 -37.180 1.00 96.12 593 THR A O 1
ATOM 4234 N N . SER A 1 594 ? 44.996 -9.206 -37.718 1.00 93.62 594 SER A N 1
ATOM 4235 C CA . SER A 1 594 ? 45.740 -10.300 -38.329 1.00 93.62 594 SER A CA 1
ATOM 4236 C C . SER A 1 594 ? 46.224 -9.899 -39.720 1.00 93.62 594 SER A C 1
ATOM 4238 O O . SER A 1 594 ? 45.435 -9.515 -40.583 1.00 93.62 594 SER A O 1
ATOM 4240 N N . SER A 1 595 ? 47.525 -10.037 -39.968 1.00 85.62 595 SER A N 1
ATOM 4241 C CA . SER A 1 595 ? 48.116 -9.808 -41.292 1.00 85.62 595 SER A CA 1
ATOM 4242 C C . SER A 1 595 ? 47.843 -10.937 -42.291 1.00 85.62 595 SER A C 1
ATOM 4244 O O . SER A 1 595 ? 48.167 -10.790 -43.466 1.00 85.62 595 SER A O 1
ATOM 4246 N N . VAL A 1 596 ? 47.281 -12.066 -41.842 1.00 86.75 596 VAL A N 1
ATOM 4247 C CA . VAL A 1 596 ? 47.046 -13.250 -42.684 1.00 86.75 596 VAL A CA 1
ATOM 4248 C C . VAL A 1 596 ? 45.689 -13.169 -43.376 1.00 86.75 596 VAL A C 1
ATOM 4250 O O . VAL A 1 596 ? 45.593 -13.344 -44.587 1.00 86.75 596 VAL A O 1
ATOM 4253 N N . ASP A 1 597 ? 44.636 -12.906 -42.608 1.00 90.00 597 ASP A N 1
ATOM 4254 C CA . ASP A 1 597 ? 43.243 -12.967 -43.064 1.00 90.00 597 ASP A CA 1
ATOM 4255 C C . ASP A 1 597 ? 42.474 -11.657 -42.849 1.00 90.00 597 ASP A C 1
ATOM 4257 O O . ASP A 1 597 ? 41.326 -11.536 -43.272 1.00 90.00 597 ASP A O 1
ATOM 4261 N N . GLY A 1 598 ? 43.103 -10.658 -42.226 1.00 92.38 598 GLY A N 1
ATOM 4262 C CA . GLY A 1 598 ? 42.473 -9.377 -41.936 1.00 92.38 598 GLY A CA 1
ATOM 4263 C C . GLY A 1 598 ? 41.474 -9.404 -40.788 1.00 92.38 598 GLY A C 1
ATOM 4264 O O . GLY A 1 598 ? 40.799 -8.399 -40.571 1.00 92.38 598 GLY A O 1
ATOM 4265 N N . SER A 1 599 ? 41.365 -10.520 -40.061 1.00 96.06 599 SER A N 1
ATOM 4266 C CA . SER A 1 599 ? 40.512 -10.604 -38.878 1.00 96.06 599 SER A CA 1
ATOM 4267 C C . SER A 1 599 ? 41.015 -9.677 -37.769 1.00 96.06 599 SER A C 1
ATOM 4269 O O . SER A 1 599 ? 42.220 -9.496 -37.581 1.00 96.06 599 SER A O 1
ATOM 4271 N N . VAL A 1 600 ? 40.091 -9.070 -37.028 1.00 97.75 600 VAL A N 1
ATOM 4272 C CA . VAL A 1 600 ? 40.399 -8.186 -35.901 1.00 97.75 600 VAL A CA 1
ATOM 4273 C C . VAL A 1 600 ? 39.904 -8.838 -34.622 1.00 97.75 600 VAL A C 1
ATOM 4275 O O . VAL A 1 600 ? 38.731 -9.183 -34.510 1.00 97.75 600 VAL A O 1
ATOM 4278 N N . SER A 1 601 ? 40.790 -9.006 -33.646 1.00 96.94 601 SER A N 1
ATOM 4279 C CA . SER A 1 601 ? 40.440 -9.484 -32.305 1.00 96.94 601 SER A CA 1
ATOM 4280 C C . SER A 1 601 ? 40.666 -8.386 -31.281 1.00 96.94 601 SER A C 1
ATOM 4282 O O . SER A 1 601 ? 41.666 -7.673 -31.376 1.00 96.94 601 SER A O 1
ATOM 4284 N N . GLY A 1 602 ? 39.796 -8.281 -30.282 1.00 96.69 602 GLY A N 1
ATOM 4285 C CA . GLY A 1 602 ? 39.914 -7.234 -29.279 1.00 96.69 602 GLY A CA 1
ATOM 4286 C C . GLY A 1 602 ? 39.227 -7.524 -27.952 1.00 96.69 602 GLY A C 1
ATOM 4287 O O . GLY A 1 602 ? 38.667 -8.598 -27.732 1.00 96.69 602 GLY A O 1
ATOM 4288 N N . GLN A 1 603 ? 39.321 -6.548 -27.052 1.00 96.44 603 GLN A N 1
ATOM 4289 C CA . GLN A 1 603 ? 38.773 -6.579 -25.696 1.00 96.44 603 GLN A CA 1
ATOM 4290 C C . GLN A 1 603 ? 38.129 -5.241 -25.364 1.00 96.44 603 GLN A C 1
ATOM 4292 O O . GLN A 1 603 ? 38.740 -4.186 -25.560 1.00 96.44 603 GLN A O 1
ATOM 4297 N N . ILE A 1 604 ? 36.914 -5.294 -24.830 1.00 96.69 604 ILE A N 1
ATOM 4298 C CA . ILE A 1 604 ? 36.164 -4.118 -24.393 1.00 96.69 604 ILE A CA 1
ATOM 4299 C C . ILE A 1 604 ? 36.503 -3.838 -22.934 1.00 96.69 604 ILE A C 1
ATOM 4301 O O . ILE A 1 604 ? 36.424 -4.717 -22.080 1.00 96.69 604 ILE A O 1
ATOM 4305 N N . GLN A 1 605 ? 36.864 -2.595 -22.637 1.00 95.12 605 GLN A N 1
ATOM 4306 C CA . GLN A 1 605 ? 37.174 -2.154 -21.284 1.00 95.12 605 GLN A CA 1
ATOM 4307 C C . GLN A 1 605 ? 35.949 -1.450 -20.711 1.00 95.12 605 GLN A C 1
ATOM 4309 O O . GLN A 1 605 ? 35.625 -0.323 -21.093 1.00 95.12 605 GLN A O 1
ATOM 4314 N N . ALA A 1 606 ? 35.260 -2.132 -19.801 1.00 95.75 606 ALA A N 1
ATOM 4315 C CA . ALA A 1 606 ? 34.091 -1.608 -19.116 1.00 95.75 606 ALA A CA 1
ATOM 4316 C C . ALA A 1 606 ? 34.194 -1.834 -17.605 1.00 95.75 606 ALA A C 1
ATOM 4318 O O . ALA A 1 606 ? 34.820 -2.789 -17.144 1.00 95.75 606 ALA A O 1
ATOM 4319 N N . ALA A 1 607 ? 33.581 -0.938 -16.841 1.00 94.25 607 ALA A N 1
ATOM 4320 C CA . ALA A 1 607 ? 33.514 -1.019 -15.392 1.00 94.25 607 ALA A CA 1
ATOM 4321 C C . ALA A 1 607 ? 32.150 -0.546 -14.904 1.00 94.25 607 ALA A C 1
ATOM 4323 O O . ALA A 1 607 ? 31.597 0.434 -15.416 1.00 94.25 607 ALA A O 1
ATOM 4324 N N . ASP A 1 608 ? 31.654 -1.225 -13.879 1.00 93.44 608 ASP A N 1
ATOM 4325 C CA . ASP A 1 608 ? 30.424 -0.861 -13.203 1.00 93.44 608 ASP A CA 1
ATOM 4326 C C . ASP A 1 608 ? 30.714 -0.136 -11.874 1.00 93.44 608 ASP A C 1
ATOM 4328 O O . ASP A 1 608 ? 31.518 -0.639 -11.078 1.00 93.44 608 ASP A O 1
ATOM 4332 N N . PRO A 1 609 ? 30.108 1.037 -11.602 1.00 89.25 609 PRO A N 1
ATOM 4333 C CA . PRO A 1 609 ? 30.301 1.750 -10.339 1.00 89.25 609 PRO A CA 1
ATOM 4334 C C . PRO A 1 609 ? 29.843 0.978 -9.092 1.00 89.25 609 PRO A C 1
ATOM 4336 O O . PRO A 1 609 ? 30.403 1.195 -8.016 1.00 89.25 609 PRO A O 1
ATOM 4339 N N . ASN A 1 610 ? 28.851 0.095 -9.221 1.00 87.88 610 ASN A N 1
ATOM 4340 C CA . ASN A 1 610 ? 28.362 -0.791 -8.165 1.00 87.88 610 ASN A CA 1
ATOM 4341 C C . ASN A 1 610 ? 29.162 -2.107 -8.082 1.00 87.88 610 ASN A C 1
ATOM 4343 O O . ASN A 1 610 ? 28.943 -2.900 -7.169 1.00 87.88 610 ASN A O 1
ATOM 4347 N N . GLN A 1 611 ? 30.156 -2.292 -8.961 1.00 87.44 611 GLN A N 1
ATOM 4348 C CA . GLN A 1 611 ? 30.946 -3.519 -9.115 1.00 87.44 611 GLN A CA 1
ATOM 4349 C C . GLN A 1 611 ? 30.098 -4.745 -9.490 1.00 87.44 611 GLN A C 1
ATOM 4351 O O . GLN A 1 611 ? 30.464 -5.878 -9.161 1.00 87.44 611 GLN A O 1
ATOM 4356 N N . ASP A 1 612 ? 28.988 -4.519 -10.193 1.00 88.88 612 ASP A N 1
ATOM 4357 C CA . ASP A 1 612 ? 28.134 -5.583 -10.701 1.00 88.88 612 ASP A CA 1
ATOM 4358 C C . ASP A 1 612 ? 28.817 -6.412 -11.799 1.00 88.88 612 ASP A C 1
ATOM 4360 O O . ASP A 1 612 ? 29.775 -5.994 -12.459 1.00 88.88 612 ASP A O 1
ATOM 4364 N N . SER A 1 613 ? 28.321 -7.637 -11.988 1.00 90.94 613 SER A N 1
ATOM 4365 C CA . SER A 1 613 ? 28.788 -8.509 -13.068 1.00 90.94 613 SER A CA 1
ATOM 4366 C C . SER A 1 613 ? 28.296 -7.988 -14.414 1.00 90.94 613 SER A C 1
ATOM 4368 O O . SER A 1 613 ? 27.107 -7.746 -14.598 1.00 90.94 613 SER A O 1
ATOM 4370 N N . LEU A 1 614 ? 29.214 -7.848 -15.367 1.00 94.44 614 LEU A N 1
ATOM 4371 C CA . LEU A 1 614 ? 28.914 -7.291 -16.680 1.00 94.44 614 LEU A CA 1
ATOM 4372 C C . LEU A 1 614 ? 28.529 -8.373 -17.688 1.00 94.44 614 LEU A C 1
ATOM 4374 O O . LEU A 1 614 ? 29.163 -9.424 -17.773 1.00 94.44 614 LEU A O 1
ATOM 4378 N N . HIS A 1 615 ? 27.530 -8.064 -18.508 1.00 94.31 615 HIS A N 1
ATOM 4379 C CA . HIS A 1 615 ? 27.119 -8.854 -19.659 1.00 94.31 615 HIS A CA 1
ATOM 4380 C C . HIS A 1 615 ? 27.320 -8.060 -20.948 1.00 94.31 615 HIS A C 1
ATOM 4382 O O . HIS A 1 615 ? 26.797 -6.955 -21.100 1.00 94.31 615 HIS A O 1
ATOM 4388 N N . PHE A 1 616 ? 28.054 -8.649 -21.891 1.00 95.81 616 PHE A N 1
ATOM 4389 C CA . PHE A 1 616 ? 28.374 -8.053 -23.186 1.00 95.81 616 PHE A CA 1
ATOM 4390 C C . PHE A 1 616 ? 27.520 -8.682 -24.285 1.00 95.81 616 PHE A C 1
ATOM 4392 O O . PHE A 1 616 ? 27.347 -9.899 -24.345 1.00 95.81 616 PHE A O 1
ATOM 4399 N N . SER A 1 617 ? 26.979 -7.843 -25.161 1.00 94.06 617 SER A N 1
ATOM 4400 C CA . SER A 1 617 ? 26.170 -8.253 -26.310 1.00 94.06 617 SER A CA 1
ATOM 4401 C C . SER A 1 617 ? 26.308 -7.233 -27.434 1.00 94.06 617 SER A C 1
ATOM 4403 O O . SER A 1 617 ? 26.742 -6.112 -27.198 1.00 94.06 617 SER A O 1
ATOM 4405 N N . GLY A 1 618 ? 25.945 -7.575 -28.663 1.00 93.25 618 GLY A N 1
ATOM 4406 C CA . GLY A 1 618 ? 25.985 -6.614 -29.761 1.00 93.25 618 GLY A CA 1
ATOM 4407 C C . GLY A 1 618 ? 25.594 -7.229 -31.091 1.00 93.25 618 GLY A C 1
ATOM 4408 O O . GLY A 1 618 ? 25.062 -8.340 -31.142 1.00 93.25 618 GLY A O 1
ATOM 4409 N N . SER A 1 619 ? 25.835 -6.487 -32.166 1.00 90.94 619 SER A N 1
ATOM 4410 C CA . SER A 1 619 ? 25.484 -6.922 -33.517 1.00 90.94 619 SER A CA 1
ATOM 4411 C C . SER A 1 619 ? 26.374 -8.082 -33.961 1.00 90.94 619 SER A C 1
ATOM 4413 O O . SER A 1 619 ? 27.592 -7.996 -33.855 1.00 90.94 619 SER A O 1
ATOM 4415 N N . ALA A 1 620 ? 25.770 -9.144 -34.503 1.00 94.94 620 ALA A N 1
ATOM 4416 C CA . ALA A 1 620 ? 26.500 -10.274 -35.094 1.00 94.94 620 ALA A CA 1
ATOM 4417 C C . ALA A 1 620 ? 27.095 -9.951 -36.479 1.00 94.94 620 ALA A C 1
ATOM 4419 O O . ALA A 1 620 ? 27.853 -10.736 -37.047 1.00 94.94 620 ALA A O 1
ATOM 4420 N N . THR A 1 621 ? 26.727 -8.798 -37.035 1.00 95.50 621 THR A N 1
ATOM 4421 C CA . THR A 1 621 ? 27.210 -8.287 -38.314 1.00 95.50 621 THR A CA 1
ATOM 4422 C C . THR A 1 621 ? 27.612 -6.830 -38.162 1.00 95.50 621 THR A C 1
ATOM 4424 O O . THR A 1 621 ? 26.915 -6.060 -37.493 1.00 95.50 621 THR A O 1
ATOM 4427 N N . SER A 1 622 ? 28.715 -6.452 -38.795 1.00 96.81 622 SER A N 1
ATOM 4428 C CA . SER A 1 622 ? 29.162 -5.064 -38.875 1.00 96.81 622 SER A CA 1
ATOM 4429 C C . SER A 1 622 ? 28.342 -4.249 -39.880 1.00 96.81 622 SER A C 1
ATOM 4431 O O . SER A 1 622 ? 27.501 -4.788 -40.606 1.00 96.81 622 SER A O 1
ATOM 4433 N N . ALA A 1 623 ? 28.590 -2.941 -39.929 1.00 95.75 623 ALA A N 1
ATOM 4434 C CA . ALA A 1 623 ? 27.928 -2.019 -40.842 1.00 95.75 623 ALA A CA 1
ATOM 4435 C C . ALA A 1 623 ? 28.195 -2.359 -42.318 1.00 95.75 623 ALA A C 1
ATOM 4437 O O . ALA A 1 623 ? 27.274 -2.261 -43.129 1.00 95.75 623 ALA A O 1
ATOM 4438 N N . ALA A 1 624 ? 29.410 -2.803 -42.663 1.00 93.50 624 ALA A N 1
ATOM 4439 C CA . ALA A 1 624 ? 29.741 -3.244 -44.020 1.00 93.50 624 ALA A CA 1
ATOM 4440 C C . ALA A 1 624 ? 29.407 -4.726 -44.299 1.00 93.50 624 ALA A C 1
ATOM 4442 O O . ALA A 1 624 ? 29.578 -5.191 -45.426 1.00 93.50 624 ALA A O 1
ATOM 4443 N N . GLY A 1 625 ? 28.891 -5.470 -43.310 1.00 93.44 625 GLY A N 1
ATOM 4444 C CA . GLY A 1 625 ? 28.418 -6.851 -43.480 1.00 93.44 625 GLY A CA 1
ATOM 4445 C C . GLY A 1 625 ? 29.439 -7.948 -43.157 1.00 93.44 625 GLY A C 1
ATOM 4446 O O . GLY A 1 625 ? 29.221 -9.105 -43.519 1.00 93.44 625 GLY A O 1
ATOM 4447 N N . GLY A 1 626 ? 30.537 -7.617 -42.478 1.00 95.69 626 GLY A N 1
ATOM 4448 C CA . GLY A 1 626 ? 31.456 -8.596 -41.899 1.00 95.69 626 GLY A CA 1
ATOM 4449 C C . GLY A 1 626 ? 30.856 -9.297 -40.676 1.00 95.69 626 GLY A C 1
ATOM 4450 O O . GLY A 1 626 ? 29.886 -8.828 -40.076 1.00 95.69 626 GLY A O 1
ATOM 4451 N N . VAL A 1 627 ? 31.424 -10.444 -40.307 1.00 97.69 627 VAL A N 1
ATOM 4452 C CA . VAL A 1 627 ? 30.924 -11.273 -39.199 1.00 97.69 627 VAL A CA 1
ATOM 4453 C C . VAL A 1 627 ? 31.543 -10.805 -37.888 1.00 97.69 627 VAL A C 1
ATOM 4455 O O . VAL A 1 627 ? 32.760 -10.670 -37.794 1.00 97.69 627 VAL A O 1
ATOM 4458 N N . VAL A 1 628 ? 30.714 -10.596 -36.867 1.00 98.12 628 VAL A N 1
ATOM 4459 C CA . VAL A 1 628 ? 31.132 -10.142 -35.537 1.00 98.12 628 VAL A CA 1
ATOM 4460 C C . VAL A 1 628 ? 30.710 -11.166 -34.488 1.00 98.12 628 VAL A C 1
ATOM 4462 O O . VAL A 1 628 ? 29.564 -11.610 -34.459 1.00 98.12 628 VAL A O 1
ATOM 4465 N N . THR A 1 629 ? 31.630 -11.529 -33.598 1.00 97.12 629 THR A N 1
ATOM 4466 C CA . THR A 1 629 ? 31.335 -12.327 -32.400 1.00 97.12 629 THR A CA 1
ATOM 4467 C C . THR A 1 629 ? 31.733 -11.535 -31.166 1.00 97.12 629 THR A C 1
ATOM 4469 O O . THR A 1 629 ? 32.845 -11.023 -31.102 1.00 97.12 629 THR A O 1
ATOM 4472 N N . ILE A 1 630 ? 30.837 -11.450 -30.183 1.00 96.81 630 ILE A N 1
ATOM 4473 C CA . ILE A 1 630 ? 31.088 -10.820 -28.881 1.00 96.81 630 ILE A CA 1
ATOM 4474 C C . ILE A 1 630 ? 30.867 -11.889 -27.816 1.00 96.81 630 ILE A C 1
ATOM 4476 O O . ILE A 1 630 ? 29.790 -12.482 -27.740 1.00 96.81 630 ILE A O 1
ATOM 4480 N N . ASN A 1 631 ? 31.892 -12.149 -27.014 1.00 93.44 631 ASN A N 1
ATOM 4481 C CA . ASN A 1 631 ? 31.856 -13.141 -25.950 1.00 93.44 631 ASN A CA 1
ATOM 4482 C C . ASN A 1 631 ? 31.445 -12.506 -24.616 1.00 93.44 631 ASN A C 1
ATOM 4484 O O . ASN A 1 631 ? 31.541 -11.296 -24.411 1.00 93.44 631 ASN A O 1
ATOM 4488 N N . ALA A 1 632 ? 31.022 -13.351 -23.673 1.00 88.50 632 ALA A N 1
ATOM 4489 C CA . ALA A 1 632 ? 30.555 -12.918 -22.356 1.00 88.50 632 ALA A CA 1
ATOM 4490 C C . ALA A 1 632 ? 31.638 -12.240 -21.496 1.00 88.50 632 ALA A C 1
ATOM 4492 O O . ALA A 1 632 ? 31.296 -11.527 -20.560 1.00 88.50 632 ALA A O 1
ATOM 4493 N N . ASP A 1 633 ? 32.920 -12.453 -21.800 1.00 90.12 633 ASP A N 1
ATOM 4494 C CA . ASP A 1 633 ? 34.055 -11.817 -21.123 1.00 90.12 633 ASP A CA 1
ATOM 4495 C C . ASP A 1 633 ? 34.423 -10.439 -21.703 1.00 90.12 633 ASP A C 1
ATOM 4497 O O . ASP A 1 633 ? 35.365 -9.813 -21.226 1.00 90.12 633 ASP A O 1
ATOM 4501 N N . GLY A 1 634 ? 33.693 -9.961 -22.718 1.00 92.75 634 GLY A N 1
ATOM 4502 C CA . GLY A 1 634 ? 33.972 -8.695 -23.400 1.00 92.75 634 GLY A CA 1
ATOM 4503 C C . GLY A 1 634 ? 35.002 -8.804 -24.526 1.00 92.75 634 GLY A C 1
ATOM 4504 O O . GLY A 1 634 ? 35.312 -7.795 -25.165 1.00 92.75 634 GLY A O 1
ATOM 4505 N N . SER A 1 635 ? 35.497 -10.010 -24.817 1.00 96.00 635 SER A N 1
ATOM 4506 C CA . SER A 1 635 ? 36.313 -10.257 -26.002 1.00 96.00 635 SER A CA 1
ATOM 4507 C C . SER A 1 635 ? 35.460 -10.236 -27.267 1.00 96.00 635 SER A C 1
ATOM 4509 O O . SER A 1 635 ? 34.316 -10.699 -27.265 1.00 96.00 635 SER A O 1
ATOM 4511 N N . PHE A 1 636 ? 36.009 -9.715 -28.362 1.00 97.31 636 PHE A N 1
ATOM 4512 C CA . PHE A 1 636 ? 35.325 -9.719 -29.651 1.00 97.31 636 PHE A CA 1
ATOM 4513 C C . PHE A 1 636 ? 36.236 -10.160 -30.791 1.00 97.31 636 PHE A C 1
ATOM 4515 O O . PHE A 1 636 ? 37.458 -9.995 -30.738 1.00 97.31 636 PHE A O 1
ATOM 4522 N N . THR A 1 637 ? 35.617 -10.682 -31.845 1.00 97.12 637 THR A N 1
ATOM 4523 C CA . THR A 1 637 ? 36.253 -10.921 -33.139 1.00 97.12 637 THR A CA 1
ATOM 4524 C C . THR A 1 637 ? 35.420 -10.312 -34.259 1.00 97.12 637 THR A C 1
ATOM 4526 O O . THR A 1 637 ? 34.191 -10.357 -34.235 1.00 97.12 637 THR A O 1
ATOM 4529 N N . TYR A 1 638 ? 36.104 -9.747 -35.244 1.00 97.88 638 TYR A N 1
ATOM 4530 C CA . TYR A 1 638 ? 35.549 -9.252 -36.493 1.00 97.88 638 TYR A CA 1
ATOM 4531 C C . TYR A 1 638 ? 36.264 -9.943 -37.652 1.00 97.88 638 TYR A C 1
ATOM 4533 O O . TYR A 1 638 ? 37.492 -9.931 -37.730 1.00 97.88 638 TYR A O 1
ATOM 4541 N N . ALA A 1 639 ? 35.494 -10.554 -38.544 1.00 97.00 639 ALA A N 1
ATOM 4542 C CA . ALA A 1 639 ? 35.986 -11.185 -39.757 1.00 97.00 639 ALA A CA 1
ATOM 4543 C C . ALA A 1 639 ? 35.411 -10.440 -40.975 1.00 97.00 639 ALA A C 1
ATOM 4545 O O . ALA A 1 639 ? 34.222 -10.611 -41.281 1.00 97.00 639 ALA A O 1
ATOM 4546 N N . PRO A 1 640 ? 36.213 -9.603 -41.662 1.00 97.06 640 PRO A N 1
ATOM 4547 C CA . PRO A 1 640 ? 35.781 -8.963 -42.897 1.00 97.06 640 PRO A CA 1
ATOM 4548 C C . PRO A 1 640 ? 35.592 -10.008 -44.005 1.00 97.06 640 PRO A C 1
ATOM 4550 O O . PRO A 1 640 ? 36.303 -11.012 -44.070 1.00 97.06 640 PRO A O 1
ATOM 4553 N N . THR A 1 641 ? 34.648 -9.764 -44.911 1.00 94.88 641 THR A N 1
ATOM 4554 C CA . THR A 1 641 ? 34.518 -10.561 -46.136 1.00 94.88 641 THR A CA 1
ATOM 4555 C C . THR A 1 641 ? 35.598 -10.169 -47.142 1.00 94.88 641 THR A C 1
ATOM 4557 O O . THR A 1 641 ? 36.181 -9.086 -47.054 1.00 94.88 641 THR A O 1
ATOM 4560 N N . PHE A 1 642 ? 35.839 -11.030 -48.133 1.00 92.50 642 PHE A N 1
ATOM 4561 C CA . PHE A 1 642 ? 36.737 -10.705 -49.241 1.00 92.50 642 PHE A CA 1
ATOM 4562 C C . PHE A 1 642 ? 36.338 -9.381 -49.915 1.00 92.50 642 PHE A C 1
ATOM 4564 O O . PHE A 1 642 ? 37.179 -8.514 -50.092 1.00 92.50 642 PHE A O 1
ATOM 4571 N N . GLN A 1 643 ? 35.046 -9.170 -50.173 1.00 92.62 643 GLN A N 1
ATOM 4572 C CA . GLN A 1 643 ? 34.519 -7.968 -50.822 1.00 92.62 643 GLN A CA 1
ATOM 4573 C C . GLN A 1 643 ? 34.802 -6.684 -50.030 1.00 92.62 643 GLN A C 1
ATOM 4575 O O . GLN A 1 643 ? 35.126 -5.664 -50.630 1.00 92.62 643 GLN A O 1
ATOM 4580 N N . ILE A 1 644 ? 34.705 -6.725 -48.694 1.00 95.06 644 ILE A N 1
ATOM 4581 C CA . ILE A 1 644 ? 35.033 -5.574 -47.835 1.00 95.06 644 ILE A CA 1
ATOM 4582 C C . ILE A 1 644 ? 36.528 -5.248 -47.939 1.00 95.06 644 ILE A C 1
ATOM 4584 O O . ILE A 1 644 ? 36.906 -4.087 -48.074 1.00 95.06 644 ILE A O 1
ATOM 4588 N N . ARG A 1 645 ? 37.382 -6.276 -47.913 1.00 94.31 645 ARG A N 1
ATOM 4589 C CA . ARG A 1 645 ? 38.837 -6.107 -48.013 1.00 94.31 645 ARG A CA 1
ATOM 4590 C C . ARG A 1 645 ? 39.293 -5.667 -49.405 1.00 94.31 645 ARG A C 1
ATOM 4592 O O . ARG A 1 645 ? 40.222 -4.872 -49.497 1.00 94.31 645 ARG A O 1
ATOM 4599 N N . HIS A 1 646 ? 38.640 -6.158 -50.454 1.00 93.06 646 HIS A N 1
ATOM 4600 C CA . HIS A 1 646 ? 38.906 -5.779 -51.842 1.00 93.06 646 HIS A CA 1
ATOM 4601 C C . HIS A 1 646 ? 38.539 -4.320 -52.099 1.00 93.06 646 HIS A C 1
ATOM 4603 O O . HIS A 1 646 ? 39.345 -3.547 -52.600 1.00 93.06 646 HIS A O 1
ATOM 4609 N N . ALA A 1 647 ? 37.371 -3.881 -51.616 1.00 92.31 647 ALA A N 1
ATOM 4610 C CA . ALA A 1 647 ? 36.967 -2.477 -51.702 1.00 92.31 647 ALA A CA 1
ATOM 4611 C C . ALA A 1 647 ? 37.951 -1.523 -50.994 1.00 92.31 647 ALA A C 1
ATOM 4613 O O . ALA A 1 647 ? 38.135 -0.388 -51.434 1.00 92.31 647 ALA A O 1
ATOM 4614 N N . ALA A 1 648 ? 38.602 -1.979 -49.918 1.00 94.69 648 ALA A N 1
ATOM 4615 C CA . ALA A 1 648 ? 39.643 -1.222 -49.224 1.00 94.69 648 ALA A CA 1
ATOM 4616 C C . ALA A 1 648 ? 40.964 -1.117 -50.016 1.00 94.69 648 ALA A C 1
ATOM 4618 O O . ALA A 1 648 ? 41.798 -0.283 -49.669 1.00 94.69 648 ALA A O 1
ATOM 4619 N N . ALA A 1 649 ? 41.172 -1.951 -51.041 1.00 94.50 649 ALA A N 1
ATOM 4620 C CA . ALA A 1 649 ? 42.380 -1.971 -51.867 1.00 94.50 649 ALA A CA 1
ATOM 4621 C C . ALA A 1 649 ? 42.342 -0.991 -53.051 1.00 94.50 649 ALA A C 1
ATOM 4623 O O . ALA A 1 649 ? 43.375 -0.780 -53.678 1.00 94.50 649 ALA A O 1
ATOM 4624 N N . ALA A 1 650 ? 41.188 -0.386 -53.352 1.00 94.25 650 ALA A N 1
ATOM 4625 C CA . ALA A 1 650 ? 41.051 0.534 -54.479 1.00 94.25 650 ALA A CA 1
ATOM 4626 C C . ALA A 1 650 ? 42.043 1.705 -54.373 1.00 94.25 650 ALA A C 1
ATOM 4628 O O . ALA A 1 650 ? 42.189 2.302 -53.304 1.00 94.25 650 ALA A O 1
ATOM 4629 N N . ASP A 1 651 ? 42.652 2.106 -55.493 1.00 90.81 651 ASP A N 1
ATOM 4630 C CA . ASP A 1 651 ? 43.696 3.149 -55.532 1.00 90.81 651 ASP A CA 1
ATOM 4631 C C . ASP A 1 651 ? 43.242 4.495 -54.929 1.00 90.81 651 ASP A C 1
ATOM 4633 O O . ASP A 1 651 ? 44.055 5.295 -54.469 1.00 90.81 651 ASP A O 1
ATOM 4637 N N . ASN A 1 652 ? 41.928 4.747 -54.918 1.00 89.69 652 ASN A N 1
ATOM 4638 C CA . ASN A 1 652 ? 41.298 5.939 -54.345 1.00 89.69 652 ASN A CA 1
ATOM 4639 C C . ASN A 1 652 ? 40.244 5.583 -53.279 1.00 89.69 652 ASN A C 1
ATOM 4641 O O . ASN A 1 652 ? 39.200 6.238 -53.195 1.00 89.69 652 ASN A O 1
ATOM 4645 N N . ALA A 1 653 ? 40.477 4.521 -52.502 1.00 91.56 653 ALA A N 1
ATOM 4646 C CA . ALA A 1 653 ? 39.558 4.078 -51.458 1.00 91.56 653 ALA A CA 1
ATOM 4647 C C . ALA A 1 653 ? 39.274 5.210 -50.442 1.00 91.56 653 ALA A C 1
ATOM 4649 O O . ALA A 1 653 ? 40.212 5.791 -49.890 1.00 91.56 653 ALA A O 1
ATOM 4650 N N . PRO A 1 654 ? 37.997 5.546 -50.165 1.00 91.00 654 PRO A N 1
ATOM 4651 C CA . PRO A 1 654 ? 37.661 6.504 -49.115 1.00 91.00 654 PRO A CA 1
ATOM 4652 C C . PRO A 1 654 ? 37.949 5.915 -47.725 1.00 91.00 654 PRO A C 1
ATOM 4654 O O . PRO A 1 654 ? 37.914 4.700 -47.544 1.00 91.00 654 PRO A O 1
ATOM 4657 N N . ASP A 1 655 ? 38.112 6.763 -46.704 1.00 87.31 655 ASP A N 1
ATOM 4658 C CA . ASP A 1 655 ? 38.331 6.323 -45.309 1.00 87.31 655 ASP A CA 1
ATOM 4659 C C . ASP A 1 655 ? 37.232 5.369 -44.788 1.00 87.31 655 ASP A C 1
ATOM 4661 O O . ASP A 1 655 ? 37.458 4.519 -43.927 1.00 87.31 655 ASP A O 1
ATOM 4665 N N . THR A 1 656 ? 36.018 5.475 -45.333 1.00 88.25 656 THR A N 1
ATOM 4666 C CA . THR A 1 656 ? 34.893 4.585 -45.010 1.00 88.25 656 THR A CA 1
ATOM 4667 C C . THR A 1 656 ? 35.037 3.175 -45.583 1.00 88.25 656 THR A C 1
ATOM 4669 O O . THR A 1 656 ? 34.284 2.296 -45.188 1.00 88.25 656 THR A O 1
ATOM 4672 N N . ALA A 1 657 ? 35.941 2.959 -46.541 1.00 90.69 657 ALA A N 1
ATOM 4673 C CA . ALA A 1 657 ? 36.272 1.635 -47.067 1.00 90.69 657 ALA A CA 1
ATOM 4674 C C . ALA A 1 657 ? 37.407 0.971 -46.270 1.00 90.69 657 ALA A C 1
ATOM 4676 O O . ALA A 1 657 ? 37.506 -0.251 -46.249 1.00 90.69 657 ALA A O 1
ATOM 4677 N N . THR A 1 658 ? 38.241 1.755 -45.579 1.00 93.94 658 THR A N 1
ATOM 4678 C CA . THR A 1 658 ? 39.388 1.256 -44.798 1.00 93.94 658 THR A CA 1
ATOM 4679 C C . THR A 1 658 ? 39.052 0.988 -43.329 1.00 93.94 658 THR A C 1
ATOM 4681 O O . THR A 1 658 ? 39.897 0.518 -42.564 1.00 93.94 658 THR A O 1
ATOM 4684 N N . THR A 1 659 ? 37.809 1.244 -42.920 1.00 95.94 659 THR A N 1
ATOM 4685 C CA . THR A 1 659 ? 37.293 0.972 -41.576 1.00 95.94 659 THR A CA 1
ATOM 4686 C C . THR A 1 659 ? 35.893 0.374 -41.641 1.00 95.94 659 THR A C 1
ATOM 4688 O O . THR A 1 659 ? 35.141 0.618 -42.579 1.00 95.94 659 THR A O 1
ATOM 4691 N N . ASP A 1 660 ? 35.533 -0.403 -40.624 1.00 96.62 660 ASP A N 1
ATOM 4692 C CA . ASP A 1 660 ? 34.174 -0.900 -40.415 1.00 96.62 660 ASP A CA 1
ATOM 4693 C C . ASP A 1 660 ? 33.779 -0.703 -38.946 1.00 96.62 660 ASP A C 1
ATOM 4695 O O . ASP A 1 660 ? 34.618 -0.417 -38.089 1.00 96.62 660 ASP A O 1
ATOM 4699 N N . SER A 1 661 ? 32.493 -0.816 -38.629 1.00 96.00 661 SER A N 1
ATOM 4700 C CA . SER A 1 661 ? 32.008 -0.605 -37.270 1.00 96.00 661 SER A CA 1
ATOM 4701 C C . SER A 1 661 ? 30.847 -1.511 -36.889 1.00 96.00 661 SER A C 1
ATOM 4703 O O . SER A 1 661 ? 30.063 -1.956 -37.726 1.00 96.00 661 SER A O 1
ATOM 4705 N N . PHE A 1 662 ? 30.724 -1.780 -35.594 1.00 97.12 662 PHE A N 1
ATOM 4706 C CA . PHE A 1 662 ? 29.607 -2.513 -35.005 1.00 97.12 662 PHE A CA 1
ATOM 4707 C C . PHE A 1 662 ? 29.308 -1.986 -33.601 1.00 97.12 662 PHE A C 1
ATOM 4709 O O . PHE A 1 662 ? 30.139 -1.335 -32.970 1.00 97.12 662 PHE A O 1
ATOM 4716 N N . THR A 1 663 ? 28.104 -2.240 -33.096 1.00 96.75 663 THR A N 1
ATOM 4717 C CA . THR A 1 663 ? 27.679 -1.769 -31.773 1.00 96.75 663 THR A CA 1
ATOM 4718 C C . THR A 1 663 ? 27.800 -2.862 -30.727 1.00 96.75 663 THR A C 1
ATOM 4720 O O . THR A 1 663 ? 27.390 -3.999 -30.971 1.00 96.75 663 THR A O 1
ATOM 4723 N N . VAL A 1 664 ? 28.277 -2.485 -29.543 1.00 96.56 664 VAL A N 1
ATOM 4724 C CA . VAL A 1 664 ? 28.328 -3.337 -28.356 1.00 96.56 664 VAL A CA 1
ATOM 4725 C C . VAL A 1 664 ? 27.561 -2.672 -27.222 1.00 96.56 664 VAL A C 1
ATOM 4727 O O . VAL A 1 664 ? 27.772 -1.500 -26.917 1.00 96.56 664 VAL A O 1
ATOM 4730 N N . THR A 1 665 ? 26.684 -3.438 -26.586 1.00 95.69 665 THR A N 1
ATOM 4731 C CA . THR A 1 665 ? 25.938 -3.078 -25.388 1.00 95.69 665 THR A CA 1
ATOM 4732 C C . THR A 1 665 ? 26.469 -3.869 -24.197 1.00 95.69 665 THR A C 1
ATOM 4734 O O . THR A 1 665 ? 26.517 -5.101 -24.218 1.00 95.69 665 THR A O 1
ATOM 4737 N N . VAL A 1 666 ? 26.835 -3.140 -23.146 1.00 96.62 666 VAL A N 1
ATOM 4738 C CA . VAL A 1 666 ? 27.242 -3.673 -21.844 1.00 96.62 666 VAL A CA 1
ATOM 4739 C C . VAL A 1 666 ? 26.110 -3.425 -20.857 1.00 96.62 666 VAL A C 1
ATOM 4741 O O . VAL A 1 666 ? 25.658 -2.288 -20.730 1.00 96.62 666 VAL A O 1
ATOM 4744 N N . SER A 1 667 ? 25.645 -4.468 -20.172 1.00 94.31 667 SER A N 1
ATOM 4745 C CA . SER A 1 667 ? 24.605 -4.380 -19.140 1.00 94.31 667 SER A CA 1
ATOM 4746 C C . SER A 1 667 ? 25.086 -4.950 -17.811 1.00 94.31 667 SER A C 1
ATOM 4748 O O . SER A 1 667 ? 25.872 -5.894 -17.791 1.00 94.31 667 SER A O 1
ATOM 4750 N N . ASP A 1 668 ? 24.583 -4.382 -16.719 1.00 92.88 668 ASP A N 1
ATOM 4751 C CA . ASP A 1 668 ? 24.798 -4.835 -15.337 1.00 92.88 668 ASP A CA 1
ATOM 4752 C C . ASP A 1 668 ? 23.803 -5.927 -14.882 1.00 92.88 668 ASP A C 1
ATOM 4754 O O . ASP A 1 668 ? 23.902 -6.446 -13.775 1.00 92.88 668 ASP A O 1
ATOM 4758 N N . GLY A 1 669 ? 22.809 -6.279 -15.711 1.00 89.06 669 GLY A N 1
ATOM 4759 C CA . GLY A 1 669 ? 21.749 -7.233 -15.353 1.00 89.06 669 GLY A CA 1
ATOM 4760 C C . GLY A 1 669 ? 20.655 -6.683 -14.421 1.00 89.06 669 GLY A C 1
ATOM 4761 O O . GLY A 1 669 ? 19.655 -7.365 -14.195 1.00 89.06 669 GLY A O 1
ATOM 4762 N N . TYR A 1 670 ? 20.778 -5.439 -13.953 1.00 88.06 670 TYR A N 1
ATOM 4763 C CA . TYR A 1 670 ? 19.831 -4.734 -13.079 1.00 88.06 670 TYR A CA 1
ATOM 4764 C C . TYR A 1 670 ? 19.172 -3.524 -13.762 1.00 88.06 670 TYR A C 1
ATOM 4766 O O . TYR A 1 670 ? 18.634 -2.625 -13.110 1.00 88.06 670 TYR A O 1
ATOM 4774 N N . GLY A 1 671 ? 19.179 -3.513 -15.097 1.00 85.56 671 GLY A N 1
ATOM 4775 C CA . GLY A 1 671 ? 18.509 -2.514 -15.930 1.00 85.56 671 GLY A CA 1
ATOM 4776 C C . GLY A 1 671 ? 19.381 -1.321 -16.322 1.00 85.56 671 GLY A C 1
ATOM 4777 O O . GLY A 1 671 ? 18.917 -0.475 -17.087 1.00 85.56 671 GLY A O 1
ATOM 4778 N N . GLY A 1 672 ? 20.631 -1.251 -15.858 1.00 90.50 672 GLY A N 1
ATOM 4779 C CA . GLY A 1 672 ? 21.615 -0.321 -16.391 1.00 90.50 672 GLY A CA 1
ATOM 4780 C C . GLY A 1 672 ? 22.308 -0.920 -17.612 1.00 90.50 672 GLY A C 1
ATOM 4781 O O . GLY A 1 672 ? 22.670 -2.100 -17.671 1.00 90.50 672 GLY A O 1
ATOM 4782 N N . SER A 1 673 ? 22.461 -0.099 -18.648 1.00 94.12 673 SER A N 1
ATOM 4783 C CA . SER A 1 673 ? 23.147 -0.503 -19.870 1.00 94.12 673 SER A CA 1
ATOM 4784 C C . SER A 1 673 ? 23.776 0.686 -20.576 1.00 94.12 673 SER A C 1
ATOM 4786 O O . SER A 1 673 ? 23.162 1.752 -20.644 1.00 94.12 673 SER A O 1
ATOM 4788 N N . THR A 1 674 ? 24.937 0.464 -21.182 1.00 97.00 674 THR A N 1
ATOM 4789 C CA . THR A 1 674 ? 25.645 1.443 -22.009 1.00 97.00 674 THR A CA 1
ATOM 4790 C C . THR A 1 674 ? 25.990 0.813 -23.348 1.00 97.00 674 THR A C 1
ATOM 4792 O O . THR A 1 674 ? 26.395 -0.344 -23.411 1.00 97.00 674 THR A O 1
ATOM 4795 N N . THR A 1 675 ? 25.814 1.570 -24.430 1.00 95.44 675 THR A N 1
ATOM 4796 C CA . THR A 1 675 ? 26.131 1.121 -25.791 1.00 95.44 675 THR A CA 1
ATOM 4797 C C . THR A 1 675 ? 27.255 1.971 -26.369 1.00 95.44 675 THR A C 1
ATOM 4799 O O . THR A 1 675 ? 27.228 3.193 -26.237 1.00 95.44 675 THR A O 1
ATOM 4802 N N . GLN A 1 676 ? 28.225 1.331 -27.020 1.00 95.06 676 GLN A N 1
ATOM 4803 C CA . GLN A 1 676 ? 29.312 1.985 -27.743 1.00 95.06 676 GLN A CA 1
ATOM 4804 C C . GLN A 1 676 ? 29.467 1.381 -29.141 1.00 95.06 676 GLN A C 1
ATOM 4806 O O . GLN A 1 676 ? 29.314 0.176 -29.338 1.00 95.06 676 GLN A O 1
ATOM 4811 N N . THR A 1 677 ? 29.782 2.235 -30.113 1.00 95.94 677 THR A N 1
ATOM 4812 C CA . THR A 1 677 ? 30.213 1.812 -31.447 1.00 95.94 677 THR A CA 1
ATOM 4813 C C . THR A 1 677 ? 31.708 1.516 -31.415 1.00 95.94 677 THR A C 1
ATOM 4815 O O . THR A 1 677 ? 32.500 2.386 -31.055 1.00 95.94 677 THR A O 1
ATOM 4818 N N . ILE A 1 678 ? 32.077 0.294 -31.783 1.00 96.25 678 ILE A N 1
ATOM 4819 C CA . ILE A 1 678 ? 33.456 -0.151 -31.961 1.00 96.25 678 ILE A CA 1
ATOM 4820 C C . ILE A 1 678 ? 33.810 0.030 -33.432 1.00 96.25 678 ILE A C 1
ATOM 4822 O O . ILE A 1 678 ? 33.106 -0.488 -34.300 1.00 96.25 678 ILE A O 1
ATOM 4826 N N . THR A 1 679 ? 34.888 0.762 -33.702 1.00 96.31 679 THR A N 1
ATOM 4827 C CA . THR A 1 679 ? 35.440 0.943 -35.049 1.00 96.31 679 THR A CA 1
ATOM 4828 C C . THR A 1 679 ? 36.688 0.086 -35.187 1.00 96.31 679 THR A C 1
ATOM 4830 O O . THR A 1 679 ? 37.598 0.190 -34.365 1.00 96.31 679 THR A O 1
ATOM 4833 N N . VAL A 1 680 ? 36.732 -0.743 -36.224 1.00 96.38 680 VAL A N 1
ATOM 4834 C CA . VAL A 1 680 ? 37.837 -1.657 -36.517 1.00 96.38 680 VAL A CA 1
ATOM 4835 C C . VAL A 1 680 ? 38.458 -1.323 -37.875 1.00 96.38 680 VAL A C 1
ATOM 4837 O O . VAL A 1 680 ? 37.736 -0.941 -38.801 1.00 96.38 680 VAL A O 1
ATOM 4840 N N . PRO A 1 681 ? 39.785 -1.447 -38.026 1.00 95.62 681 PRO A N 1
ATOM 4841 C CA . PRO A 1 681 ? 40.436 -1.271 -39.318 1.00 95.62 681 PRO A CA 1
ATOM 4842 C C . PRO A 1 681 ? 40.109 -2.437 -40.263 1.00 95.62 681 PRO A C 1
ATOM 4844 O O . PRO A 1 681 ? 39.940 -3.581 -39.837 1.00 95.62 681 PRO A O 1
ATOM 4847 N N . VAL A 1 682 ? 40.071 -2.155 -41.563 1.00 96.00 682 VAL A N 1
ATOM 4848 C CA . VAL A 1 682 ? 39.947 -3.159 -42.624 1.00 96.00 682 VAL A CA 1
ATOM 4849 C C . VAL A 1 682 ? 41.283 -3.258 -43.346 1.00 96.00 682 VAL A C 1
ATOM 4851 O O . VAL A 1 682 ? 41.770 -2.287 -43.919 1.00 96.00 682 VAL A O 1
ATOM 4854 N N . SER A 1 683 ? 41.891 -4.445 -43.329 1.00 93.31 683 SER A N 1
ATOM 4855 C CA . SER A 1 683 ? 43.093 -4.689 -44.130 1.00 93.31 683 SER A CA 1
ATOM 4856 C C . SER A 1 683 ? 42.723 -4.929 -45.593 1.00 93.31 683 SER A C 1
ATOM 4858 O O . SER A 1 683 ? 41.884 -5.782 -45.893 1.00 93.31 683 SER A O 1
ATOM 4860 N N . ALA A 1 684 ? 43.384 -4.215 -46.500 1.00 93.00 684 ALA A N 1
ATOM 4861 C CA . ALA A 1 684 ? 43.219 -4.398 -47.936 1.00 93.00 684 ALA A CA 1
ATOM 4862 C C . ALA A 1 684 ? 43.701 -5.788 -48.398 1.00 93.00 684 ALA A C 1
ATOM 4864 O O . ALA A 1 684 ? 44.619 -6.373 -47.809 1.00 93.00 684 ALA A O 1
ATOM 4865 N N . VAL A 1 685 ? 43.073 -6.322 -49.445 1.00 93.00 685 VAL A N 1
ATOM 4866 C CA . VAL A 1 685 ? 43.553 -7.485 -50.207 1.00 93.00 685 VAL A CA 1
ATOM 4867 C C . VAL A 1 685 ? 43.252 -7.263 -51.674 1.00 93.00 685 VAL A C 1
ATOM 4869 O O . VAL A 1 685 ? 42.170 -6.790 -51.985 1.00 93.00 685 VAL A O 1
ATOM 4872 N N . ASN A 1 686 ? 44.205 -7.600 -52.531 1.00 94.25 686 ASN A N 1
ATOM 4873 C CA . ASN A 1 686 ? 44.051 -7.585 -53.975 1.00 94.25 686 ASN A CA 1
ATOM 4874 C C . ASN A 1 686 ? 45.061 -8.571 -54.585 1.00 94.25 686 ASN A C 1
ATOM 4876 O O . ASN A 1 686 ? 46.160 -8.750 -54.041 1.00 94.25 686 ASN A O 1
ATOM 4880 N N . GLY A 1 687 ? 44.686 -9.238 -55.665 1.00 92.56 687 GLY A N 1
ATOM 4881 C CA . GLY A 1 687 ? 45.501 -10.154 -56.440 1.00 92.56 687 GLY A CA 1
ATOM 4882 C C . GLY A 1 687 ? 45.857 -9.544 -57.789 1.00 92.56 687 GLY A C 1
ATOM 4883 O O . GLY A 1 687 ? 44.991 -9.195 -58.568 1.00 92.56 687 GLY A O 1
ATOM 4884 N N . ASN A 1 688 ? 47.151 -9.472 -58.099 1.00 93.62 688 ASN A N 1
ATOM 4885 C CA . ASN A 1 688 ? 47.600 -8.805 -59.318 1.00 93.62 688 ASN A CA 1
ATOM 4886 C C . ASN A 1 688 ? 47.080 -9.481 -60.610 1.00 93.62 688 ASN A C 1
ATOM 4888 O O . ASN A 1 688 ? 47.079 -10.720 -60.697 1.00 93.62 688 ASN A O 1
ATOM 4892 N N . PRO A 1 689 ? 46.842 -8.692 -61.676 1.00 95.56 689 PRO A N 1
ATOM 4893 C CA . PRO A 1 689 ? 46.650 -9.195 -63.025 1.00 95.56 689 PRO A CA 1
ATOM 4894 C C . PRO A 1 689 ? 47.812 -10.084 -63.460 1.00 95.56 689 PRO A C 1
ATOM 4896 O O . PRO A 1 689 ? 48.967 -9.880 -63.079 1.00 95.56 689 PRO A O 1
ATOM 4899 N N . SER A 1 690 ? 47.535 -11.069 -64.306 1.00 95.12 690 SER A N 1
ATOM 4900 C CA . SER A 1 690 ? 48.564 -11.961 -64.841 1.00 95.12 690 SER A CA 1
ATOM 4901 C C . SER A 1 690 ? 48.240 -12.440 -66.255 1.00 95.12 690 SER A C 1
ATOM 4903 O O . SER A 1 690 ? 47.134 -12.253 -66.764 1.00 95.12 690 SER A O 1
ATOM 4905 N N . GLY A 1 691 ? 49.232 -13.049 -66.909 1.00 92.19 691 GLY A N 1
ATOM 4906 C CA . GLY A 1 691 ? 49.117 -13.514 -68.289 1.00 92.19 691 GLY A CA 1
ATOM 4907 C C . GLY A 1 691 ? 49.433 -12.422 -69.309 1.00 92.19 691 GLY A C 1
ATOM 4908 O O . GLY A 1 691 ? 50.291 -11.572 -69.074 1.00 92.19 691 GLY A O 1
ATOM 4909 N N . GLY A 1 692 ? 48.752 -12.481 -70.453 1.00 91.94 692 GLY A N 1
ATOM 4910 C CA . GLY A 1 692 ? 49.014 -11.622 -71.604 1.00 91.94 692 GLY A CA 1
ATOM 4911 C C . GLY A 1 692 ? 49.881 -12.286 -72.674 1.00 91.94 692 GLY A C 1
ATOM 4912 O O . GLY A 1 692 ? 50.975 -12.783 -72.411 1.00 91.94 692 GLY A O 1
ATOM 4913 N N . THR A 1 693 ? 49.390 -12.273 -73.910 1.00 93.00 693 THR A N 1
ATOM 4914 C CA . THR A 1 693 ? 50.134 -12.669 -75.112 1.00 93.00 693 THR A CA 1
ATOM 4915 C C . THR A 1 693 ? 49.856 -11.682 -76.235 1.00 93.00 693 THR A C 1
ATOM 4917 O O . THR A 1 693 ? 48.786 -11.076 -76.281 1.00 93.00 693 THR A O 1
ATOM 4920 N N . ILE A 1 694 ? 50.825 -11.516 -77.132 1.00 94.69 694 ILE A N 1
ATOM 4921 C CA . ILE A 1 694 ? 50.703 -10.619 -78.282 1.00 94.69 694 ILE A CA 1
ATOM 4922 C C . ILE A 1 694 ? 50.153 -11.422 -79.455 1.00 94.69 694 ILE A C 1
ATOM 4924 O O . ILE A 1 694 ? 50.686 -12.479 -79.798 1.00 94.69 694 ILE A O 1
ATOM 4928 N N . THR A 1 695 ? 49.097 -10.909 -80.069 1.00 93.25 695 THR A N 1
ATOM 4929 C CA . THR A 1 695 ? 48.438 -11.498 -81.237 1.00 93.25 695 THR A CA 1
ATOM 4930 C C . THR A 1 695 ? 48.202 -10.446 -82.309 1.00 93.25 695 THR A C 1
ATOM 4932 O O . THR A 1 695 ? 48.430 -9.257 -82.076 1.00 93.25 695 THR A O 1
ATOM 4935 N N . ASP A 1 696 ? 47.808 -10.905 -83.499 1.00 90.81 696 ASP A N 1
ATOM 4936 C CA . ASP A 1 696 ? 47.483 -10.060 -84.652 1.00 90.81 696 ASP A CA 1
ATOM 4937 C C . ASP A 1 696 ? 48.584 -9.051 -85.006 1.00 90.81 696 ASP A C 1
ATOM 4939 O O . ASP A 1 696 ? 48.317 -7.943 -85.468 1.00 90.81 696 ASP A O 1
ATOM 4943 N N . LEU A 1 697 ? 49.844 -9.451 -84.785 1.00 94.56 697 LEU A N 1
ATOM 4944 C CA . LEU A 1 697 ? 50.995 -8.631 -85.123 1.00 94.56 697 LEU A CA 1
ATOM 4945 C C . LEU A 1 697 ? 51.096 -8.517 -86.646 1.00 94.56 697 LEU A C 1
ATOM 4947 O O . LEU A 1 697 ? 51.376 -9.502 -87.334 1.00 94.56 697 LEU A O 1
ATOM 4951 N N . ALA A 1 698 ? 50.875 -7.314 -87.157 1.00 94.81 698 ALA A N 1
ATOM 4952 C CA . ALA A 1 698 ? 50.903 -7.008 -88.576 1.00 94.81 698 ALA A CA 1
ATOM 4953 C C . ALA A 1 698 ? 51.822 -5.818 -88.834 1.00 94.81 698 ALA A C 1
ATOM 4955 O O . ALA A 1 698 ? 51.856 -4.866 -88.057 1.00 94.81 698 ALA A O 1
ATOM 4956 N N . VAL A 1 699 ? 52.562 -5.891 -89.936 1.00 94.31 699 VAL A N 1
ATOM 4957 C CA . VAL A 1 699 ? 53.505 -4.862 -90.372 1.00 94.31 699 VAL A CA 1
ATOM 4958 C C . VAL A 1 699 ? 53.011 -4.317 -91.701 1.00 94.31 699 VAL A C 1
ATOM 4960 O O . VAL A 1 699 ? 52.759 -5.085 -92.630 1.00 94.31 699 VAL A O 1
ATOM 4963 N N . ASP A 1 700 ? 52.862 -3.002 -91.792 1.00 92.25 700 ASP A N 1
ATOM 4964 C CA . ASP A 1 700 ? 52.716 -2.324 -93.073 1.00 92.25 700 ASP A CA 1
ATOM 4965 C C . ASP A 1 700 ? 54.115 -2.019 -93.611 1.00 92.25 700 ASP A C 1
ATOM 4967 O O . ASP A 1 700 ? 54.782 -1.098 -93.146 1.00 92.25 700 ASP A O 1
ATOM 4971 N N . ASP A 1 701 ? 54.580 -2.800 -94.584 1.00 84.06 701 ASP A N 1
ATOM 4972 C CA . ASP A 1 701 ? 55.939 -2.665 -95.122 1.00 84.06 701 ASP A CA 1
ATOM 4973 C C . ASP A 1 701 ? 56.170 -1.331 -95.861 1.00 84.06 701 ASP A C 1
ATOM 4975 O O . ASP A 1 701 ? 57.315 -0.904 -96.021 1.00 84.06 701 ASP A O 1
ATOM 4979 N N . VAL A 1 702 ? 55.108 -0.635 -96.293 1.00 84.81 702 VAL A N 1
ATOM 4980 C CA . VAL A 1 702 ? 55.222 0.641 -97.016 1.00 84.81 702 VAL A CA 1
ATOM 4981 C C . VAL A 1 702 ? 55.566 1.763 -96.038 1.00 84.81 702 VAL A C 1
ATOM 4983 O O . VAL A 1 702 ? 56.571 2.464 -96.210 1.00 84.81 702 VAL A O 1
ATOM 4986 N N . ILE A 1 703 ? 54.762 1.919 -94.985 1.00 88.38 703 ILE A N 1
ATOM 4987 C CA . ILE A 1 703 ? 54.932 2.999 -93.996 1.00 88.38 703 ILE A CA 1
ATOM 4988 C C . ILE A 1 703 ? 55.712 2.574 -92.744 1.00 88.38 703 ILE A C 1
ATOM 4990 O O . ILE A 1 703 ? 56.134 3.430 -91.972 1.00 88.38 703 ILE A O 1
ATOM 4994 N N . GLY A 1 704 ? 55.953 1.278 -92.556 1.00 89.31 704 GLY A N 1
ATOM 4995 C CA . GLY A 1 704 ? 56.681 0.691 -91.429 1.00 89.31 704 GLY A CA 1
ATOM 4996 C C . GLY A 1 704 ? 55.881 0.565 -90.130 1.00 89.31 704 GLY A C 1
ATOM 4997 O O . GLY A 1 704 ? 56.442 0.148 -89.120 1.00 89.31 704 GLY A O 1
ATOM 4998 N N . VAL A 1 705 ? 54.595 0.930 -90.131 1.00 95.00 705 VAL A N 1
ATOM 4999 C CA . VAL A 1 705 ? 53.733 0.882 -88.941 1.00 95.00 705 VAL A CA 1
ATOM 5000 C C . VAL A 1 705 ? 53.443 -0.566 -88.559 1.00 95.00 705 VAL A C 1
ATOM 5002 O O . VAL A 1 705 ? 53.101 -1.386 -89.411 1.00 95.00 705 VAL A O 1
ATOM 5005 N N . VAL A 1 706 ? 53.541 -0.864 -87.264 1.00 96.81 706 VAL A N 1
ATOM 5006 C CA . VAL A 1 706 ? 53.212 -2.173 -86.696 1.00 96.81 706 VAL A CA 1
ATOM 5007 C C . VAL A 1 706 ? 51.965 -2.053 -85.835 1.00 96.81 706 VAL A C 1
ATOM 5009 O O . VAL A 1 706 ? 51.912 -1.224 -84.930 1.00 96.81 706 VAL A O 1
ATOM 5012 N N . THR A 1 707 ? 50.976 -2.903 -86.077 1.00 96.75 707 THR A N 1
ATOM 5013 C CA . THR A 1 707 ? 49.799 -3.043 -85.211 1.00 96.75 707 THR A CA 1
ATOM 5014 C C . THR A 1 707 ? 49.824 -4.388 -84.510 1.00 96.75 707 THR A C 1
ATOM 5016 O O . THR A 1 707 ? 50.327 -5.364 -85.063 1.00 96.75 707 THR A O 1
ATOM 5019 N N . GLY A 1 708 ? 49.250 -4.462 -83.317 1.00 96.56 708 GLY A N 1
ATOM 5020 C CA . GLY A 1 708 ? 49.045 -5.724 -82.615 1.00 96.56 708 GLY A CA 1
ATOM 5021 C C . GLY A 1 708 ? 48.058 -5.573 -81.468 1.00 96.56 708 GLY A C 1
ATOM 5022 O O . GLY A 1 708 ? 47.564 -4.479 -81.195 1.00 96.56 708 GLY A O 1
ATOM 5023 N N . SER A 1 709 ? 47.762 -6.677 -80.790 1.00 95.75 709 SER A N 1
ATOM 5024 C CA . SER A 1 709 ? 46.891 -6.670 -79.617 1.00 95.75 709 SER A CA 1
ATOM 5025 C C . SER A 1 709 ? 47.430 -7.556 -78.508 1.00 95.75 709 SER A C 1
ATOM 5027 O O . SER A 1 709 ? 47.908 -8.670 -78.746 1.00 95.75 709 SER A O 1
ATOM 5029 N N . VAL A 1 710 ? 47.351 -7.043 -77.284 1.00 96.00 710 VAL A N 1
ATOM 5030 C CA . VAL A 1 710 ? 47.571 -7.801 -76.060 1.00 96.00 710 VAL A CA 1
ATOM 5031 C C . VAL A 1 710 ? 46.254 -8.446 -75.645 1.00 96.00 710 VAL A C 1
ATOM 5033 O O . VAL A 1 710 ? 45.298 -7.757 -75.304 1.00 96.00 710 VAL A O 1
ATOM 5036 N N . ILE A 1 711 ? 46.226 -9.777 -75.621 1.00 93.38 711 ILE A N 1
ATOM 5037 C CA . ILE A 1 711 ? 45.056 -10.552 -75.194 1.00 93.38 711 ILE A CA 1
ATOM 5038 C C . ILE A 1 711 ? 45.405 -11.526 -74.070 1.00 93.38 711 ILE A C 1
ATOM 5040 O O . ILE A 1 711 ? 46.562 -11.912 -73.889 1.00 93.38 711 ILE A O 1
ATOM 5044 N N . GLY A 1 712 ? 44.385 -11.980 -73.338 1.00 92.25 712 GLY A N 1
ATOM 5045 C CA . GLY A 1 712 ? 44.534 -13.027 -72.322 1.00 92.25 712 GLY A CA 1
ATOM 5046 C C . GLY A 1 712 ? 45.173 -12.552 -71.017 1.00 92.25 712 GLY A C 1
ATOM 5047 O O . GLY A 1 712 ? 45.741 -13.370 -70.295 1.00 92.25 712 GLY A O 1
ATOM 5048 N N . VAL A 1 713 ? 45.110 -11.250 -70.727 1.00 95.56 713 VAL A N 1
ATOM 5049 C CA . VAL A 1 713 ? 45.364 -10.739 -69.376 1.00 95.56 713 VAL A CA 1
ATOM 5050 C C . VAL A 1 713 ? 44.117 -11.000 -68.544 1.00 95.56 713 VAL A C 1
ATOM 5052 O O . VAL A 1 713 ? 43.008 -10.666 -68.962 1.00 95.56 713 VAL A O 1
ATOM 5055 N N . THR A 1 714 ? 44.296 -11.631 -67.393 1.00 95.12 714 THR A N 1
ATOM 5056 C CA . THR A 1 714 ? 43.206 -11.951 -66.473 1.00 95.12 714 THR A CA 1
ATOM 5057 C C . THR A 1 714 ? 43.556 -11.493 -65.078 1.00 95.12 714 THR A C 1
ATOM 5059 O O . THR A 1 714 ? 44.706 -11.622 -64.652 1.00 95.12 714 THR A O 1
ATOM 5062 N N . ASP A 1 715 ? 42.541 -11.033 -64.371 1.00 95.75 715 ASP A N 1
ATOM 5063 C CA . ASP A 1 715 ? 42.624 -10.660 -62.975 1.00 95.75 715 ASP A CA 1
ATOM 5064 C C . ASP A 1 715 ? 41.945 -11.734 -62.104 1.00 95.75 715 ASP A C 1
ATOM 5066 O O . ASP A 1 715 ? 40.834 -12.160 -62.447 1.00 95.75 715 ASP A O 1
ATOM 5070 N N . PRO A 1 716 ? 42.594 -12.239 -61.037 1.00 94.19 716 PRO A N 1
ATOM 5071 C CA . PRO A 1 716 ? 42.006 -13.264 -60.174 1.00 94.19 716 PRO A CA 1
ATOM 5072 C C . PRO A 1 716 ? 40.756 -12.776 -59.426 1.00 94.19 716 PRO A C 1
ATOM 5074 O O . PRO A 1 716 ? 39.886 -13.599 -59.128 1.00 94.19 716 PRO A O 1
ATOM 5077 N N . ASP A 1 717 ? 40.636 -11.470 -59.188 1.00 94.38 717 ASP A N 1
ATOM 5078 C CA . ASP A 1 717 ? 39.522 -10.834 -58.482 1.00 94.38 717 ASP A CA 1
ATOM 5079 C C . ASP A 1 717 ? 38.461 -10.280 -59.452 1.00 94.38 717 ASP A C 1
ATOM 5081 O O . ASP A 1 717 ? 37.384 -9.842 -59.045 1.00 94.38 717 ASP A O 1
ATOM 5085 N N . SER A 1 718 ? 38.700 -10.460 -60.759 1.00 91.75 718 SER A N 1
ATOM 5086 C CA . SER A 1 718 ? 37.838 -10.042 -61.871 1.00 91.75 718 SER A CA 1
ATOM 5087 C C . SER A 1 718 ? 37.668 -8.526 -61.982 1.00 91.75 718 SER A C 1
ATOM 5089 O O . SER A 1 718 ? 36.624 -8.053 -62.449 1.00 91.75 718 SER A O 1
ATOM 5091 N N . ASP A 1 719 ? 38.694 -7.770 -61.595 1.00 94.75 719 ASP A N 1
ATOM 5092 C CA . ASP A 1 719 ? 38.699 -6.320 -61.729 1.00 94.75 719 ASP A CA 1
ATOM 5093 C C . ASP A 1 719 ? 38.803 -5.846 -63.191 1.00 94.75 719 ASP A C 1
ATOM 5095 O O . ASP A 1 719 ? 39.423 -6.503 -64.039 1.00 94.75 719 ASP A O 1
ATOM 5099 N N . PRO A 1 720 ? 38.210 -4.683 -63.530 1.00 93.31 720 PRO A N 1
ATOM 5100 C CA . PRO A 1 720 ? 38.405 -4.055 -64.830 1.00 93.31 720 PRO A CA 1
ATOM 5101 C C . PRO A 1 720 ? 39.871 -3.675 -65.064 1.00 93.31 720 PRO A C 1
ATOM 5103 O O . PRO A 1 720 ? 40.466 -2.925 -64.296 1.00 93.31 720 PRO A O 1
ATOM 5106 N N . LEU A 1 721 ? 40.429 -4.130 -66.185 1.00 94.62 721 LEU A N 1
ATOM 5107 C CA . LEU A 1 721 ? 41.819 -3.867 -66.545 1.00 94.62 721 LEU A CA 1
ATOM 5108 C C . LEU A 1 721 ? 41.978 -2.564 -67.334 1.00 94.62 721 LEU A C 1
ATOM 5110 O O . LEU A 1 721 ? 41.183 -2.248 -68.221 1.00 94.62 721 LEU A O 1
ATOM 5114 N N . SER A 1 722 ? 43.059 -1.844 -67.051 1.00 94.62 722 SER A N 1
ATOM 5115 C CA . SER A 1 722 ? 43.457 -0.621 -67.748 1.00 94.62 722 SER A CA 1
ATOM 5116 C C . SER A 1 722 ? 44.879 -0.742 -68.293 1.00 94.62 722 SER A C 1
ATOM 5118 O O . SER A 1 722 ? 45.776 -1.224 -67.606 1.00 94.62 722 SER A O 1
ATOM 5120 N N . TYR A 1 723 ? 45.089 -0.316 -69.539 1.00 94.88 723 TYR A N 1
ATOM 5121 C CA . TYR A 1 723 ? 46.378 -0.405 -70.227 1.00 94.88 723 TYR A CA 1
ATOM 5122 C C . TYR A 1 723 ? 47.109 0.940 -70.199 1.00 94.88 723 TYR A C 1
ATOM 5124 O O . TYR A 1 723 ? 46.502 1.995 -70.388 1.00 94.88 723 TYR A O 1
ATOM 5132 N N . SER A 1 724 ? 48.426 0.910 -69.995 1.00 93.75 724 SER A N 1
ATOM 5133 C CA . SER A 1 724 ? 49.265 2.108 -70.011 1.00 93.75 724 SER A CA 1
ATOM 5134 C C . SER A 1 724 ? 49.288 2.750 -71.395 1.00 93.75 724 SER A C 1
ATOM 5136 O O . SER A 1 724 ? 49.630 2.090 -72.377 1.00 93.75 724 SER A O 1
ATOM 5138 N N . SER A 1 725 ? 49.021 4.050 -71.462 1.00 91.94 725 SER A N 1
ATOM 5139 C CA . SER A 1 725 ? 49.149 4.838 -72.686 1.00 91.94 725 SER A CA 1
ATOM 5140 C C . SER A 1 725 ? 50.603 5.229 -72.965 1.00 91.94 725 SER A C 1
ATOM 5142 O O . SER A 1 725 ? 51.346 5.559 -72.041 1.00 91.94 725 SER A O 1
ATOM 5144 N N . ASN A 1 726 ? 50.971 5.271 -74.246 1.00 91.81 726 ASN A N 1
ATOM 5145 C CA . ASN A 1 726 ? 52.218 5.852 -74.758 1.00 91.81 726 ASN A CA 1
ATOM 5146 C C . ASN A 1 726 ? 53.513 5.367 -74.072 1.00 91.81 726 ASN A C 1
ATOM 5148 O O . ASN A 1 726 ? 54.281 6.186 -73.555 1.00 91.81 726 ASN A O 1
ATOM 5152 N N . PRO A 1 727 ? 53.788 4.048 -74.060 1.00 94.00 727 PRO A N 1
ATOM 5153 C CA . PRO A 1 727 ? 55.028 3.532 -73.504 1.00 94.00 727 PRO A CA 1
ATOM 5154 C C . PRO A 1 727 ? 56.243 4.003 -74.315 1.00 94.00 727 PRO A C 1
ATOM 5156 O O . PRO A 1 727 ? 56.200 4.122 -75.539 1.00 94.00 727 PRO A O 1
ATOM 5159 N N . ALA A 1 728 ? 57.349 4.253 -73.616 1.00 93.69 728 ALA A N 1
ATOM 5160 C CA . ALA A 1 728 ? 58.609 4.615 -74.249 1.00 93.69 728 ALA A CA 1
ATOM 5161 C C . ALA A 1 728 ? 59.268 3.397 -74.917 1.00 93.69 728 ALA A C 1
ATOM 5163 O O . ALA A 1 728 ? 59.173 2.272 -74.420 1.00 93.69 728 ALA A O 1
ATOM 5164 N N . THR A 1 729 ? 59.990 3.650 -76.007 1.00 94.00 729 THR A N 1
ATOM 5165 C CA . THR A 1 729 ? 60.753 2.647 -76.756 1.00 94.00 729 THR A CA 1
ATOM 5166 C C . THR A 1 729 ? 62.246 3.004 -76.723 1.00 94.00 729 THR A C 1
ATOM 5168 O O . THR A 1 729 ? 62.592 4.188 -76.806 1.00 94.00 729 THR A O 1
ATOM 5171 N N . PRO A 1 730 ? 63.167 2.030 -76.605 1.00 91.69 730 PRO A N 1
ATOM 5172 C CA . PRO A 1 730 ? 64.602 2.288 -76.710 1.00 91.69 730 PRO A CA 1
ATOM 5173 C C . PRO A 1 730 ? 65.013 2.879 -78.061 1.00 91.69 730 PRO A C 1
ATOM 5175 O O . PRO A 1 730 ? 65.954 3.667 -78.114 1.00 91.69 730 PRO A O 1
ATOM 5178 N N . GLY A 1 731 ? 64.322 2.503 -79.141 1.00 87.38 731 GLY A N 1
ATOM 5179 C CA . GLY A 1 731 ? 64.597 3.006 -80.482 1.00 87.38 731 GLY A CA 1
ATOM 5180 C C . GLY A 1 731 ? 64.006 4.388 -80.793 1.00 87.38 731 GLY A C 1
ATOM 5181 O O . GLY A 1 731 ? 64.337 4.963 -81.827 1.00 87.38 731 GLY A O 1
ATOM 5182 N N . GLY A 1 732 ? 63.177 4.951 -79.906 1.00 89.62 732 GLY A N 1
ATOM 5183 C CA . GLY A 1 732 ? 62.583 6.284 -80.064 1.00 89.62 732 GLY A CA 1
ATOM 5184 C C . GLY A 1 732 ? 61.321 6.334 -80.933 1.00 89.62 732 GLY A C 1
ATOM 5185 O O . GLY A 1 732 ? 60.814 7.425 -81.197 1.00 89.62 732 GLY A O 1
ATOM 5186 N N . GLY A 1 733 ? 60.798 5.182 -81.362 1.00 91.31 733 GLY A N 1
ATOM 5187 C CA . GLY A 1 733 ? 59.504 5.071 -82.033 1.00 91.31 733 GLY A CA 1
ATOM 5188 C C . GLY A 1 733 ? 58.327 5.429 -81.118 1.00 91.31 733 GLY A C 1
ATOM 5189 O O . GLY A 1 733 ? 58.411 5.333 -79.889 1.00 91.31 733 GLY A O 1
ATOM 5190 N N . PHE A 1 734 ? 57.217 5.843 -81.727 1.00 95.44 734 PHE A N 1
ATOM 5191 C CA . PHE A 1 734 ? 56.013 6.283 -81.022 1.00 95.44 734 PHE A CA 1
ATOM 5192 C C . PHE A 1 734 ? 55.001 5.140 -80.901 1.00 95.44 734 PHE A C 1
ATOM 5194 O O . PHE A 1 734 ? 54.716 4.465 -81.890 1.00 95.44 734 PHE A O 1
ATOM 5201 N N . VAL A 1 735 ? 54.454 4.934 -79.701 1.00 97.12 735 VAL A N 1
ATOM 5202 C CA . VAL A 1 735 ? 53.455 3.894 -79.421 1.00 97.12 735 VAL A CA 1
ATOM 5203 C C . VAL A 1 735 ? 52.155 4.542 -78.960 1.00 97.12 735 VAL A C 1
ATOM 5205 O O . VAL A 1 735 ? 52.171 5.363 -78.044 1.00 97.12 735 VAL A O 1
ATOM 5208 N N . ASP A 1 736 ? 51.034 4.110 -79.526 1.00 96.00 736 ASP A N 1
ATOM 5209 C CA . ASP A 1 736 ? 49.693 4.333 -78.985 1.00 96.00 736 ASP A CA 1
ATOM 5210 C C . ASP A 1 736 ? 49.118 2.999 -78.513 1.00 96.00 736 ASP A C 1
ATOM 5212 O O . ASP A 1 736 ? 49.141 2.019 -79.255 1.00 96.00 736 ASP A O 1
ATOM 5216 N N . VAL A 1 737 ? 48.598 2.962 -77.285 1.00 96.56 737 VAL A N 1
ATOM 5217 C CA . VAL A 1 737 ? 47.912 1.795 -76.711 1.00 96.56 737 VAL A CA 1
ATOM 5218 C C . VAL A 1 737 ? 46.480 2.200 -76.400 1.00 96.56 737 VAL A C 1
ATOM 5220 O O . VAL A 1 737 ? 46.249 3.240 -75.779 1.00 96.56 737 VAL A O 1
ATOM 5223 N N . TYR A 1 738 ? 45.527 1.385 -76.833 1.00 93.38 738 TYR A N 1
ATOM 5224 C CA . TYR A 1 738 ? 44.102 1.630 -76.668 1.00 93.38 738 TYR A CA 1
ATOM 5225 C C . TYR A 1 738 ? 43.531 0.813 -75.501 1.00 93.38 738 TYR A C 1
ATOM 5227 O O . TYR A 1 738 ? 44.124 -0.160 -75.035 1.00 93.38 738 TYR A O 1
ATOM 5235 N N . GLY A 1 739 ? 42.356 1.218 -75.010 1.00 88.88 739 GLY A N 1
ATOM 5236 C CA . GLY A 1 739 ? 41.731 0.621 -73.822 1.00 88.88 739 GLY A CA 1
ATOM 5237 C C . GLY A 1 739 ? 41.314 -0.847 -73.973 1.00 88.88 739 GLY A C 1
ATOM 5238 O O . GLY A 1 739 ? 41.046 -1.499 -72.971 1.00 88.88 739 GLY A O 1
ATOM 5239 N N . ASP A 1 740 ? 41.274 -1.375 -75.196 1.00 89.75 740 ASP A N 1
ATOM 5240 C CA . ASP A 1 740 ? 41.013 -2.787 -75.492 1.00 89.75 740 ASP A CA 1
ATOM 5241 C C . ASP A 1 740 ? 42.293 -3.641 -75.584 1.00 89.75 740 ASP A C 1
ATOM 5243 O O . ASP A 1 740 ? 42.213 -4.832 -75.874 1.00 89.75 740 ASP A O 1
ATOM 5247 N N . GLY A 1 741 ? 43.468 -3.050 -75.339 1.00 91.81 741 GLY A N 1
ATOM 5248 C CA . GLY A 1 741 ? 44.764 -3.726 -75.424 1.00 91.81 741 GLY A CA 1
ATOM 5249 C C . GLY A 1 741 ? 45.358 -3.776 -76.835 1.00 91.81 741 GLY A C 1
ATOM 5250 O O . GLY A 1 741 ? 46.459 -4.305 -77.010 1.00 91.81 741 GLY A O 1
ATOM 5251 N N . SER A 1 742 ? 44.679 -3.226 -77.849 1.00 95.00 742 SER A N 1
ATOM 5252 C CA . SER A 1 742 ? 45.290 -3.001 -79.162 1.00 95.00 742 SER A CA 1
ATOM 5253 C C . SER A 1 742 ? 46.327 -1.874 -79.103 1.00 95.00 742 SER A C 1
ATOM 5255 O O . SER A 1 742 ? 46.240 -0.965 -78.275 1.00 95.00 742 SER A O 1
ATOM 5257 N N . PHE A 1 743 ? 47.338 -1.935 -79.967 1.00 96.94 743 PHE A N 1
ATOM 5258 C CA . PHE A 1 743 ? 48.374 -0.913 -80.051 1.00 96.94 743 PHE A CA 1
ATOM 5259 C C . PHE A 1 743 ? 48.829 -0.663 -81.488 1.00 96.94 743 PHE A C 1
ATOM 5261 O O . PHE A 1 743 ? 48.764 -1.542 -82.352 1.00 96.94 743 PHE A O 1
ATOM 5268 N N . THR A 1 744 ? 49.367 0.536 -81.697 1.00 96.50 744 THR A N 1
ATOM 5269 C CA . THR A 1 744 ? 50.067 0.944 -82.915 1.00 96.50 744 THR A CA 1
ATOM 5270 C C . THR A 1 744 ? 51.470 1.407 -82.544 1.00 96.50 744 THR A C 1
ATOM 5272 O O . THR A 1 744 ? 51.628 2.254 -81.668 1.00 96.50 744 THR A O 1
ATOM 5275 N N . TYR A 1 745 ? 52.485 0.879 -83.218 1.00 97.00 745 TYR A N 1
ATOM 5276 C CA . TYR A 1 745 ? 53.871 1.323 -83.131 1.00 97.00 745 TYR A CA 1
ATOM 5277 C C . TYR A 1 745 ? 54.308 1.939 -84.460 1.00 97.00 745 TYR A C 1
ATOM 5279 O O . TYR A 1 745 ? 54.167 1.329 -85.520 1.00 97.00 745 TYR A O 1
ATOM 5287 N N . ASN A 1 746 ? 54.860 3.146 -84.390 1.00 94.94 746 ASN A N 1
ATOM 5288 C CA . ASN A 1 746 ? 55.396 3.871 -85.529 1.00 94.94 746 ASN A CA 1
ATOM 5289 C C . ASN A 1 746 ? 56.915 4.063 -85.353 1.00 94.94 746 ASN A C 1
ATOM 5291 O O . ASN A 1 746 ? 57.322 4.865 -84.498 1.00 94.94 746 ASN A O 1
ATOM 5295 N N . PRO A 1 747 ? 57.760 3.338 -86.111 1.00 94.38 747 PRO A N 1
ATOM 5296 C CA . PRO A 1 747 ? 59.204 3.521 -86.054 1.00 94.38 747 PRO A CA 1
ATOM 5297 C C . PRO A 1 747 ? 59.606 4.881 -86.632 1.00 94.38 747 PRO A C 1
ATOM 5299 O O . PRO A 1 747 ? 58.972 5.417 -87.541 1.00 94.38 747 PRO A O 1
ATOM 5302 N N . THR A 1 748 ? 60.708 5.441 -86.145 1.00 92.88 748 THR A N 1
ATOM 5303 C CA . THR A 1 748 ? 61.276 6.657 -86.739 1.00 92.88 748 THR A CA 1
ATOM 5304 C C . THR A 1 748 ? 61.863 6.375 -88.128 1.00 92.88 748 THR A C 1
ATOM 5306 O O . THR A 1 748 ? 62.278 5.255 -88.438 1.00 92.88 748 THR A O 1
ATOM 5309 N N . ALA A 1 749 ? 61.955 7.407 -88.973 1.00 90.06 749 ALA A N 1
ATOM 5310 C CA . ALA A 1 749 ? 62.585 7.289 -90.292 1.00 90.06 749 ALA A CA 1
ATOM 5311 C C . ALA A 1 749 ? 64.047 6.805 -90.200 1.00 90.06 749 ALA A C 1
ATOM 5313 O O . ALA A 1 749 ? 64.488 5.999 -91.013 1.00 90.06 749 ALA A O 1
ATOM 5314 N N . GLU A 1 750 ? 64.780 7.237 -89.168 1.00 89.62 750 GLU A N 1
ATOM 5315 C CA . GLU A 1 750 ? 66.156 6.796 -88.921 1.00 89.62 750 GLU A CA 1
ATOM 5316 C C . GLU A 1 750 ? 66.229 5.294 -88.614 1.00 89.62 750 GLU A C 1
ATOM 5318 O O . GLU A 1 750 ? 67.056 4.592 -89.194 1.00 89.62 750 GLU A O 1
ATOM 5323 N N . GLN A 1 751 ? 65.327 4.772 -87.775 1.00 91.44 751 GLN A N 1
ATOM 5324 C CA . GLN A 1 751 ? 65.259 3.335 -87.491 1.00 91.44 751 GLN A CA 1
ATOM 5325 C C . GLN A 1 751 ? 64.996 2.514 -88.759 1.00 91.44 751 GLN A C 1
ATOM 5327 O O . GLN A 1 751 ? 65.669 1.509 -88.986 1.00 91.44 751 GLN A O 1
ATOM 5332 N N . ARG A 1 752 ? 64.067 2.959 -89.616 1.00 91.06 752 ARG A N 1
ATOM 5333 C CA . ARG A 1 752 ? 63.763 2.281 -90.888 1.00 91.06 752 ARG A CA 1
ATOM 5334 C C . ARG A 1 752 ? 64.932 2.315 -91.872 1.00 91.06 752 ARG A C 1
ATOM 5336 O O . ARG A 1 752 ? 65.226 1.298 -92.497 1.00 91.06 752 ARG A O 1
ATOM 5343 N N . HIS A 1 753 ? 65.621 3.450 -91.981 1.00 89.50 753 HIS A N 1
ATOM 5344 C CA . HIS A 1 753 ? 66.808 3.580 -92.826 1.00 89.50 753 HIS A CA 1
ATOM 5345 C C . HIS A 1 753 ? 67.935 2.644 -92.362 1.00 89.50 753 HIS A C 1
ATOM 5347 O O . HIS A 1 753 ? 68.535 1.929 -93.164 1.00 89.50 753 HIS A O 1
ATOM 5353 N N . LEU A 1 754 ? 68.197 2.589 -91.052 1.00 88.38 754 LEU A N 1
ATOM 5354 C CA . LEU A 1 754 ? 69.223 1.712 -90.484 1.00 88.38 754 LEU A CA 1
ATOM 5355 C C . LEU A 1 754 ? 68.861 0.223 -90.612 1.00 88.38 754 LEU A C 1
ATOM 5357 O O . LEU A 1 754 ? 69.751 -0.603 -90.824 1.00 88.38 754 LEU A O 1
ATOM 5361 N N . ALA A 1 755 ? 67.574 -0.126 -90.537 1.00 89.12 755 ALA A N 1
ATOM 5362 C CA . ALA A 1 755 ? 67.095 -1.493 -90.743 1.00 89.12 755 ALA A CA 1
ATOM 5363 C C . ALA A 1 755 ? 67.291 -1.999 -92.189 1.00 89.12 755 ALA A C 1
ATOM 5365 O O . ALA A 1 755 ? 67.365 -3.211 -92.394 1.00 89.12 755 ALA A O 1
ATOM 5366 N N . ALA A 1 756 ? 67.435 -1.107 -93.182 1.00 87.31 756 ALA A N 1
ATOM 5367 C CA . ALA A 1 756 ? 67.682 -1.464 -94.586 1.00 87.31 756 ALA A CA 1
ATOM 5368 C C . ALA A 1 756 ? 69.123 -1.937 -94.869 1.00 87.31 756 ALA A C 1
ATOM 5370 O O . ALA A 1 756 ? 69.397 -2.522 -95.920 1.00 87.31 756 ALA A O 1
ATOM 5371 N N . ALA A 1 757 ? 70.062 -1.720 -93.941 1.00 86.44 757 ALA A N 1
ATOM 5372 C CA . ALA A 1 757 ? 71.449 -2.132 -94.119 1.00 86.44 757 ALA A CA 1
ATOM 5373 C C . ALA A 1 757 ? 71.599 -3.667 -94.144 1.00 86.44 757 ALA A C 1
ATOM 5375 O O . ALA A 1 757 ? 71.116 -4.384 -93.263 1.00 86.44 757 ALA A O 1
ATOM 5376 N N . LEU A 1 758 ? 72.344 -4.188 -95.128 1.00 82.06 758 LEU A N 1
ATOM 5377 C CA . LEU A 1 758 ? 72.623 -5.621 -95.241 1.00 82.06 758 LEU A CA 1
ATOM 5378 C C . LEU A 1 758 ? 73.375 -6.123 -93.993 1.00 82.06 758 LEU A C 1
ATOM 5380 O O . LEU A 1 758 ? 74.530 -5.765 -93.769 1.00 82.06 758 LEU A O 1
ATOM 5384 N N . GLY A 1 759 ? 72.722 -6.981 -93.203 1.00 84.06 759 GLY A N 1
ATOM 5385 C CA . GLY A 1 759 ? 73.275 -7.525 -91.957 1.00 84.06 759 GLY A CA 1
ATOM 5386 C C . GLY A 1 759 ? 73.028 -6.672 -90.706 1.00 84.06 759 GLY A C 1
ATOM 5387 O O . GLY A 1 759 ? 73.752 -6.843 -89.725 1.00 84.06 759 GLY A O 1
ATOM 5388 N N . ALA A 1 760 ? 72.039 -5.768 -90.718 1.00 87.00 760 ALA A N 1
ATOM 5389 C CA . ALA A 1 760 ? 71.661 -4.969 -89.551 1.00 87.00 760 ALA A CA 1
ATOM 5390 C C . ALA A 1 760 ? 71.395 -5.842 -88.295 1.00 87.00 760 ALA A C 1
ATOM 5392 O O . ALA A 1 760 ? 70.746 -6.891 -88.391 1.00 87.00 760 ALA A O 1
ATOM 5393 N N . PRO A 1 761 ? 71.892 -5.441 -87.104 1.00 88.56 761 PRO A N 1
ATOM 5394 C CA . PRO A 1 761 ? 71.719 -6.212 -85.873 1.00 88.56 761 PRO A CA 1
ATOM 5395 C C . PRO A 1 761 ? 70.257 -6.218 -85.399 1.00 88.56 761 PRO A C 1
ATOM 5397 O O . PRO A 1 761 ? 69.487 -5.311 -85.709 1.00 88.56 761 PRO A O 1
ATOM 5400 N N . PHE A 1 762 ? 69.884 -7.212 -84.580 1.00 88.12 762 PHE A N 1
ATOM 5401 C CA . PHE A 1 762 ? 68.515 -7.372 -84.056 1.00 88.12 762 PHE A CA 1
ATOM 5402 C C . PHE A 1 762 ? 67.987 -6.122 -83.335 1.00 88.12 762 PHE A C 1
ATOM 5404 O O . PHE A 1 762 ? 66.820 -5.792 -83.457 1.00 88.12 762 PHE A O 1
ATOM 5411 N N . THR A 1 763 ? 68.858 -5.385 -82.644 1.00 85.62 763 THR A N 1
ATOM 5412 C CA . THR A 1 763 ? 68.519 -4.137 -81.935 1.00 85.62 763 THR A CA 1
ATOM 5413 C C . THR A 1 763 ? 68.189 -2.955 -82.854 1.00 85.62 763 THR A C 1
ATOM 5415 O O . THR A 1 763 ? 67.852 -1.888 -82.361 1.00 85.62 763 THR A O 1
ATOM 5418 N N . VAL A 1 764 ? 68.371 -3.110 -84.167 1.00 85.31 764 VAL A N 1
ATOM 5419 C CA . VAL A 1 764 ? 68.034 -2.116 -85.199 1.00 85.31 764 VAL A CA 1
ATOM 5420 C C . VAL A 1 764 ? 66.879 -2.617 -86.066 1.00 85.31 764 VAL A C 1
ATOM 5422 O O . VAL A 1 764 ? 66.043 -1.828 -86.486 1.00 85.31 764 VAL A O 1
ATOM 5425 N N . THR A 1 765 ? 66.800 -3.928 -86.310 1.00 91.12 765 THR A N 1
ATOM 5426 C CA . THR A 1 765 ? 65.689 -4.540 -87.058 1.00 91.12 765 THR A CA 1
ATOM 5427 C C . THR A 1 765 ? 64.455 -4.811 -86.199 1.00 91.12 765 THR A C 1
ATOM 5429 O O . THR A 1 765 ? 63.420 -5.189 -86.740 1.00 91.12 765 THR A O 1
ATOM 5432 N N . HIS A 1 766 ? 64.549 -4.639 -84.879 1.00 94.44 766 HIS A N 1
ATOM 5433 C CA . HIS A 1 766 ? 63.448 -4.743 -83.927 1.00 94.44 766 HIS A CA 1
ATOM 5434 C C . HIS A 1 766 ? 63.561 -3.653 -82.861 1.00 94.44 766 HIS A C 1
ATOM 5436 O O . HIS A 1 766 ? 64.660 -3.255 -82.471 1.00 94.44 766 HIS A O 1
ATOM 5442 N N . ASP A 1 767 ? 62.413 -3.232 -82.350 1.00 95.25 767 ASP A N 1
ATOM 5443 C CA . ASP A 1 767 ? 62.280 -2.358 -81.189 1.00 95.25 767 ASP A CA 1
ATOM 5444 C C . ASP A 1 767 ? 61.406 -3.049 -80.134 1.00 95.25 767 ASP A C 1
ATOM 5446 O O . ASP A 1 767 ? 60.801 -4.099 -80.380 1.00 95.25 767 ASP A O 1
ATOM 5450 N N . SER A 1 768 ? 61.349 -2.487 -78.931 1.00 94.81 768 SER A N 1
ATOM 5451 C CA . SER A 1 768 ? 60.514 -3.035 -77.864 1.00 94.81 768 SER A CA 1
ATOM 5452 C C . SER A 1 768 ? 59.938 -1.959 -76.962 1.00 94.81 768 SER A C 1
ATOM 5454 O O . SER A 1 768 ? 60.494 -0.875 -76.825 1.00 94.81 768 SER A O 1
ATOM 5456 N N . PHE A 1 769 ? 58.822 -2.268 -76.322 1.00 95.94 769 PHE A N 1
ATOM 5457 C CA . PHE A 1 769 ? 58.206 -1.421 -75.308 1.00 95.94 769 PHE A CA 1
ATOM 5458 C C . PHE A 1 769 ? 57.433 -2.282 -74.314 1.00 95.94 769 PHE A C 1
ATOM 5460 O O . PHE A 1 769 ? 57.155 -3.453 -74.568 1.00 95.94 769 PHE A O 1
ATOM 5467 N N . VAL A 1 770 ? 57.104 -1.711 -73.159 1.00 96.12 770 VAL A N 1
ATOM 5468 C CA . VAL A 1 770 ? 56.371 -2.410 -72.099 1.00 96.12 770 VAL A CA 1
ATOM 5469 C C . VAL A 1 770 ? 54.995 -1.786 -71.955 1.00 96.12 770 VAL A C 1
ATOM 5471 O O . VAL A 1 770 ? 54.890 -0.603 -71.644 1.00 96.12 770 VAL A O 1
ATOM 5474 N N . ILE A 1 771 ? 53.952 -2.587 -72.150 1.00 96.25 771 ILE A N 1
ATOM 5475 C CA . ILE A 1 771 ? 52.584 -2.209 -71.801 1.00 96.25 771 ILE A CA 1
ATOM 5476 C C . ILE A 1 771 ? 52.328 -2.679 -70.365 1.00 96.25 771 ILE A C 1
ATOM 5478 O O . ILE A 1 771 ? 52.397 -3.875 -70.085 1.00 96.25 771 ILE A O 1
ATOM 5482 N N . SER A 1 772 ? 52.053 -1.746 -69.454 1.00 94.69 772 SER A N 1
ATOM 5483 C CA . SER A 1 772 ? 51.606 -2.060 -68.093 1.00 94.69 772 SER A CA 1
ATOM 5484 C C . SER A 1 772 ? 50.086 -2.188 -68.069 1.00 94.69 772 SER A C 1
ATOM 5486 O O . SER A 1 772 ? 49.395 -1.348 -68.644 1.00 94.69 772 SER A O 1
ATOM 5488 N N . VAL A 1 773 ? 49.570 -3.220 -67.409 1.00 96.12 773 VAL A N 1
ATOM 5489 C CA . VAL A 1 773 ? 48.136 -3.469 -67.242 1.00 96.12 773 VAL A CA 1
ATOM 5490 C C . VAL A 1 773 ? 47.810 -3.450 -65.755 1.00 96.12 773 VAL A C 1
ATOM 5492 O O . VAL A 1 773 ? 48.369 -4.256 -65.012 1.00 96.12 773 VAL A O 1
ATOM 5495 N N . ALA A 1 774 ? 46.951 -2.527 -65.325 1.00 95.31 774 ALA A N 1
ATOM 5496 C CA . ALA A 1 774 ? 46.591 -2.300 -63.923 1.00 95.31 774 ALA A CA 1
ATOM 5497 C C . ALA A 1 774 ? 45.108 -2.592 -63.651 1.00 95.31 774 ALA A C 1
ATOM 5499 O O . ALA A 1 774 ? 44.268 -2.364 -64.525 1.00 95.31 774 ALA A O 1
ATOM 5500 N N . ASP A 1 775 ? 44.806 -3.050 -62.436 1.00 95.31 775 ASP A N 1
ATOM 5501 C CA . ASP A 1 775 ? 43.461 -3.418 -61.949 1.00 95.31 775 ASP A CA 1
ATOM 5502 C C . ASP A 1 775 ? 42.716 -2.287 -61.207 1.00 95.31 775 ASP A C 1
ATOM 5504 O O . ASP A 1 775 ? 41.534 -2.410 -60.887 1.00 95.31 775 ASP A O 1
ATOM 5508 N N . GLY A 1 776 ? 43.393 -1.167 -60.924 1.00 93.81 776 GLY A N 1
ATOM 5509 C CA . GLY A 1 776 ? 42.837 -0.053 -60.143 1.00 93.81 776 GLY A CA 1
ATOM 5510 C C . GLY A 1 776 ? 42.770 -0.290 -58.625 1.00 93.81 776 GLY A C 1
ATOM 5511 O O . GLY A 1 776 ? 42.179 0.527 -57.910 1.00 93.81 776 GLY A O 1
ATOM 5512 N N . HIS A 1 777 ? 43.373 -1.376 -58.134 1.00 94.44 777 HIS A N 1
ATOM 5513 C CA . HIS A 1 777 ? 43.473 -1.784 -56.728 1.00 94.44 777 HIS A CA 1
ATOM 5514 C C . HIS A 1 777 ? 44.943 -2.030 -56.316 1.00 94.44 777 HIS A C 1
ATOM 5516 O O . HIS A 1 777 ? 45.266 -2.882 -55.480 1.00 94.44 777 HIS A O 1
ATOM 5522 N N . GLY A 1 778 ? 45.870 -1.288 -56.928 1.00 89.62 778 GLY A N 1
ATOM 5523 C CA . GLY A 1 778 ? 47.308 -1.339 -56.665 1.00 89.62 778 GLY A CA 1
ATOM 5524 C C . GLY A 1 778 ? 48.065 -2.498 -57.325 1.00 89.62 778 GLY A C 1
ATOM 5525 O O . GLY A 1 778 ? 49.294 -2.554 -57.204 1.00 89.62 778 GLY A O 1
ATOM 5526 N N . GLY A 1 779 ? 47.386 -3.407 -58.030 1.00 93.25 779 GLY A N 1
ATOM 5527 C CA . GLY A 1 779 ? 48.012 -4.508 -58.754 1.00 93.25 779 GLY A CA 1
ATOM 5528 C C . GLY A 1 779 ? 48.287 -4.148 -60.214 1.00 93.25 779 GLY A C 1
ATOM 5529 O O . GLY A 1 779 ? 47.557 -3.414 -60.881 1.00 93.25 779 GLY A O 1
ATOM 5530 N N . SER A 1 780 ? 49.410 -4.645 -60.735 1.00 94.50 780 SER A N 1
ATOM 5531 C CA . SER A 1 780 ? 49.742 -4.496 -62.153 1.00 94.50 780 SER A CA 1
ATOM 5532 C C . SER A 1 780 ? 50.627 -5.624 -62.669 1.00 94.50 780 SER A C 1
ATOM 5534 O O . SER A 1 780 ? 51.367 -6.260 -61.910 1.00 94.50 780 SER A O 1
ATOM 5536 N N . THR A 1 781 ? 50.565 -5.847 -63.981 1.00 96.12 781 THR A N 1
ATOM 5537 C CA . THR A 1 781 ? 51.479 -6.716 -64.728 1.00 96.12 781 THR A CA 1
ATOM 5538 C C . THR A 1 781 ? 52.075 -5.978 -65.917 1.00 96.12 781 THR A C 1
ATOM 5540 O O . THR A 1 781 ? 51.442 -5.109 -66.510 1.00 96.12 781 THR A O 1
ATOM 5543 N N . ALA A 1 782 ? 53.305 -6.327 -66.275 1.00 95.06 782 ALA A N 1
ATOM 5544 C CA . ALA A 1 782 ? 54.043 -5.712 -67.367 1.00 95.06 782 ALA A CA 1
ATOM 5545 C C . ALA A 1 782 ? 54.210 -6.707 -68.519 1.00 95.06 782 ALA A C 1
ATOM 5547 O O . ALA A 1 782 ? 54.698 -7.821 -68.320 1.00 95.06 782 ALA A O 1
ATOM 5548 N N . ILE A 1 783 ? 53.843 -6.290 -69.730 1.00 95.44 783 ILE A N 1
ATOM 5549 C CA . ILE A 1 783 ? 53.903 -7.111 -70.941 1.00 95.44 783 ILE A CA 1
ATOM 5550 C C . ILE A 1 783 ? 54.896 -6.475 -71.904 1.00 95.44 783 ILE A C 1
ATOM 5552 O O . ILE A 1 783 ? 54.673 -5.382 -72.426 1.00 95.44 783 ILE A O 1
ATOM 5556 N N . THR A 1 784 ? 56.011 -7.166 -72.133 1.00 95.19 784 THR A N 1
ATOM 5557 C CA . THR A 1 784 ? 57.038 -6.722 -73.077 1.00 95.19 784 THR A CA 1
ATOM 5558 C C . THR A 1 784 ? 56.628 -7.079 -74.497 1.00 95.19 784 THR A C 1
ATOM 5560 O O . THR A 1 784 ? 56.527 -8.255 -74.846 1.00 95.19 784 THR A O 1
ATOM 5563 N N . VAL A 1 785 ? 56.443 -6.057 -75.326 1.00 95.19 785 VAL A N 1
ATOM 5564 C CA . VAL A 1 785 ? 56.155 -6.177 -76.751 1.00 95.19 785 VAL A CA 1
ATOM 5565 C C . VAL A 1 785 ? 57.441 -5.983 -77.537 1.00 95.19 785 VAL A C 1
ATOM 5567 O O . VAL A 1 785 ? 58.163 -5.014 -77.320 1.00 95.19 785 VAL A O 1
ATOM 5570 N N . VAL A 1 786 ? 57.726 -6.913 -78.449 1.00 94.81 786 VAL A N 1
ATOM 5571 C CA . VAL A 1 786 ? 58.835 -6.816 -79.405 1.00 94.81 786 VAL A CA 1
ATOM 5572 C C . VAL A 1 786 ? 58.235 -6.713 -80.797 1.00 94.81 786 VAL A C 1
ATOM 5574 O O . VAL A 1 786 ? 57.458 -7.578 -81.202 1.00 94.81 786 VAL A O 1
ATOM 5577 N N . VAL A 1 787 ? 58.587 -5.652 -81.515 1.00 95.44 787 VAL A N 1
ATOM 5578 C CA . VAL A 1 787 ? 58.050 -5.337 -82.840 1.00 95.44 787 VAL A CA 1
ATOM 5579 C C . VAL A 1 787 ? 59.186 -5.274 -83.860 1.00 95.44 787 VAL A C 1
ATOM 5581 O O . VAL A 1 787 ? 60.257 -4.755 -83.540 1.00 95.44 787 VAL A O 1
ATOM 5584 N N . PRO A 1 788 ? 59.003 -5.805 -85.078 1.00 92.94 788 PRO A N 1
ATOM 5585 C CA . PRO A 1 788 ? 59.972 -5.620 -86.150 1.00 92.94 788 PRO A CA 1
ATOM 5586 C C . PRO A 1 788 ? 59.945 -4.173 -86.658 1.00 92.94 788 PRO A C 1
ATOM 5588 O O . PRO A 1 788 ? 58.911 -3.511 -86.639 1.00 92.94 788 PRO A O 1
ATOM 5591 N N . VAL A 1 789 ? 61.077 -3.695 -87.161 1.00 92.69 789 VAL A N 1
ATOM 5592 C CA . VAL A 1 789 ? 61.197 -2.416 -87.867 1.00 92.69 789 VAL A CA 1
ATOM 5593 C C . VAL A 1 789 ? 61.390 -2.726 -89.348 1.00 92.69 789 VAL A C 1
ATOM 5595 O O . VAL A 1 789 ? 62.454 -3.198 -89.751 1.00 92.69 789 VAL A O 1
ATOM 5598 N N . ALA A 1 790 ? 60.357 -2.491 -90.162 1.00 89.38 790 ALA A N 1
ATOM 5599 C CA . ALA A 1 790 ? 60.450 -2.711 -91.603 1.00 89.38 790 ALA A CA 1
ATOM 5600 C C . ALA A 1 790 ? 61.397 -1.683 -92.251 1.00 89.38 790 ALA A C 1
ATOM 5602 O O . ALA A 1 790 ? 61.265 -0.480 -91.977 1.00 89.38 790 ALA A O 1
ATOM 5603 N N . PRO A 1 791 ? 62.326 -2.121 -93.122 1.00 86.62 791 PRO A N 1
ATOM 5604 C CA . PRO A 1 791 ? 63.229 -1.212 -93.811 1.00 86.62 791 PRO A CA 1
ATOM 5605 C C . PRO A 1 791 ? 62.454 -0.218 -94.681 1.00 86.62 791 PRO A C 1
ATOM 5607 O O . PRO A 1 791 ? 61.310 -0.455 -95.083 1.00 86.62 791 PRO A O 1
ATOM 5610 N N . GLU A 1 792 ? 63.063 0.930 -94.955 1.00 82.06 792 GLU A N 1
ATOM 5611 C CA . GLU A 1 792 ? 62.519 1.857 -95.945 1.00 82.06 792 GLU A CA 1
ATOM 5612 C C . GLU A 1 792 ? 62.484 1.177 -97.324 1.00 82.06 792 GLU A C 1
ATOM 5614 O O . GLU A 1 792 ? 63.455 0.537 -97.732 1.00 82.06 792 GLU A O 1
ATOM 5619 N N . VAL A 1 793 ? 61.342 1.247 -98.019 1.00 69.75 793 VAL A N 1
ATOM 5620 C CA . VAL A 1 793 ? 61.218 0.685 -99.368 1.00 69.75 793 VAL A CA 1
ATOM 5621 C C . VAL A 1 793 ? 61.984 1.596 -100.318 1.00 69.75 793 VAL A C 1
ATOM 5623 O O . VAL A 1 793 ? 61.463 2.620 -100.757 1.00 69.75 793 VAL A O 1
ATOM 5626 N N . ASP A 1 794 ? 63.217 1.217 -100.644 1.00 59.56 794 ASP A N 1
ATOM 5627 C CA . ASP A 1 794 ? 63.934 1.807 -101.768 1.00 59.56 794 ASP A CA 1
ATOM 5628 C C . ASP A 1 794 ? 63.180 1.440 -103.056 1.00 59.56 794 ASP A C 1
ATOM 5630 O O . ASP A 1 794 ? 63.200 0.287 -103.503 1.00 59.56 794 ASP A O 1
ATOM 5634 N N . GLU A 1 795 ? 62.513 2.410 -103.693 1.00 51.91 795 GLU A N 1
ATOM 5635 C CA . GLU A 1 795 ? 62.235 2.260 -105.120 1.00 51.91 795 GLU A CA 1
ATOM 5636 C C . GLU A 1 795 ? 63.586 2.058 -105.825 1.00 51.91 795 GLU A C 1
ATOM 5638 O O . GLU A 1 795 ? 64.528 2.820 -105.570 1.00 51.91 795 GLU A O 1
ATOM 5643 N N . PRO A 1 796 ? 63.730 1.038 -106.694 1.00 46.59 796 PRO A N 1
ATOM 5644 C CA . PRO A 1 796 ? 64.989 0.814 -107.379 1.00 46.59 796 PRO A CA 1
ATOM 5645 C C . PRO A 1 796 ? 65.374 2.103 -108.113 1.00 46.59 796 PRO A C 1
ATOM 5647 O O . PRO A 1 796 ? 64.516 2.701 -108.771 1.00 46.59 796 PRO A O 1
ATOM 5650 N N . PRO A 1 797 ? 66.641 2.546 -108.024 1.00 44.25 797 PRO A N 1
ATOM 5651 C CA . PRO A 1 797 ? 67.063 3.779 -108.661 1.00 44.25 797 PRO A CA 1
ATOM 5652 C C . PRO A 1 797 ? 66.697 3.692 -110.140 1.00 44.25 797 PRO A C 1
ATOM 5654 O O . PRO A 1 797 ? 67.096 2.750 -110.831 1.00 44.25 797 PRO A O 1
ATOM 5657 N N . THR A 1 798 ? 65.926 4.661 -110.635 1.00 46.69 798 THR A N 1
ATOM 5658 C CA . THR A 1 798 ? 65.737 4.844 -112.073 1.00 46.69 798 THR A CA 1
ATOM 5659 C C . THR A 1 798 ? 67.098 5.207 -112.657 1.00 46.69 798 THR A C 1
ATOM 5661 O O . THR A 1 798 ? 67.512 6.362 -112.707 1.00 46.69 798 THR A O 1
ATOM 5664 N N . GLY A 1 799 ? 67.852 4.177 -113.035 1.00 42.31 799 GLY A N 1
ATOM 5665 C CA . GLY A 1 799 ? 69.132 4.313 -113.700 1.00 42.31 799 GLY A CA 1
ATOM 5666 C C . GLY A 1 799 ? 68.924 5.026 -115.026 1.00 42.31 799 GLY A C 1
ATOM 5667 O O . GLY A 1 799 ? 68.428 4.438 -115.985 1.00 42.31 799 GLY A O 1
ATOM 5668 N N . VAL A 1 800 ? 69.326 6.293 -115.097 1.00 42.03 800 VAL A N 1
ATOM 5669 C CA . VAL A 1 800 ? 69.576 6.947 -116.378 1.00 42.03 800 VAL A CA 1
ATOM 5670 C C . VAL A 1 800 ? 70.888 6.372 -116.903 1.00 42.03 800 VAL A C 1
ATOM 5672 O O . VAL A 1 800 ? 71.972 6.689 -116.415 1.00 42.03 800 VAL A O 1
ATOM 5675 N N . ALA A 1 801 ? 70.767 5.453 -117.860 1.00 47.81 801 ALA A N 1
ATOM 5676 C CA . ALA A 1 801 ? 71.880 4.964 -118.655 1.00 47.81 801 ALA A CA 1
ATOM 5677 C C . ALA A 1 801 ? 72.486 6.107 -119.489 1.00 47.81 801 ALA A C 1
ATOM 5679 O O . ALA A 1 801 ? 71.785 7.008 -119.945 1.00 47.81 801 ALA A O 1
ATOM 5680 N N . ALA A 1 802 ? 73.803 6.028 -119.665 1.00 40.84 802 ALA A N 1
ATOM 5681 C CA . ALA A 1 802 ? 74.648 6.961 -120.394 1.00 40.84 802 ALA A CA 1
ATOM 5682 C C . ALA A 1 802 ? 74.164 7.294 -121.819 1.00 40.84 802 ALA A C 1
ATOM 5684 O O . ALA A 1 802 ? 73.707 6.418 -122.557 1.00 40.84 802 ALA A O 1
ATOM 5685 N N . GLY A 1 803 ? 74.388 8.553 -122.203 1.00 40.34 803 GLY A N 1
ATOM 5686 C CA . GLY A 1 803 ? 74.389 9.083 -123.565 1.00 40.34 803 GLY A CA 1
ATOM 5687 C C . GLY A 1 803 ? 75.237 10.341 -123.611 1.00 40.34 803 GLY A C 1
ATOM 5688 O O . GLY A 1 803 ? 74.805 11.327 -122.976 1.00 40.34 803 GLY A O 1
#

Organism: NCBI:txid1799